Protein AF-0000000070999544 (afdb_homodimer)

Nearest PDB structures (foldseek):
  8jgv-assembly1_B  TM=9.165E-01  e=3.501E-43  Mus musculus
  8jgs-assembly1_B  TM=8.911E-01  e=9.082E-36  Mus musculus
  8ta5-assembly1_B  TM=8.340E-01  e=2.909E-26  Homo sapiens
  8ta5-assembly1_A  TM=7.899E-01  e=1.593E-26  Homo sapiens
  8jpj-assembly1_B  TM=7.361E-01  e=2.291E-25  Homo sapiens

Solvent-accessible surface area (backbone atoms only — not comparable to full-atom values): 76673 Å² total; per-residue (Å²): 134,78,77,86,71,85,84,77,74,82,79,75,73,73,76,74,76,84,67,86,72,77,73,74,68,79,77,73,75,80,77,81,74,78,69,76,73,69,77,66,79,76,74,76,84,75,57,65,64,46,60,40,44,63,48,43,42,53,60,37,48,51,53,51,46,53,51,50,27,63,56,61,38,74,66,82,82,49,65,68,53,52,51,52,41,48,46,64,68,44,45,63,56,52,51,28,46,50,35,7,46,52,38,19,53,51,48,42,56,38,53,46,46,23,52,28,52,38,35,55,39,56,28,44,27,74,89,38,78,82,41,25,66,66,62,41,36,64,74,44,70,92,76,85,64,55,79,50,58,44,59,79,51,87,47,70,68,55,36,49,50,45,30,42,51,44,20,46,51,28,40,52,52,13,30,55,48,24,59,71,40,62,42,68,42,63,46,61,64,73,64,83,64,79,70,83,69,74,79,66,87,74,68,74,66,75,71,38,68,77,40,48,58,27,27,30,24,40,56,42,59,47,29,25,38,45,66,36,36,53,65,87,72,56,50,33,71,65,36,36,53,44,30,49,56,16,26,25,28,33,43,28,34,44,45,52,32,22,63,45,31,34,31,26,38,38,17,26,15,44,18,45,56,57,33,58,72,36,63,77,27,54,76,24,72,52,49,33,42,45,42,30,46,21,20,29,3,22,9,39,1,57,60,43,36,15,30,69,22,7,35,35,35,26,51,74,74,41,38,73,72,75,54,69,70,41,52,55,40,10,49,48,9,2,42,41,6,28,53,48,34,33,73,66,29,66,83,71,74,67,55,50,45,74,43,71,49,80,76,91,68,82,84,58,81,74,51,53,58,53,33,42,49,36,1,41,52,12,0,48,48,16,14,48,42,50,53,48,31,51,49,43,54,66,48,62,47,59,33,66,71,37,59,75,30,60,61,57,49,49,51,52,52,40,50,52,41,42,65,65,28,55,80,40,76,72,58,46,53,42,50,69,58,32,42,49,62,53,43,47,67,60,83,46,47,83,76,41,74,65,26,46,48,68,69,40,88,78,43,63,66,56,50,50,50,33,52,52,48,24,52,51,44,50,53,44,30,36,66,46,58,81,42,60,32,25,30,10,61,63,41,33,29,29,39,31,14,24,33,45,17,32,53,55,19,70,74,44,82,98,50,67,29,22,60,33,6,50,40,14,13,47,1,18,33,10,12,31,57,55,47,52,72,31,48,49,45,31,52,32,39,25,25,42,43,55,87,45,47,64,52,38,49,48,6,19,54,39,0,30,57,42,6,44,73,68,29,78,60,33,51,51,57,44,50,21,55,74,73,64,54,69,75,89,52,67,69,61,48,54,51,49,46,32,48,31,47,59,74,69,44,79,47,28,38,53,71,52,45,59,55,70,69,58,48,58,58,28,50,41,70,29,53,94,78,35,44,40,51,58,66,58,54,51,51,38,50,52,50,36,45,65,68,31,43,65,71,39,45,37,39,31,22,40,87,82,35,25,58,52,29,38,34,44,43,67,56,47,52,52,45,52,53,55,42,59,71,67,71,59,88,57,64,41,47,51,81,45,71,69,45,40,74,60,38,38,63,50,63,59,44,42,37,28,79,18,53,36,64,55,56,54,47,42,41,65,64,52,27,44,40,58,38,38,26,18,36,73,73,71,53,24,63,66,32,67,33,43,55,50,51,56,51,46,61,67,74,105,140,81,72,85,80,83,84,76,74,76,78,72,76,72,74,74,74,86,67,81,78,76,74,74,65,83,76,74,76,81,76,81,73,79,69,76,73,69,77,66,79,75,74,77,82,74,56,64,65,46,60,40,45,62,49,43,42,53,61,34,48,51,54,49,47,53,51,49,27,63,56,63,39,72,66,82,80,48,68,68,52,52,52,51,41,48,47,64,67,43,44,62,56,52,49,28,45,50,35,6,46,52,39,19,52,52,48,42,54,36,53,47,47,22,52,27,51,36,35,55,38,55,28,44,26,74,90,40,77,81,41,26,66,65,61,42,36,65,74,42,72,91,75,86,64,58,78,52,58,43,58,79,51,87,48,70,69,56,35,50,51,46,31,43,51,44,20,47,51,27,40,51,52,13,31,55,50,25,59,71,40,62,41,67,44,62,45,60,63,73,64,82,62,81,72,82,69,74,80,66,87,73,67,76,65,74,69,40,69,77,38,50,57,26,27,30,22,39,56,41,59,48,30,24,37,46,67,37,37,53,65,85,72,55,50,33,70,67,37,36,53,44,29,47,57,17,28,25,27,34,44,30,33,43,43,50,33,22,63,44,31,33,30,25,36,38,17,26,17,45,16,44,56,55,34,58,72,37,62,77,28,54,77,25,73,52,49,33,43,45,41,30,46,21,19,30,2,22,10,39,0,56,60,43,36,15,32,68,22,8,33,36,37,25,51,74,74,41,38,74,71,75,54,70,69,41,51,55,40,10,48,47,8,2,43,40,6,26,54,47,34,34,73,67,29,68,84,70,73,66,56,52,45,73,43,70,49,81,76,90,68,82,84,60,81,74,51,52,58,52,32,42,49,36,1,42,53,12,0,49,48,16,15,47,41,49,53,49,32,50,50,42,54,64,49,63,48,57,33,67,73,38,58,74,29,62,61,56,48,48,50,50,52,42,49,53,41,42,65,64,30,57,80,40,79,74,58,44,52,42,49,69,59,31,42,49,62,54,42,48,67,60,85,46,47,82,76,42,74,64,25,45,48,67,69,42,88,77,44,65,67,57,50,50,51,34,52,50,48,24,52,50,42,50,52,44,30,39,66,45,59,82,42,61,34,28,28,10,62,62,40,33,30,29,40,29,14,22,34,46,16,30,52,54,19,71,75,44,81,98,50,66,28,22,58,33,6,51,39,13,12,49,1,19,34,10,12,31,57,56,47,52,72,33,48,49,45,31,53,31,39,25,25,45,42,56,88,46,47,63,54,38,49,47,7,19,53,39,0,30,56,43,5,44,72,68,28,78,58,33,49,52,57,45,50,20,54,74,72,64,54,70,76,89,52,67,68,61,47,54,50,49,45,32,49,31,48,56,73,69,43,78,47,30,39,51,72,54,44,58,57,69,71,57,49,58,58,30,50,41,70,28,54,95,77,36,45,40,52,57,66,58,55,51,51,39,51,51,48,37,47,65,66,30,44,67,71,39,47,38,39,31,21,39,89,82,35,25,59,52,30,39,33,44,43,67,56,47,52,52,46,52,52,54,43,58,71,66,71,59,88,57,64,42,47,51,81,44,72,67,46,40,72,61,38,39,63,52,64,58,44,41,36,28,77,19,53,35,64,56,58,53,48,42,42,64,65,52,28,42,41,59,38,39,26,19,36,74,74,73,53,24,60,65,30,68,33,43,55,48,51,56,50,44,61,66,74,104

Foldseek 3Di:
DDDDDDDDDDDPPPVPPPDDPPPPPPPDDDPPDPPPPPPPLCPDPDFFPLLKAFDFQQVLVVVLVVVLCVLPVDPPPDPVSVVSNVCVVCVLLVLLLQLLLVLLVLLLVLLLLLQLLLQVLFWAFQVDSSHHQVRQQVPDDDPPDSVRTDTPDDDPVVSLVSNLVSLLVLLLVLLVLLVVQKDWGDDLPLPPPPDPDDPPPPPPRVTHFIDRLLFELCQLVLLLLQQGIDDPPSLPPSSLVSNSSSQSSNLSLLFLFACLSSLLSNLLSSLLVSLCVPCSSVVRSNSSSLSSLLSSLQSNCSRFVFNVLSLVCSVFARHLDQDPVSSVSSNSSSVSNSVSNLVSPSVVPSDSALQADDQVDADDPVCLVVLLVLLLVLLVLQQVLLVLLLVCCVPVCPPPVCVVDLSVLSSVLSSVSSVQQCVQPLSNGRLSVSLNQLLYFLPDCPPDPLSVLLPDPDNVVVLVSLVSQLVSLSVSLSSVRPRGGYGHNLSSQLNNQLSVQLSVLSVDPPGTSSLRSLSRSLSNSLSQAVDAPSSLSSSCSNHVDPSCSVSNNSSNVSSSVSNCVSPVDHNSVSVSVSSSRDDQDLVLLVVLLVVCVVVPHDQFLLVLFDDPVVLVLQEDELEPQNWAFLVSLVVSLVVCSVSSNQLAWHWYAYPLQATQFTAHSVLSVVVSVVVVVVVDRDTDRCCDDSNVVRTGRDFAEDERGHGNSVVSCCCSVSVRQKYFYAYPPSRHTRHIGGPSSSRSSSVD/DDDDDDDPDDPVVPVPPPDDPPPPPPPDDDPPDPPPPPPPPCPDPDFFPLLKAFDFQQVLVVVLVVVLCVLPVDPPPDPVSVVSNVCVVCVLLVLLLQLLLVLLVLLLVLLLLLQLLLQVLFWAFQVDSSHHQVRQQVPDDDDPDSVRTDTPDDDPVVSLVSNLVSLLVLLLVLLVLLVVQKDWGDQLPLPPPPDPDDPPPPPPRVTHFIDRLLFELCQLVLLLLQQGIDDPPSLEPSSLVSNSSSQSSNLSLLFLFACLSSLLSNLLSSLLVSLCVPCSSVVGSNSSSLSSLLSSLQSNCSRFVFNVLSLVCSVFARHLDQDPVSSVSSNSSSVSNSVSNLVSPSVVPSDSALQADDQVDADDPVCLVVLLVLLLVLLVLQQVLLVLLLVCCVPVCPPPVCVVDLSVLSSVLSSLSSVQQCVQPLSNGRLSVSLNQLLYFLPDCPPDPLSVLLPDPDNVVVLVSLVSQLVSLSVSLSSPRPRGGYGHNLSSQLNNQLSVQLSVLSVDPPGTSSLRSLSRSLSNSLSQAVDAPSSLSSSCSNHVDPSCSVSNNSSNVSSSVSNCVSPVDHNSVSVSVSSSRDDQDLVLLVVLLVVCVVVPHDQFLLVLFDDPVVLVLQEDELEPQNWAFLVSLVVSLVVCSVSSNQLAWHWYAYPLQATQFTAHSVLSVVVSVVVVVVVDRDTDRCCDDSNVVRTGRDFAEDERGHGNSVVSCCCSVSVRQKYFYAYPPSRHTRHIGGPSSSRSSSVD

Radius of gyration: 36.95 Å; Cα contacts (8 Å, |Δi|>4): 2667; chains: 2; bounding box: 101×152×93 Å

Secondary structure (DSSP, 8-state):
-------------------------SS----------------TT--TTTT--B--HHHHHHHHHHHHHHHHS--SS-HHHHHHHHHHHHHHHHHHHHHHHHHHHHHHHHHHHHHHHHHTTTEEESS-TTS-HHHHHHHS-SSS--TTEEES-SSHHHHHHHHHHHHHHHHHHHHHHHHTTEEE----------S-S---TT-------EEETTSB-SHHHHHHHHTTB--TTTTSHHHHHHHHHHHHHHHHTT-S-BSHHHHHHHHHHHHHHHHHHSHHHHT-HHHHHHHHHHHHHHHHHHHHT-HHHHHHHIIIII-S---HHHHHHHHHHHHHHHHHHHHH-TTSS--S-TT-----PPPPTTHHHHHHHHHHHHHHHHHHHHHHHHHHHHTGGGSHHHHH-HHHHHHHHHHHHHHHHTT-TTSSS-HHHHHHHHT--TTSTTS-HHHHHHHSS--HHHHHHHHHHHHHHHHHHHHHTTSSSB-BSHHHHHHHHHHHHHHHHTTSTTS-HHHHHHHHHHHHHHHHH---HHHHHHHHHHH--GGGHHHHHHHHHHHHHHHHHH-SS-HHHHHHHHHT-----HHHHHHHHHHHHHTT---BGGGGPPPHHHHHHHEEE-TTTTEE-HHHHHHHHHHHHHTT-TT-EEEEE-TTS-EEEEEEHHHHHHHHHHHHHTT--SPEETTSTHHHHHSBSS--EEETTSBHHHHHHIIIII--SEEEEE-TTT--EEEEEEHHHHHHHHH-/-------------------------SS----------------TT--TTTT--B--HHHHHHHHHHHHHHHHS--TT-HHHHHHHHHHHHHHHHHHHHHHHHHHHHHHHHHHHHHHHHHTTTEEESS-TTS-HHHHHHHS-SSS--TTEEES-SSHHHHHHHHHHHHHHHHHHHHHHHHTTEEE----------S-----TT-------EEETTSB-SHHHHHHHHTTB--TTTTSHHHHHHHHHHHHHHHHTT-S-BSHHHHHHHHHHHHHHHHHHSHHHHT-HHHHHHHHHHHHHHHHHHHHT-HHHHHHHIIIII-S---HHHHHHHHHHHHHHHHHHHHH-TTSS--S-TT-----PPPPTTHHHHHHHHHHHHHHHHHHHHHHHHHHHHTGGGSHHHHH-HHHHHHHHHHHHHHHHTT-TTSSS-HHHHHHHHT--TTSGGG-HHHHHHHSS--HHHHHHHHHHHHHHHHHHHHHTTSSSB-BSHHHHHHHHHHHHHHHHTTSTTS-HHHHHHHHHHHHHHHHH---HHHHHHHHHHH--GGGHHHHHHHHHHHHHHHHHH-SS-HHHHHHHHHT-----HHHHHHHHHHHHHTT---BGGGGPPPHHHHHHHEEE-TTTTEE-HHHHHHHHHHHHHTT-TT-EEEEE-TTS-EEEEEEHHHHHHHHHHHHHTT--SPEETTSTHHHHHSBSS--EEETTSBHHHHHHIIIII--SEEEEE-TTT--EEEEEEHHHHHHHHH-

Sequence (1496 aa):
MAADNPTGGPGIVTESTPLLRDQPTPFSRTPKDGRSVTASTYDGDLLPYNSYSTIDWLQGLIKDSARRSQVESPPRHSIRMRVATWWDLTQGWVAAFAVGILTAGVAFAVDVSVETVADWKEGYCARSIWLNRRACCSVAEFDGSCSQWTPWAEGFSSRYAIYVGFALLFGLISVSLTMTTKASMPAANSNNSIGQGQPQKGDKVATGNILYLASGSGIPEIKTILSGFEIPHLLDLKVLVVKAVGAVFAVGTGMCLGKEGPFVHISTCVGYLVGSLVPKYAANERKMREMLAVACSAGLSVAFGAPIGGVLFSYEEISTYFPRRVLWRSYLCSLVAAAALKELDPAGTGQLVLFETNYGVDYDVTHYVIFIFLGICGGVFGGVFCQANFAWSKSFRQLRLIKRSPVLEVFLVVLLTALLQYPNQMIRDTGDIVMQRLLVDCTVVSEDWICQQEALDEKGGYYAWLISGTFIKLILTTITFGCKVPSGIIIPALDGGALFGRMVGQLIPDISPGIFAMVGSAAFLAGVSRMTVSLAVIMFELTGEVKFIPPFMIAILTAKWVADRICADGVYDLAQHLQGHPFLDSERALAKVRELRTTGETALVEALIPPPETMEAITVFTGPNYRVAPSILRAKLEGLRARGLIDAGLVFVNDQGLYHGYITETELADALDAVARLDDDGDINLLDGIFSGLINRSPVSVSAKAPLEYAVEMFDKLGLRYLIVVEEETARVAGVVVKKRLLKLLDEMAADNPTGGPGIVTESTPLLRDQPTPFSRTPKDGRSVTASTYDGDLLPYNSYSTIDWLQGLIKDSARRSQVESPPRHSIRMRVATWWDLTQGWVAAFAVGILTAGVAFAVDVSVETVADWKEGYCARSIWLNRRACCSVAEFDGSCSQWTPWAEGFSSRYAIYVGFALLFGLISVSLTMTTKASMPAANSNNSIGQGQPQKGDKVATGNILYLASGSGIPEIKTILSGFEIPHLLDLKVLVVKAVGAVFAVGTGMCLGKEGPFVHISTCVGYLVGSLVPKYAANERKMREMLAVACSAGLSVAFGAPIGGVLFSYEEISTYFPRRVLWRSYLCSLVAAAALKELDPAGTGQLVLFETNYGVDYDVTHYVIFIFLGICGGVFGGVFCQANFAWSKSFRQLRLIKRSPVLEVFLVVLLTALLQYPNQMIRDTGDIVMQRLLVDCTVVSEDWICQQEALDEKGGYYAWLISGTFIKLILTTITFGCKVPSGIIIPALDGGALFGRMVGQLIPDISPGIFAMVGSAAFLAGVSRMTVSLAVIMFELTGEVKFIPPFMIAILTAKWVADRICADGVYDLAQHLQGHPFLDSERALAKVRELRTTGETALVEALIPPPETMEAITVFTGPNYRVAPSILRAKLEGLRARGLIDAGLVFVNDQGLYHGYITETELADALDAVARLDDDGDINLLDGIFSGLINRSPVSVSAKAPLEYAVEMFDKLGLRYLIVVEEETARVAGVVVKKRLLKLLDE

InterPro domains:
  IPR000644 CBS domain [PF00571] (694-747)
  IPR000644 CBS domain [PS51371] (695-748)
  IPR000644 CBS domain [SM00116] (698-747)
  IPR001807 Chloride channel [PF00654] (214-564)
  IPR001807 Chloride channel [PR00762] (212-229)
  IPR001807 Chloride channel [PR00762] (243-262)
  IPR001807 Chloride channel [PR00762] (297-316)
  IPR001807 Chloride channel [PR00762] (485-505)
  IPR001807 Chloride channel [PR00762] (514-530)
  IPR001807 Chloride channel [PR00762] (532-551)
  IPR001807 Chloride channel [PR00762] (571-585)
  IPR014743 Chloride channel, core [SSF81340] (76-586)
  IPR046342 CBS domain superfamily [G3DSA:3.10.580.10] (646-748)
  IPR046342 CBS domain superfamily [SSF54631] (649-745)

Organism: Aspergillus flavus (strain ATCC 200026 / FGSC A1120 / IAM 13836 / NRRL 3357 / JCM 12722 / SRRC 167) (NCBI:txid332952)

pLDDT: mean 85.0, std 19.19, range [16.92, 98.75]

Structure (mmCIF, N/CA/C/O backbone):
data_AF-0000000070999544-model_v1
#
loop_
_entity.id
_entity.type
_entity.pdbx_description
1 polymer 'Chloride channel protein'
#
loop_
_atom_site.group_PDB
_atom_site.id
_atom_site.type_symbol
_atom_site.label_atom_id
_atom_site.label_alt_id
_atom_site.label_comp_id
_atom_site.label_asym_id
_atom_site.label_entity_id
_atom_site.label_seq_id
_atom_site.pdbx_PDB_ins_code
_atom_site.Cartn_x
_atom_site.Cartn_y
_atom_site.Cartn_z
_atom_site.occupancy
_atom_site.B_iso_or_equiv
_atom_site.auth_seq_id
_atom_site.auth_comp_id
_atom_site.auth_asym_id
_atom_site.auth_atom_id
_atom_site.pdbx_PDB_model_num
ATOM 1 N N . MET A 1 1 ? -37.938 103.938 38.312 1 20.14 1 MET A N 1
ATOM 2 C CA . MET A 1 1 ? -38.719 103.375 37.219 1 20.14 1 MET A CA 1
ATOM 3 C C . MET A 1 1 ? -37.844 102.562 36.312 1 20.14 1 MET A C 1
ATOM 5 O O . MET A 1 1 ? -37.562 102.938 35.156 1 20.14 1 MET A O 1
ATOM 9 N N . ALA A 1 2 ? -37.094 102 36.812 1 16.92 2 ALA A N 1
ATOM 10 C CA . ALA A 1 2 ? -35.688 101.812 36.469 1 16.92 2 ALA A CA 1
ATOM 11 C C . ALA A 1 2 ? -35.531 100.812 35.312 1 16.92 2 ALA A C 1
ATOM 13 O O . ALA A 1 2 ? -36.375 99.938 35.094 1 16.92 2 ALA A O 1
ATOM 14 N N . ALA A 1 3 ? -34.469 100.938 34.781 1 18.66 3 ALA A N 1
ATOM 15 C CA . ALA A 1 3 ? -33.875 101.062 33.469 1 18.66 3 ALA A CA 1
ATOM 16 C C . ALA A 1 3 ? -33.75 99.688 32.781 1 18.66 3 ALA A C 1
ATOM 18 O O . ALA A 1 3 ? -33.75 98.625 33.438 1 18.66 3 ALA A O 1
ATOM 19 N N . ASP A 1 4 ? -33.656 99.688 31.656 1 19.47 4 ASP A N 1
ATOM 20 C CA . ASP A 1 4 ? -33.969 99.125 30.328 1 19.47 4 ASP A CA 1
ATOM 21 C C . ASP A 1 4 ? -33.031 98 29.953 1 19.47 4 ASP A C 1
ATOM 23 O O . ASP A 1 4 ? -31.906 98.25 29.516 1 19.47 4 ASP A O 1
ATOM 27 N N . ASN A 1 5 ? -32.844 97.25 30.906 1 17.59 5 ASN A N 1
ATOM 28 C CA . ASN A 1 5 ? -31.797 96.25 31.109 1 17.59 5 ASN A CA 1
ATOM 29 C C . ASN A 1 5 ? -31.578 95.438 29.859 1 17.59 5 ASN A C 1
ATOM 31 O O . ASN A 1 5 ? -32.5 95.188 29.094 1 17.59 5 ASN A O 1
ATOM 35 N N . PRO A 1 6 ? -30.547 94.625 29.891 1 19.83 6 PRO A N 1
ATOM 36 C CA . PRO A 1 6 ? -29.344 94.375 29.062 1 19.83 6 PRO A CA 1
ATOM 37 C C . PRO A 1 6 ? -29.609 93.375 27.938 1 19.83 6 PRO A C 1
ATOM 39 O O . PRO A 1 6 ? -30.578 92.625 27.984 1 19.83 6 PRO A O 1
ATOM 42 N N . THR A 1 7 ? -28.703 93.312 27.062 1 19.52 7 THR A N 1
ATOM 43 C CA . THR A 1 7 ? -28.297 93.25 25.672 1 19.52 7 THR A CA 1
ATOM 44 C C . THR A 1 7 ? -28.375 91.75 25.188 1 19.52 7 THR A C 1
ATOM 46 O O . THR A 1 7 ? -28.203 90.812 25.984 1 19.52 7 THR A O 1
ATOM 49 N N . GLY A 1 8 ? -28.891 91.5 24.141 1 18.97 8 GLY A N 1
ATOM 50 C CA . GLY A 1 8 ? -29.547 90.562 23.266 1 18.97 8 GLY A CA 1
ATOM 51 C C . GLY A 1 8 ? -28.625 89.438 22.844 1 18.97 8 GLY A C 1
ATOM 52 O O . GLY A 1 8 ? -29.094 88.375 22.391 1 18.97 8 GLY A O 1
ATOM 53 N N . GLY A 1 9 ? -27.344 89.812 22.812 1 18.17 9 GLY A N 1
ATOM 54 C CA . GLY A 1 9 ? -26.922 89.5 21.453 1 18.17 9 GLY A CA 1
ATOM 55 C C . GLY A 1 9 ? -26.875 88 21.188 1 18.17 9 GLY A C 1
ATOM 56 O O . GLY A 1 9 ? -27.438 87.188 21.938 1 18.17 9 GLY A O 1
ATOM 57 N N . PRO A 1 10 ? -25.562 87.438 20.984 1 22.33 10 PRO A N 1
ATOM 58 C CA . PRO A 1 10 ? -25.109 86.812 19.75 1 22.33 10 PRO A CA 1
ATOM 59 C C . PRO A 1 10 ? -25.312 85.312 19.734 1 22.33 10 PRO A C 1
ATOM 61 O O . PRO A 1 10 ? -25.125 84.625 20.766 1 22.33 10 PRO A O 1
ATOM 64 N N . GLY A 1 11 ? -26.234 84.688 19.094 1 20.3 11 GLY A N 1
ATOM 65 C CA . GLY A 1 11 ? -26.766 83.375 18.938 1 20.3 11 GLY A CA 1
ATOM 66 C C . GLY A 1 11 ? -25.719 82.312 18.594 1 20.3 11 GLY A C 1
ATOM 67 O O . GLY A 1 11 ? -24.984 82.5 17.609 1 20.3 11 GLY A O 1
ATOM 68 N N . ILE A 1 12 ? -24.953 81.938 19.5 1 19.7 12 ILE A N 1
ATOM 69 C CA . ILE A 1 12 ? -23.828 81 19.375 1 19.7 12 ILE A CA 1
ATOM 70 C C . ILE A 1 12 ? -24.234 79.812 18.516 1 19.7 12 ILE A C 1
ATOM 72 O O . ILE A 1 12 ? -25.141 79.062 18.859 1 19.7 12 ILE A O 1
ATOM 76 N N . VAL A 1 13 ? -24.203 80 17.266 1 20.33 13 VAL A N 1
ATOM 77 C CA . VAL A 1 13 ? -24.641 79 16.297 1 20.33 13 VAL A CA 1
ATOM 78 C C . VAL A 1 13 ? -23.859 77.688 16.516 1 20.33 13 VAL A C 1
ATOM 80 O O . VAL A 1 13 ? -22.641 77.688 16.422 1 20.33 13 VAL A O 1
ATOM 83 N N . THR A 1 14 ? -24.125 77 17.5 1 19.19 14 THR A N 1
ATOM 84 C CA . THR A 1 14 ? -23.516 75.75 17.875 1 19.19 14 THR A CA 1
ATOM 85 C C . THR A 1 14 ? -23.5 74.75 16.672 1 19.19 14 THR A C 1
ATOM 87 O O . THR A 1 14 ? -24.547 74.312 16.234 1 19.19 14 THR A O 1
ATOM 90 N N . GLU A 1 15 ? -22.875 75.062 15.617 1 19.27 15 GLU A N 1
ATOM 91 C CA . GLU A 1 15 ? -23 74.25 14.438 1 19.27 15 GLU A CA 1
ATOM 92 C C . GLU A 1 15 ? -22.547 72.812 14.742 1 19.27 15 GLU A C 1
ATOM 94 O O . GLU A 1 15 ? -21.422 72.562 15.188 1 19.27 15 GLU A O 1
ATOM 99 N N . SER A 1 16 ? -23.438 71.938 15.211 1 20.83 16 SER A N 1
ATOM 100 C CA . SER A 1 16 ? -23.406 70.5 15.5 1 20.83 16 SER A CA 1
ATOM 101 C C . SER A 1 16 ? -22.844 69.75 14.32 1 20.83 16 SER A C 1
ATOM 103 O O . SER A 1 16 ? -23.438 69.75 13.242 1 20.83 16 SER A O 1
ATOM 105 N N . THR A 1 17 ? -21.641 69.812 14.023 1 20.39 17 THR A N 1
ATOM 106 C CA . THR A 1 17 ? -21.203 69.188 12.805 1 20.39 17 THR A CA 1
ATOM 107 C C . THR A 1 17 ? -21.562 67.688 12.836 1 20.39 17 THR A C 1
ATOM 109 O O . THR A 1 17 ? -21.266 67 13.812 1 20.39 17 THR A O 1
ATOM 112 N N . PRO A 1 18 ? -22.516 67.125 12.023 1 23.58 18 PRO A N 1
ATOM 113 C CA . PRO A 1 18 ? -23.172 65.812 11.906 1 23.58 18 PRO A CA 1
ATOM 114 C C . PRO A 1 18 ? -22.172 64.688 11.664 1 23.58 18 PRO A C 1
ATOM 116 O O . PRO A 1 18 ? -22.578 63.562 11.281 1 23.58 18 PRO A O 1
ATOM 119 N N . LEU A 1 19 ? -20.922 64.812 11.75 1 20.33 19 LEU A N 1
ATOM 120 C CA . LEU A 1 19 ? -20.078 64 10.867 1 20.33 19 LEU A CA 1
ATOM 121 C C . LEU A 1 19 ? -20.266 62.5 11.148 1 20.33 19 LEU A C 1
ATOM 123 O O . LEU A 1 19 ? -20.406 61.719 10.211 1 20.33 19 LEU A O 1
ATOM 127 N N . LEU A 1 20 ? -19.438 61.969 12.117 1 23.36 20 LEU A N 1
ATOM 128 C CA . LEU A 1 20 ? -18.812 60.656 11.867 1 23.36 20 LEU A CA 1
ATOM 129 C C . LEU A 1 20 ? -19.812 59.531 12.023 1 23.36 20 LEU A C 1
ATOM 131 O O . LEU A 1 20 ? -20.359 59.344 13.109 1 23.36 20 LEU A O 1
ATOM 135 N N . ARG A 1 21 ? -20.625 59.219 11.133 1 24.52 21 ARG A N 1
ATOM 136 C CA . ARG A 1 21 ? -21.641 58.156 11.102 1 24.52 21 ARG A CA 1
ATOM 137 C C . ARG A 1 21 ? -21.109 56.844 11.633 1 24.52 21 ARG A C 1
ATOM 139 O O . ARG A 1 21 ? -20.016 56.406 11.234 1 24.52 21 ARG A O 1
ATOM 146 N N . ASP A 1 22 ? -21.469 56.406 12.82 1 24.92 22 ASP A N 1
ATOM 147 C CA . ASP A 1 22 ? -21.297 55.156 13.562 1 24.92 22 ASP A CA 1
ATOM 148 C C . ASP A 1 22 ? -21.484 53.938 12.656 1 24.92 22 ASP A C 1
ATOM 150 O O . ASP A 1 22 ? -22.547 53.75 12.078 1 24.92 22 ASP A O 1
ATOM 154 N N . GLN A 1 23 ? -20.516 53.562 11.891 1 25.98 23 GLN A N 1
ATOM 155 C CA . GLN A 1 23 ? -20.656 52.375 11.047 1 25.98 23 GLN A CA 1
ATOM 156 C C . GLN A 1 23 ? -21.281 51.219 11.82 1 25.98 23 GLN A C 1
ATOM 158 O O . GLN A 1 23 ? -20.844 50.906 12.93 1 25.98 23 GLN A O 1
ATOM 163 N N . PRO A 1 24 ? -22.578 50.938 11.594 1 27.94 24 PRO A N 1
ATOM 164 C CA . PRO A 1 24 ? -23.344 49.906 12.289 1 27.94 24 PRO A CA 1
ATOM 165 C C . PRO A 1 24 ? -22.562 48.594 12.453 1 27.94 24 PRO A C 1
ATOM 167 O O . PRO A 1 24 ? -21.797 48.219 11.555 1 27.94 24 PRO A O 1
ATOM 170 N N . THR A 1 25 ? -22 48.375 13.562 1 29.2 25 THR A N 1
ATOM 171 C CA . THR A 1 25 ? -21.453 47.062 13.875 1 29.2 25 THR A CA 1
ATOM 172 C C . THR A 1 25 ? -22.359 45.969 13.367 1 29.2 25 THR A C 1
ATOM 174 O O . THR A 1 25 ? -23.578 46 13.586 1 29.2 25 THR A O 1
ATOM 177 N N . PRO A 1 26 ? -22.062 45.281 12.25 1 28.48 26 PRO A N 1
ATOM 178 C CA . PRO A 1 26 ? -22.953 44.406 11.492 1 28.48 26 PRO A CA 1
ATOM 179 C C . PRO A 1 26 ? -23.766 43.469 12.391 1 28.48 26 PRO A C 1
ATOM 181 O O . PRO A 1 26 ? -24.641 42.75 11.906 1 28.48 26 PRO A O 1
ATOM 184 N N . PHE A 1 27 ? -23.172 42.938 13.445 1 30.94 27 PHE A N 1
ATOM 185 C CA . PHE A 1 27 ? -23.969 41.906 14.078 1 30.94 27 PHE A CA 1
ATOM 186 C C . PHE A 1 27 ? -25.062 42.5 14.945 1 30.94 27 PHE A C 1
ATOM 188 O O . PHE A 1 27 ? -24.781 43.312 15.836 1 30.94 27 PHE A O 1
ATOM 195 N N . SER A 1 28 ? -26.203 42.844 14.453 1 27.45 28 SER A N 1
ATOM 196 C CA . SER A 1 28 ? -27.375 43.406 15.07 1 27.45 28 SER A CA 1
ATOM 197 C C . SER A 1 28 ? -27.656 42.781 16.438 1 27.45 28 SER A C 1
ATOM 199 O O . SER A 1 28 ? -27.453 41.562 16.609 1 27.45 28 SER A O 1
ATOM 201 N N . ARG A 1 29 ? -27.781 43.531 17.5 1 31.02 29 ARG A N 1
ATOM 202 C CA . ARG A 1 29 ? -28.25 43.281 18.859 1 31.02 29 ARG A CA 1
ATOM 203 C C . ARG A 1 29 ? -29.547 42.469 18.844 1 31.02 29 ARG A C 1
ATOM 205 O O . ARG A 1 29 ? -30.359 42.594 17.922 1 31.02 29 ARG A O 1
ATOM 212 N N . THR A 1 30 ? -29.672 41.5 19.719 1 29.55 30 THR A N 1
ATOM 213 C CA . THR A 1 30 ? -30.797 40.625 20 1 29.55 30 THR A CA 1
ATOM 214 C C . THR A 1 30 ? -32.094 41.406 20.141 1 29.55 30 THR A C 1
ATOM 216 O O . THR A 1 30 ? -32.156 42.344 20.922 1 29.55 30 THR A O 1
ATOM 219 N N . PRO A 1 31 ? -32.969 41.5 19.141 1 28.45 31 PRO A N 1
ATOM 220 C CA . PRO A 1 31 ? -34.25 42.188 19.391 1 28.45 31 PRO A CA 1
ATOM 221 C C . PRO A 1 31 ? -34.969 41.625 20.625 1 28.45 31 PRO A C 1
ATOM 223 O O . PRO A 1 31 ? -34.906 40.406 20.891 1 28.45 31 PRO A O 1
ATOM 226 N N . LYS A 1 32 ? -35.219 42.344 21.719 1 26.62 32 LYS A N 1
ATOM 227 C CA . LYS A 1 32 ? -35.969 42.031 22.938 1 26.62 32 LYS A CA 1
ATOM 228 C C . LYS A 1 32 ? -37.375 41.594 22.609 1 26.62 32 LYS A C 1
ATOM 230 O O . LYS A 1 32 ? -38.219 41.438 23.516 1 26.62 32 LYS A O 1
ATOM 235 N N . ASP A 1 33 ? -38.031 41.938 21.469 1 27.5 33 ASP A N 1
ATOM 236 C CA . ASP A 1 33 ? -39.469 41.688 21.422 1 27.5 33 ASP A CA 1
ATOM 237 C C . ASP A 1 33 ? -39.781 40.219 21.5 1 27.5 33 ASP A C 1
ATOM 239 O O . ASP A 1 33 ? -39.031 39.375 20.969 1 27.5 33 ASP A O 1
ATOM 243 N N . GLY A 1 34 ? -40.625 39.688 22.469 1 27.83 34 GLY A N 1
ATOM 244 C CA . GLY A 1 34 ? -41.219 38.406 22.859 1 27.83 34 GLY A CA 1
ATOM 245 C C . GLY A 1 34 ? -41.781 37.656 21.688 1 27.83 34 GLY A C 1
ATOM 246 O O . GLY A 1 34 ? -42.656 36.781 21.875 1 27.83 34 GLY A O 1
ATOM 247 N N . ARG A 1 35 ? -41.938 38.281 20.578 1 28.61 35 ARG A N 1
ATOM 248 C CA . ARG A 1 35 ? -42.719 37.5 19.609 1 28.61 35 ARG A CA 1
ATOM 249 C C . ARG A 1 35 ? -42.094 36.125 19.391 1 28.61 35 ARG A C 1
ATOM 251 O O . ARG A 1 35 ? -40.875 36 19.344 1 28.61 35 ARG A O 1
ATOM 258 N N . SER A 1 36 ? -42.938 35.094 19.781 1 27.53 36 SER A N 1
ATOM 259 C CA . SER A 1 36 ? -42.719 33.656 19.562 1 27.53 36 SER A CA 1
ATOM 260 C C . SER A 1 36 ? -42.062 33.406 18.219 1 27.53 36 SER A C 1
ATOM 262 O O . SER A 1 36 ? -42.562 33.844 17.172 1 27.53 36 SER A O 1
ATOM 264 N N . VAL A 1 37 ? -40.812 33.5 18.125 1 28.91 37 VAL A N 1
ATOM 265 C CA . VAL A 1 37 ? -40.094 33 16.969 1 28.91 37 VAL A CA 1
ATOM 266 C C . VAL A 1 37 ? -40.719 31.703 16.469 1 28.91 37 VAL A C 1
ATOM 268 O O . VAL A 1 37 ? -40.719 30.688 17.172 1 28.91 37 VAL A O 1
ATOM 271 N N . THR A 1 38 ? -41.938 31.812 15.867 1 27.75 38 THR A N 1
ATOM 272 C CA . THR A 1 38 ? -42.406 30.656 15.102 1 27.75 38 THR A CA 1
ATOM 273 C C . THR A 1 38 ? -41.219 29.938 14.461 1 27.75 38 THR A C 1
ATOM 275 O O . THR A 1 38 ? -40.375 30.562 13.828 1 27.75 38 THR A O 1
ATOM 278 N N . ALA A 1 39 ? -40.875 28.875 15 1 31.61 39 ALA A N 1
ATOM 279 C CA . ALA A 1 39 ? -39.906 27.922 14.453 1 31.61 39 ALA A CA 1
ATOM 280 C C . ALA A 1 39 ? -40.031 27.828 12.938 1 31.61 39 ALA A C 1
ATOM 282 O O . ALA A 1 39 ? -40.938 27.172 12.422 1 31.61 39 ALA A O 1
ATOM 283 N N . SER A 1 40 ? -39.938 28.891 12.172 1 31.25 40 SER A N 1
ATOM 284 C CA . SER A 1 40 ? -39.812 28.719 10.727 1 31.25 40 SER A CA 1
ATOM 285 C C . SER A 1 40 ? -38.969 27.5 10.383 1 31.25 40 SER A C 1
ATOM 287 O O . SER A 1 40 ? -37.938 27.234 11.023 1 31.25 40 SER A O 1
ATOM 289 N N . THR A 1 41 ? -39.562 26.438 9.914 1 35.94 41 THR A N 1
ATOM 290 C CA . THR A 1 41 ? -38.938 25.297 9.266 1 35.94 41 THR A CA 1
ATOM 291 C C . THR A 1 41 ? -37.719 25.719 8.484 1 35.94 41 THR A C 1
ATOM 293 O O . THR A 1 41 ? -37.812 26.453 7.504 1 35.94 41 THR A O 1
ATOM 296 N N . TYR A 1 42 ? -36.75 26.188 9.031 1 37.56 42 TYR A N 1
ATOM 297 C CA . TYR A 1 42 ? -35.469 26.5 8.359 1 37.56 42 TYR A CA 1
ATOM 298 C C . TYR A 1 42 ? -35.156 25.438 7.312 1 37.56 42 TYR A C 1
ATOM 300 O O . TYR A 1 42 ? -34.719 24.328 7.656 1 37.56 42 TYR A O 1
ATOM 308 N N . ASP A 1 43 ? -35.906 25.188 6.27 1 43.75 43 ASP A N 1
ATOM 309 C CA . ASP A 1 43 ? -35.656 24.375 5.078 1 43.75 43 ASP A CA 1
ATOM 310 C C . ASP A 1 43 ? -34.281 24.641 4.504 1 43.75 43 ASP A C 1
ATOM 312 O O . ASP A 1 43 ? -33.844 23.969 3.568 1 43.75 43 ASP A O 1
ATOM 316 N N . GLY A 1 44 ? -33.531 25.688 4.785 1 46.97 44 GLY A N 1
ATOM 317 C CA . GLY A 1 44 ? -32.531 26.219 3.889 1 46.97 44 GLY A CA 1
ATOM 318 C C . GLY A 1 44 ? -31.234 25.406 3.92 1 46.97 44 GLY A C 1
ATOM 319 O O . GLY A 1 44 ? -30.562 25.281 2.9 1 46.97 44 GLY A O 1
ATOM 320 N N . ASP A 1 45 ? -30.578 25.109 5.09 1 59.78 45 ASP A N 1
ATOM 321 C CA . ASP A 1 45 ? -29.234 24.547 4.98 1 59.78 45 ASP A CA 1
ATOM 322 C C . ASP A 1 45 ? -29.25 23.031 5.102 1 59.78 45 ASP A C 1
ATOM 324 O O . ASP A 1 45 ? -28.516 22.453 5.906 1 59.78 45 ASP A O 1
ATOM 328 N N . LEU A 1 46 ? -30.141 22.391 4.395 1 63.94 46 LEU A N 1
ATOM 329 C CA . LEU A 1 46 ? -30.156 20.938 4.445 1 63.94 46 LEU A CA 1
ATOM 330 C C . LEU A 1 46 ? -28.953 20.359 3.721 1 63.94 46 LEU A C 1
ATOM 332 O O . LEU A 1 46 ? -28.766 20.578 2.52 1 63.94 46 LEU A O 1
ATOM 336 N N . LEU A 1 47 ? -27.953 19.922 4.547 1 75.12 47 LEU A N 1
ATOM 337 C CA . LEU A 1 47 ? -26.781 19.266 3.992 1 75.12 47 LEU A CA 1
ATOM 338 C C . LEU A 1 47 ? -27.109 17.844 3.564 1 75.12 47 LEU A C 1
ATOM 340 O O . LEU A 1 47 ? -27.938 17.172 4.191 1 75.12 47 LEU A O 1
ATOM 344 N N . PRO A 1 48 ? -26.578 17.562 2.432 1 78.62 48 PRO A N 1
ATOM 345 C CA . PRO A 1 48 ? -26.703 16.156 2.059 1 78.62 48 PRO A CA 1
ATOM 346 C C . PRO A 1 48 ? -26.047 15.211 3.07 1 78.62 48 PRO A C 1
ATOM 348 O O . PRO A 1 48 ? -25.109 15.609 3.768 1 78.62 48 PRO A O 1
ATOM 351 N N . TYR A 1 49 ? -26.609 14.133 3.459 1 79.81 49 TYR A N 1
ATOM 352 C CA . TYR A 1 49 ? -26.047 13.078 4.297 1 79.81 49 TYR A CA 1
ATOM 353 C C . TYR A 1 49 ? -26.156 13.43 5.773 1 79.81 49 TYR A C 1
ATOM 355 O O . TYR A 1 49 ? -25.297 13.062 6.578 1 79.81 49 TYR A O 1
ATOM 363 N N . ASN A 1 50 ? -26.984 14.227 6.164 1 78.5 50 ASN A N 1
ATOM 364 C CA . ASN A 1 50 ? -27.172 14.68 7.543 1 78.5 50 ASN A CA 1
ATOM 365 C C . ASN A 1 50 ? -27.453 13.516 8.484 1 78.5 50 ASN A C 1
ATOM 367 O O . ASN A 1 50 ? -27.266 13.625 9.695 1 78.5 50 ASN A O 1
ATOM 371 N N . SER A 1 51 ? -27.812 12.398 7.883 1 77.44 51 SER A N 1
ATOM 372 C CA . SER A 1 51 ? -28.156 11.242 8.703 1 77.44 51 SER A CA 1
ATOM 373 C C . SER A 1 51 ? -26.906 10.461 9.102 1 77.44 51 SER A C 1
ATOM 375 O O . SER A 1 51 ? -26.984 9.562 9.945 1 77.44 51 SER A O 1
ATOM 377 N N . TYR A 1 52 ? -25.781 10.867 8.57 1 86.44 52 TYR A N 1
ATOM 378 C CA . TYR A 1 52 ? -24.547 10.164 8.867 1 86.44 52 TYR A CA 1
ATOM 379 C C . TYR A 1 52 ? -23.719 10.922 9.906 1 86.44 52 TYR A C 1
ATOM 381 O O . TYR A 1 52 ? -23.656 12.156 9.875 1 86.44 52 TYR A O 1
ATOM 389 N N . SER A 1 53 ? -23.188 10.219 10.797 1 87.5 53 SER A N 1
ATOM 390 C CA . SER A 1 53 ? -22.234 10.82 11.719 1 87.5 53 SER A CA 1
ATOM 391 C C . SER A 1 53 ? -20.797 10.625 11.242 1 87.5 53 SER A C 1
ATOM 393 O O . SER A 1 53 ? -20.5 9.648 10.547 1 87.5 53 SER A O 1
ATOM 395 N N . THR A 1 54 ? -19.953 11.594 11.523 1 91.06 54 THR A N 1
ATOM 396 C CA . THR A 1 54 ? -18.562 11.547 11.117 1 91.06 54 THR A CA 1
ATOM 397 C C . THR A 1 54 ? -17.641 11.469 12.336 1 91.06 54 THR A C 1
ATOM 399 O O . THR A 1 54 ? -17.891 12.125 13.352 1 91.06 54 THR A O 1
ATOM 402 N N . ILE A 1 55 ? -16.641 10.711 12.219 1 90.88 55 ILE A N 1
ATOM 403 C CA . ILE A 1 55 ? -15.695 10.602 13.328 1 90.88 55 ILE A CA 1
ATOM 404 C C . ILE A 1 55 ? -14.562 11.609 13.141 1 90.88 55 ILE A C 1
ATOM 406 O O . ILE A 1 55 ? -14.367 12.125 12.039 1 90.88 55 ILE A O 1
ATOM 410 N N . ASP A 1 56 ? -13.906 11.914 14.219 1 91.88 56 ASP A N 1
ATOM 411 C CA . ASP A 1 56 ? -12.734 12.781 14.195 1 91.88 56 ASP A CA 1
ATOM 412 C C . ASP A 1 56 ? -11.453 11.984 14.422 1 91.88 56 ASP A C 1
ATOM 414 O O . ASP A 1 56 ? -11.125 11.633 15.555 1 91.88 56 ASP A O 1
ATOM 418 N N . TRP A 1 57 ? -10.68 11.812 13.414 1 94.06 57 TRP A N 1
ATOM 419 C CA . TRP A 1 57 ? -9.484 10.977 13.461 1 94.06 57 TRP A CA 1
ATOM 420 C C . TRP A 1 57 ? -8.406 11.602 14.328 1 94.06 57 TRP A C 1
ATOM 422 O O . TRP A 1 57 ? -7.68 10.898 15.039 1 94.06 57 TRP A O 1
ATOM 432 N N . LEU A 1 58 ? -8.258 12.898 14.273 1 92.81 58 LEU A N 1
ATOM 433 C CA . LEU A 1 58 ? -7.223 13.586 15.031 1 92.81 58 LEU A CA 1
ATOM 434 C C . LEU A 1 58 ? -7.508 13.508 16.531 1 92.81 58 LEU A C 1
ATOM 436 O O . LEU A 1 58 ? -6.605 13.258 17.328 1 92.81 58 LEU A O 1
ATOM 440 N N . GLN A 1 59 ? -8.758 13.719 16.906 1 91.12 59 GLN A N 1
ATOM 441 C CA . GLN A 1 59 ? -9.125 13.617 18.312 1 91.12 59 GLN A CA 1
ATOM 442 C C . GLN A 1 59 ? -8.984 12.18 18.812 1 91.12 59 GLN A C 1
ATOM 444 O O . GLN A 1 59 ? -8.633 11.953 19.984 1 91.12 59 GLN A O 1
ATOM 449 N N . GLY A 1 60 ? -9.344 11.258 17.922 1 92 60 GLY A N 1
ATOM 450 C CA . GLY A 1 60 ? -9.141 9.867 18.266 1 92 60 GLY A CA 1
ATOM 451 C C . GLY A 1 60 ? -7.688 9.516 18.531 1 92 60 GLY A C 1
ATOM 452 O O . GLY A 1 60 ? -7.383 8.703 19.406 1 92 60 GLY A O 1
ATOM 453 N N . LEU A 1 61 ? -6.797 10.148 17.812 1 93.94 61 LEU A N 1
ATOM 454 C CA . LEU A 1 61 ? -5.367 9.938 17.984 1 93.94 61 LEU A CA 1
ATOM 455 C C . LEU A 1 61 ? -4.906 10.461 19.344 1 93.94 61 LEU A C 1
ATOM 457 O O . LEU A 1 61 ? -4.125 9.805 20.031 1 93.94 61 LEU A O 1
ATOM 461 N N . ILE A 1 62 ? -5.367 11.633 19.734 1 91.94 62 ILE A N 1
ATOM 462 C CA . ILE A 1 62 ? -4.977 12.242 21 1 91.94 62 ILE A CA 1
ATOM 463 C C . ILE A 1 62 ? -5.488 11.398 22.156 1 91.94 62 ILE A C 1
ATOM 465 O O . ILE A 1 62 ? -4.766 11.172 23.141 1 91.94 62 ILE A O 1
ATOM 469 N N . LYS A 1 63 ? -6.723 10.969 22.031 1 91.25 63 LYS A N 1
ATOM 470 C CA . LYS A 1 63 ? -7.305 10.133 23.078 1 91.25 63 LYS A CA 1
ATOM 471 C C . LYS A 1 63 ? -6.527 8.828 23.234 1 91.25 63 LYS A C 1
ATOM 473 O O . LYS A 1 63 ? -6.281 8.375 24.344 1 91.25 63 LYS A O 1
ATOM 478 N N . ASP A 1 64 ? -6.16 8.242 22.141 1 92.62 64 ASP A N 1
ATOM 479 C CA . ASP A 1 64 ? -5.395 6.996 22.188 1 92.62 64 ASP A CA 1
ATOM 480 C C . ASP A 1 64 ? -3.998 7.23 22.75 1 92.62 64 ASP A C 1
ATOM 482 O O . ASP A 1 64 ? -3.475 6.395 23.484 1 92.62 64 ASP A O 1
ATOM 486 N N . SER A 1 65 ? -3.383 8.328 22.359 1 91.69 65 SER A N 1
ATOM 487 C CA . SER A 1 65 ? -2.057 8.648 22.859 1 91.69 65 SER A CA 1
ATOM 488 C C . SER A 1 65 ? -2.084 8.867 24.375 1 91.69 65 SER A C 1
ATOM 490 O O . SER A 1 65 ? -1.178 8.438 25.094 1 91.69 65 SER A O 1
ATOM 492 N N . ALA A 1 66 ? -3.105 9.555 24.844 1 88.88 66 ALA A N 1
ATOM 493 C CA . ALA A 1 66 ? -3.26 9.789 26.281 1 88.88 66 ALA A CA 1
ATOM 494 C C . ALA A 1 66 ? -3.469 8.469 27.016 1 88.88 66 ALA A C 1
ATOM 496 O O . ALA A 1 66 ? -2.895 8.258 28.094 1 88.88 66 ALA A O 1
ATOM 497 N N . ARG A 1 67 ? -4.262 7.621 26.484 1 89.5 67 ARG A N 1
ATOM 498 C CA . ARG A 1 67 ? -4.508 6.316 27.094 1 89.5 67 ARG A CA 1
ATOM 499 C C . ARG A 1 67 ? -3.223 5.496 27.172 1 89.5 67 ARG A C 1
ATOM 501 O O . ARG A 1 67 ? -2.922 4.895 28.203 1 89.5 67 ARG A O 1
ATOM 508 N N . ARG A 1 68 ? -2.467 5.469 26.109 1 89.06 68 ARG A N 1
ATOM 509 C CA . ARG A 1 68 ? -1.235 4.688 26.062 1 89.06 68 ARG A CA 1
ATOM 510 C C . ARG A 1 68 ? -0.195 5.234 27.031 1 89.06 68 ARG A C 1
ATOM 512 O O . ARG A 1 68 ? 0.567 4.473 27.625 1 89.06 68 ARG A O 1
ATOM 519 N N . SER A 1 69 ? -0.176 6.512 27.141 1 87.38 69 SER A N 1
ATOM 520 C CA . SER A 1 69 ? 0.749 7.125 28.078 1 87.38 69 SER A CA 1
ATOM 521 C C . SER A 1 69 ? 0.421 6.727 29.516 1 87.38 69 SER A C 1
ATOM 523 O O . SER A 1 69 ? 1.322 6.547 30.344 1 87.38 69 SER A O 1
ATOM 525 N N . GLN A 1 70 ? -0.83 6.59 29.781 1 84.44 70 GLN A N 1
ATOM 526 C CA . GLN A 1 70 ? -1.255 6.191 31.109 1 84.44 70 GLN A CA 1
ATOM 527 C C . GLN A 1 70 ? -0.892 4.734 31.391 1 84.44 70 GLN A C 1
ATOM 529 O O . GLN A 1 70 ? -0.51 4.387 32.5 1 84.44 70 GLN A O 1
ATOM 534 N N . VAL A 1 71 ? -0.974 3.994 30.391 1 84.5 71 VAL A N 1
ATOM 535 C CA . VAL A 1 71 ? -0.683 2.572 30.547 1 84.5 71 VAL A CA 1
ATOM 536 C C . VAL A 1 71 ? 0.826 2.365 30.656 1 84.5 71 VAL A C 1
ATOM 538 O O . VAL A 1 71 ? 1.284 1.511 31.422 1 84.5 71 VAL A O 1
ATOM 541 N N . GLU A 1 72 ? 1.565 3.193 29.906 1 80.81 72 GLU A N 1
ATOM 542 C CA . GLU A 1 72 ? 3.014 3.021 29.859 1 80.81 72 GLU A CA 1
ATOM 543 C C . GLU A 1 72 ? 3.693 3.76 31 1 80.81 72 GLU A C 1
ATOM 545 O O . GLU A 1 72 ? 4.898 3.613 31.219 1 80.81 72 GLU A O 1
ATOM 550 N N . SER A 1 73 ? 2.902 4.516 31.656 1 76.38 73 SER A N 1
ATOM 551 C CA . SER A 1 73 ? 3.498 5.25 32.75 1 76.38 73 SER A CA 1
ATOM 552 C C . SER A 1 73 ? 4.129 4.305 33.781 1 76.38 73 SER A C 1
ATOM 554 O O . SER A 1 73 ? 3.543 3.277 34.125 1 76.38 73 SER A O 1
ATOM 556 N N . PRO A 1 74 ? 5.457 4.379 33.844 1 58.53 74 PRO A N 1
ATOM 557 C CA . PRO A 1 74 ? 6.254 3.463 34.688 1 58.53 74 PRO A CA 1
ATOM 558 C C . PRO A 1 74 ? 5.672 3.27 36.094 1 58.53 74 PRO A C 1
ATOM 560 O O . PRO A 1 74 ? 5.473 4.246 36.812 1 58.53 74 PRO A O 1
ATOM 563 N N . PRO A 1 75 ? 4.676 2.582 36.375 1 57.84 75 PRO A N 1
ATOM 564 C CA . PRO A 1 75 ? 4.957 2.307 37.781 1 57.84 75 PRO A CA 1
ATOM 565 C C . PRO A 1 75 ? 6.148 1.375 37.969 1 57.84 75 PRO A C 1
ATOM 567 O O . PRO A 1 75 ? 6.238 0.335 37.312 1 57.84 75 PRO A O 1
ATOM 570 N N . ARG A 1 76 ? 7.453 1.801 38.125 1 54 76 ARG A N 1
ATOM 571 C CA . ARG A 1 76 ? 8.727 1.099 38.25 1 54 76 ARG A CA 1
ATOM 572 C C . ARG A 1 76 ? 8.516 -0.331 38.75 1 54 76 ARG A C 1
ATOM 574 O O . ARG A 1 76 ? 9.117 -1.268 38.219 1 54 76 ARG A O 1
ATOM 581 N N . HIS A 1 77 ? 8.078 -0.639 39.719 1 62.16 77 HIS A N 1
ATOM 582 C CA . HIS A 1 77 ? 8.57 -1.83 40.406 1 62.16 77 HIS A CA 1
ATOM 583 C C . HIS A 1 77 ? 7.543 -2.957 40.344 1 62.16 77 HIS A C 1
ATOM 585 O O . HIS A 1 77 ? 7.828 -4.082 40.781 1 62.16 77 HIS A O 1
ATOM 591 N N . SER A 1 78 ? 6.293 -2.764 39.719 1 75.69 78 SER A N 1
ATOM 592 C CA . SER A 1 78 ? 5.375 -3.869 39.969 1 75.69 78 SER A CA 1
ATOM 593 C C . SER A 1 78 ? 5.23 -4.758 38.75 1 75.69 78 SER A C 1
ATOM 595 O O . SER A 1 78 ? 5.141 -4.262 37.625 1 75.69 78 SER A O 1
ATOM 597 N N . ILE A 1 79 ? 5.484 -6.055 38.719 1 82.75 79 ILE A N 1
ATOM 598 C CA . ILE A 1 79 ? 5.359 -7.102 37.719 1 82.75 79 ILE A CA 1
ATOM 599 C C . ILE A 1 79 ? 3.971 -7.047 37.094 1 82.75 79 ILE A C 1
ATOM 601 O O . ILE A 1 79 ? 3.818 -7.262 35.875 1 82.75 79 ILE A O 1
ATOM 605 N N . ARG A 1 80 ? 2.986 -6.766 37.906 1 83.06 80 ARG A N 1
ATOM 606 C CA . ARG A 1 80 ? 1.614 -6.699 37.406 1 83.06 80 ARG A CA 1
ATOM 607 C C . ARG A 1 80 ? 1.467 -5.621 36.344 1 83.06 80 ARG A C 1
ATOM 609 O O . ARG A 1 80 ? 0.779 -5.824 35.344 1 83.06 80 ARG A O 1
ATOM 616 N N . MET A 1 81 ? 2.102 -4.598 36.531 1 81.56 81 MET A N 1
ATOM 617 C CA . MET A 1 81 ? 1.985 -3.492 35.594 1 81.56 81 MET A CA 1
ATOM 618 C C . MET A 1 81 ? 2.738 -3.799 34.281 1 81.56 81 MET A C 1
ATOM 620 O O . MET A 1 81 ? 2.318 -3.387 33.219 1 81.56 81 MET A O 1
ATOM 624 N N . ARG A 1 82 ? 3.744 -4.547 34.438 1 84 82 ARG A N 1
ATOM 625 C CA . ARG A 1 82 ? 4.484 -4.949 33.219 1 84 82 ARG A CA 1
ATOM 626 C C . ARG A 1 82 ? 3.658 -5.898 32.375 1 84 82 ARG A C 1
ATOM 628 O O . ARG A 1 82 ? 3.666 -5.793 31.141 1 84 82 ARG A O 1
ATOM 635 N N . VAL A 1 83 ? 3.021 -6.762 33.062 1 86.94 83 VAL A N 1
ATOM 636 C CA . VAL A 1 83 ? 2.176 -7.715 32.344 1 86.94 83 VAL A CA 1
ATOM 637 C C . VAL A 1 83 ? 0.996 -6.984 31.703 1 86.94 83 VAL A C 1
ATOM 639 O O . VAL A 1 83 ? 0.583 -7.316 30.594 1 86.94 83 VAL A O 1
ATOM 642 N N . ALA A 1 84 ? 0.481 -6.02 32.438 1 84.31 84 ALA A N 1
ATOM 643 C CA . ALA A 1 84 ? -0.639 -5.246 31.891 1 84.31 84 ALA A CA 1
ATOM 644 C C . ALA A 1 84 ? -0.221 -4.445 30.672 1 84.31 84 ALA A C 1
ATOM 646 O O . ALA A 1 84 ? -0.992 -4.312 29.719 1 84.31 84 ALA A O 1
ATOM 647 N N . THR A 1 85 ? 0.96 -3.904 30.719 1 85.69 85 THR A N 1
ATOM 648 C CA . THR A 1 85 ? 1.472 -3.158 29.578 1 85.69 85 THR A CA 1
ATOM 649 C C . THR A 1 85 ? 1.72 -4.09 28.391 1 85.69 85 THR A C 1
ATOM 651 O O . THR A 1 85 ? 1.419 -3.74 27.25 1 85.69 85 THR A O 1
ATOM 654 N N . TRP A 1 86 ? 2.182 -5.215 28.734 1 86.56 86 TRP A N 1
ATOM 655 C CA . TRP A 1 86 ? 2.428 -6.203 27.703 1 86.56 86 TRP A CA 1
ATOM 656 C C . TRP A 1 86 ? 1.119 -6.664 27.062 1 86.56 86 TRP A C 1
ATOM 658 O O . TRP A 1 86 ? 1.035 -6.828 25.844 1 86.56 86 TRP A O 1
ATOM 668 N N . TRP A 1 87 ? 0.166 -6.875 27.812 1 87.94 87 TRP A N 1
ATOM 669 C CA . TRP A 1 87 ? -1.138 -7.312 27.328 1 87.94 87 TRP A CA 1
ATOM 670 C C . TRP A 1 87 ? -1.78 -6.238 26.453 1 87.94 87 TRP A C 1
ATOM 672 O O . TRP A 1 87 ? -2.418 -6.551 25.438 1 87.94 87 TRP A O 1
ATOM 682 N N . ASP A 1 88 ? -1.605 -5.004 26.797 1 88.5 88 ASP A N 1
ATOM 683 C CA . ASP A 1 88 ? -2.164 -3.912 26 1 88.5 88 ASP A CA 1
ATOM 684 C C . ASP A 1 88 ? -1.519 -3.85 24.625 1 88.5 88 ASP A C 1
ATOM 686 O O . ASP A 1 88 ? -2.191 -3.562 23.625 1 88.5 88 ASP A O 1
ATOM 690 N N . LEU A 1 89 ? -0.279 -4.199 24.641 1 85.38 89 LEU A N 1
ATOM 691 C CA . LEU A 1 89 ? 0.45 -4.156 23.375 1 85.38 89 LEU A CA 1
ATOM 692 C C . LEU A 1 89 ? 0.112 -5.367 22.516 1 85.38 89 LEU A C 1
ATOM 694 O O . LEU A 1 89 ? 0.128 -5.281 21.281 1 85.38 89 LEU A O 1
ATOM 698 N N . THR A 1 90 ? -0.275 -6.441 23.156 1 91.31 90 THR A N 1
ATOM 699 C CA . THR A 1 90 ? -0.479 -7.691 22.438 1 91.31 90 THR A CA 1
ATOM 700 C C . THR A 1 90 ? -1.95 -7.871 22.062 1 91.31 90 THR A C 1
ATOM 702 O O . THR A 1 90 ? -2.293 -8.734 21.25 1 91.31 90 THR A O 1
ATOM 705 N N . GLN A 1 91 ? -2.838 -7.074 22.562 1 93.44 91 GLN A N 1
ATOM 706 C CA . GLN A 1 91 ? -4.273 -7.211 22.344 1 93.44 91 GLN A CA 1
ATOM 707 C C . GLN A 1 91 ? -4.605 -7.102 20.859 1 93.44 91 GLN A C 1
ATOM 709 O O . GLN A 1 91 ? -5.488 -7.797 20.359 1 93.44 91 GLN A O 1
ATOM 714 N N . GLY A 1 92 ? -3.908 -6.219 20.172 1 94.62 92 GLY A N 1
ATOM 715 C CA . GLY A 1 92 ? -4.164 -6.074 18.75 1 94.62 92 GLY A CA 1
ATOM 716 C C . GLY A 1 92 ? -3.836 -7.32 17.953 1 94.62 92 GLY A C 1
ATOM 717 O O . GLY A 1 92 ? -4.574 -7.695 17.031 1 94.62 92 GLY A O 1
ATOM 718 N N . TRP A 1 93 ? -2.83 -8.031 18.312 1 95.69 93 TRP A N 1
ATOM 719 C CA . TRP A 1 93 ? -2.416 -9.25 17.625 1 95.69 93 TRP A CA 1
ATOM 720 C C . TRP A 1 93 ? -3.371 -10.398 17.938 1 95.69 93 TRP A C 1
ATOM 722 O O . TRP A 1 93 ? -3.727 -11.172 17.047 1 95.69 93 TRP A O 1
ATOM 732 N N . VAL A 1 94 ? -3.777 -10.469 19.125 1 96.62 94 VAL A N 1
ATOM 733 C CA . VAL A 1 94 ? -4.691 -11.523 19.547 1 96.62 94 VAL A CA 1
ATOM 734 C C . VAL A 1 94 ? -6.047 -11.328 18.875 1 96.62 94 VAL A C 1
ATOM 736 O O . VAL A 1 94 ? -6.672 -12.297 18.422 1 96.62 94 VAL A O 1
ATOM 739 N N . ALA A 1 95 ? -6.457 -10.07 18.812 1 97.69 95 ALA A N 1
ATOM 740 C CA . ALA A 1 95 ? -7.719 -9.781 18.141 1 97.69 95 ALA A CA 1
ATOM 741 C C . ALA A 1 95 ? -7.648 -10.148 16.656 1 97.69 95 ALA A C 1
ATOM 743 O O . ALA A 1 95 ? -8.586 -10.734 16.109 1 97.69 95 ALA A O 1
ATOM 744 N N . ALA A 1 96 ? -6.562 -9.766 16 1 97.94 96 ALA A N 1
ATOM 745 C CA . ALA A 1 96 ? -6.387 -10.109 14.594 1 97.94 96 ALA A CA 1
ATOM 746 C C . ALA A 1 96 ? -6.395 -11.617 14.383 1 97.94 96 ALA A C 1
ATOM 748 O O . ALA A 1 96 ? -6.988 -12.117 13.422 1 97.94 96 ALA A O 1
ATOM 749 N N . PHE A 1 97 ? -5.746 -12.375 15.281 1 97.81 97 PHE A N 1
ATOM 750 C CA . PHE A 1 97 ? -5.699 -13.828 15.227 1 97.81 97 PHE A CA 1
ATOM 751 C C . PHE A 1 97 ? -7.094 -14.422 15.406 1 97.81 97 PHE A C 1
ATOM 753 O O . PHE A 1 97 ? -7.492 -15.312 14.656 1 97.81 97 PHE A O 1
ATOM 760 N N . ALA A 1 98 ? -7.797 -13.898 16.312 1 98.38 98 ALA A N 1
ATOM 761 C CA . ALA A 1 98 ? -9.148 -14.383 16.594 1 98.38 98 ALA A CA 1
ATOM 762 C C . ALA A 1 98 ? -10.086 -14.109 15.422 1 98.38 98 ALA A C 1
ATOM 764 O O . ALA A 1 98 ? -10.898 -14.953 15.062 1 98.38 98 ALA A O 1
ATOM 765 N N . VAL A 1 99 ? -9.977 -12.938 14.836 1 98.62 99 VAL A N 1
ATOM 766 C CA . VAL A 1 99 ? -10.805 -12.586 13.688 1 98.62 99 VAL A CA 1
ATOM 767 C C . VAL A 1 99 ? -10.523 -13.547 12.539 1 98.62 99 VAL A C 1
ATOM 769 O O . VAL A 1 99 ? -11.453 -14 11.859 1 98.62 99 VAL A O 1
ATOM 772 N N . GLY A 1 100 ? -9.242 -13.883 12.312 1 98.38 100 GLY A N 1
ATOM 773 C CA . GLY A 1 100 ? -8.883 -14.82 11.258 1 98.38 100 GLY A CA 1
ATOM 774 C C . GLY A 1 100 ? -9.492 -16.188 11.453 1 98.38 100 GLY A C 1
ATOM 775 O O . GLY A 1 100 ? -10.086 -16.75 10.531 1 98.38 100 GLY A O 1
ATOM 776 N N . ILE A 1 101 ? -9.492 -16.703 12.656 1 98 101 ILE A N 1
ATOM 777 C CA . ILE A 1 101 ? -9.984 -18.047 12.961 1 98 101 ILE A CA 1
ATOM 778 C C . ILE A 1 101 ? -11.508 -18.078 12.836 1 98 101 ILE A C 1
ATOM 780 O O . ILE A 1 101 ? -12.062 -19 12.25 1 98 101 ILE A O 1
ATOM 784 N N . LEU A 1 102 ? -12.125 -17.078 13.352 1 98.5 102 LEU A N 1
ATOM 785 C CA . LEU A 1 102 ? -13.578 -17.031 13.328 1 98.5 102 LEU A CA 1
ATOM 786 C C . LEU A 1 102 ? -14.094 -16.844 11.898 1 98.5 102 LEU A C 1
ATOM 788 O O . LEU A 1 102 ? -15.094 -17.453 11.516 1 98.5 102 LEU A O 1
ATOM 792 N N . THR A 1 103 ? -13.43 -15.984 11.164 1 98.44 103 THR A N 1
ATOM 793 C CA . THR A 1 103 ? -13.82 -15.797 9.773 1 98.44 103 THR A CA 1
ATOM 794 C C . THR A 1 103 ? -13.664 -17.094 8.992 1 98.44 103 THR A C 1
ATOM 796 O O . THR A 1 103 ? -14.523 -17.438 8.18 1 98.44 103 THR A O 1
ATOM 799 N N . ALA A 1 104 ? -12.594 -17.828 9.227 1 97.5 104 ALA A N 1
ATOM 800 C CA . ALA A 1 104 ? -12.383 -19.109 8.57 1 97.5 104 ALA A CA 1
ATOM 801 C C . ALA A 1 104 ? -13.477 -20.109 8.945 1 97.5 104 ALA A C 1
ATOM 803 O O . ALA A 1 104 ? -13.922 -20.891 8.109 1 97.5 104 ALA A O 1
ATOM 804 N N . GLY A 1 105 ? -13.867 -20.078 10.172 1 97.44 105 GLY A N 1
ATOM 805 C CA . GLY A 1 105 ? -14.953 -20.953 10.609 1 97.44 105 GLY A CA 1
ATOM 806 C C . GLY A 1 105 ? -16.266 -20.688 9.906 1 97.44 105 GLY A C 1
ATOM 807 O O . GLY A 1 105 ? -16.938 -21.609 9.453 1 97.44 105 GLY A O 1
ATOM 808 N N . VAL A 1 106 ? -16.609 -19.438 9.766 1 97.88 106 VAL A N 1
ATOM 809 C CA . VAL A 1 106 ? -17.844 -19.062 9.07 1 97.88 106 VAL A CA 1
ATOM 810 C C . VAL A 1 106 ? -17.719 -19.406 7.59 1 97.88 106 VAL A C 1
ATOM 812 O O . VAL A 1 106 ? -18.672 -19.906 6.984 1 97.88 106 VAL A O 1
ATOM 815 N N . ALA A 1 107 ? -16.609 -19.094 7.059 1 97 107 ALA A N 1
ATOM 816 C CA . ALA A 1 107 ? -16.406 -19.375 5.641 1 97 107 ALA A CA 1
ATOM 817 C C . ALA A 1 107 ? -16.516 -20.875 5.367 1 97 107 ALA A C 1
ATOM 819 O O . ALA A 1 107 ? -17.047 -21.281 4.332 1 97 107 ALA A O 1
ATOM 820 N N . PHE A 1 108 ? -15.969 -21.734 6.238 1 95.62 108 PHE A N 1
ATOM 821 C CA . PHE A 1 108 ? -16.078 -23.188 6.105 1 95.62 108 PHE A CA 1
ATOM 822 C C . PHE A 1 108 ? -17.531 -23.625 6.078 1 95.62 108 PHE A C 1
ATOM 824 O O . PHE A 1 108 ? -17.938 -24.406 5.203 1 95.62 108 PHE A O 1
ATOM 831 N N . ALA A 1 109 ? -18.266 -23.094 6.965 1 96.25 109 ALA A N 1
ATOM 832 C CA . ALA A 1 109 ? -19.672 -23.453 7.047 1 96.25 109 ALA A CA 1
ATOM 833 C C . ALA A 1 109 ? -20.422 -23 5.797 1 96.25 109 ALA A C 1
ATOM 835 O O . ALA A 1 109 ? -21.266 -23.734 5.273 1 96.25 109 ALA A O 1
ATOM 836 N N . VAL A 1 110 ? -20.109 -21.844 5.312 1 96.5 110 VAL A N 1
ATOM 837 C CA . VAL A 1 110 ? -20.797 -21.297 4.145 1 96.5 110 VAL A CA 1
ATOM 838 C C . VAL A 1 110 ? -20.391 -22.094 2.898 1 96.5 110 VAL A C 1
ATOM 840 O O . VAL A 1 110 ? -21.25 -22.453 2.092 1 96.5 110 VAL A O 1
ATOM 843 N N . ASP A 1 111 ? -19.156 -22.391 2.729 1 93.88 111 ASP A N 1
ATOM 844 C CA . ASP A 1 111 ? -18.672 -23.094 1.542 1 93.88 111 ASP A CA 1
ATOM 845 C C . ASP A 1 111 ? -19.281 -24.484 1.44 1 93.88 111 ASP A C 1
ATOM 847 O O . ASP A 1 111 ? -19.75 -24.891 0.371 1 93.88 111 ASP A O 1
ATOM 851 N N . VAL A 1 112 ? -19.312 -25.219 2.477 1 93.31 112 VAL A N 1
ATOM 852 C CA . VAL A 1 112 ? -19.875 -26.562 2.49 1 93.31 112 VAL A CA 1
ATOM 853 C C . VAL A 1 112 ? -21.375 -26.5 2.234 1 93.31 112 VAL A C 1
ATOM 855 O O . VAL A 1 112 ? -21.922 -27.312 1.479 1 93.31 112 VAL A O 1
ATOM 858 N N . SER A 1 113 ? -22.016 -25.516 2.838 1 95.88 113 SER A N 1
ATOM 859 C CA . SER A 1 113 ? -23.453 -25.375 2.666 1 95.88 113 SER A CA 1
ATOM 860 C C . SER A 1 113 ? -23.797 -24.969 1.238 1 95.88 113 SER A C 1
ATOM 862 O O . SER A 1 113 ? -24.812 -25.406 0.692 1 95.88 113 SER A O 1
ATOM 864 N N . VAL A 1 114 ? -23.047 -24.078 0.665 1 95.5 114 VAL A N 1
ATOM 865 C CA . VAL A 1 114 ? -23.281 -23.641 -0.704 1 95.5 114 VAL A CA 1
ATOM 866 C C . VAL A 1 114 ? -23.203 -24.828 -1.655 1 95.5 114 VAL A C 1
ATOM 868 O O . VAL A 1 114 ? -24.062 -25 -2.523 1 95.5 114 VAL A O 1
ATOM 871 N N . GLU A 1 115 ? -22.188 -25.656 -1.521 1 92.94 115 GLU A N 1
ATOM 872 C CA . GLU A 1 115 ? -22.031 -26.828 -2.379 1 92.94 115 GLU A CA 1
ATOM 873 C C . GLU A 1 115 ? -23.203 -27.797 -2.205 1 92.94 115 GLU A C 1
ATOM 875 O O . GLU A 1 115 ? -23.688 -28.359 -3.184 1 92.94 115 GLU A O 1
ATOM 880 N N . THR A 1 116 ? -23.641 -27.984 -1.021 1 94.44 116 THR A N 1
ATOM 881 C CA . THR A 1 116 ? -24.75 -28.891 -0.73 1 94.44 116 THR A CA 1
ATOM 882 C C . THR A 1 116 ? -26.062 -28.359 -1.317 1 94.44 116 THR A C 1
ATOM 884 O O . THR A 1 116 ? -26.781 -29.094 -1.994 1 94.44 116 THR A O 1
ATOM 887 N N . VAL A 1 117 ? -26.297 -27.094 -1.045 1 96.31 117 VAL A N 1
ATOM 888 C CA . VAL A 1 117 ? -27.547 -26.5 -1.514 1 96.31 117 VAL A CA 1
ATOM 889 C C . VAL A 1 117 ? -27.547 -26.453 -3.041 1 96.31 117 VAL A C 1
ATOM 891 O O . VAL A 1 117 ? -28.578 -26.672 -3.67 1 96.31 117 VAL A O 1
ATOM 894 N N . ALA A 1 118 ? -26.438 -26.156 -3.627 1 95 118 ALA A N 1
ATOM 895 C CA . ALA A 1 118 ? -26.344 -26.125 -5.082 1 95 118 ALA A CA 1
ATOM 896 C C . ALA A 1 118 ? -26.609 -27.5 -5.676 1 95 118 ALA A C 1
ATOM 898 O O . ALA A 1 118 ? -27.203 -27.625 -6.746 1 95 118 ALA A O 1
ATOM 899 N N . ASP A 1 119 ? -26.188 -28.562 -5.035 1 94 119 ASP A N 1
ATOM 900 C CA . ASP A 1 119 ? -26.344 -29.922 -5.52 1 94 119 ASP A CA 1
ATOM 901 C C . ASP A 1 119 ? -27.797 -30.375 -5.402 1 94 119 ASP A C 1
ATOM 903 O O . ASP A 1 119 ? -28.25 -31.266 -6.133 1 94 119 ASP A O 1
ATOM 907 N N . TRP A 1 120 ? -28.516 -29.797 -4.492 1 95.25 120 TRP A N 1
ATOM 908 C CA . TRP A 1 120 ? -29.922 -30.156 -4.309 1 95.25 120 TRP A CA 1
ATOM 909 C C . TRP A 1 120 ? -30.719 -29.859 -5.566 1 95.25 120 TRP A C 1
ATOM 911 O O . TRP A 1 120 ? -31.797 -30.438 -5.77 1 95.25 120 TRP A O 1
ATOM 921 N N . LYS A 1 121 ? -30.281 -28.969 -6.426 1 95 121 LYS A N 1
ATOM 922 C CA . LYS A 1 121 ? -30.984 -28.656 -7.668 1 95 121 LYS A CA 1
ATOM 923 C C . LYS A 1 121 ? -30.906 -29.828 -8.656 1 95 121 LYS A C 1
ATOM 925 O O . LYS A 1 121 ? -31.766 -29.969 -9.523 1 95 121 LYS A O 1
ATOM 930 N N . GLU A 1 122 ? -29.891 -30.641 -8.461 1 91.94 122 GLU A N 1
ATOM 931 C CA . GLU A 1 122 ? -29.656 -31.719 -9.422 1 91.94 122 GLU A CA 1
ATOM 932 C C . GLU A 1 122 ? -30.047 -33.062 -8.844 1 91.94 122 GLU A C 1
ATOM 934 O O . GLU A 1 122 ? -30.438 -33.969 -9.578 1 91.94 122 GLU A O 1
ATOM 939 N N . GLY A 1 123 ? -29.75 -33.281 -7.613 1 92.31 123 GLY A N 1
ATOM 940 C CA . GLY A 1 123 ? -30.047 -34.562 -6.992 1 92.31 123 GLY A CA 1
ATOM 941 C C . GLY A 1 123 ? -29.734 -34.594 -5.508 1 92.31 123 GLY A C 1
ATOM 942 O O . GLY A 1 123 ? -29.609 -33.531 -4.875 1 92.31 123 GLY A O 1
ATOM 943 N N . TYR A 1 124 ? -29.875 -35.781 -4.973 1 91.19 124 TYR A N 1
ATOM 944 C CA . TYR A 1 124 ? -29.578 -35.969 -3.555 1 91.19 124 TYR A CA 1
ATOM 945 C C . TYR A 1 124 ? -28.797 -37.25 -3.318 1 91.19 124 TYR A C 1
ATOM 947 O O . TYR A 1 124 ? -28.781 -38.156 -4.172 1 91.19 124 TYR A O 1
ATOM 955 N N . CYS A 1 125 ? -28.031 -37.219 -2.277 1 89.31 125 CYS A N 1
ATOM 956 C CA . CYS A 1 125 ? -27.297 -38.406 -1.874 1 89.31 125 CYS A CA 1
ATOM 957 C C . CYS A 1 125 ? -28.188 -39.375 -1.108 1 89.31 125 CYS A C 1
ATOM 959 O O . CYS A 1 125 ? -28.859 -38.969 -0.156 1 89.31 125 CYS A O 1
ATOM 961 N N . ALA A 1 126 ? -28.125 -40.656 -1.423 1 87.25 126 ALA A N 1
ATOM 962 C CA . ALA A 1 126 ? -28.969 -41.688 -0.833 1 87.25 126 ALA A CA 1
ATOM 963 C C . ALA A 1 126 ? -28.641 -41.906 0.641 1 87.25 126 ALA A C 1
ATOM 965 O O . ALA A 1 126 ? -29.516 -42.219 1.441 1 87.25 126 ALA A O 1
ATOM 966 N N . ARG A 1 127 ? -27.438 -41.688 1.063 1 84.94 127 ARG A N 1
ATOM 967 C CA . ARG A 1 127 ? -27.016 -41.906 2.445 1 84.94 127 ARG A CA 1
ATOM 968 C C . ARG A 1 127 ? -27.516 -40.781 3.35 1 84.94 127 ARG A C 1
ATOM 970 O O . ARG A 1 127 ? -28.016 -41.062 4.449 1 84.94 127 ARG A O 1
ATOM 977 N N . SER A 1 128 ? -27.297 -39.656 2.883 1 87.62 128 SER A N 1
ATOM 978 C CA . SER A 1 128 ? -27.719 -38.469 3.648 1 87.62 128 SER A CA 1
ATOM 979 C C . SER A 1 128 ? -27.984 -37.281 2.736 1 87.62 128 SER A C 1
ATOM 981 O O . SER A 1 128 ? -27.156 -36.969 1.886 1 87.62 128 SER A O 1
ATOM 983 N N . ILE A 1 129 ? -29 -36.594 3.033 1 86.75 129 ILE A N 1
ATOM 984 C CA . ILE A 1 129 ? -29.391 -35.469 2.207 1 86.75 129 ILE A CA 1
ATOM 985 C C . ILE A 1 129 ? -28.453 -34.281 2.479 1 86.75 129 ILE A C 1
ATOM 987 O O . ILE A 1 129 ? -28.359 -33.344 1.672 1 86.75 129 ILE A O 1
ATOM 991 N N . TRP A 1 130 ? -27.641 -34.375 3.496 1 88.25 130 TRP A N 1
ATOM 992 C CA . TRP A 1 130 ? -26.781 -33.25 3.896 1 88.25 130 TRP A CA 1
ATOM 993 C C . TRP A 1 130 ? -25.375 -33.406 3.309 1 88.25 130 TRP A C 1
ATOM 995 O O . TRP A 1 130 ? -24.531 -32.531 3.467 1 88.25 130 TRP A O 1
ATOM 1005 N N . LEU A 1 131 ? -25.188 -34.406 2.535 1 87.06 131 LEU A N 1
ATOM 1006 C CA . LEU A 1 131 ? -23.891 -34.625 1.897 1 87.06 131 LEU A CA 1
ATOM 1007 C C . LEU A 1 131 ? -23.906 -34.125 0.457 1 87.06 131 LEU A C 1
ATOM 1009 O O . LEU A 1 131 ? -24.875 -34.344 -0.269 1 87.06 131 LEU A O 1
ATOM 1013 N N . ASN A 1 132 ? -22.953 -33.344 0.108 1 88.75 132 ASN A N 1
ATOM 1014 C CA . ASN A 1 132 ? -22.828 -32.875 -1.274 1 88.75 132 ASN A CA 1
ATOM 1015 C C . ASN A 1 132 ? -22.391 -34.031 -2.197 1 88.75 132 ASN A C 1
ATOM 1017 O O . ASN A 1 132 ? -22.062 -35.125 -1.731 1 88.75 132 ASN A O 1
ATOM 1021 N N . ARG A 1 133 ? -22.453 -33.812 -3.426 1 85.94 133 ARG A N 1
ATOM 1022 C CA . ARG A 1 133 ? -22.172 -34.844 -4.418 1 85.94 133 ARG A CA 1
ATOM 1023 C C . ARG A 1 133 ? -20.766 -35.375 -4.27 1 85.94 133 ARG A C 1
ATOM 1025 O O . ARG A 1 133 ? -20.531 -36.594 -4.344 1 85.94 133 ARG A O 1
ATOM 1032 N N . ARG A 1 134 ? -19.828 -34.531 -4.035 1 83.5 134 ARG A N 1
ATOM 1033 C CA . ARG A 1 134 ? -18.422 -34.938 -3.91 1 83.5 134 ARG A CA 1
ATOM 1034 C C . ARG A 1 134 ? -18.219 -35.812 -2.688 1 83.5 134 ARG A C 1
ATOM 1036 O O . ARG A 1 134 ? -17.562 -36.844 -2.77 1 83.5 134 ARG A O 1
ATOM 1043 N N . ALA A 1 135 ? -18.75 -35.375 -1.59 1 82.75 135 ALA A N 1
ATOM 1044 C CA . ALA A 1 135 ? -18.625 -36.156 -0.359 1 82.75 135 ALA A CA 1
ATOM 1045 C C . ALA A 1 135 ? -19.406 -37.438 -0.466 1 82.75 135 ALA A C 1
ATOM 1047 O O . ALA A 1 135 ? -19 -38.469 0.092 1 82.75 135 ALA A O 1
ATOM 1048 N N . CYS A 1 136 ? -20.453 -37.375 -1.183 1 82.94 136 CYS A N 1
ATOM 1049 C CA . CYS A 1 136 ? -21.266 -38.562 -1.406 1 82.94 136 CYS A CA 1
ATOM 1050 C C . CYS A 1 136 ? -20.5 -39.594 -2.242 1 82.94 136 CYS A C 1
ATOM 1052 O O . CYS A 1 136 ? -20.562 -40.781 -1.961 1 82.94 136 CYS A O 1
ATOM 1054 N N . CYS A 1 137 ? -19.875 -39.125 -3.211 1 80.44 137 CYS A N 1
ATOM 1055 C CA . CYS A 1 137 ? -19.172 -40 -4.129 1 80.44 137 CYS A CA 1
ATOM 1056 C C . CYS A 1 137 ? -17.844 -40.469 -3.541 1 80.44 137 CYS A C 1
ATOM 1058 O O . CYS A 1 137 ? -17.312 -41.5 -3.922 1 80.44 137 CYS A O 1
ATOM 1060 N N . SER A 1 138 ? -17.141 -39.688 -2.748 1 72.75 138 SER A N 1
ATOM 1061 C CA . SER A 1 138 ? -15.867 -40.062 -2.152 1 72.75 138 SER A CA 1
ATOM 1062 C C . SER A 1 138 ? -16.047 -41.219 -1.152 1 72.75 138 SER A C 1
ATOM 1064 O O . SER A 1 138 ? -15.164 -42.062 -1.01 1 72.75 138 SER A O 1
ATOM 1066 N N . VAL A 1 139 ? -17.078 -41.156 -0.309 1 57.88 139 VAL A N 1
ATOM 1067 C CA . VAL A 1 139 ? -17.344 -42.188 0.665 1 57.88 139 VAL A CA 1
ATOM 1068 C C . VAL A 1 139 ? -17.688 -43.5 -0.059 1 57.88 139 VAL A C 1
ATOM 1070 O O . VAL A 1 139 ? -17.5 -44.594 0.483 1 57.88 139 VAL A O 1
ATOM 1073 N N . ALA A 1 140 ? -18.297 -43.375 -1.199 1 52.78 140 ALA A N 1
ATOM 1074 C CA . ALA A 1 140 ? -18.672 -44.594 -1.902 1 52.78 140 ALA A CA 1
ATOM 1075 C C . ALA A 1 140 ? -17.438 -45.281 -2.484 1 52.78 140 ALA A C 1
ATOM 1077 O O . ALA A 1 140 ? -16.406 -44.625 -2.686 1 52.78 140 ALA A O 1
ATOM 1078 N N . GLU A 1 141 ? -17.516 -46.594 -2.846 1 48.66 141 GLU A N 1
ATOM 1079 C CA . GLU A 1 141 ? -16.562 -47.656 -3.199 1 48.66 141 GLU A CA 1
ATOM 1080 C C . GLU A 1 141 ? -15.664 -47.219 -4.355 1 48.66 141 GLU A C 1
ATOM 1082 O O . GLU A 1 141 ? -16 -46.312 -5.105 1 48.66 141 GLU A O 1
ATOM 1087 N N . PHE A 1 142 ? -14.406 -47.969 -4.477 1 42.81 142 PHE A N 1
ATOM 1088 C CA . PHE A 1 142 ? -13.25 -48.125 -5.352 1 42.81 142 PHE A CA 1
ATOM 1089 C C . PHE A 1 142 ? -13.648 -47.938 -6.812 1 42.81 142 PHE A C 1
ATOM 1091 O O . PHE A 1 142 ? -12.797 -47.938 -7.699 1 42.81 142 PHE A O 1
ATOM 1098 N N . ASP A 1 143 ? -14.789 -48.281 -7.285 1 40.56 143 ASP A N 1
ATOM 1099 C CA . ASP A 1 143 ? -14.875 -48.656 -8.695 1 40.56 143 ASP A CA 1
ATOM 1100 C C . ASP A 1 143 ? -15.305 -47.469 -9.555 1 40.56 143 ASP A C 1
ATOM 1102 O O . ASP A 1 143 ? -15.758 -47.625 -10.688 1 40.56 143 ASP A O 1
ATOM 1106 N N . GLY A 1 144 ? -14.922 -46.188 -9.328 1 51.84 144 GLY A N 1
ATOM 1107 C CA . GLY A 1 144 ? -15.086 -45.125 -10.297 1 51.84 144 GLY A CA 1
ATOM 1108 C C . GLY A 1 144 ? -16.516 -44.656 -10.414 1 51.84 144 GLY A C 1
ATOM 1109 O O . GLY A 1 144 ? -16.781 -43.594 -10.992 1 51.84 144 GLY A O 1
ATOM 1110 N N . SER A 1 145 ? -17.688 -45.375 -10.266 1 57.38 145 SER A N 1
ATOM 1111 C CA . SER A 1 145 ? -19.078 -45.031 -10.531 1 57.38 145 SER A CA 1
ATOM 1112 C C . SER A 1 145 ? -19.766 -44.531 -9.273 1 57.38 145 SER A C 1
ATOM 1114 O O . SER A 1 145 ? -19.609 -45.094 -8.188 1 57.38 145 SER A O 1
ATOM 1116 N N . CYS A 1 146 ? -20.125 -43.125 -9.047 1 71.12 146 CYS A N 1
ATOM 1117 C CA . CYS A 1 146 ? -20.844 -42.5 -7.938 1 71.12 146 CYS A CA 1
ATOM 1118 C C . CYS A 1 146 ? -22.25 -43.062 -7.82 1 71.12 146 CYS A C 1
ATOM 1120 O O . CYS A 1 146 ? -23.219 -42.375 -8.078 1 71.12 146 CYS A O 1
ATOM 1122 N N . SER A 1 147 ? -22.469 -44.344 -7.504 1 75.94 147 SER A N 1
ATOM 1123 C CA . SER A 1 147 ? -23.75 -45.031 -7.492 1 75.94 147 SER A CA 1
ATOM 1124 C C . SER A 1 147 ? -24.672 -44.469 -6.402 1 75.94 147 SER A C 1
ATOM 1126 O O . SER A 1 147 ? -25.891 -44.656 -6.465 1 75.94 147 SER A O 1
ATOM 1128 N N . GLN A 1 148 ? -24.203 -43.75 -5.504 1 83.31 148 GLN A N 1
ATOM 1129 C CA . GLN A 1 148 ? -25.031 -43.281 -4.395 1 83.31 148 GLN A CA 1
ATOM 1130 C C . GLN A 1 148 ? -25.719 -41.969 -4.738 1 83.31 148 GLN A C 1
ATOM 1132 O O . GLN A 1 148 ? -26.625 -41.531 -4.023 1 83.31 148 GLN A O 1
ATOM 1137 N N . TRP A 1 149 ? -25.406 -41.375 -5.738 1 88.75 149 TRP A N 1
ATOM 1138 C CA . TRP A 1 149 ? -26.047 -40.125 -6.16 1 88.75 149 TRP A CA 1
ATOM 1139 C C . TRP A 1 149 ? -27.266 -40.406 -7.027 1 88.75 149 TRP A C 1
ATOM 1141 O O . TRP A 1 149 ? -27.172 -41.094 -8.047 1 88.75 149 TRP A O 1
ATOM 1151 N N . THR A 1 150 ? -28.406 -39.969 -6.602 1 89.44 150 THR A N 1
ATOM 1152 C CA . THR A 1 150 ? -29.656 -40.188 -7.328 1 89.44 150 THR A CA 1
ATOM 1153 C C . THR A 1 150 ? -30.203 -38.875 -7.867 1 89.44 150 THR A C 1
ATOM 1155 O O . THR A 1 150 ? -30.578 -38 -7.09 1 89.44 150 THR A O 1
ATOM 1158 N N . PRO A 1 151 ? -30.266 -38.75 -9.164 1 91.44 151 PRO A N 1
ATOM 1159 C CA . PRO A 1 151 ? -30.875 -37.531 -9.727 1 91.44 151 PRO A CA 1
ATOM 1160 C C . PRO A 1 151 ? -32.375 -37.5 -9.5 1 91.44 151 PRO A C 1
ATOM 1162 O O . PRO A 1 151 ? -33.031 -38.531 -9.336 1 91.44 151 PRO A O 1
ATOM 1165 N N . TRP A 1 152 ? -32.938 -36.312 -9.352 1 91.69 152 TRP A N 1
ATOM 1166 C CA . TRP A 1 152 ? -34.344 -36.125 -9.086 1 91.69 152 TRP A CA 1
ATOM 1167 C C . TRP A 1 152 ? -35.188 -36.688 -10.227 1 91.69 152 TRP A C 1
A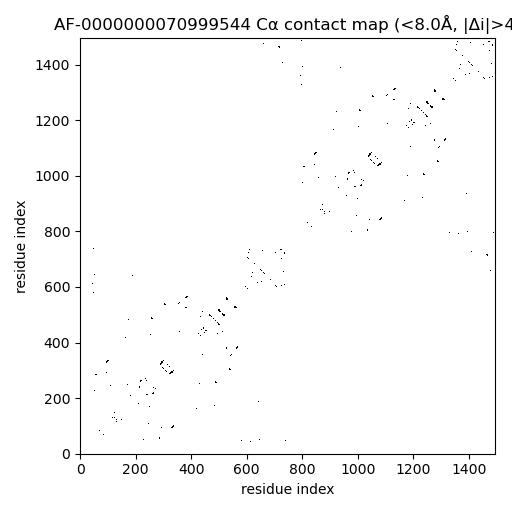TOM 1169 O O . TRP A 1 152 ? -36.312 -37.156 -10.008 1 91.69 152 TRP A O 1
ATOM 1179 N N . ALA A 1 153 ? -34.625 -36.531 -11.477 1 91.38 153 ALA A N 1
ATOM 1180 C CA . ALA A 1 153 ? -35.375 -37 -12.656 1 91.38 153 ALA A CA 1
ATOM 1181 C C . ALA A 1 153 ? -34.406 -37.438 -13.75 1 91.38 153 ALA A C 1
ATOM 1183 O O . ALA A 1 153 ? -33.219 -37.094 -13.711 1 91.38 153 ALA A O 1
ATOM 1184 N N . GLU A 1 154 ? -34.906 -38.188 -14.672 1 88.94 154 GLU A N 1
ATOM 1185 C CA . GLU A 1 154 ? -34.031 -38.688 -15.742 1 88.94 154 GLU A CA 1
ATOM 1186 C C . GLU A 1 154 ? -34.25 -37.906 -17.031 1 88.94 154 GLU A C 1
ATOM 1188 O O . GLU A 1 154 ? -33.312 -37.719 -17.812 1 88.94 154 GLU A O 1
ATOM 1193 N N . GLY A 1 155 ? -35.312 -37.312 -17.281 1 90.25 155 GLY A N 1
ATOM 1194 C CA . GLY A 1 155 ? -35.562 -36.562 -18.516 1 90.25 155 GLY A CA 1
ATOM 1195 C C . GLY A 1 155 ? -35.062 -35.156 -18.469 1 90.25 155 GLY A C 1
ATOM 1196 O O . GLY A 1 155 ? -35 -34.531 -17.391 1 90.25 155 GLY A O 1
ATOM 1197 N N . PHE A 1 156 ? -34.656 -34.656 -19.594 1 92.25 156 PHE A N 1
ATOM 1198 C CA . PHE A 1 156 ? -34.125 -33.281 -19.703 1 92.25 156 PHE A CA 1
ATOM 1199 C C . PHE A 1 156 ? -35.156 -32.25 -19.219 1 92.25 156 PHE A C 1
ATOM 1201 O O . PHE A 1 156 ? -34.812 -31.375 -18.438 1 92.25 156 PHE A O 1
ATOM 1208 N N . SER A 1 157 ? -36.344 -32.406 -19.703 1 94.38 157 SER A N 1
ATOM 1209 C CA . SER A 1 157 ? -37.375 -31.422 -19.375 1 94.38 157 SER A CA 1
ATOM 1210 C C . SER A 1 157 ? -37.75 -31.469 -17.906 1 94.38 157 SER A C 1
ATOM 1212 O O . SER A 1 157 ? -38 -30.438 -17.281 1 94.38 157 SER A O 1
ATOM 1214 N N . SER A 1 158 ? -37.781 -32.656 -17.375 1 94.62 158 SER A N 1
ATOM 1215 C CA . SER A 1 158 ? -38.094 -32.781 -15.961 1 94.62 158 SER A CA 1
ATOM 1216 C C . SER A 1 158 ? -36.969 -32.281 -15.078 1 94.62 158 SER A C 1
ATOM 1218 O O . SER A 1 158 ? -37.219 -31.625 -14.047 1 94.62 158 SER A O 1
ATOM 1220 N N . ARG A 1 159 ? -35.812 -32.562 -15.531 1 94.69 159 ARG A N 1
ATOM 1221 C CA . ARG A 1 159 ? -34.656 -32.031 -14.789 1 94.69 159 ARG A CA 1
ATOM 1222 C C . ARG A 1 159 ? -34.625 -30.516 -14.844 1 94.69 159 ARG A C 1
ATOM 1224 O O . ARG A 1 159 ? -34.25 -29.875 -13.852 1 94.69 159 ARG A O 1
ATOM 1231 N N . TYR A 1 160 ? -34.938 -30.031 -15.977 1 96.19 160 TYR A N 1
ATOM 1232 C CA . TYR A 1 160 ? -34.969 -28.578 -16.172 1 96.19 160 TYR A CA 1
ATOM 1233 C C . TYR A 1 160 ? -36.031 -27.922 -15.281 1 96.19 160 TYR A C 1
ATOM 1235 O O . TYR A 1 160 ? -35.75 -26.906 -14.633 1 96.19 160 TYR A O 1
ATOM 1243 N N . ALA A 1 161 ? -37.125 -28.531 -15.141 1 96.25 161 ALA A N 1
ATOM 1244 C CA . ALA A 1 161 ? -38.188 -27.984 -14.32 1 96.25 161 ALA A CA 1
ATOM 1245 C C . ALA A 1 161 ? -37.844 -28.031 -12.836 1 96.25 161 ALA A C 1
ATOM 1247 O O . ALA A 1 161 ? -38.125 -27.094 -12.086 1 96.25 161 ALA A O 1
ATOM 1248 N N . ILE A 1 162 ? -37.25 -29.078 -12.461 1 96.19 162 ILE A N 1
ATOM 1249 C CA . ILE A 1 162 ? -36.844 -29.219 -11.062 1 96.19 162 ILE A CA 1
ATOM 1250 C C . ILE A 1 162 ? -35.75 -28.219 -10.727 1 96.19 162 ILE A C 1
ATOM 1252 O O . ILE A 1 162 ? -35.75 -27.609 -9.664 1 96.19 162 ILE A O 1
ATOM 1256 N N . TYR A 1 163 ? -34.844 -28.125 -11.648 1 96.44 163 TYR A N 1
ATOM 1257 C CA . TYR A 1 163 ? -33.75 -27.156 -11.484 1 96.44 163 TYR A CA 1
ATOM 1258 C C . TYR A 1 163 ? -34.312 -25.75 -11.289 1 96.44 163 TYR A C 1
ATOM 1260 O O . TYR A 1 163 ? -33.906 -25.031 -10.375 1 96.44 163 TYR A O 1
ATOM 1268 N N . VAL A 1 164 ? -35.281 -25.344 -12.086 1 97.44 164 VAL A N 1
ATOM 1269 C CA . VAL A 1 164 ? -35.875 -24.016 -12.023 1 97.44 164 VAL A CA 1
ATOM 1270 C C . VAL A 1 164 ? -36.656 -23.875 -10.727 1 97.44 164 VAL A C 1
ATOM 1272 O O . VAL A 1 164 ? -36.625 -22.812 -10.086 1 97.44 164 VAL A O 1
ATOM 1275 N N . GLY A 1 165 ? -37.375 -24.922 -10.359 1 97.44 165 GLY A N 1
ATOM 1276 C CA . GLY A 1 165 ? -38.156 -24.875 -9.133 1 97.44 165 GLY A CA 1
ATOM 1277 C C . GLY A 1 165 ? -37.281 -24.672 -7.891 1 97.44 165 GLY A C 1
ATOM 1278 O O . GLY A 1 165 ? -37.625 -23.828 -7.043 1 97.44 165 GLY A O 1
ATOM 1279 N N . PHE A 1 166 ? -36.281 -25.406 -7.809 1 97.5 166 PHE A N 1
ATOM 1280 C CA . PHE A 1 166 ? -35.375 -25.25 -6.668 1 97.5 166 PHE A CA 1
ATOM 1281 C C . PHE A 1 166 ? -34.688 -23.891 -6.68 1 97.5 166 PHE A C 1
ATOM 1283 O O . PHE A 1 166 ? -34.531 -23.266 -5.629 1 97.5 166 PHE A O 1
ATOM 1290 N N . ALA A 1 167 ? -34.281 -23.422 -7.836 1 98.06 167 ALA A N 1
ATOM 1291 C CA . ALA A 1 167 ? -33.656 -22.109 -7.941 1 98.06 167 ALA A CA 1
ATOM 1292 C C . ALA A 1 167 ? -34.594 -21.016 -7.449 1 98.06 167 ALA A C 1
ATOM 1294 O O . ALA A 1 167 ? -34.156 -20.109 -6.727 1 98.06 167 ALA A O 1
ATOM 1295 N N . LEU A 1 168 ? -35.812 -21.078 -7.793 1 98.25 168 LEU A N 1
ATOM 1296 C CA . LEU A 1 168 ? -36.812 -20.094 -7.367 1 98.25 168 LEU A CA 1
ATOM 1297 C C . LEU A 1 168 ? -37.031 -20.156 -5.859 1 98.25 168 LEU A C 1
ATOM 1299 O O . LEU A 1 168 ? -37.125 -19.125 -5.195 1 98.25 168 LEU A O 1
ATOM 1303 N N . LEU A 1 169 ? -37.062 -21.359 -5.352 1 98.19 169 LEU A N 1
ATOM 1304 C CA . LEU A 1 169 ? -37.219 -21.531 -3.912 1 98.19 169 LEU A CA 1
ATOM 1305 C C . LEU A 1 169 ? -36.031 -20.922 -3.154 1 98.19 169 LEU A C 1
ATOM 1307 O O . LEU A 1 169 ? -36.25 -20.203 -2.162 1 98.19 169 LEU A O 1
ATOM 1311 N N . PHE A 1 170 ? -34.906 -21.234 -3.59 1 98.44 170 PHE A N 1
ATOM 1312 C CA . PHE A 1 170 ? -33.688 -20.703 -2.945 1 98.44 170 PHE A CA 1
ATOM 1313 C C . PHE A 1 170 ? -33.656 -19.188 -3.02 1 98.44 170 PHE A C 1
ATOM 1315 O O . PHE A 1 170 ? -33.281 -18.516 -2.053 1 98.44 170 PHE A O 1
ATOM 1322 N N . GLY A 1 171 ? -34.031 -18.609 -4.168 1 98.12 171 GLY A N 1
ATOM 1323 C CA . GLY A 1 171 ? -34.094 -17.156 -4.312 1 98.12 171 GLY A CA 1
ATOM 1324 C C . GLY A 1 171 ? -35.094 -16.5 -3.359 1 98.12 171 GLY A C 1
ATOM 1325 O O . GLY A 1 171 ? -34.781 -15.461 -2.768 1 98.12 171 GLY A O 1
ATOM 1326 N N . LEU A 1 172 ? -36.188 -17.156 -3.18 1 97.81 172 LEU A N 1
ATOM 1327 C CA . LEU A 1 172 ? -37.219 -16.641 -2.281 1 97.81 172 LEU A CA 1
ATOM 1328 C C . LEU A 1 172 ? -36.75 -16.703 -0.832 1 97.81 172 LEU A C 1
ATOM 1330 O O . LEU A 1 172 ? -37.031 -15.789 -0.046 1 97.81 172 LEU A O 1
ATOM 1334 N N . ILE A 1 173 ? -36.062 -17.703 -0.493 1 98.06 173 ILE A N 1
ATOM 1335 C CA . ILE A 1 173 ? -35.531 -17.828 0.864 1 98.06 173 ILE A CA 1
ATOM 1336 C C . ILE A 1 173 ? -34.5 -16.734 1.123 1 98.06 173 ILE A C 1
ATOM 1338 O O . ILE A 1 173 ? -34.562 -16.062 2.15 1 98.06 173 ILE A O 1
ATOM 1342 N N . SER A 1 174 ? -33.594 -16.547 0.2 1 98.12 174 SER A N 1
ATOM 1343 C CA . SER A 1 174 ? -32.531 -15.57 0.366 1 98.12 174 SER A CA 1
ATOM 1344 C C . SER A 1 174 ? -33.094 -14.156 0.49 1 98.12 174 SER A C 1
ATOM 1346 O O . SER A 1 174 ? -32.656 -13.398 1.374 1 98.12 174 SER A O 1
ATOM 1348 N N . VAL A 1 175 ? -34.031 -13.805 -0.347 1 97.62 175 VAL A N 1
ATOM 1349 C CA . VAL A 1 175 ? -34.562 -12.445 -0.336 1 97.62 175 VAL A CA 1
ATOM 1350 C C . VAL A 1 175 ? -35.406 -12.234 0.918 1 97.62 175 VAL A C 1
ATOM 1352 O O . VAL A 1 175 ? -35.406 -11.156 1.508 1 97.62 175 VAL A O 1
ATOM 1355 N N . SER A 1 176 ? -36.125 -13.227 1.328 1 97.19 176 SER A N 1
ATOM 1356 C CA . SER A 1 176 ? -36.938 -13.109 2.537 1 97.19 176 SER A CA 1
ATOM 1357 C C . SER A 1 176 ? -36.062 -12.891 3.768 1 97.19 176 SER A C 1
ATOM 1359 O O . SER A 1 176 ? -36.438 -12.133 4.668 1 97.19 176 SER A O 1
ATOM 1361 N N . LEU A 1 177 ? -34.969 -13.531 3.803 1 97.38 177 LEU A N 1
ATOM 1362 C CA . LEU A 1 177 ? -34.031 -13.328 4.898 1 97.38 177 LEU A CA 1
ATOM 1363 C C . LEU A 1 177 ? -33.469 -11.914 4.871 1 97.38 177 LEU A C 1
ATOM 1365 O O . LEU A 1 177 ? -33.344 -11.273 5.914 1 97.38 177 LEU A O 1
ATOM 1369 N N . THR A 1 178 ? -33.125 -11.438 3.707 1 96.56 178 THR A N 1
ATOM 1370 C CA . THR A 1 178 ? -32.562 -10.117 3.562 1 96.56 178 THR A CA 1
ATOM 1371 C C . THR A 1 178 ? -33.562 -9.031 3.969 1 96.56 178 THR A C 1
ATOM 1373 O O . THR A 1 178 ? -33.156 -7.996 4.508 1 96.56 178 THR A O 1
ATOM 1376 N N . MET A 1 179 ? -34.812 -9.305 3.781 1 94.56 179 MET A N 1
ATOM 1377 C CA . MET A 1 179 ? -35.844 -8.336 4.121 1 94.56 179 MET A CA 1
ATOM 1378 C C . MET A 1 179 ? -35.969 -8.18 5.633 1 94.56 179 MET A C 1
ATOM 1380 O O . MET A 1 179 ? -36.438 -7.148 6.117 1 94.56 179 MET A O 1
ATOM 1384 N N . THR A 1 180 ? -35.469 -9.062 6.367 1 94.56 180 THR A N 1
ATOM 1385 C CA . THR A 1 180 ? -35.531 -8.992 7.82 1 94.56 180 THR A CA 1
ATOM 1386 C C . THR A 1 180 ? -34.531 -7.98 8.367 1 94.56 180 THR A C 1
ATOM 1388 O O . THR A 1 180 ? -34.625 -7.559 9.523 1 94.56 180 THR A O 1
ATOM 1391 N N . THR A 1 181 ? -33.625 -7.539 7.621 1 94.31 181 THR A N 1
ATOM 1392 C CA . THR A 1 181 ? -32.594 -6.598 8.078 1 94.31 181 THR A CA 1
ATOM 1393 C C . THR A 1 181 ? -32.938 -5.184 7.59 1 94.31 181 THR A C 1
ATOM 1395 O O . THR A 1 181 ? -32.031 -4.371 7.402 1 94.31 181 THR A O 1
ATOM 1398 N N . LYS A 1 182 ? -34.125 -4.887 7.379 1 90.75 182 LYS A N 1
ATOM 1399 C CA . LYS A 1 182 ? -34.562 -3.543 6.984 1 90.75 182 LYS A CA 1
ATOM 1400 C C . LYS A 1 182 ? -34.312 -2.541 8.109 1 90.75 182 LYS A C 1
ATOM 1402 O O . LYS A 1 182 ? -34.625 -2.811 9.273 1 90.75 182 LYS A O 1
ATOM 1407 N N . ALA A 1 183 ? -33.5 -1.473 7.77 1 88.56 183 ALA A N 1
ATOM 1408 C CA . ALA A 1 183 ? -33.219 -0.435 8.758 1 88.56 183 ALA A CA 1
ATOM 1409 C C . ALA A 1 183 ? -33.375 0.957 8.156 1 88.56 183 ALA A C 1
ATOM 1411 O O . ALA A 1 183 ? -33.125 1.161 6.965 1 88.56 183 ALA A O 1
ATOM 1412 N N . SER A 1 184 ? -33.875 1.861 9.016 1 83.12 184 SER A N 1
ATOM 1413 C CA . SER A 1 184 ? -34 3.254 8.602 1 83.12 184 SER A CA 1
ATOM 1414 C C . SER A 1 184 ? -32.906 4.125 9.227 1 83.12 184 SER A C 1
ATOM 1416 O O . SER A 1 184 ? -32.531 3.928 10.383 1 83.12 184 SER A O 1
ATOM 1418 N N . MET A 1 185 ? -32.406 4.973 8.5 1 79.12 185 MET A N 1
ATOM 1419 C CA . MET A 1 185 ? -31.406 5.91 9.008 1 79.12 185 MET A CA 1
ATOM 1420 C C . MET A 1 185 ? -32.062 6.977 9.883 1 79.12 185 MET A C 1
ATOM 1422 O O . MET A 1 185 ? -33.219 7.309 9.695 1 79.12 185 MET A O 1
ATOM 1426 N N . PRO A 1 186 ? -31.359 7.414 10.992 1 68.69 186 PRO A N 1
ATOM 1427 C CA . PRO A 1 186 ? -31.922 8.406 11.906 1 68.69 186 PRO A CA 1
ATOM 1428 C C . PRO A 1 186 ? -32.281 9.711 11.211 1 68.69 186 PRO A C 1
ATOM 1430 O O . PRO A 1 186 ? -31.578 10.164 10.312 1 68.69 186 PRO A O 1
ATOM 1433 N N . ALA A 1 187 ? -33.656 9.898 11.156 1 58.44 187 ALA A N 1
ATOM 1434 C CA . ALA A 1 187 ? -34.094 11.188 10.641 1 58.44 187 ALA A CA 1
ATOM 1435 C C . ALA A 1 187 ? -34.094 12.25 11.742 1 58.44 187 ALA A C 1
ATOM 1437 O O . ALA A 1 187 ? -34.188 11.922 12.922 1 58.44 187 ALA A O 1
ATOM 1438 N N . ALA A 1 188 ? -33.719 13.516 11.516 1 49.19 188 ALA A N 1
ATOM 1439 C CA . ALA A 1 188 ? -33.875 14.609 12.469 1 49.19 188 ALA A CA 1
ATOM 1440 C C . ALA A 1 188 ? -35.281 14.609 13.07 1 49.19 188 ALA A C 1
ATOM 1442 O O . ALA A 1 188 ? -36.281 14.492 12.344 1 49.19 188 ALA A O 1
ATOM 1443 N N . ASN A 1 189 ? -35.562 14.109 14.297 1 41.44 189 ASN A N 1
ATOM 1444 C CA . ASN A 1 189 ? -36.812 14.102 15.023 1 41.44 189 ASN A CA 1
ATOM 1445 C C . ASN A 1 189 ? -37.5 15.453 14.945 1 41.44 189 ASN A C 1
ATOM 1447 O O . ASN A 1 189 ? -36.969 16.469 15.406 1 41.44 189 ASN A O 1
ATOM 1451 N N . SER A 1 190 ? -38.281 15.773 14.023 1 36.44 190 SER A N 1
ATOM 1452 C CA . SER A 1 190 ? -39.125 16.953 14.18 1 36.44 190 SER A CA 1
ATOM 1453 C C . SER A 1 190 ? -40.094 16.797 15.344 1 36.44 190 SER A C 1
ATOM 1455 O O . SER A 1 190 ? -40.906 17.688 15.617 1 36.44 190 SER A O 1
ATOM 1457 N N . ASN A 1 191 ? -40.25 15.633 15.977 1 34.88 191 ASN A N 1
ATOM 1458 C CA . ASN A 1 191 ? -41.5 15.5 16.734 1 34.88 191 ASN A CA 1
ATOM 1459 C C . ASN A 1 191 ? -41.438 16.25 18.062 1 34.88 191 ASN A C 1
ATOM 1461 O O . ASN A 1 191 ? -42.219 16.016 18.953 1 34.88 191 ASN A O 1
ATOM 1465 N N . ASN A 1 192 ? -40.438 16.781 18.609 1 32.16 192 ASN A N 1
ATOM 1466 C CA . ASN A 1 192 ? -40.812 17.172 19.953 1 32.16 192 ASN A CA 1
ATOM 1467 C C . ASN A 1 192 ? -41.844 18.281 19.953 1 32.16 192 ASN A C 1
ATOM 1469 O O . ASN A 1 192 ? -41.594 19.391 20.406 1 32.16 192 ASN A O 1
ATOM 1473 N N . SER A 1 193 ? -42.75 18.484 19 1 29.06 193 SER A N 1
ATOM 1474 C CA . SER A 1 193 ? -43.812 19.406 19.391 1 29.06 193 SER A CA 1
ATOM 1475 C C . SER A 1 193 ? -44.562 18.891 20.625 1 29.06 193 SER A C 1
ATOM 1477 O O . SER A 1 193 ? -45 17.75 20.641 1 29.06 193 SER A O 1
ATOM 1479 N N . ILE A 1 194 ? -44.438 19.453 21.812 1 30.38 194 ILE A N 1
ATOM 1480 C CA . ILE A 1 194 ? -45.188 19.359 23.047 1 30.38 194 ILE A CA 1
ATOM 1481 C C . ILE A 1 194 ? -46.688 19.266 22.719 1 30.38 194 ILE A C 1
ATOM 1483 O O . ILE A 1 194 ? -47.5 18.922 23.578 1 30.38 194 ILE A O 1
ATOM 1487 N N . GLY A 1 195 ? -47.312 20.25 21.922 1 29.28 195 GLY A N 1
ATOM 1488 C CA . GLY A 1 195 ? -48.75 20.281 22 1 29.28 195 GLY A CA 1
ATOM 1489 C C . GLY A 1 195 ? -49.406 19.016 21.531 1 29.28 195 GLY A C 1
ATOM 1490 O O . GLY A 1 195 ? -48.812 18.234 20.766 1 29.28 195 GLY A O 1
ATOM 1491 N N . GLN A 1 196 ? -50.438 18.406 22.297 1 31.09 196 GLN A N 1
ATOM 1492 C CA . GLN A 1 196 ? -51.438 17.359 22.203 1 31.09 196 GLN A CA 1
ATOM 1493 C C . GLN A 1 196 ? -51.969 17.234 20.766 1 31.09 196 GLN A C 1
ATOM 1495 O O . GLN A 1 196 ? -52.875 16.453 20.516 1 31.09 196 GLN A O 1
ATOM 1500 N N . GLY A 1 197 ? -51.906 18.328 19.922 1 30.44 197 GLY A N 1
ATOM 1501 C CA . GLY A 1 197 ? -52.781 18.125 18.781 1 30.44 197 GLY A CA 1
ATOM 1502 C C . GLY A 1 197 ? -52.344 16.984 17.875 1 30.44 197 GLY A C 1
ATOM 1503 O O . GLY A 1 197 ? -51.188 16.562 17.922 1 30.44 197 GLY A O 1
ATOM 1504 N N . GLN A 1 198 ? -53.344 16.172 17.312 1 31.3 198 GLN A N 1
ATOM 1505 C CA . GLN A 1 198 ? -53.375 15.023 16.406 1 31.3 198 GLN A CA 1
ATOM 1506 C C . GLN A 1 198 ? -52.344 15.188 15.297 1 31.3 198 GLN A C 1
ATOM 1508 O O . GLN A 1 198 ? -52.312 16.219 14.609 1 31.3 198 GLN A O 1
ATOM 1513 N N . PRO A 1 199 ? -51.188 14.555 15.383 1 34.31 199 PRO A N 1
ATOM 1514 C CA . PRO A 1 199 ? -50.25 14.594 14.25 1 34.31 199 PRO A CA 1
ATOM 1515 C C . PRO A 1 199 ? -50.969 14.484 12.898 1 34.31 199 PRO A C 1
ATOM 1517 O O . PRO A 1 199 ? -51.781 13.594 12.703 1 34.31 199 PRO A O 1
ATOM 1520 N N . GLN A 1 200 ? -51.438 15.664 12.367 1 31.77 200 GLN A N 1
ATOM 1521 C CA . GLN A 1 200 ? -52.094 15.539 11.078 1 31.77 200 GLN A CA 1
ATOM 1522 C C . GLN A 1 200 ? -51.312 14.617 10.141 1 31.77 200 GLN A C 1
ATOM 1524 O O . GLN A 1 200 ? -50.062 14.609 10.164 1 31.77 200 GLN A O 1
ATOM 1529 N N . LYS A 1 201 ? -52 13.609 9.484 1 35.38 201 LYS A N 1
ATOM 1530 C CA . LYS A 1 201 ? -51.656 12.484 8.609 1 35.38 201 LYS A CA 1
ATOM 1531 C C . LYS A 1 201 ? -50.562 12.867 7.605 1 35.38 201 LYS A C 1
ATOM 1533 O O . LYS A 1 201 ? -49.875 12.008 7.09 1 35.38 201 LYS A O 1
ATOM 1538 N N . GLY A 1 202 ? -50.656 13.984 6.98 1 33.44 202 GLY A N 1
ATOM 1539 C CA . GLY A 1 202 ? -49.844 14.273 5.809 1 33.44 202 GLY A CA 1
ATOM 1540 C C . GLY A 1 202 ? -48.406 14.656 6.152 1 33.44 202 GLY A C 1
ATOM 1541 O O . GLY A 1 202 ? -47.656 15.172 5.305 1 33.44 202 GLY A O 1
ATOM 1542 N N . ASP A 1 203 ? -48.125 15.047 7.266 1 35.47 203 ASP A N 1
ATOM 1543 C CA . ASP A 1 203 ? -46.781 15.617 7.418 1 35.47 203 ASP A CA 1
ATOM 1544 C C . ASP A 1 203 ? -45.719 14.594 7.066 1 35.47 203 ASP A C 1
ATOM 1546 O O . ASP A 1 203 ? -45.656 13.516 7.66 1 35.47 203 ASP A O 1
ATOM 1550 N N . LYS A 1 204 ? -45.344 14.586 5.777 1 36.84 204 LYS A N 1
ATOM 1551 C CA . LYS A 1 204 ? -44.219 13.82 5.211 1 36.84 204 LYS A CA 1
ATOM 1552 C C . LYS A 1 204 ? -43.031 13.805 6.152 1 36.84 204 LYS A C 1
ATOM 1554 O O . LYS A 1 204 ? -42.312 14.805 6.281 1 36.84 204 LYS A O 1
ATOM 1559 N N . VAL A 1 205 ? -43.062 13.289 7.25 1 40.59 205 VAL A N 1
ATOM 1560 C CA . VAL A 1 205 ? -41.844 12.992 8.016 1 40.59 205 VAL A CA 1
ATOM 1561 C C . VAL A 1 205 ? -40.719 12.57 7.062 1 40.59 205 VAL A C 1
ATOM 1563 O O . VAL A 1 205 ? -40.906 11.711 6.203 1 40.59 205 VAL A O 1
ATOM 1566 N N . ALA A 1 206 ? -39.906 13.43 6.598 1 43.19 206 ALA A N 1
ATOM 1567 C CA . ALA A 1 206 ? -38.688 13.086 5.848 1 43.19 206 ALA A CA 1
ATOM 1568 C C . ALA A 1 206 ? -38.156 11.742 6.301 1 43.19 206 ALA A C 1
ATOM 1570 O O . ALA A 1 206 ? -37.625 11.609 7.414 1 43.19 206 ALA A O 1
ATOM 1571 N N . THR A 1 207 ? -38.75 10.578 6.059 1 49.94 207 THR A N 1
ATOM 1572 C CA . THR A 1 207 ? -38.25 9.234 6.34 1 49.94 207 THR A CA 1
ATOM 1573 C C . THR A 1 207 ? -36.875 9.039 5.738 1 49.94 207 THR A C 1
ATOM 1575 O O . THR A 1 207 ? -36.656 9.359 4.57 1 49.94 207 THR A O 1
ATOM 1578 N N . GLY A 1 208 ? -35.875 8.961 6.57 1 59.69 208 GLY A N 1
ATOM 1579 C CA . GLY A 1 208 ? -34.5 8.656 6.168 1 59.69 208 GLY A CA 1
ATOM 1580 C C . GLY A 1 208 ? -34.406 7.516 5.168 1 59.69 208 GLY A C 1
ATOM 1581 O O . GLY A 1 208 ? -35.406 6.785 4.973 1 59.69 208 GLY A O 1
ATOM 1582 N N . ASN A 1 209 ? -33.469 7.363 4.309 1 73.44 209 ASN A N 1
ATOM 1583 C CA . ASN A 1 209 ? -33.188 6.332 3.307 1 73.44 209 ASN A CA 1
ATOM 1584 C C . ASN A 1 209 ? -33.25 4.934 3.918 1 73.44 209 ASN A C 1
ATOM 1586 O O . ASN A 1 209 ? -32.688 4.703 4.996 1 73.44 209 ASN A O 1
ATOM 1590 N N . ILE A 1 210 ? -34.219 4.039 3.434 1 81.38 210 ILE A N 1
ATOM 1591 C CA . ILE A 1 210 ? -34.344 2.65 3.873 1 81.38 210 ILE A CA 1
ATOM 1592 C C . ILE A 1 210 ? -33.156 1.838 3.312 1 81.38 210 ILE A C 1
ATOM 1594 O O . ILE A 1 210 ? -32.875 1.915 2.119 1 81.38 210 ILE A O 1
ATOM 1598 N N . LEU A 1 211 ? -32.562 1.167 4.25 1 87.81 211 LEU A N 1
ATOM 1599 C CA . LEU A 1 211 ? -31.422 0.339 3.85 1 87.81 211 LEU A CA 1
ATOM 1600 C C . LEU A 1 211 ? -31.656 -1.119 4.23 1 87.81 211 LEU A C 1
ATOM 1602 O O . LEU A 1 211 ? -32.219 -1.407 5.285 1 87.81 211 LEU A O 1
ATOM 1606 N N . TYR A 1 212 ? -31.422 -1.992 3.359 1 92.56 212 TYR A N 1
ATOM 1607 C CA . TYR A 1 212 ? -31.328 -3.416 3.666 1 92.56 212 TYR A CA 1
ATOM 1608 C C . TYR A 1 212 ? -29.891 -3.832 3.953 1 92.56 212 TYR A C 1
ATOM 1610 O O . TYR A 1 212 ? -29.109 -4.023 3.027 1 92.56 212 TYR A O 1
ATOM 1618 N N . LEU A 1 213 ? -29.578 -4.105 5.109 1 94.69 213 LEU A N 1
ATOM 1619 C CA . LEU A 1 213 ? -28.219 -4.156 5.602 1 94.69 213 LEU A CA 1
ATOM 1620 C C . LEU A 1 213 ? -27.484 -5.395 5.074 1 94.69 213 LEU A C 1
ATOM 1622 O O . LEU A 1 213 ? -26.266 -5.387 4.926 1 94.69 213 LEU A O 1
ATOM 1626 N N . ALA A 1 214 ? -28.203 -6.461 4.789 1 96.19 214 ALA A N 1
ATOM 1627 C CA . ALA A 1 214 ? -27.562 -7.691 4.355 1 96.19 214 ALA A CA 1
ATOM 1628 C C . ALA A 1 214 ? -27.562 -7.809 2.832 1 96.19 214 ALA A C 1
ATOM 1630 O O . ALA A 1 214 ? -27.109 -8.812 2.279 1 96.19 214 ALA A O 1
ATOM 1631 N N . SER A 1 215 ? -28.031 -6.789 2.143 1 95 215 SER A N 1
ATOM 1632 C CA . SER A 1 215 ? -28.109 -6.828 0.685 1 95 215 SER A CA 1
ATOM 1633 C C . SER A 1 215 ? -26.766 -6.445 0.052 1 95 215 SER A C 1
ATOM 1635 O O . SER A 1 215 ? -25.984 -5.723 0.656 1 95 215 SER A O 1
ATOM 1637 N N . GLY A 1 216 ? -26.5 -6.953 -1.112 1 94.44 216 GLY A N 1
ATOM 1638 C CA . GLY A 1 216 ? -25.312 -6.582 -1.869 1 94.44 216 GLY A CA 1
ATOM 1639 C C . GLY A 1 216 ? -24.031 -7.152 -1.29 1 94.44 216 GLY A C 1
ATOM 1640 O O . GLY A 1 216 ? -24.078 -8.102 -0.505 1 94.44 216 GLY A O 1
ATOM 1641 N N . SER A 1 217 ? -22.969 -6.66 -1.698 1 94.81 217 SER A N 1
ATOM 1642 C CA . SER A 1 217 ? -21.672 -7.152 -1.261 1 94.81 217 SER A CA 1
ATOM 1643 C C . SER A 1 217 ? -21.312 -6.613 0.12 1 94.81 217 SER A C 1
ATOM 1645 O O . SER A 1 217 ? -20.625 -7.285 0.897 1 94.81 217 SER A O 1
ATOM 1647 N N . GLY A 1 218 ? -21.75 -5.41 0.469 1 95.81 218 GLY A N 1
ATOM 1648 C CA . GLY A 1 218 ? -21.375 -4.754 1.713 1 95.81 218 GLY A CA 1
ATOM 1649 C C . GLY A 1 218 ? -20.125 -3.914 1.598 1 95.81 218 GLY A C 1
ATOM 1650 O O . GLY A 1 218 ? -19.797 -3.137 2.5 1 95.81 218 GLY A O 1
ATOM 1651 N N . ILE A 1 219 ? -19.422 -3.984 0.43 1 95.88 219 ILE A N 1
ATOM 1652 C CA . ILE A 1 219 ? -18.125 -3.326 0.248 1 95.88 219 ILE A CA 1
ATOM 1653 C C . ILE A 1 219 ? -18.328 -1.814 0.181 1 95.88 219 ILE A C 1
ATOM 1655 O O . ILE A 1 219 ? -17.625 -1.06 0.858 1 95.88 219 ILE A O 1
ATOM 1659 N N . PRO A 1 220 ? -19.359 -1.315 -0.585 1 95.19 220 PRO A N 1
ATOM 1660 C CA . PRO A 1 220 ? -19.562 0.135 -0.618 1 95.19 220 PRO A CA 1
ATOM 1661 C C . PRO A 1 220 ? -19.859 0.722 0.76 1 95.19 220 PRO A C 1
ATOM 1663 O O . PRO A 1 220 ? -19.375 1.81 1.089 1 95.19 220 PRO A O 1
ATOM 1666 N N . GLU A 1 221 ? -20.594 0.002 1.562 1 96.12 221 GLU A N 1
ATOM 1667 C CA . GLU A 1 221 ? -20.922 0.455 2.91 1 96.12 221 GLU A CA 1
ATOM 1668 C C . GLU A 1 221 ? -19.688 0.439 3.812 1 96.12 221 GLU A C 1
ATOM 1670 O O . GLU A 1 221 ? -19.484 1.356 4.609 1 96.12 221 GLU A O 1
ATOM 1675 N N . ILE A 1 222 ? -18.922 -0.594 3.674 1 97 222 ILE A N 1
ATOM 1676 C CA . ILE A 1 222 ? -17.719 -0.699 4.488 1 97 222 ILE A CA 1
ATOM 1677 C C . ILE A 1 222 ? -16.734 0.409 4.105 1 97 222 ILE A C 1
ATOM 1679 O O . ILE A 1 222 ? -16.062 0.979 4.969 1 97 222 ILE A O 1
ATOM 1683 N N . LYS A 1 223 ? -16.641 0.661 2.836 1 95.62 223 LYS A N 1
ATOM 1684 C CA . LYS A 1 223 ? -15.805 1.765 2.369 1 95.62 223 LYS A CA 1
ATOM 1685 C C . LYS A 1 223 ? -16.234 3.084 3.002 1 95.62 223 LYS A C 1
ATOM 1687 O O . LYS A 1 223 ? -15.391 3.902 3.379 1 95.62 223 LYS A O 1
ATOM 1692 N N . THR A 1 224 ? -17.5 3.281 3.141 1 95.75 224 THR A N 1
ATOM 1693 C CA . THR A 1 224 ? -18.062 4.484 3.756 1 95.75 224 THR A CA 1
ATOM 1694 C C . THR A 1 224 ? -17.688 4.551 5.234 1 95.75 224 THR A C 1
ATOM 1696 O O . THR A 1 224 ? -17.297 5.609 5.734 1 95.75 224 THR A O 1
ATOM 1699 N N . ILE A 1 225 ? -17.734 3.41 5.863 1 96.62 225 ILE A N 1
ATOM 1700 C CA . ILE A 1 225 ? -17.438 3.354 7.289 1 96.62 225 ILE A CA 1
ATOM 1701 C C . ILE A 1 225 ? -15.945 3.629 7.512 1 96.62 225 ILE A C 1
ATOM 1703 O O . ILE A 1 225 ? -15.57 4.375 8.422 1 96.62 225 ILE A O 1
ATOM 1707 N N . LEU A 1 226 ? -15.109 3.076 6.676 1 96.56 226 LEU A N 1
ATOM 1708 C CA . LEU A 1 226 ? -13.664 3.213 6.848 1 96.56 226 LEU A CA 1
ATOM 1709 C C . LEU A 1 226 ? -13.203 4.613 6.453 1 96.56 226 LEU A C 1
ATOM 1711 O O . LEU A 1 226 ? -12.109 5.039 6.836 1 96.56 226 LEU A O 1
ATOM 1715 N N . SER A 1 227 ? -14.055 5.328 5.723 1 94.25 227 SER A N 1
ATOM 1716 C CA . SER A 1 227 ? -13.727 6.703 5.367 1 94.25 227 SER A CA 1
ATOM 1717 C C . SER A 1 227 ? -14.055 7.664 6.504 1 94.25 227 SER A C 1
ATOM 1719 O O . SER A 1 227 ? -13.68 8.836 6.457 1 94.25 227 SER A O 1
ATOM 1721 N N . GLY A 1 228 ? -14.789 7.188 7.547 1 93.62 228 GLY A N 1
ATOM 1722 C CA . GLY A 1 228 ? -15.016 8 8.727 1 93.62 228 GLY A CA 1
ATOM 1723 C C . GLY A 1 228 ? -16.484 8.219 9.023 1 93.62 228 GLY A C 1
ATOM 1724 O O . GLY A 1 228 ? -16.828 8.883 10 1 93.62 228 GLY A O 1
ATOM 1725 N N . PHE A 1 229 ? -17.359 7.656 8.227 1 93.31 229 PHE A N 1
ATOM 1726 C CA . PHE A 1 229 ? -18.797 7.797 8.461 1 93.31 229 PHE A CA 1
ATOM 1727 C C . PHE A 1 229 ? -19.344 6.578 9.195 1 93.31 229 PHE A C 1
ATOM 1729 O O . PHE A 1 229 ? -18.688 5.547 9.281 1 93.31 229 PHE A O 1
ATOM 1736 N N . GLU A 1 230 ? -20.516 6.773 9.734 1 91.88 230 GLU A N 1
ATOM 1737 C CA . GLU A 1 230 ? -21.109 5.684 10.508 1 91.88 230 GLU A CA 1
ATOM 1738 C C . GLU A 1 230 ? -22.438 5.242 9.906 1 91.88 230 GLU A C 1
ATOM 1740 O O . GLU A 1 230 ? -23.234 6.078 9.469 1 91.88 230 GLU A O 1
ATOM 1745 N N . ILE A 1 231 ? -22.578 4.008 9.781 1 92.69 231 ILE A N 1
ATOM 1746 C CA . ILE A 1 231 ? -23.844 3.365 9.438 1 92.69 231 ILE A CA 1
ATOM 1747 C C . ILE A 1 231 ? -24.281 2.441 10.578 1 92.69 231 ILE A C 1
ATOM 1749 O O . ILE A 1 231 ? -23.734 1.353 10.742 1 92.69 231 ILE A O 1
ATOM 1753 N N . PRO A 1 232 ? -25.25 2.838 11.242 1 90.5 232 PRO A N 1
ATOM 1754 C CA . PRO A 1 232 ? -25.625 2.076 12.438 1 90.5 232 PRO A CA 1
ATOM 1755 C C . PRO A 1 232 ? -26.094 0.665 12.109 1 90.5 232 PRO A C 1
ATOM 1757 O O . PRO A 1 232 ? -26.766 0.457 11.086 1 90.5 232 PRO A O 1
ATOM 1760 N N . HIS A 1 233 ? -25.703 -0.336 12.844 1 92.44 233 HIS A N 1
ATOM 1761 C CA . HIS A 1 233 ? -26.219 -1.704 12.883 1 92.44 233 HIS A CA 1
ATOM 1762 C C . HIS A 1 233 ? -25.734 -2.506 11.68 1 92.44 233 HIS A C 1
ATOM 1764 O O . HIS A 1 233 ? -26.109 -3.668 11.508 1 92.44 233 HIS A O 1
ATOM 1770 N N . LEU A 1 234 ? -24.938 -1.951 10.828 1 95.69 234 LEU A N 1
ATOM 1771 C CA . LEU A 1 234 ? -24.469 -2.652 9.641 1 95.69 234 LEU A CA 1
ATOM 1772 C C . LEU A 1 234 ? -23.594 -3.84 10.023 1 95.69 234 LEU A C 1
ATOM 1774 O O . LEU A 1 234 ? -23.547 -4.84 9.305 1 95.69 234 LEU A O 1
ATOM 1778 N N . LEU A 1 235 ? -22.938 -3.74 11.211 1 97.38 235 LEU A N 1
ATOM 1779 C CA . LEU A 1 235 ? -21.938 -4.738 11.562 1 97.38 235 LEU A CA 1
ATOM 1780 C C . LEU A 1 235 ? -22.391 -5.578 12.75 1 97.38 235 LEU A C 1
ATOM 1782 O O . LEU A 1 235 ? -21.578 -6.23 13.406 1 97.38 235 LEU A O 1
ATOM 1786 N N . ASP A 1 236 ? -23.703 -5.691 12.938 1 96.62 236 ASP A N 1
ATOM 1787 C CA . ASP A 1 236 ? -24.281 -6.449 14.055 1 96.62 236 ASP A CA 1
ATOM 1788 C C . ASP A 1 236 ? -24.266 -7.949 13.758 1 96.62 236 ASP A C 1
ATOM 1790 O O . ASP A 1 236 ? -24.078 -8.359 12.609 1 96.62 236 ASP A O 1
ATOM 1794 N N . LEU A 1 237 ? -24.391 -8.727 14.789 1 97.56 237 LEU A N 1
ATOM 1795 C CA . LEU A 1 237 ? -24.391 -10.18 14.695 1 97.56 237 LEU A CA 1
ATOM 1796 C C . LEU A 1 237 ? -25.562 -10.672 13.828 1 97.56 237 LEU A C 1
ATOM 1798 O O . LEU A 1 237 ? -25.422 -11.641 13.086 1 97.56 237 LEU A O 1
ATOM 1802 N N . LYS A 1 238 ? -26.656 -10 13.898 1 97.25 238 LYS A N 1
ATOM 1803 C CA . LYS A 1 238 ? -27.812 -10.375 13.094 1 97.25 238 LYS A CA 1
ATOM 1804 C C . LYS A 1 238 ? -27.5 -10.273 11.602 1 97.25 238 LYS A C 1
ATOM 1806 O O . LYS A 1 238 ? -27.875 -11.156 10.828 1 97.25 238 LYS A O 1
ATOM 1811 N N . VAL A 1 239 ? -26.875 -9.203 11.273 1 97.75 239 VAL A N 1
ATOM 1812 C CA . VAL A 1 239 ? -26.531 -9 9.875 1 97.75 239 VAL A CA 1
ATOM 1813 C C . VAL A 1 239 ? -25.531 -10.062 9.422 1 97.75 239 VAL A C 1
ATOM 1815 O O . VAL A 1 239 ? -25.625 -10.562 8.297 1 97.75 239 VAL A O 1
ATOM 1818 N N . LEU A 1 240 ? -24.578 -10.445 10.258 1 98.31 240 LEU A N 1
ATOM 1819 C CA . LEU A 1 240 ? -23.594 -11.484 9.961 1 98.31 240 LEU A CA 1
ATOM 1820 C C . LEU A 1 240 ? -24.281 -12.812 9.648 1 98.31 240 LEU A C 1
ATOM 1822 O O . LEU A 1 240 ? -23.984 -13.445 8.625 1 98.31 240 LEU A O 1
ATOM 1826 N N . VAL A 1 241 ? -25.203 -13.219 10.422 1 98.12 241 VAL A N 1
ATOM 1827 C CA . VAL A 1 241 ? -25.875 -14.508 10.289 1 98.12 241 VAL A CA 1
ATOM 1828 C C . VAL A 1 241 ? -26.75 -14.5 9.047 1 98.12 241 VAL A C 1
ATOM 1830 O O . VAL A 1 241 ? -26.75 -15.453 8.258 1 98.12 241 VAL A O 1
ATOM 1833 N N . VAL A 1 242 ? -27.5 -13.414 8.852 1 98.06 242 VAL A N 1
ATOM 1834 C CA . VAL A 1 242 ? -28.406 -13.312 7.711 1 98.06 242 VAL A CA 1
ATOM 1835 C C . VAL A 1 242 ? -27.594 -13.281 6.418 1 98.06 242 VAL A C 1
ATOM 1837 O O . VAL A 1 242 ? -27.984 -13.883 5.414 1 98.06 242 VAL A O 1
ATOM 1840 N N . LYS A 1 243 ? -26.516 -12.562 6.434 1 97.94 243 LYS A N 1
ATOM 1841 C CA . LYS A 1 243 ? -25.672 -12.5 5.25 1 97.94 243 LYS A CA 1
ATOM 1842 C C . LYS A 1 243 ? -25.062 -13.867 4.938 1 97.94 243 LYS A C 1
ATOM 1844 O O . LYS A 1 243 ? -24.969 -14.258 3.773 1 97.94 243 LYS A O 1
ATOM 1849 N N . ALA A 1 244 ? -24.609 -14.609 5.938 1 98.25 244 ALA A N 1
ATOM 1850 C CA . ALA A 1 244 ? -24.016 -15.93 5.754 1 98.25 244 ALA A CA 1
ATOM 1851 C C . ALA A 1 244 ? -25.031 -16.922 5.188 1 98.25 244 ALA A C 1
ATOM 1853 O O . ALA A 1 244 ? -24.766 -17.578 4.176 1 98.25 244 ALA A O 1
ATOM 1854 N N . VAL A 1 245 ? -26.172 -17 5.75 1 98.25 245 VAL A N 1
ATOM 1855 C CA . VAL A 1 245 ? -27.203 -17.953 5.316 1 98.25 245 VAL A CA 1
ATOM 1856 C C . VAL A 1 245 ? -27.797 -17.484 3.992 1 98.25 245 VAL A C 1
ATOM 1858 O O . VAL A 1 245 ? -28.062 -18.297 3.104 1 98.25 245 VAL A O 1
ATOM 1861 N N . GLY A 1 246 ? -28 -16.141 3.916 1 98.06 246 GLY A N 1
ATOM 1862 C CA . GLY A 1 246 ? -28.516 -15.602 2.672 1 98.06 246 GLY A CA 1
ATOM 1863 C C . GLY A 1 246 ? -27.609 -15.852 1.486 1 98.06 246 GLY A C 1
ATOM 1864 O O . GLY A 1 246 ? -28.078 -16.125 0.381 1 98.06 246 GLY A O 1
ATOM 1865 N N . ALA A 1 247 ? -26.344 -15.719 1.71 1 97.94 247 ALA A N 1
ATOM 1866 C CA . ALA A 1 247 ? -25.375 -15.938 0.637 1 97.94 247 ALA A CA 1
ATOM 1867 C C . ALA A 1 247 ? -25.391 -17.391 0.166 1 97.94 247 ALA A C 1
ATOM 1869 O O . ALA A 1 247 ? -25.203 -17.672 -1.02 1 97.94 247 ALA A O 1
ATOM 1870 N N . VAL A 1 248 ? -25.594 -18.359 1.076 1 97.81 248 VAL A N 1
ATOM 1871 C CA . VAL A 1 248 ? -25.656 -19.781 0.742 1 97.81 248 VAL A CA 1
ATOM 1872 C C . VAL A 1 248 ? -26.766 -20.031 -0.276 1 97.81 248 VAL A C 1
ATOM 1874 O O . VAL A 1 248 ? -26.531 -20.656 -1.317 1 97.81 248 VAL A O 1
ATOM 1877 N N . PHE A 1 249 ? -27.891 -19.484 -0.009 1 98.12 249 PHE A N 1
ATOM 1878 C CA . PHE A 1 249 ? -29.031 -19.734 -0.879 1 98.12 249 PHE A CA 1
ATOM 1879 C C . PHE A 1 249 ? -28.953 -18.875 -2.141 1 98.12 249 PHE A C 1
ATOM 1881 O O . PHE A 1 249 ? -29.375 -19.297 -3.213 1 98.12 249 PHE A O 1
ATOM 1888 N N . ALA A 1 250 ? -28.391 -17.688 -1.998 1 98.19 250 ALA A N 1
ATOM 1889 C CA . ALA A 1 250 ? -28.234 -16.844 -3.178 1 98.19 250 ALA A CA 1
ATOM 1890 C C . ALA A 1 250 ? -27.312 -17.5 -4.203 1 98.19 250 ALA A C 1
ATOM 1892 O O . ALA A 1 250 ? -27.641 -17.562 -5.387 1 98.19 250 ALA A O 1
ATOM 1893 N N . VAL A 1 251 ? -26.203 -17.984 -3.773 1 97.12 251 VAL A N 1
ATOM 1894 C CA . VAL A 1 251 ? -25.25 -18.625 -4.672 1 97.12 251 VAL A CA 1
ATOM 1895 C C . VAL A 1 251 ? -25.828 -19.953 -5.168 1 97.12 251 VAL A C 1
ATOM 1897 O O . VAL A 1 251 ? -25.594 -20.344 -6.312 1 97.12 251 VAL A O 1
ATOM 1900 N N . GLY A 1 252 ? -26.609 -20.625 -4.352 1 96.5 252 GLY A N 1
ATOM 1901 C CA . GLY A 1 252 ? -27.234 -21.891 -4.707 1 96.5 252 GLY A CA 1
ATOM 1902 C C . GLY A 1 252 ? -28.234 -21.766 -5.828 1 96.5 252 GLY A C 1
ATOM 1903 O O . GLY A 1 252 ? -28.531 -22.75 -6.516 1 96.5 252 GLY A O 1
ATOM 1904 N N . THR A 1 253 ? -28.797 -20.609 -6.043 1 96.56 253 THR A N 1
ATOM 1905 C CA . THR A 1 253 ? -29.75 -20.391 -7.121 1 96.56 253 THR A CA 1
ATOM 1906 C C . THR A 1 253 ? -29.078 -20.547 -8.484 1 96.56 253 THR A C 1
ATOM 1908 O O . THR A 1 253 ? -29.75 -20.844 -9.484 1 96.56 253 THR A O 1
ATOM 1911 N N . GLY A 1 254 ? -27.781 -20.234 -8.516 1 94.94 254 GLY A N 1
ATOM 1912 C CA . GLY A 1 254 ? -27.078 -20.219 -9.789 1 94.94 254 GLY A CA 1
ATOM 1913 C C . GLY A 1 254 ? -27.062 -18.859 -10.453 1 94.94 254 GLY A C 1
ATOM 1914 O O . GLY A 1 254 ? -26.578 -18.703 -11.578 1 94.94 254 GLY A O 1
ATOM 1915 N N . MET A 1 255 ? -27.609 -17.828 -9.773 1 96.12 255 MET A N 1
ATOM 1916 C CA . MET A 1 255 ? -27.547 -16.469 -10.305 1 96.12 255 MET A CA 1
ATOM 1917 C C . MET A 1 255 ? -26.109 -16.047 -10.539 1 96.12 255 MET A C 1
ATOM 1919 O O . MET A 1 255 ? -25.188 -16.641 -9.984 1 96.12 255 MET A O 1
ATOM 1923 N N . CYS A 1 256 ? -25.922 -15.023 -11.383 1 96.88 256 CYS A N 1
ATOM 1924 C CA . CYS A 1 256 ? -24.578 -14.523 -11.68 1 96.88 256 CYS A CA 1
ATOM 1925 C C . CYS A 1 256 ? -24.078 -13.625 -10.555 1 96.88 256 CYS A C 1
ATOM 1927 O O . CYS A 1 256 ? -23.953 -12.406 -10.734 1 96.88 256 CYS A O 1
ATOM 1929 N N . LEU A 1 257 ? -23.828 -14.281 -9.484 1 96.81 257 LEU A N 1
ATOM 1930 C CA . LEU A 1 257 ? -23.297 -13.602 -8.312 1 96.81 257 LEU A CA 1
ATOM 1931 C C . LEU A 1 257 ? -22.297 -14.484 -7.578 1 96.81 257 LEU A C 1
ATOM 1933 O O . LEU A 1 257 ? -22.188 -15.68 -7.852 1 96.81 257 LEU A O 1
ATOM 1937 N N . GLY A 1 258 ? -21.484 -13.859 -6.699 1 94.75 258 GLY A N 1
ATOM 1938 C CA . GLY A 1 258 ? -20.484 -14.586 -5.934 1 94.75 258 GLY A CA 1
ATOM 1939 C C . GLY A 1 258 ? -20.562 -14.32 -4.441 1 94.75 258 GLY A C 1
ATOM 1940 O O . GLY A 1 258 ? -21.281 -13.422 -4.004 1 94.75 258 GLY A O 1
ATOM 1941 N N . LYS A 1 259 ? -19.891 -15.141 -3.727 1 95.12 259 LYS A N 1
ATOM 1942 C CA . LYS A 1 259 ? -19.906 -15.039 -2.271 1 95.12 259 LYS A CA 1
ATOM 1943 C C . LYS A 1 259 ? -18.719 -14.242 -1.758 1 95.12 259 LYS A C 1
ATOM 1945 O O . LYS A 1 259 ? -18.578 -14.039 -0.551 1 95.12 259 LYS A O 1
ATOM 1950 N N . GLU A 1 260 ? -17.828 -13.703 -2.561 1 93.94 260 GLU A N 1
ATOM 1951 C CA . GLU A 1 260 ? -16.609 -13 -2.158 1 93.94 260 GLU A CA 1
ATOM 1952 C C . GLU A 1 260 ? -16.938 -11.664 -1.486 1 93.94 260 GLU A C 1
ATOM 1954 O O . GLU A 1 260 ? -16.344 -11.312 -0.466 1 93.94 260 GLU A O 1
ATOM 1959 N N . GLY A 1 261 ? -17.844 -10.906 -2.117 1 95.38 261 GLY A N 1
ATOM 1960 C CA . GLY A 1 261 ? -18.281 -9.664 -1.501 1 95.38 261 GLY A CA 1
ATOM 1961 C C . GLY A 1 261 ? -18.875 -9.867 -0.121 1 95.38 261 GLY A C 1
ATOM 1962 O O . GLY A 1 261 ? -18.406 -9.281 0.856 1 95.38 261 GLY A O 1
ATOM 1963 N N . PRO A 1 262 ? -19.828 -10.719 -0.067 1 97.56 262 PRO A N 1
ATOM 1964 C CA . PRO A 1 262 ? -20.438 -11.031 1.229 1 97.56 262 PRO A CA 1
ATOM 1965 C C . PRO A 1 262 ? -19.422 -11.508 2.258 1 97.56 262 PRO A C 1
ATOM 1967 O O . PRO A 1 262 ? -19.547 -11.211 3.449 1 97.56 262 PRO A O 1
ATOM 1970 N N . PHE A 1 263 ? -18.391 -12.234 1.843 1 97.94 263 PHE A N 1
ATOM 1971 C CA . PHE A 1 263 ? -17.359 -12.695 2.771 1 97.94 263 PHE A CA 1
ATOM 1972 C C . PHE A 1 263 ? -16.609 -11.508 3.367 1 97.94 263 PHE A C 1
ATOM 1974 O O . PHE A 1 263 ? -16.203 -11.547 4.535 1 97.94 263 PHE A O 1
ATOM 1981 N N . VAL A 1 264 ? -16.359 -10.492 2.592 1 97.69 264 VAL A N 1
ATOM 1982 C CA . VAL A 1 264 ? -15.703 -9.297 3.102 1 97.69 264 VAL A CA 1
ATOM 1983 C C . VAL A 1 264 ? -16.578 -8.633 4.168 1 97.69 264 VAL A C 1
ATOM 1985 O O . VAL A 1 264 ? -16.078 -8.195 5.203 1 97.69 264 VAL A O 1
ATOM 1988 N N . HIS A 1 265 ? -17.875 -8.594 3.881 1 98.31 265 HIS A N 1
ATOM 1989 C CA . HIS A 1 265 ? -18.812 -8.039 4.855 1 98.31 265 HIS A CA 1
ATOM 1990 C C . HIS A 1 265 ? -18.859 -8.898 6.113 1 98.31 265 HIS A C 1
ATOM 1992 O O . HIS A 1 265 ? -18.844 -8.375 7.23 1 98.31 265 HIS A O 1
ATOM 1998 N N . ILE A 1 266 ? -18.938 -10.164 5.941 1 98.5 266 ILE A N 1
ATOM 1999 C CA . ILE A 1 266 ? -19 -11.102 7.051 1 98.5 266 ILE A CA 1
ATOM 2000 C C . ILE A 1 266 ? -17.75 -10.969 7.918 1 98.5 266 ILE A C 1
ATOM 2002 O O . ILE A 1 266 ? -17.828 -10.883 9.141 1 98.5 266 ILE A O 1
ATOM 2006 N N . SER A 1 267 ? -16.578 -10.984 7.297 1 98.62 267 SER A N 1
ATOM 2007 C CA . SER A 1 267 ? -15.328 -10.859 8.047 1 98.62 267 SER A CA 1
ATOM 2008 C C . SER A 1 267 ? -15.266 -9.531 8.797 1 98.62 267 SER A C 1
ATOM 2010 O O . SER A 1 267 ? -14.727 -9.461 9.898 1 98.62 267 SER A O 1
ATOM 2012 N N . THR A 1 268 ? -15.797 -8.453 8.203 1 98.56 268 THR A N 1
ATOM 2013 C CA . THR A 1 268 ? -15.812 -7.152 8.867 1 98.56 268 THR A CA 1
ATOM 2014 C C . THR A 1 268 ? -16.734 -7.176 10.078 1 98.56 268 THR A C 1
ATOM 2016 O O . THR A 1 268 ? -16.453 -6.547 11.094 1 98.56 268 THR A O 1
ATOM 2019 N N . CYS A 1 269 ? -17.859 -7.891 9.922 1 98.69 269 CYS A N 1
ATOM 2020 C CA . CYS A 1 269 ? -18.75 -8.062 11.062 1 98.69 269 CYS A CA 1
ATOM 2021 C C . CYS A 1 269 ? -18.047 -8.781 12.203 1 98.69 269 CYS A C 1
ATOM 2023 O O . CYS A 1 269 ? -18.172 -8.383 13.359 1 98.69 269 CYS A O 1
ATOM 2025 N N . VAL A 1 270 ? -17.312 -9.797 11.852 1 98.75 270 VAL A N 1
ATOM 2026 C CA . VAL A 1 270 ? -16.562 -10.531 12.867 1 98.75 270 VAL A CA 1
ATOM 2027 C C . VAL A 1 270 ? -15.547 -9.609 13.531 1 98.75 270 VAL A C 1
ATOM 2029 O O . VAL A 1 270 ? -15.359 -9.648 14.75 1 98.75 270 VAL A O 1
ATOM 2032 N N . GLY A 1 271 ? -14.859 -8.82 12.719 1 98.56 271 GLY A N 1
ATOM 2033 C CA . GLY A 1 271 ? -13.914 -7.859 13.25 1 98.56 271 GLY A CA 1
ATOM 2034 C C . GLY A 1 271 ? -14.539 -6.879 14.227 1 98.56 271 GLY A C 1
ATOM 2035 O O . GLY A 1 271 ? -13.938 -6.551 15.25 1 98.56 271 GLY A O 1
ATOM 2036 N N . TYR A 1 272 ? -15.742 -6.398 13.898 1 98.44 272 TYR A N 1
ATOM 2037 C CA . TYR A 1 272 ? -16.438 -5.473 14.781 1 98.44 272 TYR A CA 1
ATOM 2038 C C . TYR A 1 272 ? -16.828 -6.148 16.094 1 98.44 272 TYR A C 1
ATOM 2040 O O . TYR A 1 272 ? -16.672 -5.559 17.172 1 98.44 272 TYR A O 1
ATOM 2048 N N . LEU A 1 273 ? -17.312 -7.395 16.031 1 98.25 273 LEU A N 1
ATOM 2049 C CA . LEU A 1 273 ? -17.734 -8.125 17.219 1 98.25 273 LEU A CA 1
ATOM 2050 C C . LEU A 1 273 ? -16.547 -8.422 18.125 1 98.25 273 LEU A C 1
ATOM 2052 O O . LEU A 1 273 ? -16.641 -8.242 19.344 1 98.25 273 LEU A O 1
ATOM 2056 N N . VAL A 1 274 ? -15.453 -8.812 17.547 1 98.12 274 VAL A N 1
ATOM 2057 C CA . VAL A 1 274 ? -14.25 -9.078 18.328 1 98.12 274 VAL A CA 1
ATOM 2058 C C . VAL A 1 274 ? -13.688 -7.77 18.859 1 98.12 274 VAL A C 1
ATOM 2060 O O . VAL A 1 274 ? -13.266 -7.699 20.031 1 98.12 274 VAL A O 1
ATOM 2063 N N . GLY A 1 275 ? -13.648 -6.734 18.016 1 97.25 275 GLY A N 1
ATOM 2064 C CA . GLY A 1 275 ? -13.148 -5.434 18.438 1 97.25 275 GLY A CA 1
ATOM 2065 C C . GLY A 1 275 ? -13.961 -4.824 19.578 1 97.25 275 GLY A C 1
ATOM 2066 O O . GLY A 1 275 ? -13.406 -4.129 20.438 1 97.25 275 GLY A O 1
ATOM 2067 N N . SER A 1 276 ? -15.266 -5.152 19.609 1 96.75 276 SER A N 1
ATOM 2068 C CA . SER A 1 276 ? -16.141 -4.609 20.641 1 96.75 276 SER A CA 1
ATOM 2069 C C . SER A 1 276 ? -15.875 -5.27 21.984 1 96.75 276 SER A C 1
ATOM 2071 O O . SER A 1 276 ? -16.219 -4.719 23.031 1 96.75 276 SER A O 1
ATOM 2073 N N . LEU A 1 277 ? -15.219 -6.395 21.984 1 96.38 277 LEU A N 1
ATOM 2074 C CA . LEU A 1 277 ? -14.898 -7.102 23.219 1 96.38 277 LEU A CA 1
ATOM 2075 C C . LEU A 1 277 ? -13.586 -6.602 23.812 1 96.38 277 LEU A C 1
ATOM 2077 O O . LEU A 1 277 ? -13.297 -6.84 24.984 1 96.38 277 LEU A O 1
ATOM 2081 N N . VAL A 1 278 ? -12.805 -5.918 23.031 1 94.88 278 VAL A N 1
ATOM 2082 C CA . VAL A 1 278 ? -11.531 -5.359 23.484 1 94.88 278 VAL A CA 1
ATOM 2083 C C . VAL A 1 278 ? -11.695 -3.867 23.75 1 94.88 278 VAL A C 1
ATOM 2085 O O . VAL A 1 278 ? -11.93 -3.08 22.844 1 94.88 278 VAL A O 1
ATOM 2088 N N . PRO A 1 279 ? -11.484 -3.422 24.922 1 90.94 279 PRO A N 1
ATOM 2089 C CA . PRO A 1 279 ? -11.781 -2.043 25.328 1 90.94 279 PRO A CA 1
ATOM 2090 C C . PRO A 1 279 ? -10.984 -1.015 24.516 1 90.94 279 PRO A C 1
ATOM 2092 O O . PRO A 1 279 ? -11.5 0.063 24.219 1 90.94 279 PRO A O 1
ATOM 2095 N N . LYS A 1 280 ? -9.805 -1.334 24.172 1 91.56 280 LYS A N 1
ATOM 2096 C CA . LYS A 1 280 ? -8.984 -0.38 23.438 1 91.56 280 LYS A CA 1
ATOM 2097 C C . LYS A 1 280 ? -9.633 -0.027 22.094 1 91.56 280 LYS A C 1
ATOM 2099 O O . LYS A 1 280 ? -9.547 1.117 21.641 1 91.56 280 LYS A O 1
ATOM 2104 N N . TYR A 1 281 ? -10.25 -0.966 21.469 1 94.62 281 TYR A N 1
ATOM 2105 C CA . TYR A 1 281 ? -10.914 -0.752 20.188 1 94.62 281 TYR A CA 1
ATOM 2106 C C . TYR A 1 281 ? -12.344 -0.276 20.391 1 94.62 281 TYR A C 1
ATOM 2108 O O . TYR A 1 281 ? -12.852 0.538 19.609 1 94.62 281 TYR A O 1
ATOM 2116 N N . ALA A 1 282 ? -13.008 -0.664 21.438 1 94.44 282 ALA A N 1
ATOM 2117 C CA . ALA A 1 282 ? -14.398 -0.314 21.703 1 94.44 282 ALA A CA 1
ATOM 2118 C C . ALA A 1 282 ? -14.531 1.153 22.094 1 94.44 282 ALA A C 1
ATOM 2120 O O . ALA A 1 282 ? -15.523 1.803 21.781 1 94.44 282 ALA A O 1
ATOM 2121 N N . ALA A 1 283 ? -13.523 1.689 22.734 1 92.19 283 ALA A N 1
ATOM 2122 C CA . ALA A 1 283 ? -13.617 3.035 23.297 1 92.19 283 ALA A CA 1
ATOM 2123 C C . ALA A 1 283 ? -13.078 4.074 22.312 1 92.19 283 ALA A C 1
ATOM 2125 O O . ALA A 1 283 ? -13.156 5.277 22.578 1 92.19 283 ALA A O 1
ATOM 2126 N N . ASN A 1 284 ? -12.555 3.652 21.25 1 94.94 284 ASN A N 1
ATOM 2127 C CA . ASN A 1 284 ? -11.969 4.566 20.266 1 94.94 284 ASN A CA 1
ATOM 2128 C C . ASN A 1 284 ? -12.414 4.227 18.859 1 94.94 284 ASN A C 1
ATOM 2130 O O . ASN A 1 284 ? -12.047 3.174 18.312 1 94.94 284 ASN A O 1
ATOM 2134 N N . GLU A 1 285 ? -13.086 5.148 18.234 1 94.38 285 GLU A N 1
ATOM 2135 C CA . GLU A 1 285 ? -13.656 4.91 16.922 1 94.38 285 GLU A CA 1
ATOM 2136 C C . GLU A 1 285 ? -12.57 4.797 15.859 1 94.38 285 GLU A C 1
ATOM 2138 O O . GLU A 1 285 ? -12.719 4.059 14.883 1 94.38 285 GLU A O 1
ATOM 2143 N N . ARG A 1 286 ? -11.477 5.566 16.031 1 94.75 286 ARG A N 1
ATOM 2144 C CA . ARG A 1 286 ? -10.359 5.473 15.102 1 94.75 286 ARG A CA 1
ATOM 2145 C C . ARG A 1 286 ? -9.727 4.086 15.141 1 94.75 286 ARG A C 1
ATOM 2147 O O . ARG A 1 286 ? -9.492 3.475 14.094 1 94.75 286 ARG A O 1
ATOM 2154 N N . LYS A 1 287 ? -9.492 3.549 16.297 1 96 287 LYS A N 1
ATOM 2155 C CA . LYS A 1 287 ? -8.883 2.234 16.469 1 96 287 LYS A CA 1
ATOM 2156 C C . LYS A 1 287 ? -9.812 1.128 15.984 1 96 287 LYS A C 1
ATOM 2158 O O . LYS A 1 287 ? -9.359 0.113 15.453 1 96 287 LYS A O 1
ATOM 2163 N N . MET A 1 288 ? -11.07 1.325 16.188 1 97 288 MET A N 1
ATOM 2164 C CA . MET A 1 288 ? -12.031 0.344 15.695 1 97 288 MET A CA 1
ATOM 2165 C C . MET A 1 288 ? -11.977 0.245 14.172 1 97 288 MET A C 1
ATOM 2167 O O . MET A 1 288 ? -12.047 -0.852 13.617 1 97 288 MET A O 1
ATOM 2171 N N . ARG A 1 289 ? -11.844 1.353 13.508 1 97.06 289 ARG A N 1
ATOM 2172 C CA . ARG A 1 289 ? -11.766 1.343 12.047 1 97.06 289 ARG A CA 1
ATOM 2173 C C . ARG A 1 289 ? -10.484 0.661 11.578 1 97.06 289 ARG A C 1
ATOM 2175 O O . ARG A 1 289 ? -10.469 0.035 10.516 1 97.06 289 ARG A O 1
ATOM 2182 N N . GLU A 1 290 ? -9.422 0.75 12.344 1 96.62 290 GLU A N 1
ATOM 2183 C CA . GLU A 1 290 ? -8.219 -0.01 12.031 1 96.62 290 GLU A CA 1
ATOM 2184 C C . GLU A 1 290 ? -8.484 -1.512 12.094 1 96.62 290 GLU A C 1
ATOM 2186 O O . GLU A 1 290 ? -8.039 -2.264 11.219 1 96.62 290 GLU A O 1
ATOM 2191 N N . MET A 1 291 ? -9.227 -1.891 13.125 1 97.62 291 MET A N 1
ATOM 2192 C CA . MET A 1 291 ? -9.555 -3.305 13.281 1 97.62 291 MET A CA 1
ATOM 2193 C C . MET A 1 291 ? -10.461 -3.777 12.148 1 97.62 291 MET A C 1
ATOM 2195 O O . MET A 1 291 ? -10.32 -4.902 11.664 1 97.62 291 MET A O 1
ATOM 2199 N N . LEU A 1 292 ? -11.367 -2.932 11.742 1 98.25 292 LEU A N 1
ATOM 2200 C CA . LEU A 1 292 ? -12.25 -3.287 10.633 1 98.25 292 LEU A CA 1
ATOM 2201 C C . LEU A 1 292 ? -11.461 -3.461 9.344 1 98.25 292 LEU A C 1
ATOM 2203 O O . LEU A 1 292 ? -11.742 -4.363 8.555 1 98.25 292 LEU A O 1
ATOM 2207 N N . ALA A 1 293 ? -10.492 -2.588 9.148 1 98.12 293 ALA A N 1
ATOM 2208 C CA . ALA A 1 293 ? -9.633 -2.721 7.973 1 98.12 293 ALA A CA 1
ATOM 2209 C C . ALA A 1 293 ? -8.859 -4.039 8.008 1 98.12 293 ALA A C 1
ATOM 2211 O O . ALA A 1 293 ? -8.695 -4.691 6.973 1 98.12 293 ALA A O 1
ATOM 2212 N N . VAL A 1 294 ? -8.391 -4.449 9.18 1 98.31 294 VAL A N 1
ATOM 2213 C CA . VAL A 1 294 ? -7.691 -5.715 9.367 1 98.31 294 VAL A CA 1
ATOM 2214 C C . VAL A 1 294 ? -8.633 -6.879 9.055 1 98.31 294 VAL A C 1
ATOM 2216 O O . VAL A 1 294 ? -8.258 -7.809 8.336 1 98.31 294 VAL A O 1
ATOM 2219 N N . ALA A 1 295 ? -9.797 -6.785 9.508 1 98.56 295 ALA A N 1
ATOM 2220 C CA . ALA A 1 295 ? -10.781 -7.859 9.336 1 98.56 295 ALA A CA 1
ATOM 2221 C C . ALA A 1 295 ? -11.164 -8.016 7.863 1 98.56 295 ALA A C 1
ATOM 2223 O O . ALA A 1 295 ? -11.422 -9.133 7.402 1 98.56 295 ALA A O 1
ATOM 2224 N N . CYS A 1 296 ? -11.227 -6.945 7.145 1 97.69 296 CYS A N 1
ATOM 2225 C CA . CYS A 1 296 ? -11.562 -6.984 5.73 1 97.69 296 CYS A CA 1
ATOM 2226 C C . CYS A 1 296 ? -10.586 -7.855 4.953 1 97.69 296 CYS A C 1
ATOM 2228 O O . CYS A 1 296 ? -10.961 -8.516 3.984 1 97.69 296 CYS A O 1
ATOM 2230 N N . SER A 1 297 ? -9.359 -7.879 5.328 1 97.75 297 SER A N 1
ATOM 2231 C CA . SER A 1 297 ? -8.344 -8.648 4.629 1 97.75 297 SER A CA 1
ATOM 2232 C C . SER A 1 297 ? -8.625 -10.148 4.711 1 97.75 297 SER A C 1
ATOM 2234 O O . SER A 1 297 ? -8.328 -10.891 3.775 1 97.75 297 SER A O 1
ATOM 2236 N N . ALA A 1 298 ? -9.234 -10.602 5.758 1 98 298 ALA A N 1
ATOM 2237 C CA . ALA A 1 298 ? -9.539 -12.016 5.945 1 98 298 ALA A CA 1
ATOM 2238 C C . ALA A 1 298 ? -10.672 -12.461 5.02 1 98 298 ALA A C 1
ATOM 2240 O O . ALA A 1 298 ? -10.734 -13.625 4.629 1 98 298 ALA A O 1
ATOM 2241 N N . GLY A 1 299 ? -11.539 -11.547 4.676 1 96.69 299 GLY A N 1
ATOM 2242 C CA . GLY A 1 299 ? -12.672 -11.898 3.822 1 96.69 299 GLY A CA 1
ATOM 2243 C C . GLY A 1 299 ? -12.25 -12.438 2.467 1 96.69 299 GLY A C 1
ATOM 2244 O O . GLY A 1 299 ? -12.656 -13.531 2.078 1 96.69 299 GLY A O 1
ATOM 2245 N N . LEU A 1 300 ? -11.445 -11.695 1.814 1 94 300 LEU A N 1
ATOM 2246 C CA . LEU A 1 300 ? -11.008 -12.141 0.496 1 94 300 LEU A CA 1
ATOM 2247 C C . LEU A 1 300 ? -10.031 -13.305 0.613 1 94 300 LEU A C 1
ATOM 2249 O O . LEU A 1 300 ? -9.945 -14.148 -0.288 1 94 300 LEU A O 1
ATOM 2253 N N . SER A 1 301 ? -9.305 -13.344 1.709 1 95.44 301 SER A N 1
ATOM 2254 C CA . SER A 1 301 ? -8.375 -14.438 1.951 1 95.44 301 SER A CA 1
ATOM 2255 C C . SER A 1 301 ? -9.102 -15.781 1.985 1 95.44 301 SER A C 1
ATOM 2257 O O . SER A 1 301 ? -8.641 -16.766 1.396 1 95.44 301 SER A O 1
ATOM 2259 N N . VAL A 1 302 ? -10.227 -15.805 2.629 1 94.88 302 VAL A N 1
ATOM 2260 C CA . VAL A 1 302 ? -10.953 -17.062 2.756 1 94.88 302 VAL A CA 1
ATOM 2261 C C . VAL A 1 302 ? -11.766 -17.328 1.488 1 94.88 302 VAL A C 1
ATOM 2263 O O . VAL A 1 302 ? -12.062 -18.469 1.163 1 94.88 302 VAL A O 1
ATOM 2266 N N . ALA A 1 303 ? -12.086 -16.266 0.765 1 92.5 303 ALA A N 1
ATOM 2267 C CA . ALA A 1 303 ? -12.875 -16.438 -0.451 1 92.5 303 ALA A CA 1
ATOM 2268 C C . ALA A 1 303 ? -12.055 -17.094 -1.558 1 92.5 303 ALA A C 1
ATOM 2270 O O . ALA A 1 303 ? -12.555 -17.938 -2.303 1 92.5 303 ALA A O 1
ATOM 2271 N N . PHE A 1 304 ? -10.805 -16.734 -1.688 1 88.5 304 PHE A N 1
ATOM 2272 C CA . PHE A 1 304 ? -10 -17.188 -2.816 1 88.5 304 PHE A CA 1
ATOM 2273 C C . PHE A 1 304 ? -8.781 -17.969 -2.338 1 88.5 304 PHE A C 1
ATOM 2275 O O . PHE A 1 304 ? -7.992 -18.453 -3.148 1 88.5 304 PHE A O 1
ATOM 2282 N N . GLY A 1 305 ? -8.68 -18.094 -1.058 1 88.81 305 GLY A N 1
ATOM 2283 C CA . GLY A 1 305 ? -7.43 -18.672 -0.581 1 88.81 305 GLY A CA 1
ATOM 2284 C C . GLY A 1 305 ? -6.215 -17.828 -0.917 1 88.81 305 GLY A C 1
ATOM 2285 O O . GLY A 1 305 ? -5.16 -18.359 -1.268 1 88.81 305 GLY A O 1
ATOM 2286 N N . ALA A 1 306 ? -6.406 -16.609 -0.925 1 92.75 306 ALA A N 1
ATOM 2287 C CA . ALA A 1 306 ? -5.359 -15.664 -1.299 1 92.75 306 ALA A CA 1
ATOM 2288 C C . ALA A 1 306 ? -5.031 -14.719 -0.143 1 92.75 306 ALA A C 1
ATOM 2290 O O . ALA A 1 306 ? -5.512 -13.586 -0.105 1 92.75 306 ALA A O 1
ATOM 2291 N N . PRO A 1 307 ? -4.133 -15.109 0.73 1 95.06 307 PRO A N 1
ATOM 2292 C CA 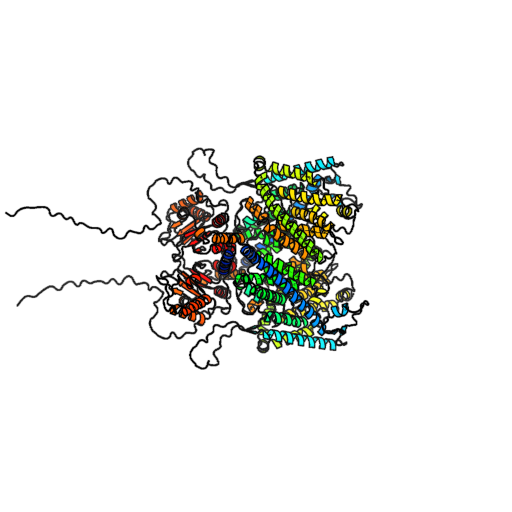. PRO A 1 307 ? -3.857 -14.289 1.912 1 95.06 307 PRO A CA 1
ATOM 2293 C C . PRO A 1 307 ? -3.213 -12.953 1.564 1 95.06 307 PRO A C 1
ATOM 2295 O O . PRO A 1 307 ? -3.586 -11.914 2.127 1 95.06 307 PRO A O 1
ATOM 2298 N N . ILE A 1 308 ? -2.246 -12.898 0.693 1 96.12 308 ILE A N 1
ATOM 2299 C CA . ILE A 1 308 ? -1.593 -11.648 0.336 1 96.12 308 ILE A CA 1
ATOM 2300 C C . ILE A 1 308 ? -2.562 -10.766 -0.45 1 96.12 308 ILE A C 1
ATOM 2302 O O . ILE A 1 308 ? -2.623 -9.555 -0.235 1 96.12 308 ILE A O 1
ATOM 2306 N N . GLY A 1 309 ? -3.314 -11.461 -1.35 1 95.5 309 GLY A N 1
ATOM 2307 C CA . GLY A 1 309 ? -4.332 -10.734 -2.092 1 95.5 309 GLY A CA 1
ATOM 2308 C C . GLY A 1 309 ? -5.359 -10.07 -1.199 1 95.5 309 GLY A C 1
ATOM 2309 O O . GLY A 1 309 ? -5.816 -8.961 -1.491 1 95.5 309 GLY A O 1
ATOM 2310 N N . GLY A 1 310 ? -5.695 -10.719 -0.114 1 96.62 310 GLY A N 1
ATOM 2311 C CA . GLY A 1 310 ? -6.633 -10.133 0.833 1 96.62 310 GLY A CA 1
ATOM 2312 C C . GLY A 1 310 ? -6.105 -8.883 1.503 1 96.62 310 GLY A C 1
ATOM 2313 O O . GLY A 1 310 ? -6.844 -7.906 1.673 1 96.62 310 GLY A O 1
ATOM 2314 N N . VAL A 1 311 ? -4.852 -8.859 1.862 1 97.25 311 VAL A N 1
ATOM 2315 C CA . VAL A 1 311 ? -4.23 -7.703 2.496 1 97.25 311 VAL A CA 1
ATOM 2316 C C . VAL A 1 311 ? -4.219 -6.527 1.521 1 97.25 311 VAL A C 1
ATOM 2318 O O . VAL A 1 311 ? -4.586 -5.406 1.886 1 97.25 311 VAL A O 1
ATOM 2321 N N . LEU A 1 312 ? -3.854 -6.816 0.307 1 96.62 312 LEU A N 1
ATOM 2322 C CA . LEU A 1 312 ? -3.736 -5.762 -0.692 1 96.62 312 LEU A CA 1
ATOM 2323 C C . LEU A 1 312 ? -5.113 -5.254 -1.112 1 96.62 312 LEU A C 1
ATOM 2325 O O . LEU A 1 312 ? -5.273 -4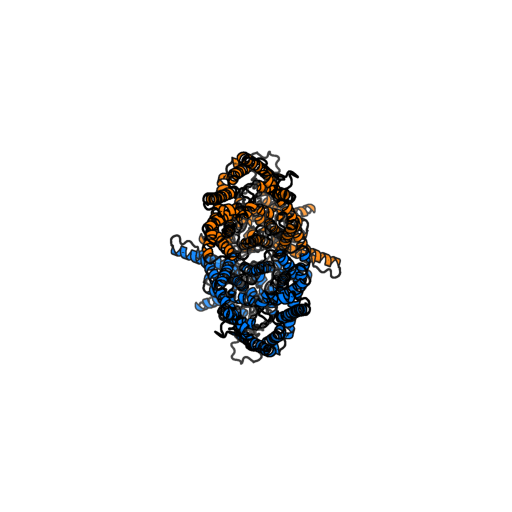.074 -1.435 1 96.62 312 LEU A O 1
ATOM 2329 N N . PHE A 1 313 ? -6.051 -6.125 -1.068 1 95.94 313 PHE A N 1
ATOM 2330 C CA . PHE A 1 313 ? -7.414 -5.703 -1.357 1 95.94 313 PHE A CA 1
ATOM 2331 C C . PHE A 1 313 ? -7.902 -4.699 -0.317 1 95.94 313 PHE A C 1
ATOM 2333 O O . PHE A 1 313 ? -8.523 -3.693 -0.661 1 95.94 313 PHE A O 1
ATOM 2340 N N . SER A 1 314 ? -7.715 -5.027 0.899 1 97.31 314 SER A N 1
ATOM 2341 C CA . SER A 1 314 ? -8.086 -4.105 1.966 1 97.31 314 SER A CA 1
ATOM 2342 C C . SER A 1 314 ? -7.367 -2.766 1.811 1 97.31 314 SER A C 1
ATOM 2344 O O . SER A 1 314 ? -7.957 -1.71 2.051 1 97.31 314 SER A O 1
ATOM 2346 N N . TYR A 1 315 ? -6.168 -2.742 1.336 1 94.69 315 TYR A N 1
ATOM 2347 C CA . TYR A 1 315 ? -5.371 -1.537 1.158 1 94.69 315 TYR A CA 1
ATOM 2348 C C . TYR A 1 315 ? -5.844 -0.739 -0.05 1 94.69 315 TYR A C 1
ATOM 2350 O O . TYR A 1 315 ? -6.105 0.461 0.055 1 94.69 315 TYR A O 1
ATOM 2358 N N . GLU A 1 316 ? -6 -1.383 -1.21 1 92.88 316 GLU A N 1
ATOM 2359 C CA . GLU A 1 316 ? -6.211 -0.681 -2.473 1 92.88 316 GLU A CA 1
ATOM 2360 C C . GLU A 1 316 ? -7.68 -0.311 -2.662 1 92.88 316 GLU A C 1
ATOM 2362 O O . GLU A 1 316 ? -7.992 0.774 -3.156 1 92.88 316 GLU A O 1
ATOM 2367 N N . GLU A 1 317 ? -8.547 -1.188 -2.225 1 91.44 317 GLU A N 1
ATOM 2368 C CA . GLU A 1 317 ? -9.945 -1.006 -2.611 1 91.44 317 GLU A CA 1
ATOM 2369 C C . GLU A 1 317 ? -10.773 -0.478 -1.444 1 91.44 317 GLU A C 1
ATOM 2371 O O . GLU A 1 317 ? -11.719 0.293 -1.645 1 91.44 317 GLU A O 1
ATOM 2376 N N . ILE A 1 318 ? -10.461 -0.854 -0.237 1 94.06 318 ILE A N 1
ATOM 2377 C CA . ILE A 1 318 ? -11.445 -0.653 0.821 1 94.06 318 ILE A CA 1
ATOM 2378 C C . ILE A 1 318 ? -11 0.487 1.733 1 94.06 318 ILE A C 1
ATOM 2380 O O . ILE A 1 318 ? -11.781 1.386 2.045 1 94.06 318 ILE A O 1
ATOM 2384 N N . SER A 1 319 ? -9.75 0.509 2.074 1 93.62 319 SER A N 1
ATOM 2385 C CA . SER A 1 319 ? -9.305 1.39 3.15 1 93.62 319 SER A CA 1
ATOM 2386 C C . SER A 1 319 ? -8.906 2.76 2.613 1 93.62 319 SER A C 1
ATOM 2388 O O . SER A 1 319 ? -8.32 2.863 1.534 1 93.62 319 SER A O 1
ATOM 2390 N N . THR A 1 320 ? -9.297 3.764 3.426 1 89.38 320 THR A N 1
ATOM 2391 C CA . THR A 1 320 ? -8.82 5.121 3.174 1 89.38 320 THR A CA 1
ATOM 2392 C C . THR A 1 320 ? -7.477 5.355 3.859 1 89.38 320 THR A C 1
ATOM 2394 O O . THR A 1 320 ? -6.562 5.934 3.268 1 89.38 320 THR A O 1
ATOM 2397 N N . TYR A 1 321 ? -7.457 4.914 5.145 1 91.31 321 TYR A N 1
ATOM 2398 C CA . TYR A 1 321 ? -6.227 4.977 5.926 1 91.31 321 TYR A CA 1
ATOM 2399 C C . TYR A 1 321 ? -5.684 3.578 6.199 1 91.31 321 TYR A C 1
ATOM 2401 O O . TYR A 1 321 ? -6.43 2.684 6.602 1 91.31 321 TYR A O 1
ATOM 2409 N N . PHE A 1 322 ? -4.43 3.381 5.875 1 93.12 322 PHE A N 1
ATOM 2410 C CA . PHE A 1 322 ? -3.822 2.068 6.051 1 93.12 322 PHE A CA 1
ATOM 2411 C C . PHE A 1 322 ? -2.398 2.197 6.578 1 93.12 322 PHE A C 1
ATOM 2413 O O . PHE A 1 322 ? -1.435 1.955 5.848 1 93.12 322 PHE A O 1
ATOM 2420 N N . PRO A 1 323 ? -2.311 2.543 7.852 1 92.56 323 PRO A N 1
ATOM 2421 C CA . PRO A 1 323 ? -0.973 2.682 8.43 1 92.56 323 PRO A CA 1
ATOM 2422 C C . PRO A 1 323 ? -0.229 1.35 8.523 1 92.56 323 PRO A C 1
ATOM 2424 O O . PRO A 1 323 ? -0.822 0.291 8.305 1 92.56 323 PRO A O 1
ATOM 2427 N N . ARG A 1 324 ? 1.013 1.363 8.805 1 90.62 324 ARG A N 1
ATOM 2428 C CA . ARG A 1 324 ? 1.891 0.197 8.812 1 90.62 324 ARG A CA 1
ATOM 2429 C C . ARG A 1 324 ? 1.424 -0.833 9.836 1 90.62 324 ARG A C 1
ATOM 2431 O O . ARG A 1 324 ? 1.516 -2.039 9.594 1 90.62 324 ARG A O 1
ATOM 2438 N N . ARG A 1 325 ? 0.976 -0.389 10.961 1 91.94 325 ARG A N 1
ATOM 2439 C CA . ARG A 1 325 ? 0.518 -1.317 11.992 1 91.94 325 ARG A CA 1
ATOM 2440 C C . ARG A 1 325 ? -0.677 -2.131 11.5 1 91.94 325 ARG A C 1
ATOM 2442 O O . ARG A 1 325 ? -0.81 -3.311 11.836 1 91.94 325 ARG A O 1
ATOM 2449 N N . VAL A 1 326 ? -1.527 -1.446 10.758 1 95.81 326 VAL A N 1
ATOM 2450 C CA . VAL A 1 326 ? -2.678 -2.141 10.188 1 95.81 326 VAL A CA 1
ATOM 2451 C C . VAL A 1 326 ? -2.211 -3.139 9.133 1 95.81 326 VAL A C 1
ATOM 2453 O O . VAL A 1 326 ? -2.762 -4.238 9.023 1 95.81 326 VAL A O 1
ATOM 2456 N N . LEU A 1 327 ? -1.179 -2.768 8.398 1 95.62 327 LEU A N 1
ATOM 2457 C CA . LEU A 1 327 ? -0.613 -3.666 7.402 1 95.62 327 LEU A CA 1
ATOM 2458 C C . LEU A 1 327 ? -0.12 -4.957 8.047 1 95.62 327 LEU A C 1
ATOM 2460 O O . LEU A 1 327 ? -0.423 -6.051 7.562 1 95.62 327 LEU A O 1
ATOM 2464 N N . TRP A 1 328 ? 0.521 -4.906 9.141 1 94.88 328 TRP A N 1
ATOM 2465 C CA . TRP A 1 328 ? 1.094 -6.074 9.805 1 94.88 328 TRP A CA 1
ATOM 2466 C C . TRP A 1 328 ? 0.001 -6.941 10.422 1 94.88 328 TRP A C 1
ATOM 2468 O O . TRP A 1 328 ? 0.073 -8.172 10.359 1 94.88 328 TRP A O 1
ATOM 2478 N N . ARG A 1 329 ? -0.911 -6.297 10.969 1 96.94 329 ARG A N 1
ATOM 2479 C CA . ARG A 1 329 ? -1.993 -7.059 11.586 1 96.94 329 ARG A CA 1
ATOM 2480 C C . ARG A 1 329 ? -2.875 -7.711 10.523 1 96.94 329 ARG A C 1
ATOM 2482 O O . ARG A 1 329 ? -3.391 -8.812 10.727 1 96.94 329 ARG A O 1
ATOM 2489 N N . SER A 1 330 ? -3.115 -6.945 9.414 1 97.94 330 SER A N 1
ATOM 2490 C CA . SER A 1 330 ? -3.854 -7.543 8.312 1 97.94 330 SER A CA 1
ATOM 2491 C C . SER A 1 330 ? -3.111 -8.75 7.738 1 97.94 330 SER A C 1
ATOM 2493 O O . SER A 1 330 ? -3.732 -9.734 7.344 1 97.94 330 SER A O 1
ATOM 2495 N N . TYR A 1 331 ? -1.811 -8.602 7.766 1 97.44 331 TYR A N 1
ATOM 2496 C CA . TYR A 1 331 ? -0.943 -9.68 7.316 1 97.44 331 TYR A CA 1
ATOM 2497 C C . TYR A 1 331 ? -1.17 -10.938 8.148 1 97.44 331 TYR A C 1
ATOM 2499 O O . TYR A 1 331 ? -1.356 -12.031 7.598 1 97.44 331 TYR A O 1
ATOM 2507 N N . LEU A 1 332 ? -1.189 -10.859 9.344 1 97.31 332 LEU A N 1
ATOM 2508 C CA . LEU A 1 332 ? -1.414 -11.984 10.25 1 97.31 332 LEU A CA 1
ATOM 2509 C C . LEU A 1 332 ? -2.84 -12.508 10.117 1 97.31 332 LEU A C 1
ATOM 2511 O O . LEU A 1 332 ? -3.055 -13.719 10.039 1 97.31 332 LEU A O 1
ATOM 2515 N N . CYS A 1 333 ? -3.791 -11.562 10.156 1 98.31 333 CYS A N 1
ATOM 2516 C CA . CYS A 1 333 ? -5.199 -11.938 10.102 1 98.31 333 CYS A CA 1
ATOM 2517 C C . CYS A 1 333 ? -5.496 -12.75 8.844 1 98.31 333 CYS A C 1
ATOM 2519 O O . CYS A 1 333 ? -6.145 -13.797 8.914 1 98.31 333 CYS A O 1
ATOM 2521 N N . SER A 1 334 ? -5.055 -12.281 7.734 1 97.75 334 SER A N 1
ATOM 2522 C CA . SER A 1 334 ? -5.281 -12.969 6.465 1 97.75 334 SER A CA 1
ATOM 2523 C C . SER A 1 334 ? -4.566 -14.312 6.43 1 97.75 334 SER A C 1
ATOM 2525 O O . SER A 1 334 ? -5.094 -15.289 5.887 1 97.75 334 SER A O 1
ATOM 2527 N N . LEU A 1 335 ? -3.395 -14.406 6.969 1 96.25 335 LEU A N 1
ATOM 2528 C CA . LEU A 1 335 ? -2.629 -15.648 7.027 1 96.25 335 LEU A CA 1
ATOM 2529 C C . LEU A 1 335 ? -3.35 -16.688 7.867 1 96.25 335 LEU A C 1
ATOM 2531 O O . LEU A 1 335 ? -3.5 -17.844 7.445 1 96.25 335 LEU A O 1
ATOM 2535 N N . VAL A 1 336 ? -3.781 -16.281 8.977 1 96.5 336 VAL A N 1
ATOM 2536 C CA . VAL A 1 336 ? -4.461 -17.188 9.883 1 96.5 336 VAL A CA 1
ATOM 2537 C C . VAL A 1 336 ? -5.762 -17.672 9.242 1 96.5 336 VAL A C 1
ATOM 2539 O O . VAL A 1 336 ? -6.102 -18.859 9.344 1 96.5 336 VAL A O 1
ATOM 2542 N N . ALA A 1 337 ? -6.434 -16.75 8.656 1 97.44 337 ALA A N 1
ATOM 2543 C CA . ALA A 1 337 ? -7.68 -17.125 7.996 1 97.44 337 ALA A CA 1
ATOM 2544 C C . ALA A 1 337 ? -7.43 -18.156 6.898 1 97.44 337 ALA A C 1
ATOM 2546 O O . ALA A 1 337 ? -8.141 -19.156 6.809 1 97.44 337 ALA A O 1
ATOM 2547 N N . ALA A 1 338 ? -6.48 -17.922 6.105 1 93.44 338 ALA A N 1
ATOM 2548 C CA . ALA A 1 338 ? -6.164 -18.828 5.008 1 93.44 338 ALA A CA 1
ATOM 2549 C C . ALA A 1 338 ? -5.676 -20.172 5.531 1 93.44 338 ALA A C 1
ATOM 2551 O O . ALA A 1 338 ? -6.078 -21.234 5.027 1 93.44 338 ALA A O 1
ATOM 2552 N N . ALA A 1 339 ? -4.789 -20.188 6.484 1 89.69 339 ALA A N 1
ATOM 2553 C CA . ALA A 1 339 ? -4.242 -21.422 7.047 1 89.69 339 ALA A CA 1
ATOM 2554 C C . ALA A 1 339 ? -5.332 -22.234 7.738 1 89.69 339 ALA A C 1
ATOM 2556 O O . ALA A 1 339 ? -5.371 -23.453 7.613 1 89.69 339 ALA A O 1
ATOM 2557 N N . ALA A 1 340 ? -6.148 -21.531 8.469 1 92.25 340 ALA A N 1
ATOM 2558 C CA . ALA A 1 340 ? -7.242 -22.234 9.148 1 92.25 340 ALA A CA 1
ATOM 2559 C C . ALA A 1 340 ? -8.211 -22.844 8.148 1 92.25 340 ALA A C 1
ATOM 2561 O O . ALA A 1 340 ? -8.664 -23.984 8.336 1 92.25 340 ALA A O 1
ATOM 2562 N N . LEU A 1 341 ? -8.508 -22.109 7.148 1 92.12 341 LEU A N 1
ATOM 2563 C CA . LEU A 1 341 ? -9.43 -22.641 6.145 1 92.12 341 LEU A CA 1
ATOM 2564 C C . LEU A 1 341 ? -8.797 -23.812 5.398 1 92.12 341 LEU A C 1
ATOM 2566 O O . LEU A 1 341 ? -9.492 -24.766 5.035 1 92.12 341 LEU A O 1
ATOM 2570 N N . LYS A 1 342 ? -7.562 -23.719 5.082 1 87.12 342 LYS A N 1
ATOM 2571 C CA . LYS A 1 342 ? -6.863 -24.828 4.43 1 87.12 342 LYS A CA 1
ATOM 2572 C C . LYS A 1 342 ? -6.949 -26.109 5.266 1 87.12 342 LYS A C 1
ATOM 2574 O O . LYS A 1 342 ? -7.141 -27.188 4.723 1 87.12 342 LYS A O 1
ATOM 2579 N N . GLU A 1 343 ? -6.828 -26 6.555 1 86.5 343 GLU A N 1
ATOM 2580 C CA . GLU A 1 343 ? -6.883 -27.156 7.441 1 86.5 343 GLU A CA 1
ATOM 2581 C C . GLU A 1 343 ? -8.297 -27.719 7.539 1 86.5 343 GLU A C 1
ATOM 2583 O O . GLU A 1 343 ? -8.484 -28.922 7.695 1 86.5 343 GLU A O 1
ATOM 2588 N N . LEU A 1 344 ? -9.242 -26.828 7.477 1 88.19 344 LEU A N 1
ATOM 2589 C CA . LEU A 1 344 ? -10.625 -27.281 7.5 1 88.19 344 LEU A CA 1
ATOM 2590 C C . LEU A 1 344 ? -11.008 -27.922 6.172 1 88.19 344 LEU A C 1
ATOM 2592 O O . LEU A 1 344 ? -11.914 -28.766 6.117 1 88.19 344 LEU A O 1
ATOM 2596 N N . ASP A 1 345 ? -10.398 -27.578 5.086 1 84.88 345 ASP A N 1
ATOM 2597 C CA . ASP A 1 345 ? -10.445 -28.156 3.748 1 84.88 345 ASP A CA 1
ATOM 2598 C C . ASP A 1 345 ? -11.891 -28.344 3.283 1 84.88 345 ASP A C 1
ATOM 2600 O O . ASP A 1 345 ? -12.336 -29.469 3.053 1 84.88 345 ASP A O 1
ATOM 2604 N N . PRO A 1 346 ? -12.547 -27.281 3.096 1 78.81 346 PRO A N 1
ATOM 2605 C CA . PRO A 1 346 ? -13.938 -27.406 2.637 1 78.81 346 PRO A CA 1
ATOM 2606 C C . PRO A 1 346 ? -14.047 -28.094 1.276 1 78.81 346 PRO A C 1
ATOM 2608 O O . PRO A 1 346 ? -15.047 -28.75 0.996 1 78.81 346 PRO A O 1
ATOM 2611 N N . ALA A 1 347 ? -13.062 -27.922 0.363 1 71.88 347 ALA A N 1
ATOM 2612 C CA . ALA A 1 347 ? -13.117 -28.484 -0.98 1 71.88 347 ALA A CA 1
ATOM 2613 C C . ALA A 1 347 ? -12.586 -29.922 -0.991 1 71.88 347 ALA A C 1
ATOM 2615 O O . ALA A 1 347 ? -12.758 -30.641 -1.971 1 71.88 347 ALA A O 1
ATOM 2616 N N . GLY A 1 348 ? -12.016 -30.406 0.062 1 69.38 348 GLY A N 1
ATOM 2617 C CA . GLY A 1 348 ? -11.508 -31.766 0.162 1 69.38 348 GLY A CA 1
ATOM 2618 C C . GLY A 1 348 ? -10.227 -31.984 -0.618 1 69.38 348 GLY A C 1
ATOM 2619 O O . GLY A 1 348 ? -9.797 -33.125 -0.809 1 69.38 348 GLY A O 1
ATOM 2620 N N . THR A 1 349 ? -9.719 -30.922 -1.276 1 67.12 349 THR A N 1
ATOM 2621 C CA . THR A 1 349 ? -8.516 -31.062 -2.09 1 67.12 349 THR A CA 1
ATOM 2622 C C . THR A 1 349 ? -7.266 -30.906 -1.232 1 67.12 349 THR A C 1
ATOM 2624 O O . THR A 1 349 ? -6.172 -31.312 -1.638 1 67.12 349 THR A O 1
ATOM 2627 N N . GLY A 1 350 ? -7.434 -30.344 -0.128 1 64.5 350 GLY A N 1
ATOM 2628 C CA . GLY A 1 350 ? -6.305 -30.125 0.76 1 64.5 350 GLY A CA 1
ATOM 2629 C C . GLY A 1 350 ? -5.434 -28.953 0.332 1 64.5 350 GLY A C 1
ATOM 2630 O O . GLY A 1 350 ? -4.398 -28.688 0.944 1 64.5 350 GLY A O 1
ATOM 2631 N N . GLN A 1 351 ? -5.844 -28.312 -0.786 1 67.06 351 GLN A N 1
ATOM 2632 C CA . GLN A 1 351 ? -5.012 -27.234 -1.294 1 67.06 351 GLN A CA 1
ATOM 2633 C C . GLN A 1 351 ? -5.688 -25.875 -1.081 1 67.06 351 GLN A C 1
ATOM 2635 O O . GLN A 1 351 ? -6.91 -25.797 -0.961 1 67.06 351 GLN A O 1
ATOM 2640 N N . LEU A 1 352 ? -4.816 -24.891 -0.988 1 61.41 352 LEU A N 1
ATOM 2641 C CA . LEU A 1 352 ? -5.301 -23.531 -0.82 1 61.41 352 LEU A CA 1
ATOM 2642 C C . LEU A 1 352 ? -5.727 -22.938 -2.158 1 61.41 352 LEU A C 1
ATOM 2644 O O . LEU A 1 352 ? -6.688 -22.172 -2.223 1 61.41 352 LEU A O 1
ATOM 2648 N N . VAL A 1 353 ? -4.984 -23.359 -3.129 1 59.88 353 VAL A N 1
ATOM 2649 C CA . VAL A 1 353 ? -5.23 -22.797 -4.453 1 59.88 353 VAL A CA 1
ATOM 2650 C C . VAL A 1 353 ? -6.523 -23.375 -5.027 1 59.88 353 VAL A C 1
ATOM 2652 O O . VAL A 1 353 ? -6.652 -24.594 -5.172 1 59.88 353 VAL A O 1
ATOM 2655 N N . LEU A 1 354 ? -7.328 -22.484 -5.328 1 65.25 354 LEU A N 1
ATOM 2656 C CA . LEU A 1 354 ? -8.656 -22.922 -5.742 1 65.25 354 LEU A CA 1
ATOM 2657 C C . LEU A 1 354 ? -8.648 -23.406 -7.188 1 65.25 354 LEU A C 1
ATOM 2659 O O . LEU A 1 354 ? -9.289 -24.406 -7.512 1 65.25 354 LEU A O 1
ATOM 2663 N N . PHE A 1 355 ? -7.816 -22.609 -8.039 1 67.62 355 PHE A N 1
ATOM 2664 C CA . PHE A 1 355 ? -7.812 -22.938 -9.461 1 67.62 355 PHE A CA 1
ATOM 2665 C C . PHE A 1 355 ? -6.402 -23.281 -9.938 1 67.62 355 PHE A C 1
ATOM 2667 O O . PHE A 1 355 ? -5.844 -22.578 -10.781 1 67.62 355 PHE A O 1
ATOM 2674 N N . GLU A 1 356 ? -5.797 -24.328 -9.367 1 70.25 356 GLU A N 1
ATOM 2675 C CA . GLU A 1 356 ? -4.418 -24.672 -9.703 1 70.25 356 GLU A CA 1
ATOM 2676 C C . GLU A 1 356 ? -4.305 -25.172 -11.141 1 70.25 356 GLU A C 1
ATOM 2678 O O . GLU A 1 356 ? -5.031 -26.078 -11.555 1 70.25 356 GLU A O 1
ATOM 2683 N N . THR A 1 357 ? -3.57 -24.375 -11.969 1 69.94 357 THR A N 1
ATOM 2684 C CA . THR A 1 357 ? -3.346 -24.766 -13.359 1 69.94 357 THR A CA 1
ATOM 2685 C C . THR A 1 357 ? -1.854 -24.844 -13.664 1 69.94 357 THR A C 1
ATOM 2687 O O . THR A 1 357 ? -1.037 -24.25 -12.961 1 69.94 357 THR A O 1
ATOM 2690 N N . ASN A 1 358 ? -1.426 -25.781 -14.43 1 69.5 358 ASN A N 1
ATOM 2691 C CA . ASN A 1 358 ? -0.067 -25.875 -14.953 1 69.5 358 ASN A CA 1
ATOM 2692 C C . ASN A 1 358 ? -0.06 -26.078 -16.469 1 69.5 358 ASN A C 1
ATOM 2694 O O . ASN A 1 358 ? -0.257 -27.188 -16.953 1 69.5 358 ASN A O 1
ATOM 2698 N N . TYR A 1 359 ? 0.033 -25.016 -17.188 1 70 359 TYR A N 1
ATOM 2699 C CA . TYR A 1 359 ? -0.044 -25.094 -18.641 1 70 359 TYR A CA 1
ATOM 2700 C C . TYR A 1 359 ? 1.298 -25.5 -19.234 1 70 359 TYR A C 1
ATOM 2702 O O . TYR A 1 359 ? 1.355 -26.016 -20.359 1 70 359 TYR A O 1
ATOM 2710 N N . GLY A 1 360 ? 2.398 -25.453 -18.438 1 65.06 360 GLY A N 1
ATOM 2711 C CA . GLY A 1 360 ? 3.713 -25.922 -18.859 1 65.06 360 GLY A CA 1
ATOM 2712 C C . GLY A 1 360 ? 4.246 -25.172 -20.062 1 65.06 360 GLY A C 1
ATOM 2713 O O . GLY A 1 360 ? 5.363 -25.438 -20.516 1 65.06 360 GLY A O 1
ATOM 2714 N N . VAL A 1 361 ? 3.426 -24.453 -20.844 1 64.94 361 VAL A N 1
ATOM 2715 C CA . VAL A 1 361 ? 3.857 -23.781 -22.062 1 64.94 361 VAL A CA 1
ATOM 2716 C C . VAL A 1 361 ? 4.098 -22.297 -21.781 1 64.94 361 VAL A C 1
ATOM 2718 O O . VAL A 1 361 ? 3.441 -21.703 -20.922 1 64.94 361 VAL A O 1
ATOM 2721 N N . ASP A 1 362 ? 5.188 -21.875 -22.531 1 74.19 362 ASP A N 1
ATOM 2722 C CA . ASP A 1 362 ? 5.535 -20.469 -22.422 1 74.19 362 ASP A CA 1
ATOM 2723 C C . ASP A 1 362 ? 4.887 -19.641 -23.531 1 74.19 362 ASP A C 1
ATOM 2725 O O . ASP A 1 362 ? 4.391 -20.203 -24.516 1 74.19 362 ASP A O 1
ATOM 2729 N N . TYR A 1 363 ? 4.605 -18.422 -23.25 1 77.69 363 TYR A N 1
ATOM 2730 C CA . TYR A 1 363 ? 4.055 -17.516 -24.25 1 77.69 363 TYR A CA 1
ATOM 2731 C C . TYR A 1 363 ? 5.168 -16.812 -25.016 1 77.69 363 TYR A C 1
ATOM 2733 O O . TYR A 1 363 ? 6.305 -16.734 -24.547 1 77.69 363 TYR A O 1
ATOM 2741 N N . ASP A 1 364 ? 4.832 -16.547 -26.281 1 80.38 364 ASP A N 1
ATOM 2742 C CA . ASP A 1 364 ? 5.777 -15.844 -27.156 1 80.38 364 ASP A CA 1
ATOM 2743 C C . ASP A 1 364 ? 5.438 -14.352 -27.25 1 80.38 364 ASP A C 1
ATOM 2745 O O . ASP A 1 364 ? 4.426 -13.906 -26.703 1 80.38 364 ASP A O 1
ATOM 2749 N N . VAL A 1 365 ? 6.285 -13.586 -27.859 1 80.38 365 VAL A N 1
ATOM 2750 C CA . VAL A 1 365 ? 6.184 -12.133 -27.969 1 80.38 365 VAL A CA 1
ATOM 2751 C C . VAL A 1 365 ? 4.918 -11.766 -28.75 1 80.38 365 VAL A C 1
ATOM 2753 O O . VAL A 1 365 ? 4.301 -10.734 -28.484 1 80.38 365 VAL A O 1
ATOM 2756 N N . THR A 1 366 ? 4.438 -12.625 -29.578 1 84.44 366 THR A N 1
ATOM 2757 C CA . THR A 1 366 ? 3.268 -12.312 -30.391 1 84.44 366 THR A CA 1
ATOM 2758 C C . THR A 1 366 ? 1.991 -12.383 -29.562 1 84.44 366 THR A C 1
ATOM 2760 O O . THR A 1 366 ? 0.983 -11.766 -29.906 1 84.44 366 THR A O 1
ATOM 2763 N N . HIS A 1 367 ? 2.104 -13.062 -28.453 1 90.44 367 HIS A N 1
ATOM 2764 C CA . HIS A 1 367 ? 0.923 -13.242 -27.609 1 90.44 367 HIS A CA 1
ATOM 2765 C C . HIS A 1 367 ? 0.613 -11.969 -26.828 1 90.44 367 HIS A C 1
ATOM 2767 O O . HIS A 1 367 ? -0.497 -11.812 -26.312 1 90.44 367 HIS A O 1
ATOM 2773 N N . TYR A 1 368 ? 1.578 -10.984 -26.812 1 89.94 368 TYR A N 1
ATOM 2774 C CA . TYR A 1 368 ? 1.352 -9.734 -26.094 1 89.94 368 TYR A CA 1
ATOM 2775 C C . TYR A 1 368 ? 0.232 -8.93 -26.734 1 89.94 368 TYR A C 1
ATOM 2777 O O . TYR A 1 368 ? -0.54 -8.258 -26.047 1 89.94 368 TYR A O 1
ATOM 2785 N N . VAL A 1 369 ? 0.127 -9.062 -27.984 1 93.44 369 VAL A N 1
ATOM 2786 C CA . VAL A 1 369 ? -0.901 -8.312 -28.703 1 93.44 369 VAL A CA 1
ATOM 2787 C C . VAL A 1 369 ? -2.281 -8.859 -28.328 1 93.44 369 VAL A C 1
ATOM 2789 O O . VAL A 1 369 ? -3.238 -8.094 -28.188 1 93.44 369 VAL A O 1
ATOM 2792 N N . ILE A 1 370 ? -2.33 -10.148 -28.156 1 95 370 ILE A N 1
ATOM 2793 C CA . ILE A 1 370 ? -3.604 -10.766 -27.812 1 95 370 ILE A CA 1
ATOM 2794 C C . ILE A 1 370 ? -3.984 -10.398 -26.375 1 95 370 ILE A C 1
ATOM 2796 O O . ILE A 1 370 ? -5.164 -10.195 -26.078 1 95 370 ILE A O 1
ATOM 2800 N N . PHE A 1 371 ? -2.947 -10.359 -25.516 1 96.12 371 PHE A N 1
ATOM 2801 C CA . PHE A 1 371 ? -3.227 -9.969 -24.141 1 96.12 371 PHE A CA 1
ATOM 2802 C C . PHE A 1 371 ? -3.727 -8.539 -24.062 1 96.12 371 PHE A C 1
ATOM 2804 O O . PHE A 1 371 ? -4.613 -8.219 -23.266 1 96.12 371 PHE A O 1
ATOM 2811 N N . ILE A 1 372 ? -3.182 -7.645 -24.891 1 96.88 372 ILE A N 1
ATOM 2812 C CA . ILE A 1 372 ? -3.646 -6.262 -24.969 1 96.88 372 ILE A CA 1
ATOM 2813 C C . ILE A 1 372 ? -5.078 -6.23 -25.484 1 96.88 372 ILE A C 1
ATOM 2815 O O . ILE A 1 372 ? -5.918 -5.484 -24.984 1 96.88 372 ILE A O 1
ATOM 2819 N N . PHE A 1 373 ? -5.344 -7.055 -26.453 1 97.56 373 PHE A N 1
ATOM 2820 C CA . PHE A 1 373 ? -6.68 -7.129 -27.031 1 97.56 373 PHE A CA 1
ATOM 2821 C C . PHE A 1 373 ? -7.695 -7.586 -26 1 97.56 373 PHE A C 1
ATOM 2823 O O . PHE A 1 373 ? -8.781 -7.012 -25.875 1 97.56 373 PHE A O 1
ATOM 2830 N N . LEU A 1 374 ? -7.297 -8.609 -25.25 1 97.81 374 LEU A N 1
ATOM 2831 C CA . LEU A 1 374 ? -8.172 -9.078 -24.188 1 97.81 374 LEU A CA 1
ATOM 2832 C C . LEU A 1 374 ? -8.398 -7.977 -23.141 1 97.81 374 LEU A C 1
ATOM 2834 O O . LEU A 1 374 ? -9.5 -7.844 -22.609 1 97.81 374 LEU A O 1
ATOM 2838 N N . GLY A 1 375 ? -7.336 -7.219 -22.859 1 98.25 375 GLY A N 1
ATOM 2839 C CA . GLY A 1 375 ? -7.473 -6.094 -21.953 1 98.25 375 GLY A CA 1
ATOM 2840 C C . GLY A 1 375 ? -8.43 -5.031 -22.453 1 98.25 375 GLY A C 1
ATOM 2841 O O . GLY A 1 375 ? -9.25 -4.508 -21.703 1 98.25 375 GLY A O 1
ATOM 2842 N N . ILE A 1 376 ? -8.344 -4.727 -23.703 1 98.19 376 ILE A N 1
ATOM 2843 C CA . ILE A 1 376 ? -9.234 -3.736 -24.297 1 98.19 376 ILE A CA 1
ATOM 2844 C C . ILE A 1 376 ? -10.68 -4.219 -24.219 1 98.19 376 ILE A C 1
ATOM 2846 O O . ILE A 1 376 ? -11.562 -3.465 -23.797 1 98.19 376 ILE A O 1
ATOM 2850 N N . CYS A 1 377 ? -10.883 -5.441 -24.516 1 97.5 377 CYS A N 1
ATOM 2851 C CA . CYS A 1 377 ? -12.234 -5.996 -24.484 1 97.5 377 CYS A CA 1
ATOM 2852 C C . CYS A 1 377 ? -12.75 -6.062 -23.047 1 97.5 377 CYS A C 1
ATOM 2854 O O . CYS A 1 377 ? -13.93 -5.797 -22.797 1 97.5 377 CYS A O 1
ATOM 2856 N N . GLY A 1 378 ? -11.875 -6.457 -22.188 1 97.44 378 GLY A N 1
ATOM 2857 C CA . GLY A 1 378 ? -12.273 -6.461 -20.797 1 97.44 378 GLY A CA 1
ATOM 2858 C C . GLY A 1 378 ? -12.633 -5.082 -20.281 1 97.44 378 GLY A C 1
ATOM 2859 O O . GLY A 1 378 ? -13.57 -4.934 -19.484 1 97.44 378 GLY A O 1
ATOM 2860 N N . GLY A 1 379 ? -11.883 -4.086 -20.672 1 97.38 379 GLY A N 1
ATOM 2861 C CA . GLY A 1 379 ? -12.195 -2.717 -20.297 1 97.38 379 GLY A CA 1
ATOM 2862 C C . GLY A 1 379 ? -13.508 -2.219 -20.875 1 97.38 379 GLY A C 1
ATOM 2863 O O . GLY A 1 379 ? -14.258 -1.522 -20.188 1 97.38 379 GLY A O 1
ATOM 2864 N N . VAL A 1 380 ? -13.758 -2.578 -22.062 1 96.81 380 VAL A N 1
ATOM 2865 C CA . VAL A 1 380 ? -15.016 -2.191 -22.703 1 96.81 380 VAL A CA 1
ATOM 2866 C C . VAL A 1 380 ? -16.188 -2.844 -21.969 1 96.81 380 VAL A C 1
ATOM 2868 O O . VAL A 1 380 ? -17.172 -2.184 -21.656 1 96.81 380 VAL A O 1
ATOM 2871 N N . PHE A 1 381 ? -15.977 -4.031 -21.672 1 94.5 381 PHE A N 1
ATOM 2872 C CA . PHE A 1 381 ? -17.031 -4.723 -20.922 1 94.5 381 PHE A CA 1
ATOM 2873 C C . PHE A 1 381 ? -17.25 -4.07 -19.562 1 94.5 381 PHE A C 1
ATOM 2875 O O . PHE A 1 381 ? -18.391 -3.826 -19.172 1 94.5 381 PHE A O 1
ATOM 2882 N N . GLY A 1 382 ? -16.219 -3.887 -18.859 1 94.5 382 GLY A N 1
ATOM 2883 C CA . GLY A 1 382 ? -16.359 -3.256 -17.562 1 94.5 382 GLY A CA 1
ATOM 2884 C C . GLY A 1 382 ? -17.016 -1.889 -17.625 1 94.5 382 GLY A C 1
ATOM 2885 O O . GLY A 1 382 ? -17.875 -1.568 -16.797 1 94.5 382 GLY A O 1
ATOM 2886 N N . GLY A 1 383 ? -16.578 -1.082 -18.594 1 94.69 383 GLY A N 1
ATOM 2887 C CA . GLY A 1 383 ? -17.172 0.233 -18.766 1 94.69 383 GLY A CA 1
ATOM 2888 C C . GLY A 1 383 ? -18.641 0.179 -19.156 1 94.69 383 GLY A C 1
ATOM 2889 O O . GLY A 1 383 ? -19.469 0.915 -18.594 1 94.69 383 GLY A O 1
ATOM 2890 N N . VAL A 1 384 ? -19 -0.701 -20.016 1 94.75 384 VAL A N 1
ATOM 2891 C CA . VAL A 1 384 ? -20.375 -0.841 -20.469 1 94.75 384 VAL A CA 1
ATOM 2892 C C . VAL A 1 384 ? -21.234 -1.419 -19.328 1 94.75 384 VAL A C 1
ATOM 2894 O O . VAL A 1 384 ? -22.391 -1.021 -19.156 1 94.75 384 VAL A O 1
ATOM 2897 N N . PHE A 1 385 ? -20.688 -2.342 -18.656 1 94.5 385 PHE A N 1
ATOM 2898 C CA . PHE A 1 385 ? -21.375 -2.906 -17.5 1 94.5 385 PHE A CA 1
ATOM 2899 C C . PHE A 1 385 ? -21.766 -1.812 -16.516 1 94.5 385 PHE A C 1
ATOM 2901 O O . PHE A 1 385 ? -22.891 -1.791 -16.016 1 94.5 385 PHE A O 1
ATOM 2908 N N . CYS A 1 386 ? -20.859 -0.962 -16.219 1 93 386 CYS A N 1
ATOM 2909 C CA . CYS A 1 386 ? -21.109 0.109 -15.258 1 93 386 CYS A CA 1
ATOM 2910 C C . CYS A 1 386 ? -22.219 1.023 -15.75 1 93 386 CYS A C 1
ATOM 2912 O O . CYS A 1 386 ? -23.125 1.372 -14.984 1 93 386 CYS A O 1
ATOM 2914 N N . GLN A 1 387 ? -22.234 1.355 -17 1 93.75 387 GLN A N 1
ATOM 2915 C CA . GLN A 1 387 ? -23.266 2.223 -17.578 1 93.75 387 GLN A CA 1
ATOM 2916 C C . GLN A 1 387 ? -24.609 1.506 -17.641 1 93.75 387 GLN A C 1
ATOM 2918 O O . GLN A 1 387 ? -25.656 2.1 -17.375 1 93.75 387 GLN A O 1
ATOM 2923 N N . ALA A 1 388 ? -24.5 0.315 -18.031 1 94.31 388 ALA A N 1
ATOM 2924 C CA . ALA A 1 388 ? -25.719 -0.467 -18.172 1 94.31 388 ALA A CA 1
ATOM 2925 C C . ALA A 1 388 ? -26.359 -0.735 -16.812 1 94.31 388 ALA A C 1
ATOM 2927 O O . ALA A 1 388 ? -27.594 -0.699 -16.672 1 94.31 388 ALA A O 1
ATOM 2928 N N . ASN A 1 389 ? -25.578 -1.094 -15.867 1 93.31 389 ASN A N 1
ATOM 2929 C CA . ASN A 1 389 ? -26.094 -1.314 -14.523 1 93.31 389 ASN A CA 1
ATOM 2930 C C . ASN A 1 389 ? -26.719 -0.042 -13.945 1 93.31 389 ASN A C 1
ATOM 2932 O O . ASN A 1 389 ? -27.719 -0.099 -13.234 1 93.31 389 ASN A O 1
ATOM 2936 N N . PHE A 1 390 ? -26.078 1.069 -14.219 1 90.06 390 PHE A N 1
ATOM 2937 C CA . PHE A 1 390 ? -26.609 2.354 -13.773 1 90.06 390 PHE A CA 1
ATOM 2938 C C . PHE A 1 390 ? -27.953 2.645 -14.438 1 90.06 390 PHE A C 1
ATOM 2940 O O . PHE A 1 390 ? -28.891 3.072 -13.773 1 90.06 390 PHE A O 1
ATOM 2947 N N . ALA A 1 391 ? -28 2.373 -15.703 1 92.75 391 ALA A N 1
ATOM 2948 C CA . ALA A 1 391 ? -29.234 2.604 -16.453 1 92.75 391 ALA A CA 1
ATOM 2949 C C . ALA A 1 391 ? -30.344 1.666 -15.977 1 92.75 391 ALA A C 1
ATOM 2951 O O . ALA A 1 391 ? -31.516 2.062 -15.883 1 92.75 391 ALA A O 1
ATOM 2952 N N . TRP A 1 392 ? -29.922 0.444 -15.703 1 92.88 392 TRP A N 1
ATOM 2953 C CA . TRP A 1 392 ? -30.875 -0.546 -15.203 1 92.88 392 TRP A CA 1
ATOM 2954 C C . TRP A 1 392 ? -31.422 -0.131 -13.852 1 92.88 392 TRP A C 1
ATOM 2956 O O . TRP A 1 392 ? -32.625 -0.291 -13.594 1 92.88 392 TRP A O 1
ATOM 2966 N N . SER A 1 393 ? -30.625 0.408 -13.016 1 90.38 393 SER A N 1
ATOM 2967 C CA . SER A 1 393 ? -31.031 0.84 -11.68 1 90.38 393 SER A CA 1
ATOM 2968 C C . SER A 1 393 ? -31.969 2.045 -11.75 1 90.38 393 SER A C 1
ATOM 2970 O O . SER A 1 393 ? -32.875 2.182 -10.93 1 90.38 393 SER A O 1
ATOM 2972 N N . LYS A 1 394 ? -31.812 2.863 -12.734 1 88.81 394 LYS A N 1
ATOM 2973 C CA . LYS A 1 394 ? -32.594 4.082 -12.844 1 88.81 394 LYS A CA 1
ATOM 2974 C C . LYS A 1 394 ? -33.875 3.836 -13.633 1 88.81 394 LYS A C 1
ATOM 2976 O O . LYS A 1 394 ? -34.844 4.602 -13.516 1 88.81 394 LYS A O 1
ATOM 2981 N N . SER A 1 395 ? -33.969 2.797 -14.406 1 91.5 395 SER A N 1
ATOM 2982 C CA . SER A 1 395 ? -35.125 2.566 -15.258 1 91.5 395 SER A CA 1
ATOM 2983 C C . SER A 1 395 ? -36 1.438 -14.711 1 91.5 395 SER A C 1
ATOM 2985 O O . SER A 1 395 ? -37 1.689 -14.055 1 91.5 395 SER A O 1
ATOM 2987 N N . PHE A 1 396 ? -35.406 0.227 -14.789 1 89.62 396 PHE A N 1
ATOM 2988 C CA . PHE A 1 396 ? -36.219 -0.945 -14.438 1 89.62 396 PHE A CA 1
ATOM 2989 C C . PHE A 1 396 ? -36.5 -0.976 -12.938 1 89.62 396 PHE A C 1
ATOM 2991 O O . PHE A 1 396 ? -37.625 -1.245 -12.516 1 89.62 396 PHE A O 1
ATOM 2998 N N . ARG A 1 397 ? -35.594 -0.679 -12.141 1 89.31 397 ARG A N 1
ATOM 2999 C CA . ARG A 1 397 ? -35.719 -0.805 -10.695 1 89.31 397 ARG A CA 1
ATOM 3000 C C . ARG A 1 397 ? -36.562 0.338 -10.125 1 89.31 397 ARG A C 1
ATOM 3002 O O . ARG A 1 397 ? -37.031 0.262 -8.992 1 89.31 397 ARG A O 1
ATOM 3009 N N . GLN A 1 398 ? -36.75 1.356 -10.977 1 88.5 398 GLN A N 1
ATOM 3010 C CA . GLN A 1 398 ? -37.531 2.49 -10.516 1 88.5 398 GLN A CA 1
ATOM 3011 C C . GLN A 1 398 ? -39 2.32 -10.883 1 88.5 398 GLN A C 1
ATOM 3013 O O . GLN A 1 398 ? -39.844 3.113 -10.469 1 88.5 398 GLN A O 1
ATOM 3018 N N . LEU A 1 399 ? -39.281 1.249 -11.547 1 90.56 399 LEU A N 1
ATOM 3019 C CA . LEU A 1 399 ? -40.688 0.958 -11.805 1 90.56 399 LEU A CA 1
ATOM 3020 C C . LEU A 1 399 ? -41.438 0.719 -10.5 1 90.56 399 LEU A C 1
ATOM 3022 O O . LEU A 1 399 ? -40.938 0.056 -9.594 1 90.56 399 LEU A O 1
ATOM 3026 N N . ARG A 1 400 ? -42.562 1.187 -10.391 1 89.81 400 ARG A N 1
ATOM 3027 C CA . ARG A 1 400 ? -43.312 1.2 -9.148 1 89.81 400 ARG A CA 1
ATOM 3028 C C . ARG A 1 400 ? -43.531 -0.214 -8.617 1 89.81 400 ARG A C 1
ATOM 3030 O O . ARG A 1 400 ? -43.406 -0.452 -7.414 1 89.81 400 ARG A O 1
ATOM 3037 N N . LEU A 1 401 ? -43.812 -1.148 -9.5 1 90 401 LEU A N 1
ATOM 3038 C CA . LEU A 1 401 ? -44.062 -2.525 -9.102 1 90 401 LEU A CA 1
ATOM 3039 C C . LEU A 1 401 ? -42.812 -3.176 -8.523 1 90 401 LEU A C 1
ATOM 3041 O O . LEU A 1 401 ? -42.875 -3.936 -7.559 1 90 401 LEU A O 1
ATOM 3045 N N . ILE A 1 402 ? -41.75 -2.875 -9.086 1 89.5 402 ILE A N 1
ATOM 3046 C CA . ILE A 1 402 ? -40.5 -3.49 -8.68 1 89.5 402 ILE A CA 1
ATOM 3047 C C . ILE A 1 402 ? -39.938 -2.775 -7.449 1 89.5 402 ILE A C 1
ATOM 3049 O O . ILE A 1 402 ? -39.406 -3.414 -6.547 1 89.5 402 ILE A O 1
ATOM 3053 N N . LYS A 1 403 ? -40.062 -1.451 -7.41 1 86.06 403 LYS A N 1
ATOM 3054 C CA . LYS A 1 403 ? -39.562 -0.657 -6.293 1 86.06 403 LYS A CA 1
ATOM 3055 C C . LYS A 1 403 ? -40.281 -1.015 -4.992 1 86.06 403 LYS A C 1
ATOM 3057 O O . LYS A 1 403 ? -39.656 -1.033 -3.926 1 86.06 403 LYS A O 1
ATOM 3062 N N . ARG A 1 404 ? -41.5 -1.44 -5.133 1 86.62 404 ARG A N 1
ATOM 3063 C CA . ARG A 1 404 ? -42.312 -1.729 -3.947 1 86.62 404 ARG A CA 1
ATOM 3064 C C . ARG A 1 404 ? -42.094 -3.166 -3.48 1 86.62 404 ARG A C 1
ATOM 3066 O O . ARG A 1 404 ? -42.281 -3.477 -2.305 1 86.62 404 ARG A O 1
ATOM 3073 N N . SER A 1 405 ? -41.719 -3.975 -4.449 1 91.31 405 SER A N 1
ATOM 3074 C CA . SER A 1 405 ? -41.531 -5.375 -4.082 1 91.31 405 SER A CA 1
ATOM 3075 C C . SER A 1 405 ? -40.188 -5.902 -4.523 1 91.31 405 SER A C 1
ATOM 3077 O O . SER A 1 405 ? -40.062 -6.551 -5.566 1 91.31 405 SER A O 1
ATOM 3079 N N . PRO A 1 406 ? -39.219 -5.809 -3.67 1 91.75 406 PRO A N 1
ATOM 3080 C CA . PRO A 1 406 ? -37.906 -6.348 -4.012 1 91.75 406 PRO A CA 1
ATOM 3081 C C . PRO A 1 406 ? -37.938 -7.863 -4.191 1 91.75 406 PRO A C 1
ATOM 3083 O O . PRO A 1 406 ? -37.094 -8.414 -4.906 1 91.75 406 PRO A O 1
ATOM 3086 N N . VAL A 1 407 ? -38.875 -8.594 -3.652 1 95.06 407 VAL A N 1
ATOM 3087 C CA . VAL A 1 407 ? -39 -10.047 -3.773 1 95.06 407 VAL A CA 1
ATOM 3088 C C . VAL A 1 407 ? -39.344 -10.422 -5.211 1 95.06 407 VAL A C 1
ATOM 3090 O O . VAL A 1 407 ? -38.844 -11.414 -5.742 1 95.06 407 VAL A O 1
ATOM 3093 N N . LEU A 1 408 ? -40.125 -9.594 -5.836 1 95.5 408 LEU A N 1
ATOM 3094 C CA . LEU A 1 408 ? -40.531 -9.852 -7.219 1 95.5 408 LEU A CA 1
ATOM 3095 C C . LEU A 1 408 ? -39.312 -9.688 -8.156 1 95.5 408 LEU A C 1
ATOM 3097 O O . LEU A 1 408 ? -39.188 -10.438 -9.125 1 95.5 408 LEU A O 1
ATOM 3101 N N . GLU A 1 409 ? -38.562 -8.672 -7.875 1 95.56 409 GLU A N 1
ATOM 3102 C CA . GLU A 1 409 ? -37.375 -8.484 -8.711 1 95.56 409 GLU A CA 1
ATOM 3103 C C . GLU A 1 409 ? -36.469 -9.711 -8.664 1 95.56 409 GLU A C 1
ATOM 3105 O O . GLU A 1 409 ? -36.031 -10.195 -9.703 1 95.56 409 GLU A O 1
ATOM 3110 N N . VAL A 1 410 ? -36.219 -10.219 -7.449 1 97.06 410 VAL A N 1
ATOM 3111 C CA . VAL A 1 410 ? -35.344 -11.375 -7.289 1 97.06 410 VAL A CA 1
ATOM 3112 C C . VAL A 1 410 ? -36 -12.602 -7.945 1 97.06 410 VAL A C 1
ATOM 3114 O O . VAL A 1 410 ? -35.312 -13.391 -8.594 1 97.06 410 VAL A O 1
ATOM 3117 N N . PHE A 1 411 ? -37.281 -12.703 -7.824 1 97.06 411 PHE A N 1
ATOM 3118 C CA . PHE A 1 411 ? -38 -13.82 -8.43 1 97.06 411 PHE A CA 1
ATOM 3119 C C . PHE A 1 411 ? -37.844 -13.812 -9.945 1 97.06 411 PHE A C 1
ATOM 3121 O O . PHE A 1 411 ? -37.531 -14.844 -10.547 1 97.06 411 PHE A O 1
ATOM 3128 N N . LEU A 1 412 ? -37.938 -12.688 -10.531 1 96.81 412 LEU A N 1
ATOM 3129 C CA . LEU A 1 412 ? -37.844 -12.562 -11.984 1 96.81 412 LEU A CA 1
ATOM 3130 C C . LEU A 1 412 ? -36.406 -12.797 -12.461 1 96.81 412 LEU A C 1
ATOM 3132 O O . LEU A 1 412 ? -36.219 -13.445 -13.484 1 96.81 412 LEU A O 1
ATOM 3136 N N . VAL A 1 413 ? -35.5 -12.234 -11.719 1 97.19 413 VAL A N 1
ATOM 3137 C CA . VAL A 1 413 ? -34.094 -12.375 -12.109 1 97.19 413 VAL A CA 1
ATOM 3138 C C . VAL A 1 413 ? -33.656 -13.836 -11.984 1 97.19 413 VAL A C 1
ATOM 3140 O O . VAL A 1 413 ? -32.938 -14.359 -12.844 1 97.19 413 VAL A O 1
ATOM 3143 N N . VAL A 1 414 ? -34.094 -14.57 -10.953 1 98.12 414 VAL A N 1
ATOM 3144 C CA . VAL A 1 414 ? -33.781 -15.984 -10.766 1 98.12 414 VAL A CA 1
ATOM 3145 C C . VAL A 1 414 ? -34.406 -16.812 -11.875 1 98.12 414 VAL A C 1
ATOM 3147 O O . VAL A 1 414 ? -33.781 -17.719 -12.414 1 98.12 414 VAL A O 1
ATOM 3150 N N . LEU A 1 415 ? -35.625 -16.469 -12.172 1 97.94 415 LEU A N 1
ATOM 3151 C CA . LEU A 1 415 ? -36.312 -17.188 -13.227 1 97.94 415 LEU A CA 1
ATOM 3152 C C . LEU A 1 415 ? -35.594 -17.031 -14.57 1 97.94 415 LEU A C 1
ATOM 3154 O O . LEU A 1 415 ? -35.344 -18.016 -15.258 1 97.94 415 LEU A O 1
ATOM 3158 N N . LEU A 1 416 ? -35.281 -15.836 -14.828 1 97.44 416 LEU A N 1
ATOM 3159 C CA . LEU A 1 416 ? -34.594 -15.57 -16.094 1 97.44 416 LEU A CA 1
ATOM 3160 C C . LEU A 1 416 ? -33.25 -16.25 -16.141 1 97.44 416 LEU A C 1
ATOM 3162 O O . LEU A 1 416 ? -32.844 -16.797 -17.172 1 97.44 416 LEU A O 1
ATOM 3166 N N . THR A 1 417 ? -32.531 -16.219 -15.062 1 97.5 417 THR A N 1
ATOM 3167 C CA . THR A 1 417 ? -31.219 -16.828 -14.992 1 97.5 417 THR A CA 1
ATOM 3168 C C . THR A 1 417 ? -31.297 -18.344 -15.164 1 97.5 417 THR A C 1
ATOM 3170 O O . THR A 1 417 ? -30.531 -18.922 -15.93 1 97.5 417 THR A O 1
ATOM 3173 N N . ALA A 1 418 ? -32.219 -18.984 -14.461 1 96.88 418 ALA A N 1
ATOM 3174 C CA . ALA A 1 418 ? -32.344 -20.438 -14.547 1 96.88 418 ALA A CA 1
ATOM 3175 C C . ALA A 1 418 ? -32.781 -20.875 -15.945 1 96.88 418 ALA A C 1
ATOM 3177 O O . ALA A 1 418 ? -32.312 -21.891 -16.453 1 96.88 418 ALA A O 1
ATOM 3178 N N . LEU A 1 419 ? -33.531 -20.062 -16.625 1 96.69 419 LEU A N 1
ATOM 3179 C CA . LEU A 1 419 ? -34.031 -20.406 -17.953 1 96.69 419 LEU A CA 1
ATOM 3180 C C . LEU A 1 419 ? -32.906 -20.266 -19 1 96.69 419 LEU A C 1
ATOM 3182 O O . LEU A 1 419 ? -32.844 -21.078 -19.938 1 96.69 419 LEU A O 1
ATOM 3186 N N . LEU A 1 420 ? -32.125 -19.328 -18.797 1 96.25 420 LEU A N 1
ATOM 3187 C CA . LEU A 1 420 ? -31.125 -19.047 -19.828 1 96.25 420 LEU A CA 1
ATOM 3188 C C . LEU A 1 420 ? -29.859 -19.844 -19.578 1 96.25 420 LEU A C 1
ATOM 3190 O O . LEU A 1 420 ? -29.141 -20.188 -20.531 1 96.25 420 LEU A O 1
ATOM 3194 N N . GLN A 1 421 ? -29.531 -20.172 -18.391 1 95.5 421 GLN A N 1
ATOM 3195 C CA . GLN A 1 421 ? -28.234 -20.781 -18.094 1 95.5 421 GLN A CA 1
ATOM 3196 C C . GLN A 1 421 ? -28.312 -22.297 -18.172 1 95.5 421 GLN A C 1
ATOM 3198 O O . GLN A 1 421 ? -27.344 -22.969 -18.531 1 95.5 421 GLN A O 1
ATOM 3203 N N . TYR A 1 422 ? -29.453 -22.953 -17.906 1 94.88 422 TYR A N 1
ATOM 3204 C CA . TYR A 1 422 ? -29.547 -24.406 -17.781 1 94.88 422 TYR A CA 1
ATOM 3205 C C . TYR A 1 422 ? -29.281 -25.094 -19.109 1 94.88 422 TYR A C 1
ATOM 3207 O O . TYR A 1 422 ? -28.594 -26.125 -19.156 1 94.88 422 TYR A O 1
ATOM 3215 N N . PRO A 1 423 ? -29.719 -24.547 -20.203 1 93.62 423 PRO A N 1
ATOM 3216 C CA . PRO A 1 423 ? -29.484 -25.25 -21.453 1 93.62 423 PRO A CA 1
ATOM 3217 C C . PRO A 1 423 ? -28 -25.312 -21.828 1 93.62 423 PRO A C 1
ATOM 3219 O O . PRO A 1 423 ? -27.578 -26.203 -22.578 1 93.62 423 PRO A O 1
ATOM 3222 N N . ASN A 1 424 ? -27.234 -24.359 -21.438 1 93.62 424 ASN A N 1
ATOM 3223 C CA . ASN A 1 424 ? -25.797 -24.344 -21.703 1 93.62 424 ASN A CA 1
ATOM 3224 C C . ASN A 1 424 ? -25.031 -25.078 -20.625 1 93.62 424 ASN A C 1
ATOM 3226 O O . ASN A 1 424 ? -24.859 -24.578 -19.5 1 93.62 424 ASN A O 1
ATOM 3230 N N . GLN A 1 425 ? -24.484 -26.141 -20.969 1 88.69 425 GLN A N 1
ATOM 3231 C CA . GLN A 1 425 ? -23.812 -27.031 -20.031 1 88.69 425 GLN A CA 1
ATOM 3232 C C . GLN A 1 425 ? -22.578 -26.375 -19.422 1 88.69 425 GLN A C 1
ATOM 3234 O O . GLN A 1 425 ? -22.156 -26.719 -18.328 1 88.69 425 GLN A O 1
ATOM 3239 N N . MET A 1 426 ? -22.047 -25.359 -20.047 1 91.12 426 MET A N 1
ATOM 3240 C CA . MET A 1 426 ? -20.797 -24.75 -19.609 1 91.12 426 MET A CA 1
ATOM 3241 C C . MET A 1 426 ? -21.062 -23.75 -18.484 1 91.12 426 MET A C 1
ATOM 3243 O O . MET A 1 426 ? -20.172 -23.438 -17.703 1 91.12 426 MET A O 1
ATOM 3247 N N . ILE A 1 427 ? -22.266 -23.234 -18.359 1 94.38 427 ILE A N 1
ATOM 3248 C CA . ILE A 1 427 ? -22.516 -22.172 -17.406 1 94.38 427 ILE A CA 1
ATOM 3249 C C . ILE A 1 427 ? -23.656 -22.578 -16.453 1 94.38 427 ILE A C 1
ATOM 3251 O O . ILE A 1 427 ? -24.25 -21.734 -15.781 1 94.38 427 ILE A O 1
ATOM 3255 N N . ARG A 1 428 ? -23.953 -23.875 -16.375 1 91.25 428 ARG A N 1
ATOM 3256 C CA . ARG A 1 428 ? -25.062 -24.391 -15.586 1 91.25 428 ARG A CA 1
ATOM 3257 C C . ARG A 1 428 ? -24.703 -24.438 -14.109 1 91.25 428 ARG A C 1
ATOM 3259 O O . ARG A 1 428 ? -25.562 -24.203 -13.242 1 91.25 428 ARG A O 1
ATOM 3266 N N . ASP A 1 429 ? -23.5 -24.656 -13.773 1 90.81 429 ASP A N 1
ATOM 3267 C CA . ASP A 1 429 ? -23.062 -24.844 -12.398 1 90.81 429 ASP A CA 1
ATOM 3268 C C . ASP A 1 429 ? -22.766 -23.5 -11.727 1 90.81 429 ASP A C 1
ATOM 3270 O O . ASP A 1 429 ? -22.969 -22.438 -12.336 1 90.81 429 ASP A O 1
ATOM 3274 N N . THR A 1 430 ? -22.453 -23.578 -10.477 1 91.81 430 THR A N 1
ATOM 3275 C CA . THR A 1 430 ? -22.109 -22.375 -9.742 1 91.81 430 THR A CA 1
ATOM 3276 C C . THR A 1 430 ? -20.859 -21.719 -10.336 1 91.81 430 THR A C 1
ATOM 3278 O O . THR A 1 430 ? -20.047 -22.375 -10.984 1 91.81 430 THR A O 1
ATOM 3281 N N . GLY A 1 431 ? -20.734 -20.438 -10.18 1 92 431 GLY A N 1
ATOM 3282 C CA . GLY A 1 431 ? -19.688 -19.656 -10.812 1 92 431 GLY A CA 1
ATOM 3283 C C . GLY A 1 431 ? -18.297 -20.188 -10.547 1 92 431 GLY A C 1
ATOM 3284 O O . GLY A 1 431 ? -17.422 -20.141 -11.422 1 92 431 GLY A O 1
ATOM 3285 N N . ASP A 1 432 ? -18.031 -20.703 -9.391 1 89.12 432 ASP A N 1
ATOM 3286 C CA . ASP A 1 432 ? -16.703 -21.219 -9.047 1 89.12 432 ASP A CA 1
ATOM 3287 C C . ASP A 1 432 ? -16.391 -22.484 -9.844 1 89.12 432 ASP A C 1
ATOM 3289 O O . ASP A 1 432 ? -15.25 -22.672 -10.297 1 89.12 432 ASP A O 1
ATOM 3293 N N . ILE A 1 433 ? -17.344 -23.344 -10.023 1 89.69 433 ILE A N 1
ATOM 3294 C CA . ILE A 1 433 ? -17.156 -24.578 -10.781 1 89.69 433 ILE A CA 1
ATOM 3295 C C . ILE A 1 433 ? -16.984 -24.25 -12.266 1 89.69 433 ILE A C 1
ATOM 3297 O O . ILE A 1 433 ? -16.188 -24.875 -12.961 1 89.69 433 ILE A O 1
ATOM 3301 N N . VAL A 1 434 ? -17.75 -23.266 -12.68 1 92.25 434 VAL A N 1
ATOM 3302 C CA . VAL A 1 434 ? -17.641 -22.828 -14.062 1 92.25 434 VAL A CA 1
ATOM 3303 C C . VAL A 1 434 ? -16.219 -22.344 -14.336 1 92.25 434 VAL A C 1
ATOM 3305 O O . VAL A 1 434 ? -15.625 -22.672 -15.367 1 92.25 434 VAL A O 1
ATOM 3308 N N . MET A 1 435 ? -15.727 -21.625 -13.43 1 91.5 435 MET A N 1
ATOM 3309 C CA . MET A 1 435 ? -14.375 -21.094 -13.57 1 91.5 435 MET A CA 1
ATOM 3310 C C . MET A 1 435 ? -13.352 -22.219 -13.609 1 91.5 435 MET A C 1
ATOM 3312 O O . MET A 1 435 ? -12.43 -22.188 -14.422 1 91.5 435 MET A O 1
ATOM 3316 N N . GLN A 1 436 ? -13.469 -23.156 -12.812 1 87.75 436 GLN A N 1
ATOM 3317 C CA . GLN A 1 436 ? -12.547 -24.297 -12.766 1 87.75 436 GLN A CA 1
ATOM 3318 C C . GLN A 1 436 ? -12.57 -25.062 -14.078 1 87.75 436 GLN A C 1
ATOM 3320 O O . GLN A 1 436 ? -11.523 -25.516 -14.555 1 87.75 436 GLN A O 1
ATOM 3325 N N . ARG A 1 437 ? -13.703 -25.156 -14.609 1 88.38 437 ARG A N 1
ATOM 3326 C CA . ARG A 1 437 ? -13.867 -25.906 -15.852 1 88.38 437 ARG A CA 1
ATOM 3327 C C . ARG A 1 437 ? -13.266 -25.156 -17.031 1 88.38 437 ARG A C 1
ATOM 3329 O O . ARG A 1 437 ? -12.672 -25.766 -17.922 1 88.38 437 ARG A O 1
ATOM 3336 N N . LEU A 1 438 ? -13.406 -23.922 -16.969 1 92.12 438 LEU A N 1
ATOM 3337 C CA . LEU A 1 438 ? -12.969 -23.109 -18.109 1 92.12 438 LEU A CA 1
ATOM 3338 C C . LEU A 1 438 ? -11.453 -22.938 -18.109 1 92.12 438 LEU A C 1
ATOM 3340 O O . LEU A 1 438 ? -10.859 -22.641 -19.141 1 92.12 438 LEU A O 1
ATOM 3344 N N . LEU A 1 439 ? -10.828 -23.156 -16.969 1 90.19 439 LEU A N 1
ATOM 3345 C CA . LEU A 1 439 ? -9.391 -22.922 -16.859 1 90.19 439 LEU A CA 1
ATOM 3346 C C . LEU A 1 439 ? -8.609 -24.219 -17.062 1 90.19 439 LEU A C 1
ATOM 3348 O O . LEU A 1 439 ? -7.375 -24.203 -17.047 1 90.19 439 LEU A O 1
ATOM 3352 N N . VAL A 1 440 ? -9.242 -25.281 -17.406 1 86.19 440 VAL A N 1
ATOM 3353 C CA . VAL A 1 440 ? -8.602 -26.578 -17.547 1 86.19 440 VAL A CA 1
ATOM 3354 C C . VAL A 1 440 ? -7.684 -26.578 -18.766 1 86.19 440 VAL A C 1
ATOM 3356 O O . VAL A 1 440 ? -7.992 -25.953 -19.781 1 86.19 440 VAL A O 1
ATOM 3359 N N . ASP A 1 441 ? -6.523 -27.219 -18.531 1 85.31 441 ASP A N 1
ATOM 3360 C CA . ASP A 1 441 ? -5.617 -27.438 -19.656 1 85.31 441 ASP A CA 1
ATOM 3361 C C . ASP A 1 441 ? -5.996 -28.703 -20.422 1 85.31 441 ASP A C 1
ATOM 3363 O O . ASP A 1 441 ? -6.117 -29.781 -19.844 1 85.31 441 ASP A O 1
ATOM 3367 N N . CYS A 1 442 ? -6.305 -28.688 -21.656 1 81.5 442 CYS A N 1
ATOM 3368 C CA . CYS A 1 442 ? -6.809 -29.812 -22.453 1 81.5 442 CYS A CA 1
ATOM 3369 C C . CYS A 1 442 ? -5.664 -30.594 -23.078 1 81.5 442 CYS A C 1
ATOM 3371 O O . CYS A 1 442 ? -5.691 -30.906 -24.266 1 81.5 442 CYS A O 1
ATOM 3373 N N . THR A 1 443 ? -4.676 -30.859 -22.266 1 79.19 443 THR A N 1
ATOM 3374 C CA . THR A 1 443 ? -3.631 -31.766 -22.766 1 79.19 443 THR A CA 1
ATOM 3375 C C . THR A 1 443 ? -4.145 -33.188 -22.844 1 79.19 443 THR A C 1
ATOM 3377 O O . THR A 1 443 ? -3.775 -33.938 -23.75 1 79.19 443 THR A O 1
ATOM 3380 N N . VAL A 1 444 ? -5.016 -33.438 -21.891 1 80.06 444 VAL A N 1
ATOM 3381 C CA . VAL A 1 444 ? -5.691 -34.719 -21.891 1 80.06 444 VAL A CA 1
ATOM 3382 C C . VAL A 1 444 ? -7.145 -34.562 -22.328 1 80.06 444 VAL A C 1
ATOM 3384 O O . VAL A 1 444 ? -7.918 -33.875 -21.656 1 80.06 444 VAL A O 1
ATOM 3387 N N . VAL A 1 445 ? -7.496 -35.188 -23.312 1 80.94 445 VAL A N 1
ATOM 3388 C CA . VAL A 1 445 ? -8.797 -35 -23.953 1 80.94 445 VAL A CA 1
ATOM 3389 C C . VAL A 1 445 ? -9.906 -35.469 -23.016 1 80.94 445 VAL A C 1
ATOM 3391 O O . VAL A 1 445 ? -10.992 -34.906 -22.984 1 80.94 445 VAL A O 1
ATOM 3394 N N . SER A 1 446 ? -9.656 -36.438 -22.156 1 77.62 446 SER A N 1
ATOM 3395 C CA . SER A 1 446 ? -10.695 -37.031 -21.344 1 77.62 446 SER A CA 1
ATOM 3396 C C . SER A 1 446 ? -10.844 -36.312 -20.016 1 77.62 446 SER A C 1
ATOM 3398 O O . SER A 1 446 ? -11.695 -36.656 -19.188 1 77.62 446 SER A O 1
ATOM 3400 N N . GLU A 1 447 ? -10.188 -35.281 -19.812 1 75.25 447 GLU A N 1
ATOM 3401 C CA . GLU A 1 447 ? -10.172 -34.625 -18.516 1 75.25 447 GLU A CA 1
ATOM 3402 C C . GLU A 1 447 ? -11.5 -33.938 -18.219 1 75.25 447 GLU A C 1
ATOM 3404 O O . GLU A 1 447 ? -12.023 -34.031 -17.109 1 75.25 447 GLU A O 1
ATOM 3409 N N . ASP A 1 448 ? -12.07 -33.281 -19.234 1 82.75 448 ASP A N 1
ATOM 3410 C CA . ASP A 1 448 ? -13.32 -32.562 -19.047 1 82.75 448 ASP A CA 1
ATOM 3411 C C . ASP A 1 448 ? -14.133 -32.5 -20.344 1 82.75 448 ASP A C 1
ATOM 3413 O O . ASP A 1 448 ? -13.617 -32.844 -21.406 1 82.75 448 ASP A O 1
ATOM 3417 N N . TRP A 1 449 ? -15.352 -32.188 -20.109 1 85.19 449 TRP A N 1
ATOM 3418 C CA . TRP A 1 449 ? -16.25 -32.062 -21.25 1 85.19 449 TRP A CA 1
ATOM 3419 C C . TRP A 1 449 ? -15.75 -31.031 -22.25 1 85.19 449 TRP A C 1
ATOM 3421 O O . TRP A 1 449 ? -15.859 -31.234 -23.453 1 85.19 449 TRP A O 1
ATOM 3431 N N . ILE A 1 450 ? -15.156 -29.984 -21.828 1 89.44 450 ILE A N 1
ATOM 3432 C CA . ILE A 1 450 ? -14.656 -28.922 -22.672 1 89.44 450 ILE A CA 1
ATOM 3433 C C . ILE A 1 450 ? -13.5 -29.422 -23.531 1 89.44 450 ILE A C 1
ATOM 3435 O O . ILE A 1 450 ? -13.398 -29.094 -24.719 1 89.44 450 ILE A O 1
ATOM 3439 N N . CYS A 1 451 ? -12.695 -30.219 -22.953 1 89 451 CYS A N 1
ATOM 3440 C CA . CYS A 1 451 ? -11.555 -30.766 -23.672 1 89 451 CYS A CA 1
ATOM 3441 C C . CYS A 1 451 ? -12.016 -31.734 -24.766 1 89 451 CYS A C 1
ATOM 3443 O O . CYS A 1 451 ? -11.406 -31.812 -25.828 1 89 451 CYS A O 1
ATOM 3445 N N . GLN A 1 452 ? -13.086 -32.438 -24.531 1 90.19 452 GLN A N 1
ATOM 3446 C CA . GLN A 1 452 ? -13.672 -33.344 -25.516 1 90.19 452 GLN A CA 1
ATOM 3447 C C . GLN A 1 452 ? -14.242 -32.562 -26.703 1 90.19 452 GLN A C 1
ATOM 3449 O O . GLN A 1 452 ? -14.109 -32.969 -27.859 1 90.19 452 GLN A O 1
ATOM 3454 N N . GLN A 1 453 ? -14.852 -31.453 -26.344 1 89.94 453 GLN A N 1
ATOM 3455 C CA . GLN A 1 453 ? -15.414 -30.625 -27.406 1 89.94 453 GLN A CA 1
ATOM 3456 C C . GLN A 1 453 ? -14.312 -29.969 -28.234 1 89.94 453 GLN A C 1
ATOM 3458 O O . GLN A 1 453 ? -14.453 -29.797 -29.438 1 89.94 453 GLN A O 1
ATOM 3463 N N . GLU A 1 454 ? -13.219 -29.625 -27.672 1 89.62 454 GLU A N 1
ATOM 3464 C CA . GLU A 1 454 ? -12.125 -28.953 -28.359 1 89.62 454 GLU A CA 1
ATOM 3465 C C . GLU A 1 454 ? -11.375 -29.922 -29.281 1 89.62 454 GLU A C 1
ATOM 3467 O O . GLU A 1 454 ? -10.734 -29.5 -30.25 1 89.62 454 GLU A O 1
ATOM 3472 N N . ALA A 1 455 ? -11.508 -31.203 -28.953 1 88.06 455 ALA A N 1
ATOM 3473 C CA . ALA A 1 455 ? -10.82 -32.219 -29.75 1 88.06 455 ALA A CA 1
ATOM 3474 C C . ALA A 1 455 ? -11.641 -32.625 -30.969 1 88.06 455 ALA A C 1
ATOM 3476 O O . ALA A 1 455 ? -11.117 -33.219 -31.922 1 88.06 455 ALA A O 1
ATOM 3477 N N . LEU A 1 456 ? -12.844 -32.156 -30.938 1 87.44 456 LEU A N 1
ATOM 3478 C CA . LEU A 1 456 ? -13.711 -32.531 -32.062 1 87.44 456 LEU A CA 1
ATOM 3479 C C . LEU A 1 456 ? -13.305 -31.781 -33.312 1 87.44 456 LEU A C 1
ATOM 3481 O O . LEU A 1 456 ? -12.727 -30.688 -33.25 1 87.44 456 LEU A O 1
ATOM 3485 N N . ASP A 1 457 ? -13.625 -32.375 -34.469 1 85.56 457 ASP A N 1
ATOM 3486 C CA . ASP A 1 457 ? -13.305 -31.766 -35.75 1 85.56 457 ASP A CA 1
ATOM 3487 C C . ASP A 1 457 ? -14.242 -30.609 -36.062 1 85.56 457 ASP A C 1
ATOM 3489 O O . ASP A 1 457 ? -13.797 -29.547 -36.531 1 85.56 457 ASP A O 1
ATOM 3493 N N . GLU A 1 458 ? -15.562 -30.891 -35.844 1 86.69 458 GLU A N 1
ATOM 3494 C CA . GLU A 1 458 ? -16.547 -29.828 -36.062 1 86.69 458 GLU A CA 1
ATOM 3495 C C . GLU A 1 458 ? -16.812 -29.062 -34.75 1 86.69 458 GLU A C 1
ATOM 3497 O O . GLU A 1 458 ? -17.562 -29.531 -33.906 1 86.69 458 GLU A O 1
ATOM 3502 N N . LYS A 1 459 ? -16.328 -27.891 -34.656 1 89.44 459 LYS A N 1
ATOM 3503 C CA . LYS A 1 459 ? -16.359 -27.156 -33.406 1 89.44 459 LYS A CA 1
ATOM 3504 C C . LYS A 1 459 ? -17.438 -26.078 -33.438 1 89.44 459 LYS A C 1
ATOM 3506 O O . LYS A 1 459 ? -17.438 -25.172 -32.594 1 89.44 459 LYS A O 1
ATOM 3511 N N . GLY A 1 460 ? -18.359 -26.109 -34.406 1 88.44 460 GLY A N 1
ATOM 3512 C CA . GLY A 1 460 ? -19.375 -25.078 -34.531 1 88.44 460 GLY A CA 1
ATOM 3513 C C . GLY A 1 460 ? -20.281 -24.984 -33.312 1 88.44 460 GLY A C 1
ATOM 3514 O O . GLY A 1 460 ? -20.547 -23.891 -32.812 1 88.44 460 GLY A O 1
ATOM 3515 N N . GLY A 1 461 ? -20.719 -26.125 -32.812 1 89.12 461 GLY A N 1
ATOM 3516 C CA . GLY A 1 461 ? -21.547 -26.141 -31.625 1 89.12 461 GLY A CA 1
ATOM 3517 C C . GLY A 1 461 ? -20.844 -25.641 -30.375 1 89.12 461 GLY A C 1
ATOM 3518 O O . GLY A 1 461 ? -21.422 -24.906 -29.578 1 89.12 461 GLY A O 1
ATOM 3519 N N . TYR A 1 462 ? -19.625 -26 -30.297 1 92.75 462 TYR A N 1
ATOM 3520 C CA . TYR A 1 462 ? -18.812 -25.562 -29.172 1 92.75 462 TYR A CA 1
ATOM 3521 C C . TYR A 1 462 ? -18.609 -24.062 -29.172 1 92.75 462 TYR A C 1
ATOM 3523 O O . TYR A 1 462 ? -18.75 -23.391 -28.141 1 92.75 462 TYR A O 1
ATOM 3531 N N . TYR A 1 463 ? -18.391 -23.469 -30.359 1 93.75 463 TYR A N 1
ATOM 3532 C CA . TYR A 1 463 ? -18.219 -22.031 -30.484 1 93.75 463 TYR A CA 1
ATOM 3533 C C . TYR A 1 463 ? -19.5 -21.297 -30.156 1 93.75 463 TYR A C 1
ATOM 3535 O O . TYR A 1 463 ? -19.469 -20.234 -29.531 1 93.75 463 TYR A O 1
ATOM 3543 N N . ALA A 1 464 ? -20.562 -21.859 -30.516 1 93.56 464 ALA A N 1
ATOM 3544 C CA . ALA A 1 464 ? -21.844 -21.25 -30.219 1 93.56 464 ALA A CA 1
ATOM 3545 C C . ALA A 1 464 ? -22.109 -21.219 -28.719 1 93.56 464 ALA A C 1
ATOM 3547 O O . ALA A 1 464 ? -22.688 -20.266 -28.188 1 93.56 464 ALA A O 1
ATOM 3548 N N . TRP A 1 465 ? -21.703 -22.25 -28.062 1 93.19 465 TRP A N 1
ATOM 3549 C CA . TRP A 1 465 ? -21.875 -22.312 -26.609 1 93.19 465 TRP A CA 1
ATOM 3550 C C . TRP A 1 465 ? -21 -21.281 -25.922 1 93.19 465 TRP A C 1
ATOM 3552 O O . TRP A 1 465 ? -21.406 -20.656 -24.938 1 93.19 465 TRP A O 1
ATOM 3562 N N . LEU A 1 466 ? -19.797 -21.078 -26.438 1 95.06 466 LEU A N 1
ATOM 3563 C CA . LEU A 1 466 ? -18.891 -20.094 -25.844 1 95.06 466 LEU A CA 1
ATOM 3564 C C . LEU A 1 466 ? -19.391 -18.688 -26.062 1 95.06 466 LEU A C 1
ATOM 3566 O O . LEU A 1 466 ? -19.391 -17.859 -25.141 1 95.06 466 LEU A O 1
ATOM 3570 N N . ILE A 1 467 ? -19.922 -18.391 -27.172 1 95.31 467 ILE A N 1
ATOM 3571 C CA . ILE A 1 467 ? -20.406 -17.047 -27.516 1 95.31 467 ILE A CA 1
ATOM 3572 C C . ILE A 1 467 ? -21.688 -16.75 -26.75 1 95.31 467 ILE A C 1
ATOM 3574 O O . ILE A 1 467 ? -21.828 -15.688 -26.141 1 95.31 467 ILE A O 1
ATOM 3578 N N . SER A 1 468 ? -22.578 -17.688 -26.812 1 95.44 468 SER A N 1
ATOM 3579 C CA . SER A 1 468 ? -23.844 -17.5 -26.094 1 95.44 468 SER A CA 1
ATOM 3580 C C . SER A 1 468 ? -23.609 -17.406 -24.578 1 95.44 468 SER A C 1
ATOM 3582 O O . SER A 1 468 ? -24.25 -16.609 -23.891 1 95.44 468 SER A O 1
ATOM 3584 N N . GLY A 1 469 ? -22.703 -18.25 -24.125 1 95.5 469 GLY A N 1
ATOM 3585 C CA . GLY A 1 469 ? -22.375 -18.188 -22.719 1 95.5 469 GLY A CA 1
ATOM 3586 C C . GLY A 1 469 ? -21.828 -16.844 -22.281 1 95.5 469 GLY A C 1
ATOM 3587 O O . GLY A 1 469 ? -22.188 -16.328 -21.219 1 95.5 469 GLY A O 1
ATOM 3588 N N . THR A 1 470 ? -20.984 -16.25 -23.094 1 95.62 470 THR A N 1
ATOM 3589 C CA . THR A 1 470 ? -20.406 -14.945 -22.797 1 95.62 470 THR A CA 1
ATOM 3590 C C . THR A 1 470 ? -21.5 -13.875 -22.734 1 95.62 470 THR A C 1
ATOM 3592 O O . THR A 1 470 ? -21.562 -13.109 -21.766 1 95.62 470 THR A O 1
ATOM 3595 N N . PHE A 1 471 ? -22.391 -13.859 -23.625 1 95.25 471 PHE A N 1
ATOM 3596 C CA . PHE A 1 471 ? -23.422 -12.836 -23.688 1 95.25 471 PHE A CA 1
ATOM 3597 C C . PHE A 1 471 ? -24.438 -13.016 -22.562 1 95.25 471 PHE A C 1
ATOM 3599 O O . PHE A 1 471 ? -24.875 -12.047 -21.953 1 95.25 471 PHE A O 1
ATOM 3606 N N . ILE A 1 472 ? -24.781 -14.227 -22.328 1 95.81 472 ILE A N 1
ATOM 3607 C CA . ILE A 1 472 ? -25.75 -14.508 -21.281 1 95.81 472 ILE A CA 1
ATOM 3608 C C . ILE A 1 472 ? -25.172 -14.094 -19.922 1 95.81 472 ILE A C 1
ATOM 3610 O O . ILE A 1 472 ? -25.859 -13.453 -19.125 1 95.81 472 ILE A O 1
ATOM 3614 N N . LYS A 1 473 ? -23.906 -14.453 -19.703 1 94.88 473 LYS A N 1
ATOM 3615 C CA . LYS A 1 473 ? -23.281 -14.102 -18.453 1 94.88 473 LYS A CA 1
ATOM 3616 C C . LYS A 1 473 ? -23.172 -12.586 -18.281 1 94.88 473 LYS A C 1
ATOM 3618 O O . LYS A 1 473 ? -23.359 -12.055 -17.188 1 94.88 473 LYS A O 1
ATOM 3623 N N . LEU A 1 474 ? -22.891 -11.906 -19.328 1 93.19 474 LEU A N 1
ATOM 3624 C CA . LEU A 1 474 ? -22.719 -10.461 -19.281 1 93.19 474 LEU A CA 1
ATOM 3625 C C . LEU A 1 474 ? -24.047 -9.773 -18.984 1 93.19 474 LEU A C 1
ATOM 3627 O O . LEU A 1 474 ? -24.125 -8.883 -18.141 1 93.19 474 LEU A O 1
ATOM 3631 N N . ILE A 1 475 ? -25.078 -10.195 -19.578 1 95.25 475 ILE A N 1
ATOM 3632 C CA . ILE A 1 475 ? -26.391 -9.594 -19.406 1 95.25 475 ILE A CA 1
ATOM 3633 C C . ILE A 1 475 ? -26.953 -9.922 -18.031 1 95.25 475 ILE A C 1
ATOM 3635 O O . ILE A 1 475 ? -27.453 -9.039 -17.328 1 95.25 475 ILE A O 1
ATOM 3639 N N . LEU A 1 476 ? -26.812 -11.148 -17.688 1 96.62 476 LEU A N 1
ATOM 3640 C CA . LEU A 1 476 ? -27.359 -11.57 -16.391 1 96.62 476 LEU A CA 1
ATOM 3641 C C . LEU A 1 476 ? -26.594 -10.945 -15.242 1 96.62 476 LEU A C 1
ATOM 3643 O O . LEU A 1 476 ? -27.156 -10.641 -14.195 1 96.62 476 LEU A O 1
ATOM 3647 N N . THR A 1 477 ? -25.266 -10.789 -15.398 1 95.81 477 THR A N 1
ATOM 3648 C CA . THR A 1 477 ? -24.469 -10.125 -14.359 1 95.81 477 THR A CA 1
ATOM 3649 C C . THR A 1 477 ? -24.938 -8.68 -14.18 1 95.81 477 THR A C 1
ATOM 3651 O O . THR A 1 477 ? -25.031 -8.195 -13.047 1 95.81 477 THR A O 1
ATOM 3654 N N . THR A 1 478 ? -25.266 -8 -15.234 1 94.69 478 THR A N 1
ATOM 3655 C CA . THR A 1 478 ? -25.688 -6.609 -15.211 1 94.69 478 THR A CA 1
ATOM 3656 C C . THR A 1 478 ? -27.031 -6.469 -14.477 1 94.69 478 THR A C 1
ATOM 3658 O O . THR A 1 478 ? -27.219 -5.535 -13.695 1 94.69 478 THR A O 1
ATOM 3661 N N . ILE A 1 479 ? -27.891 -7.426 -14.648 1 94.62 479 ILE A N 1
ATOM 3662 C CA . ILE A 1 479 ? -29.219 -7.324 -14.07 1 94.62 479 ILE A CA 1
ATOM 3663 C C . ILE A 1 479 ? -29.203 -7.828 -12.633 1 94.62 479 ILE A C 1
ATOM 3665 O O . ILE A 1 479 ? -29.969 -7.348 -11.789 1 94.62 479 ILE A O 1
ATOM 3669 N N . THR A 1 480 ? -28.344 -8.75 -12.328 1 96.06 480 THR A N 1
ATOM 3670 C CA . THR A 1 480 ? -28.297 -9.375 -11.008 1 96.06 480 THR A CA 1
ATOM 3671 C C . THR A 1 480 ? -27.672 -8.43 -9.984 1 96.06 480 THR A C 1
ATOM 3673 O O . THR A 1 480 ? -28.109 -8.375 -8.836 1 96.06 480 THR A O 1
ATOM 3676 N N . PHE A 1 481 ? -26.719 -7.703 -10.43 1 93.81 481 PHE A N 1
ATOM 3677 C CA . PHE A 1 481 ? -26.016 -6.824 -9.492 1 93.81 481 PHE A CA 1
ATOM 3678 C C . PHE A 1 481 ? -26.938 -5.684 -9.055 1 93.81 481 PHE A C 1
ATOM 3680 O O . PHE A 1 481 ? -27.484 -4.957 -9.891 1 93.81 481 PHE A O 1
ATOM 3687 N N . GLY A 1 482 ? -27.188 -5.559 -7.836 1 91.56 482 GLY A N 1
ATOM 3688 C CA . GLY A 1 482 ? -28.078 -4.535 -7.285 1 91.56 482 GLY A CA 1
ATOM 3689 C C . GLY A 1 482 ? -29.312 -5.109 -6.641 1 91.56 482 GLY A C 1
ATOM 3690 O O . GLY A 1 482 ? -30.031 -4.406 -5.918 1 91.56 482 GLY A O 1
ATOM 3691 N N . CYS A 1 483 ? -29.547 -6.387 -6.879 1 93.81 483 CYS A N 1
ATOM 3692 C CA . CYS A 1 483 ? -30.688 -7.035 -6.254 1 93.81 483 CYS A CA 1
ATOM 3693 C C . CYS A 1 483 ? -30.516 -7.109 -4.742 1 93.81 483 CYS A C 1
ATOM 3695 O O . CYS A 1 483 ? -29.406 -7.023 -4.234 1 93.81 483 CYS A O 1
ATOM 3697 N N . LYS A 1 484 ? -31.609 -7.25 -4.066 1 94.81 484 LYS A N 1
ATOM 3698 C CA . LYS A 1 484 ? -31.594 -7.219 -2.605 1 94.81 484 LYS A CA 1
ATOM 3699 C C . LYS A 1 484 ? -31.312 -8.602 -2.029 1 94.81 484 LYS A C 1
ATOM 3701 O O . LYS A 1 484 ? -32.094 -9.109 -1.206 1 94.81 484 LYS A O 1
ATOM 3706 N N . VAL A 1 485 ? -30.266 -9.227 -2.43 1 97.12 485 VAL A N 1
ATOM 3707 C CA . VAL A 1 485 ? -29.703 -10.469 -1.922 1 97.12 485 VAL A CA 1
ATOM 3708 C C . VAL A 1 485 ? -28.188 -10.305 -1.728 1 97.12 485 VAL A C 1
ATOM 3710 O O . VAL A 1 485 ? -27.578 -9.414 -2.326 1 97.12 485 VAL A O 1
ATOM 3713 N N . PRO A 1 486 ? -27.641 -11.031 -0.785 1 97.62 486 PRO A N 1
ATOM 3714 C CA . PRO A 1 486 ? -26.172 -10.992 -0.708 1 97.62 486 PRO A CA 1
ATOM 3715 C C . PRO A 1 486 ? -25.5 -11.43 -2.01 1 97.62 486 PRO A C 1
ATOM 3717 O O . PRO A 1 486 ? -25.719 -12.547 -2.479 1 97.62 486 PRO A O 1
ATOM 3720 N N . SER A 1 487 ? -24.797 -10.5 -2.594 1 95.25 487 SER A N 1
ATOM 3721 C CA . SER A 1 487 ? -24.25 -10.781 -3.92 1 95.25 487 SER A CA 1
ATOM 3722 C C . SER A 1 487 ? -22.891 -10.109 -4.113 1 95.25 487 SER A C 1
ATOM 3724 O O . SER A 1 487 ? -22.672 -9.008 -3.617 1 95.25 487 SER A O 1
ATOM 3726 N N . GLY A 1 488 ? -21.969 -10.805 -4.723 1 94.69 488 GLY A N 1
ATOM 3727 C CA . GLY A 1 488 ? -20.688 -10.273 -5.16 1 94.69 488 GLY A CA 1
ATOM 3728 C C . GLY A 1 488 ? -20.516 -10.305 -6.668 1 94.69 488 GLY A C 1
ATOM 3729 O O . GLY A 1 488 ? -21.125 -11.133 -7.352 1 94.69 488 GLY A O 1
ATOM 3730 N N . ILE A 1 489 ? -19.672 -9.5 -7.172 1 95.06 489 ILE A N 1
ATOM 3731 C CA . ILE A 1 489 ? -19.547 -9.344 -8.617 1 95.06 489 ILE A CA 1
ATOM 3732 C C . ILE A 1 489 ? -18.281 -10.031 -9.109 1 95.06 489 ILE A C 1
ATOM 3734 O O . ILE A 1 489 ? -18.109 -10.25 -10.312 1 95.06 489 ILE A O 1
ATOM 3738 N N . ILE A 1 490 ? -17.406 -10.484 -8.281 1 94.12 490 ILE A N 1
ATOM 3739 C CA . ILE A 1 490 ? -16.062 -10.922 -8.648 1 94.12 490 ILE A CA 1
ATOM 3740 C C . ILE A 1 490 ? -16.141 -12.188 -9.5 1 94.12 490 ILE A C 1
ATOM 3742 O O . ILE A 1 490 ? -15.625 -12.234 -10.617 1 94.12 490 ILE A O 1
ATOM 3746 N N . ILE A 1 491 ? -16.891 -13.188 -9.086 1 94.56 491 ILE A N 1
ATOM 3747 C CA . ILE A 1 491 ? -16.922 -14.477 -9.766 1 94.56 491 ILE A CA 1
ATOM 3748 C C . ILE A 1 491 ? -17.625 -14.328 -11.109 1 94.56 491 ILE A C 1
ATOM 3750 O O . ILE A 1 491 ? -17.141 -14.805 -12.133 1 94.56 491 ILE A O 1
ATOM 3754 N N . PRO A 1 492 ? -18.734 -13.664 -11.141 1 95.62 492 PRO A N 1
ATOM 3755 C CA . PRO A 1 492 ? -19.375 -13.508 -12.445 1 95.62 492 PRO A CA 1
ATOM 3756 C C . PRO A 1 492 ? -18.516 -12.75 -13.445 1 95.62 492 PRO A C 1
ATOM 3758 O O . PRO A 1 492 ? -18.531 -13.055 -14.641 1 95.62 492 PRO A O 1
ATOM 3761 N N . ALA A 1 493 ? -17.797 -11.766 -12.977 1 96.12 493 ALA A N 1
ATOM 3762 C CA . ALA A 1 493 ? -16.891 -11.055 -13.867 1 96.12 493 ALA A CA 1
ATOM 3763 C C . ALA A 1 493 ? -15.781 -11.977 -14.367 1 96.12 493 ALA A C 1
ATOM 3765 O O . ALA A 1 493 ? -15.43 -11.945 -15.547 1 96.12 493 ALA A O 1
ATOM 3766 N N . LEU A 1 494 ? -15.297 -12.789 -13.484 1 95.69 494 LEU A N 1
ATOM 3767 C CA . LEU A 1 494 ? -14.273 -13.758 -13.867 1 95.69 494 LEU A CA 1
ATOM 3768 C C . LEU A 1 494 ? -14.82 -14.75 -14.891 1 95.69 494 LEU A C 1
ATOM 3770 O O . LEU A 1 494 ? -14.148 -15.078 -15.867 1 95.69 494 LEU A O 1
ATOM 3774 N N . ASP A 1 495 ? -16.062 -15.18 -14.703 1 96.12 495 ASP A N 1
ATOM 3775 C CA . ASP A 1 495 ? -16.703 -16.141 -15.594 1 96.12 495 ASP A CA 1
ATOM 3776 C C . ASP A 1 495 ? -16.875 -15.578 -17 1 96.12 495 ASP A C 1
ATOM 3778 O O . ASP A 1 495 ? -16.562 -16.234 -17.984 1 96.12 495 ASP A O 1
ATOM 3782 N N . GLY A 1 496 ? -17.391 -14.367 -17 1 96.19 496 GLY A N 1
ATOM 3783 C CA . GLY A 1 496 ? -17.562 -13.734 -18.297 1 96.19 496 GLY A CA 1
ATOM 3784 C C . GLY A 1 496 ? -16.25 -13.562 -19.047 1 96.19 496 GLY A C 1
ATOM 3785 O O . GLY A 1 496 ? -16.188 -13.82 -20.25 1 96.19 496 GLY A O 1
ATOM 3786 N N . GLY A 1 497 ? -15.25 -13.188 -18.359 1 97.19 497 GLY A N 1
ATOM 3787 C CA . GLY A 1 497 ? -13.945 -13.023 -18.969 1 97.19 497 GLY A CA 1
ATOM 3788 C C . GLY A 1 497 ? -13.32 -14.336 -19.391 1 97.19 497 GLY A C 1
ATOM 3789 O O . GLY A 1 497 ? -12.641 -14.406 -20.422 1 97.19 497 GLY A O 1
ATOM 3790 N N . ALA A 1 498 ? -13.539 -15.344 -18.609 1 96.62 498 ALA A N 1
ATOM 3791 C CA . ALA A 1 498 ? -12.992 -16.656 -18.938 1 96.62 498 ALA A CA 1
ATOM 3792 C C . ALA A 1 498 ? -13.633 -17.219 -20.203 1 96.62 498 ALA A C 1
ATOM 3794 O O . ALA A 1 498 ? -12.945 -17.797 -21.062 1 96.62 498 ALA A O 1
ATOM 3795 N N . LEU A 1 499 ? -14.945 -17.078 -20.328 1 97.06 499 LEU A N 1
ATOM 3796 C CA . LEU A 1 499 ? -15.656 -17.531 -21.516 1 97.06 499 LEU A CA 1
ATOM 3797 C C . LEU A 1 499 ? -15.172 -16.797 -22.75 1 97.06 499 LEU A C 1
ATOM 3799 O O . LEU A 1 499 ? -14.852 -17.422 -23.766 1 97.06 499 LEU A O 1
ATOM 3803 N N . PHE A 1 500 ? -15.055 -15.555 -22.641 1 97.25 500 PHE A N 1
ATOM 3804 C CA . PHE A 1 500 ? -14.602 -14.75 -23.766 1 97.25 500 PHE A CA 1
ATOM 3805 C C . PHE A 1 500 ? -13.148 -15.055 -24.109 1 97.25 500 PHE A C 1
ATOM 3807 O O . PHE A 1 500 ? -12.789 -15.18 -25.281 1 97.25 500 PHE A O 1
ATOM 3814 N N . GLY A 1 501 ? -12.344 -15.094 -23.094 1 96.81 501 GLY A N 1
ATOM 3815 C CA . GLY A 1 501 ? -10.938 -15.391 -23.297 1 96.81 501 GLY A CA 1
ATOM 3816 C C . GLY A 1 501 ? -10.711 -16.734 -23.969 1 96.81 501 GLY A C 1
ATOM 3817 O O . GLY A 1 501 ? -9.852 -16.859 -24.844 1 96.81 501 GLY A O 1
ATOM 3818 N N . ARG A 1 502 ? -11.438 -17.75 -23.531 1 95.81 502 ARG A N 1
ATOM 3819 C CA . ARG A 1 502 ? -11.281 -19.078 -24.125 1 95.81 502 ARG A CA 1
ATOM 3820 C C . ARG A 1 502 ? -11.766 -19.078 -25.578 1 95.81 502 ARG A C 1
ATOM 3822 O O . ARG A 1 502 ? -11.219 -19.797 -26.422 1 95.81 502 ARG A O 1
ATOM 3829 N N . MET A 1 503 ? -12.797 -18.297 -25.844 1 95.12 503 MET A N 1
ATOM 3830 C CA . MET A 1 503 ? -13.273 -18.156 -27.219 1 95.12 503 MET A CA 1
ATOM 3831 C C . MET A 1 503 ? -12.18 -17.578 -28.109 1 95.12 503 MET A C 1
ATOM 3833 O O . MET A 1 503 ? -11.914 -18.109 -29.188 1 95.12 503 MET A O 1
ATOM 3837 N N . VAL A 1 504 ? -11.516 -16.547 -27.609 1 95.19 504 VAL A N 1
ATOM 3838 C CA . VAL A 1 504 ? -10.438 -15.914 -28.359 1 95.19 504 VAL A CA 1
ATOM 3839 C C . VAL A 1 504 ? -9.266 -16.891 -28.484 1 95.19 504 VAL A C 1
ATOM 3841 O O . VAL A 1 504 ? -8.586 -16.938 -29.516 1 95.19 504 VAL A O 1
ATOM 3844 N N . GLY A 1 505 ? -9.07 -17.672 -27.438 1 92.94 505 GLY A N 1
ATOM 3845 C CA . GLY A 1 505 ? -7.98 -18.641 -27.422 1 92.94 505 GLY A CA 1
ATOM 3846 C C . GLY A 1 505 ? -8.133 -19.703 -28.484 1 92.94 505 GLY A C 1
ATOM 3847 O O . GLY A 1 505 ? -7.137 -20.281 -28.938 1 92.94 505 GLY A O 1
ATOM 3848 N N . GLN A 1 506 ? -9.391 -19.922 -28.969 1 91.94 506 GLN A N 1
ATOM 3849 C CA . GLN A 1 506 ? -9.633 -20.938 -30 1 91.94 506 GLN A CA 1
ATOM 3850 C C . GLN A 1 506 ? -9.094 -20.469 -31.344 1 91.94 506 GLN A C 1
ATOM 3852 O O . GLN A 1 506 ? -8.789 -21.297 -32.219 1 91.94 506 GLN A O 1
ATOM 3857 N N . LEU A 1 507 ? -8.883 -19.188 -31.422 1 90.44 507 LEU A N 1
ATOM 3858 C CA . LEU A 1 507 ? -8.43 -18.641 -32.688 1 90.44 507 LEU A CA 1
ATOM 3859 C C . LEU A 1 507 ? -6.91 -18.625 -32.781 1 90.44 507 LEU A C 1
ATOM 3861 O O . LEU A 1 507 ? -6.344 -18.406 -33.844 1 90.44 507 LEU A O 1
ATOM 3865 N N . ILE A 1 508 ? -6.262 -18.859 -31.656 1 89.75 508 ILE A N 1
ATOM 3866 C CA . ILE A 1 508 ? -4.805 -18.828 -31.625 1 89.75 508 ILE A CA 1
ATOM 3867 C C . ILE A 1 508 ? -4.254 -20.25 -31.594 1 89.75 508 ILE A C 1
ATOM 3869 O O . ILE A 1 508 ? -4.555 -21.016 -30.688 1 89.75 508 ILE A O 1
ATOM 3873 N N . PRO A 1 509 ? -3.408 -20.562 -32.5 1 84.62 509 PRO A N 1
ATOM 3874 C CA . PRO A 1 509 ? -2.898 -21.938 -32.594 1 84.62 509 PRO A CA 1
ATOM 3875 C C . PRO A 1 509 ? -1.716 -22.188 -31.656 1 84.62 509 PRO A C 1
ATOM 3877 O O . PRO A 1 509 ? -1.067 -21.234 -31.219 1 84.62 509 PRO A O 1
ATOM 3880 N N . ASP A 1 510 ? -1.413 -23.359 -31.219 1 80.19 510 ASP A N 1
ATOM 3881 C CA . ASP A 1 510 ? -0.21 -23.891 -30.578 1 80.19 510 ASP A CA 1
ATOM 3882 C C . ASP A 1 510 ? -0.108 -23.422 -29.125 1 80.19 510 ASP A C 1
ATOM 3884 O O . ASP A 1 510 ? 0.989 -23.344 -28.578 1 80.19 510 ASP A O 1
ATOM 3888 N N . ILE A 1 511 ? -1.185 -22.953 -28.625 1 85.56 511 ILE A N 1
ATOM 3889 C CA . ILE A 1 511 ? -1.177 -22.547 -27.219 1 85.56 511 ILE A CA 1
ATOM 3890 C C . ILE A 1 511 ? -2.51 -22.922 -26.578 1 85.56 511 ILE A C 1
ATOM 3892 O O . ILE A 1 511 ? -3.555 -22.891 -27.234 1 85.56 511 ILE A O 1
ATOM 3896 N N . SER A 1 512 ? -2.451 -23.297 -25.391 1 88.88 512 SER A N 1
ATOM 3897 C CA . SER A 1 512 ? -3.652 -23.703 -24.672 1 88.88 512 SER A CA 1
ATOM 3898 C C . SER A 1 512 ? -4.641 -22.547 -24.531 1 88.88 512 SER A C 1
ATOM 3900 O O . SER A 1 512 ? -4.277 -21.469 -24.062 1 88.88 512 SER A O 1
ATOM 3902 N N . PRO A 1 513 ? -5.832 -22.797 -24.953 1 92 513 PRO A N 1
ATOM 3903 C CA . PRO A 1 513 ? -6.848 -21.75 -24.797 1 92 513 PRO A CA 1
ATOM 3904 C C . PRO A 1 513 ? -7.109 -21.391 -23.344 1 92 513 PRO A C 1
ATOM 3906 O O . PRO A 1 513 ? -7.68 -20.328 -23.062 1 92 513 PRO A O 1
ATOM 3909 N N . GLY A 1 514 ? -6.707 -22.297 -22.438 1 91.5 514 GLY A N 1
ATOM 3910 C CA . GLY A 1 514 ? -6.875 -22.031 -21.016 1 91.5 514 GLY A CA 1
ATOM 3911 C C . GLY A 1 514 ? -6.121 -20.797 -20.547 1 91.5 514 GLY A C 1
ATOM 3912 O O . GLY A 1 514 ? -6.555 -20.125 -19.625 1 91.5 514 GLY A O 1
ATOM 3913 N N . ILE A 1 515 ? -5.039 -20.5 -21.25 1 92.44 515 ILE A N 1
ATOM 3914 C CA . ILE A 1 515 ? -4.223 -19.344 -20.891 1 92.44 515 ILE A CA 1
ATOM 3915 C C . ILE A 1 515 ? -4.996 -18.062 -21.188 1 92.44 515 ILE A C 1
ATOM 3917 O O . ILE A 1 515 ? -5.004 -17.125 -20.375 1 92.44 515 ILE A O 1
ATOM 3921 N N . PHE A 1 516 ? -5.684 -18.031 -22.234 1 94.75 516 PHE A N 1
ATOM 3922 C CA . PHE A 1 516 ? -6.434 -16.844 -22.641 1 94.75 516 PHE A CA 1
ATOM 3923 C C . PHE A 1 516 ? -7.703 -16.703 -21.797 1 94.75 516 PHE A C 1
ATOM 3925 O O . PHE A 1 516 ? -8.172 -15.594 -21.562 1 94.75 516 PHE A O 1
ATOM 3932 N N . ALA A 1 517 ? -8.227 -17.844 -21.328 1 95.44 517 ALA A N 1
ATOM 3933 C CA . ALA A 1 517 ? -9.344 -17.781 -20.391 1 95.44 517 ALA A CA 1
ATOM 3934 C C . ALA A 1 517 ? -8.93 -17.141 -19.078 1 95.44 517 ALA A C 1
ATOM 3936 O O . ALA A 1 517 ? -9.664 -16.312 -18.531 1 95.44 517 ALA A O 1
ATOM 3937 N N . MET A 1 518 ? -7.785 -17.516 -18.672 1 94.56 518 MET A N 1
ATOM 3938 C CA . MET A 1 518 ? -7.277 -16.984 -17.406 1 94.56 518 MET A CA 1
ATOM 3939 C C . MET A 1 518 ? -7 -15.484 -17.516 1 94.56 518 MET A C 1
ATOM 3941 O O . MET A 1 518 ? -7.406 -14.703 -16.656 1 94.56 518 MET A O 1
ATOM 3945 N N . VAL A 1 519 ? -6.348 -15.047 -18.547 1 96.19 519 VAL A N 1
ATOM 3946 C CA . VAL A 1 519 ? -6.012 -13.641 -18.75 1 96.19 519 VAL A CA 1
ATOM 3947 C C . VAL A 1 519 ? -7.281 -12.836 -19.031 1 96.19 519 VAL A C 1
ATOM 3949 O O . VAL A 1 519 ? -7.418 -11.703 -18.562 1 96.19 519 VAL A O 1
ATOM 3952 N N . GLY A 1 520 ? -8.156 -13.461 -19.766 1 97.31 520 GLY A N 1
ATOM 3953 C CA . GLY A 1 520 ? -9.438 -12.82 -20.016 1 97.31 520 GLY A CA 1
ATOM 3954 C C . GLY A 1 520 ? -10.234 -12.578 -18.734 1 97.31 520 GLY A C 1
ATOM 3955 O O . GLY A 1 520 ? -10.867 -11.531 -18.594 1 97.31 520 GLY A O 1
ATOM 3956 N N . SER A 1 521 ? -10.227 -13.523 -17.875 1 96.5 521 SER A N 1
ATOM 3957 C CA . SER A 1 521 ? -10.898 -13.367 -16.578 1 96.5 521 SER A CA 1
ATOM 3958 C C . SER A 1 521 ? -10.352 -12.164 -15.812 1 96.5 521 SER A C 1
ATOM 3960 O O . SER A 1 521 ? -11.117 -11.359 -15.289 1 96.5 521 SER A O 1
ATOM 3962 N N . ALA A 1 522 ? -9.047 -12.07 -15.773 1 97.31 522 ALA A N 1
ATOM 3963 C CA . ALA A 1 522 ? -8.406 -10.961 -15.086 1 97.31 522 ALA A CA 1
ATOM 3964 C C . ALA A 1 522 ? -8.766 -9.625 -15.734 1 97.31 522 ALA A C 1
ATOM 3966 O O . ALA A 1 522 ? -9.016 -8.641 -15.047 1 97.31 522 ALA A O 1
ATOM 3967 N N . ALA A 1 523 ? -8.836 -9.609 -17 1 98.06 523 ALA A N 1
ATOM 3968 C CA . ALA A 1 523 ? -9.141 -8.391 -17.734 1 98.06 523 ALA A CA 1
ATOM 3969 C C . ALA A 1 523 ? -10.562 -7.914 -17.453 1 98.06 523 ALA A C 1
ATOM 3971 O O . ALA A 1 523 ? -10.781 -6.727 -17.219 1 98.06 523 ALA A O 1
ATOM 3972 N N . PHE A 1 524 ? -11.477 -8.781 -17.484 1 97.75 524 PHE A N 1
ATOM 3973 C CA . PHE A 1 524 ? -12.875 -8.414 -17.266 1 97.75 524 PHE A CA 1
ATOM 3974 C C . PHE A 1 524 ? -13.094 -7.945 -15.836 1 97.75 524 PHE A C 1
ATOM 3976 O O . PHE A 1 524 ? -13.805 -6.965 -15.594 1 97.75 524 PHE A O 1
ATOM 3983 N N . LEU A 1 525 ? -12.508 -8.648 -14.906 1 96.75 525 LEU A N 1
ATOM 3984 C CA . LEU A 1 525 ? -12.648 -8.219 -13.523 1 96.75 525 LEU A CA 1
ATOM 3985 C C . LEU A 1 525 ? -12 -6.859 -13.305 1 96.75 525 LEU A C 1
ATOM 3987 O O . LEU A 1 525 ? -12.531 -6.027 -12.562 1 96.75 525 LEU A O 1
ATOM 3991 N N . ALA A 1 526 ? -10.875 -6.668 -13.953 1 97.44 526 ALA A N 1
ATOM 3992 C CA . ALA A 1 526 ? -10.211 -5.367 -13.867 1 97.44 526 ALA A CA 1
ATOM 3993 C C . ALA A 1 526 ? -11.086 -4.262 -14.445 1 97.44 526 ALA A C 1
ATOM 3995 O O . ALA A 1 526 ? -11.117 -3.148 -13.922 1 97.44 526 ALA A O 1
ATOM 3996 N N . GLY A 1 527 ? -11.734 -4.551 -15.5 1 96.75 527 GLY A N 1
ATOM 3997 C CA . GLY A 1 527 ? -12.633 -3.578 -16.094 1 96.75 527 GLY A CA 1
ATOM 3998 C C . GLY A 1 527 ? -13.781 -3.186 -15.18 1 96.75 527 GLY A C 1
ATOM 3999 O O . GLY A 1 527 ? -14.133 -2.008 -15.102 1 96.75 527 GLY A O 1
ATOM 4000 N N . VAL A 1 528 ? -14.203 -4.098 -14.453 1 95.38 528 VAL A N 1
ATOM 4001 C CA . VAL A 1 528 ? -15.375 -3.869 -13.609 1 95.38 528 VAL A CA 1
ATOM 4002 C C . VAL A 1 528 ? -14.945 -3.227 -12.289 1 95.38 528 VAL A C 1
ATOM 4004 O O . VAL A 1 528 ? -15.57 -2.27 -11.828 1 95.38 528 VAL A O 1
ATOM 4007 N N . SER A 1 529 ? -13.93 -3.709 -11.672 1 93.75 529 SER A N 1
ATOM 4008 C CA . SER A 1 529 ? -13.539 -3.277 -10.328 1 93.75 529 SER A CA 1
ATOM 4009 C C . SER A 1 529 ? -12.492 -2.176 -10.391 1 93.75 529 SER A C 1
ATOM 4011 O O . SER A 1 529 ? -12.273 -1.464 -9.406 1 93.75 529 SER A O 1
ATOM 4013 N N . ARG A 1 530 ? -11.688 -2.025 -11.414 1 94 530 ARG A N 1
ATOM 4014 C CA . ARG A 1 530 ? -10.609 -1.058 -11.617 1 94 530 ARG A CA 1
ATOM 4015 C C . ARG A 1 530 ? -9.438 -1.335 -10.68 1 94 530 ARG A C 1
ATOM 4017 O O . ARG A 1 530 ? -8.609 -0.455 -10.438 1 94 530 ARG A O 1
ATOM 4024 N N . MET A 1 531 ? -9.383 -2.525 -10.094 1 92.56 531 MET A N 1
ATOM 4025 C CA . MET A 1 531 ? -8.25 -2.924 -9.266 1 92.56 531 MET A CA 1
ATOM 4026 C C . MET A 1 531 ? -7.043 -3.275 -10.125 1 92.56 531 MET A C 1
ATOM 4028 O O . MET A 1 531 ? -7.195 -3.775 -11.242 1 92.56 531 MET A O 1
ATOM 4032 N N . THR A 1 532 ? -5.832 -3.098 -9.586 1 94.12 532 THR A N 1
ATOM 4033 C CA . THR A 1 532 ? -4.641 -3.359 -10.383 1 94.12 532 THR A CA 1
ATOM 4034 C C . THR A 1 532 ? -3.707 -4.332 -9.664 1 94.12 532 THR A C 1
ATOM 4036 O O . THR A 1 532 ? -3.84 -5.547 -9.812 1 94.12 532 THR A O 1
ATOM 4039 N N . VAL A 1 533 ? -2.951 -3.787 -8.609 1 94.88 533 VAL A N 1
ATOM 4040 C CA . VAL A 1 533 ? -1.923 -4.582 -7.945 1 94.88 533 VAL A CA 1
ATOM 4041 C C . VAL A 1 533 ? -2.574 -5.727 -7.172 1 94.88 533 VAL A C 1
ATOM 4043 O O . VAL A 1 533 ? -2.117 -6.867 -7.238 1 94.88 533 VAL A O 1
ATOM 4046 N N . SER A 1 534 ? -3.611 -5.43 -6.461 1 95.19 534 SER A N 1
ATOM 4047 C CA . SER A 1 534 ? -4.293 -6.457 -5.684 1 95.19 534 SER A CA 1
ATOM 4048 C C . SER A 1 534 ? -4.848 -7.555 -6.586 1 95.19 534 SER A C 1
ATOM 4050 O O . SER A 1 534 ? -4.754 -8.742 -6.262 1 95.19 534 SER A O 1
ATOM 4052 N N . LEU A 1 535 ? -5.371 -7.168 -7.719 1 96.31 535 LEU A N 1
ATOM 4053 C CA . LEU A 1 535 ? -5.953 -8.148 -8.625 1 96.31 535 LEU A CA 1
ATOM 4054 C C . LEU A 1 535 ? -4.875 -9.039 -9.234 1 96.31 535 LEU A C 1
ATOM 4056 O O . LEU A 1 535 ? -5.066 -10.25 -9.375 1 96.31 535 LEU A O 1
ATOM 4060 N N . ALA A 1 536 ? -3.783 -8.469 -9.594 1 95.62 536 ALA A N 1
ATOM 4061 C CA . ALA A 1 536 ? -2.682 -9.258 -10.141 1 95.62 536 ALA A CA 1
ATOM 4062 C C . ALA A 1 536 ? -2.225 -10.328 -9.148 1 95.62 536 ALA A C 1
ATOM 4064 O O . ALA A 1 536 ? -2.01 -11.484 -9.523 1 95.62 536 ALA A O 1
ATOM 4065 N N . VAL A 1 537 ? -2.133 -9.938 -7.898 1 94.75 537 VAL A N 1
ATOM 4066 C CA . VAL A 1 537 ? -1.669 -10.859 -6.871 1 94.75 537 VAL A CA 1
ATOM 4067 C C . VAL A 1 537 ? -2.734 -11.922 -6.609 1 94.75 537 VAL A C 1
ATOM 4069 O O . VAL A 1 537 ? -2.414 -13.102 -6.449 1 94.75 537 VAL A O 1
ATOM 4072 N N . ILE A 1 538 ? -3.943 -11.508 -6.621 1 93.19 538 ILE A N 1
ATOM 4073 C CA . ILE A 1 538 ? -5.035 -12.461 -6.414 1 93.19 538 ILE A CA 1
ATOM 4074 C C . ILE A 1 538 ? -5.039 -13.492 -7.539 1 93.19 538 ILE A C 1
ATOM 4076 O O . ILE A 1 538 ? -5.18 -14.695 -7.285 1 93.19 538 ILE A O 1
ATOM 4080 N N . MET A 1 539 ? -4.867 -13.078 -8.766 1 92.75 539 MET A N 1
ATOM 4081 C CA . MET A 1 539 ? -4.918 -13.977 -9.914 1 92.75 539 MET A CA 1
ATOM 4082 C C . MET A 1 539 ? -3.797 -15.008 -9.852 1 92.75 539 MET A C 1
ATOM 4084 O O . MET A 1 539 ? -4.004 -16.188 -10.172 1 92.75 539 MET A O 1
ATOM 4088 N N . PHE A 1 540 ? -2.713 -14.547 -9.461 1 87.81 540 PHE A N 1
ATOM 4089 C CA . PHE A 1 540 ? -1.633 -15.531 -9.43 1 87.81 540 PHE A CA 1
ATOM 4090 C C . PHE A 1 540 ? -1.776 -16.453 -8.227 1 87.81 540 PHE A C 1
ATOM 4092 O O . PHE A 1 540 ? -1.411 -17.625 -8.289 1 87.81 540 PHE A O 1
ATOM 4099 N N . GLU A 1 541 ? -2.279 -15.961 -7.078 1 89.56 541 GLU A N 1
ATOM 4100 C CA . GLU A 1 541 ? -2.527 -16.828 -5.934 1 89.56 541 GLU A CA 1
ATOM 4101 C C . GLU A 1 541 ? -3.627 -17.844 -6.238 1 89.56 541 GLU A C 1
ATOM 4103 O O . GLU A 1 541 ? -3.605 -18.969 -5.723 1 89.56 541 GLU A O 1
ATOM 4108 N N . LEU A 1 542 ? -4.5 -17.422 -7.113 1 86.88 542 LEU A N 1
ATOM 4109 C CA . LEU A 1 542 ? -5.625 -18.281 -7.473 1 86.88 542 LEU A CA 1
ATOM 4110 C C . LEU A 1 542 ? -5.199 -19.359 -8.461 1 86.88 542 LEU A C 1
ATOM 4112 O O . LEU A 1 542 ? -5.688 -20.484 -8.414 1 86.88 542 LEU A O 1
ATOM 4116 N N . THR A 1 543 ? -4.328 -19.047 -9.328 1 85.62 543 THR A N 1
ATOM 4117 C CA . THR A 1 543 ? -4.016 -19.938 -10.438 1 85.62 543 THR A CA 1
ATOM 4118 C C . THR A 1 543 ? -2.688 -20.656 -10.195 1 85.62 543 THR A C 1
ATOM 4120 O O . THR A 1 543 ? -2.43 -21.703 -10.773 1 85.62 543 THR A O 1
ATOM 4123 N N . GLY A 1 544 ? -1.8 -20.078 -9.453 1 80.44 544 GLY A N 1
ATOM 4124 C CA . GLY A 1 544 ? -0.491 -20.641 -9.18 1 80.44 544 GLY A CA 1
ATOM 4125 C C . GLY A 1 544 ? 0.498 -20.438 -10.312 1 80.44 544 GLY A C 1
ATOM 4126 O O . GLY A 1 544 ? 1.62 -20.938 -10.266 1 80.44 544 GLY A O 1
ATOM 4127 N N . GLU A 1 545 ? 0.105 -19.656 -11.336 1 82.06 545 GLU A N 1
ATOM 4128 C CA . GLU A 1 545 ? 0.965 -19.453 -12.5 1 82.06 545 GLU A CA 1
ATOM 4129 C C . GLU A 1 545 ? 1.708 -18.125 -12.43 1 82.06 545 GLU A C 1
ATOM 4131 O O . GLU A 1 545 ? 1.211 -17.109 -12.906 1 82.06 545 GLU A O 1
ATOM 4136 N N . VAL A 1 546 ? 2.951 -18.25 -12.047 1 80.56 546 VAL A N 1
ATOM 4137 C CA . VAL A 1 546 ? 3.744 -17.047 -11.852 1 80.56 546 VAL A CA 1
ATOM 4138 C C . VAL A 1 546 ? 4.293 -16.562 -13.188 1 80.56 546 VAL A C 1
ATOM 4140 O O . VAL A 1 546 ? 4.555 -15.375 -13.367 1 80.56 546 VAL A O 1
ATOM 4143 N N . LYS A 1 547 ? 4.391 -17.438 -14.172 1 81.88 547 LYS A N 1
ATOM 4144 C CA . LYS A 1 547 ? 4.949 -17.094 -15.477 1 81.88 547 LYS A CA 1
ATOM 4145 C C . LYS A 1 547 ? 4.051 -16.109 -16.219 1 81.88 547 LYS A C 1
ATOM 4147 O O . LYS A 1 547 ? 4.5 -15.406 -17.125 1 81.88 547 LYS A O 1
ATOM 4152 N N . PHE A 1 548 ? 2.84 -16.047 -15.758 1 87.75 548 PHE A N 1
ATOM 4153 C CA . PHE A 1 548 ? 1.9 -15.234 -16.516 1 87.75 548 PHE A CA 1
ATOM 4154 C C . PHE A 1 548 ? 1.626 -13.922 -15.789 1 87.75 548 PHE A C 1
ATOM 4156 O O . PHE A 1 548 ? 0.617 -13.258 -16.047 1 87.75 548 PHE A O 1
ATOM 4163 N N . ILE A 1 549 ? 2.514 -13.508 -14.969 1 90 549 ILE A N 1
ATOM 4164 C CA . ILE A 1 549 ? 2.371 -12.25 -14.242 1 90 549 ILE A CA 1
ATOM 4165 C C . ILE A 1 549 ? 2.396 -11.078 -15.227 1 90 549 ILE A C 1
ATOM 4167 O O . ILE A 1 549 ? 1.517 -10.219 -15.203 1 90 549 ILE A O 1
ATOM 4171 N N . PRO A 1 550 ? 3.318 -11.062 -16.203 1 90.19 550 PRO A N 1
ATOM 4172 C CA . PRO A 1 550 ? 3.322 -9.93 -17.141 1 90.19 550 PRO A CA 1
ATOM 4173 C C . PRO A 1 550 ? 2.062 -9.875 -18 1 90.19 550 PRO A C 1
ATOM 4175 O O . PRO A 1 550 ? 1.464 -8.812 -18.156 1 90.19 550 PRO A O 1
ATOM 4178 N N . PRO A 1 551 ? 1.597 -11.039 -18.516 1 93 551 PRO A N 1
ATOM 4179 C CA . PRO A 1 551 ? 0.336 -11.008 -19.25 1 93 551 PRO A CA 1
ATOM 4180 C C . PRO A 1 551 ? -0.834 -10.5 -18.422 1 93 551 PRO A C 1
ATOM 4182 O O . PRO A 1 551 ? -1.656 -9.727 -18.906 1 93 551 PRO A O 1
ATOM 4185 N N . PHE A 1 552 ? -0.873 -10.938 -17.172 1 95.19 552 PHE A N 1
ATOM 4186 C CA . PHE A 1 552 ? -1.909 -10.438 -16.266 1 95.19 552 PHE A CA 1
ATOM 4187 C C . PHE A 1 552 ? -1.814 -8.922 -16.125 1 95.19 552 PHE A C 1
ATOM 4189 O O . PHE A 1 552 ? -2.82 -8.219 -16.234 1 95.19 552 PHE A O 1
ATOM 4196 N N . MET A 1 553 ? -0.641 -8.445 -15.891 1 96.38 553 MET A N 1
ATOM 4197 C CA . MET A 1 553 ? -0.434 -7.023 -15.641 1 96.38 553 MET A CA 1
ATOM 4198 C C . MET A 1 553 ? -0.798 -6.191 -16.859 1 96.38 553 MET A C 1
ATOM 4200 O O . MET A 1 553 ? -1.412 -5.129 -16.734 1 96.38 553 MET A O 1
ATOM 4204 N N . ILE A 1 554 ? -0.479 -6.711 -18.062 1 95.94 554 ILE A N 1
ATOM 4205 C CA . ILE A 1 554 ? -0.771 -6 -19.297 1 95.94 554 ILE A CA 1
ATOM 4206 C C . ILE A 1 554 ? -2.281 -5.934 -19.5 1 95.94 554 ILE A C 1
ATOM 4208 O O . ILE A 1 554 ? -2.826 -4.863 -19.797 1 95.94 554 ILE A O 1
ATOM 4212 N N . ALA A 1 555 ? -2.889 -7.062 -19.328 1 97.56 555 ALA A N 1
ATOM 4213 C CA . ALA A 1 555 ? -4.332 -7.125 -19.547 1 97.56 555 ALA A CA 1
ATOM 4214 C C . ALA A 1 555 ? -5.074 -6.262 -18.531 1 97.56 555 ALA A C 1
ATOM 4216 O O . ALA A 1 555 ? -6.023 -5.555 -18.875 1 97.56 555 ALA A O 1
ATOM 4217 N N . ILE A 1 556 ? -4.656 -6.258 -17.312 1 97.81 556 ILE A N 1
ATOM 4218 C CA . ILE A 1 556 ? -5.309 -5.527 -16.219 1 97.81 556 ILE A CA 1
ATOM 4219 C C . ILE A 1 556 ? -5.16 -4.023 -16.453 1 97.81 556 ILE A C 1
ATOM 4221 O O . ILE A 1 556 ? -6.137 -3.277 -16.359 1 97.81 556 ILE A O 1
ATOM 4225 N N . LEU A 1 557 ? -3.982 -3.588 -16.75 1 96.56 557 LEU A N 1
ATOM 4226 C CA . LEU A 1 557 ? -3.729 -2.162 -16.938 1 96.56 557 LEU A CA 1
ATOM 4227 C C . LEU A 1 557 ? -4.492 -1.625 -18.141 1 96.56 557 LEU A C 1
ATOM 4229 O O . LEU A 1 557 ? -5.078 -0.542 -18.078 1 96.56 557 LEU A O 1
ATOM 4233 N N . THR A 1 558 ? -4.457 -2.371 -19.219 1 97.06 558 THR A N 1
ATOM 4234 C CA . THR A 1 558 ? -5.168 -1.951 -20.422 1 97.06 558 THR A CA 1
ATOM 4235 C C . THR A 1 558 ? -6.672 -1.907 -20.172 1 97.06 558 THR A C 1
ATOM 4237 O O . THR A 1 558 ? -7.359 -0.987 -20.625 1 97.06 558 THR A O 1
ATOM 4240 N N . ALA A 1 559 ? -7.129 -2.902 -19.469 1 98.06 559 ALA A N 1
ATOM 4241 C CA . ALA A 1 559 ? -8.555 -2.936 -19.156 1 98.06 559 ALA A CA 1
ATOM 4242 C C . ALA A 1 559 ? -8.953 -1.734 -18.297 1 98.06 559 ALA A C 1
ATOM 4244 O O . ALA A 1 559 ? -10 -1.126 -18.531 1 98.06 559 ALA A O 1
ATOM 4245 N N . LYS A 1 560 ? -8.18 -1.418 -17.328 1 95.62 560 LYS A N 1
ATOM 4246 C CA . LYS A 1 560 ? -8.469 -0.28 -16.469 1 95.62 560 LYS A CA 1
ATOM 4247 C C . LYS A 1 560 ? -8.5 1.021 -17.266 1 95.62 560 LYS A C 1
ATOM 4249 O O . LYS A 1 560 ? -9.406 1.839 -17.078 1 95.62 560 LYS A O 1
ATOM 4254 N N . TRP A 1 561 ? -7.562 1.213 -18.234 1 94.5 561 TRP A N 1
ATOM 4255 C CA . TRP A 1 561 ? -7.484 2.424 -19.047 1 94.5 561 TRP A CA 1
ATOM 4256 C C . TRP A 1 561 ? -8.742 2.586 -19.906 1 94.5 561 TRP A C 1
ATOM 4258 O O . TRP A 1 561 ? -9.312 3.676 -19.969 1 94.5 561 TRP A O 1
ATOM 4268 N N . VAL A 1 562 ? -9.102 1.538 -20.438 1 96.69 562 VAL A N 1
ATOM 4269 C CA . VAL A 1 562 ? -10.242 1.585 -21.344 1 96.69 562 VAL A CA 1
ATOM 4270 C C . VAL A 1 562 ? -11.531 1.772 -20.547 1 96.69 562 VAL A C 1
ATOM 4272 O O . VAL A 1 562 ? -12.391 2.578 -20.906 1 96.69 562 VAL A O 1
ATOM 4275 N N . ALA A 1 563 ? -11.625 1.083 -19.484 1 96.88 563 ALA A N 1
ATOM 4276 C CA . ALA A 1 563 ? -12.82 1.172 -18.656 1 96.88 563 ALA A CA 1
ATOM 4277 C C . ALA A 1 563 ? -12.984 2.57 -18.062 1 96.88 563 ALA A C 1
ATOM 4279 O O . ALA A 1 563 ? -14.094 3.105 -18 1 96.88 563 ALA A O 1
ATOM 4280 N N . ASP A 1 564 ? -11.906 3.166 -17.625 1 92.44 564 ASP A N 1
ATOM 4281 C CA . ASP A 1 564 ? -11.93 4.496 -17.016 1 92.44 564 ASP A CA 1
ATOM 4282 C C . ASP A 1 564 ? -12.422 5.539 -18.031 1 92.44 564 ASP A C 1
ATOM 4284 O O . ASP A 1 564 ? -13.031 6.539 -17.641 1 92.44 564 ASP A O 1
ATOM 4288 N N . ARG A 1 565 ? -12.172 5.344 -19.281 1 91.75 565 ARG A N 1
ATOM 4289 C CA . ARG A 1 565 ? -12.57 6.285 -20.312 1 91.75 565 ARG A CA 1
ATOM 4290 C C . ARG A 1 565 ? -14.07 6.18 -20.594 1 91.75 565 ARG A C 1
ATOM 4292 O O . ARG A 1 565 ? -14.711 7.172 -20.953 1 91.75 565 ARG A O 1
ATOM 4299 N N . ILE A 1 566 ? -14.547 5.023 -20.359 1 93.75 566 ILE A N 1
ATOM 4300 C CA . ILE A 1 566 ? -15.961 4.801 -20.672 1 93.75 566 ILE A CA 1
ATOM 4301 C C . ILE A 1 566 ? -16.812 5.219 -19.469 1 93.75 566 ILE A C 1
ATOM 4303 O O . ILE A 1 566 ? -17.828 5.895 -19.641 1 93.75 566 ILE A O 1
ATOM 4307 N N . CYS A 1 567 ? -16.328 4.73 -18.359 1 89.06 567 CYS A N 1
ATOM 4308 C CA . CYS A 1 567 ? -17 5.066 -17.109 1 89.06 567 CYS A CA 1
ATOM 4309 C C . CYS A 1 567 ? -15.992 5.43 -16.016 1 89.06 567 CYS A C 1
ATOM 4311 O O . CYS A 1 567 ? -15.102 4.633 -15.703 1 89.06 567 CYS A O 1
ATOM 4313 N N . ALA A 1 568 ? -16.125 6.547 -15.461 1 80.06 568 ALA A N 1
ATOM 4314 C CA . ALA A 1 568 ? -15.133 7.078 -14.539 1 80.06 568 ALA A CA 1
ATOM 4315 C C . ALA A 1 568 ? -15.117 6.297 -13.234 1 80.06 568 ALA A C 1
ATOM 4317 O O . ALA A 1 568 ? -14.07 6.156 -12.594 1 80.06 568 ALA A O 1
ATOM 4318 N N . ASP A 1 569 ? -16.266 5.777 -12.836 1 82.81 569 ASP A N 1
ATOM 4319 C CA . ASP A 1 569 ? -16.328 5.137 -11.523 1 82.81 569 ASP A CA 1
ATOM 4320 C C . ASP A 1 569 ? -16.25 3.615 -11.656 1 82.81 569 ASP A C 1
ATOM 4322 O O . ASP A 1 569 ? -16.75 3.045 -12.633 1 82.81 569 ASP A O 1
ATOM 4326 N N . GLY A 1 570 ? -15.578 2.986 -10.727 1 86.5 570 GLY A N 1
ATOM 4327 C CA . GLY A 1 570 ? -15.664 1.542 -10.594 1 86.5 570 GLY A CA 1
ATOM 4328 C C . GLY A 1 570 ? -17 1.076 -10.039 1 86.5 570 GLY A C 1
ATOM 4329 O O . GLY A 1 570 ? -17.844 1.894 -9.648 1 86.5 570 GLY A O 1
ATOM 4330 N N . VAL A 1 571 ? -17.156 -0.153 -9.977 1 88.81 571 VAL A N 1
ATOM 4331 C CA . VAL A 1 571 ? -18.438 -0.744 -9.609 1 88.81 571 VAL A CA 1
ATOM 4332 C C . VAL A 1 571 ? -18.766 -0.382 -8.164 1 88.81 571 VAL A C 1
ATOM 4334 O O . VAL A 1 571 ? -19.922 -0.054 -7.852 1 88.81 571 VAL A O 1
ATOM 4337 N N . TYR A 1 572 ? -17.859 -0.378 -7.316 1 89.06 572 TYR A N 1
ATOM 4338 C CA . TYR A 1 572 ? -18.141 -0.136 -5.906 1 89.06 572 TYR A CA 1
ATOM 4339 C C . TYR A 1 572 ? -18.391 1.347 -5.645 1 89.06 572 TYR A C 1
ATOM 4341 O O . TYR A 1 572 ? -19.219 1.709 -4.812 1 89.06 572 TYR A O 1
ATOM 4349 N N . ASP A 1 573 ? -17.734 2.174 -6.367 1 88.06 573 ASP A N 1
ATOM 4350 C CA . ASP A 1 573 ? -17.969 3.609 -6.258 1 88.06 573 ASP A CA 1
ATOM 4351 C C . ASP A 1 573 ? -19.344 3.979 -6.828 1 88.06 573 ASP A C 1
ATOM 4353 O O . ASP A 1 573 ? -20.031 4.848 -6.293 1 88.06 573 ASP A O 1
ATOM 4357 N N . LEU A 1 574 ? -19.641 3.291 -7.852 1 87.12 574 LEU A N 1
ATOM 4358 C CA . LEU A 1 574 ? -20.953 3.512 -8.453 1 87.12 574 LEU A CA 1
ATOM 4359 C C . LEU A 1 574 ? -22.062 3.066 -7.504 1 87.12 574 LEU A C 1
ATOM 4361 O O . LEU A 1 574 ? -23.062 3.764 -7.352 1 87.12 574 LEU A O 1
ATOM 4365 N N . ALA A 1 575 ? -21.828 1.952 -6.938 1 89.62 575 ALA A N 1
ATOM 4366 C CA . ALA A 1 575 ? -22.812 1.452 -5.98 1 89.62 575 ALA A CA 1
ATOM 4367 C C . ALA A 1 575 ? -22.922 2.385 -4.777 1 89.62 575 ALA A C 1
ATOM 4369 O O . ALA A 1 575 ? -24.031 2.594 -4.254 1 89.62 575 ALA A O 1
ATOM 4370 N N . GLN A 1 576 ? -21.859 2.932 -4.336 1 88.94 576 GLN A N 1
ATOM 4371 C CA . GLN A 1 576 ? -21.844 3.875 -3.223 1 88.94 576 GLN A CA 1
ATOM 4372 C C . GLN A 1 576 ? -22.625 5.137 -3.561 1 88.94 576 GLN A C 1
ATOM 4374 O O . GLN A 1 576 ? -23.359 5.66 -2.723 1 88.94 576 GLN A O 1
ATOM 4379 N N . HIS A 1 577 ? -22.531 5.531 -4.754 1 85.81 577 HIS A N 1
ATOM 4380 C CA . HIS A 1 577 ? -23.25 6.715 -5.219 1 85.81 577 HIS A CA 1
ATOM 4381 C C . HIS A 1 577 ? -24.734 6.438 -5.383 1 85.81 577 HIS A C 1
ATOM 4383 O O . HIS A 1 577 ? -25.578 7.266 -5.012 1 85.81 577 HIS A O 1
ATOM 4389 N N . LEU A 1 578 ? -25.016 5.32 -5.902 1 84.75 578 LEU A N 1
ATOM 4390 C CA . LEU A 1 578 ? -26.406 4.957 -6.148 1 84.75 578 LEU A CA 1
ATOM 4391 C C . LEU A 1 578 ? -27.172 4.762 -4.836 1 84.75 578 LEU A C 1
ATOM 4393 O O . LEU A 1 578 ? -28.359 5.062 -4.75 1 84.75 578 LEU A O 1
ATOM 4397 N N . GLN A 1 579 ? -26.422 4.277 -3.859 1 87.06 579 GLN A N 1
ATOM 4398 C CA . GLN A 1 579 ? -27.062 4.047 -2.566 1 87.06 579 GLN A CA 1
ATOM 4399 C C . GLN A 1 579 ? -27.047 5.316 -1.72 1 87.06 579 GLN A C 1
ATOM 4401 O O . GLN A 1 579 ? -27.672 5.359 -0.653 1 87.06 579 GLN A O 1
ATOM 4406 N N . GLY A 1 580 ? -26.312 6.316 -2.156 1 86.56 580 GLY A N 1
ATOM 4407 C CA . GLY A 1 580 ? -26.297 7.605 -1.48 1 86.56 580 GLY A CA 1
ATOM 4408 C C . GLY A 1 580 ? -25.375 7.648 -0.282 1 86.56 580 GLY A C 1
ATOM 4409 O O . GLY A 1 580 ? -25.641 8.359 0.689 1 86.56 580 GLY A O 1
ATOM 4410 N N . HIS A 1 581 ? -24.359 6.844 -0.249 1 91.06 581 HIS A N 1
ATOM 4411 C CA . HIS A 1 581 ? -23.391 6.852 0.84 1 91.06 581 HIS A CA 1
ATOM 4412 C C . HIS A 1 581 ? -22.328 7.918 0.618 1 91.06 581 HIS A C 1
ATOM 4414 O O . HIS A 1 581 ? -21.844 8.102 -0.505 1 91.06 581 HIS A O 1
ATOM 4420 N N . PRO A 1 582 ? -22.031 8.656 1.635 1 91.56 582 PRO A N 1
ATOM 4421 C CA . PRO A 1 582 ? -21 9.688 1.493 1 91.56 582 PRO A CA 1
ATOM 4422 C C . PRO A 1 582 ? -19.594 9.109 1.395 1 91.56 582 PRO A C 1
ATOM 4424 O O . PRO A 1 582 ? -19.297 8.078 2.008 1 91.56 582 PRO A O 1
ATOM 4427 N N . PHE A 1 583 ? -18.812 9.75 0.599 1 91.5 583 PHE A N 1
ATOM 4428 C CA . PHE A 1 583 ? -17.406 9.359 0.447 1 91.5 583 PHE A CA 1
ATOM 4429 C C . PHE A 1 583 ? -16.594 10.492 -0.151 1 91.5 583 PHE A C 1
ATOM 4431 O O . PHE A 1 583 ? -17 11.102 -1.146 1 91.5 583 PHE A O 1
ATOM 4438 N N . LEU A 1 584 ? -15.5 10.781 0.51 1 91.81 584 LEU A N 1
ATOM 4439 C CA . LEU A 1 584 ? -14.609 11.812 -0.005 1 91.81 584 LEU A CA 1
ATOM 4440 C C . LEU A 1 584 ? -13.477 11.203 -0.82 1 91.81 584 LEU A C 1
ATOM 4442 O O . LEU A 1 584 ? -12.555 10.602 -0.259 1 91.81 584 LEU A O 1
ATOM 4446 N N . ASP A 1 585 ? -13.586 11.32 -2.064 1 89.25 585 ASP A N 1
ATOM 4447 C CA . ASP A 1 585 ? -12.492 10.93 -2.951 1 89.25 585 ASP A CA 1
ATOM 4448 C C . ASP A 1 585 ? -11.562 12.109 -3.232 1 89.25 585 ASP A C 1
ATOM 4450 O O . ASP A 1 585 ? -11.961 13.078 -3.891 1 89.25 585 ASP A O 1
ATOM 4454 N N . SER A 1 586 ? -10.367 12.016 -2.814 1 90 586 SER A N 1
ATOM 4455 C CA . SER A 1 586 ? -9.422 13.133 -2.879 1 90 586 SER A CA 1
ATOM 4456 C C . SER A 1 586 ? -9.156 13.547 -4.32 1 90 586 SER A C 1
ATOM 4458 O O . SER A 1 586 ? -9.102 14.734 -4.629 1 90 586 SER A O 1
ATOM 4460 N N . GLU A 1 587 ? -9.016 12.656 -5.25 1 88.25 587 GLU A N 1
ATOM 4461 C CA . GLU A 1 587 ? -8.703 12.984 -6.637 1 88.25 587 GLU A CA 1
ATOM 4462 C C . GLU A 1 587 ? -9.883 13.664 -7.324 1 88.25 587 GLU A C 1
ATOM 4464 O O . GLU A 1 587 ? -9.695 14.617 -8.078 1 88.25 587 GLU A O 1
ATOM 4469 N N . ARG A 1 588 ? -11 13.172 -7.055 1 88.19 588 ARG A N 1
ATOM 4470 C CA . ARG A 1 588 ? -12.195 13.781 -7.629 1 88.19 588 ARG A CA 1
ATOM 4471 C C . ARG A 1 588 ? -12.445 15.164 -7.031 1 88.19 588 ARG A C 1
ATOM 4473 O O . ARG A 1 588 ? -12.906 16.078 -7.727 1 88.19 588 ARG A O 1
ATOM 4480 N N . ALA A 1 589 ? -12.211 15.234 -5.77 1 93.25 589 ALA A N 1
ATOM 4481 C CA . ALA A 1 589 ? -12.391 16.516 -5.098 1 93.25 589 ALA A CA 1
ATOM 4482 C C . ALA A 1 589 ? -11.453 17.578 -5.68 1 93.25 589 ALA A C 1
ATOM 4484 O O . ALA A 1 589 ? -11.875 18.703 -5.969 1 93.25 589 ALA A O 1
ATOM 4485 N N . LEU A 1 590 ? -10.227 17.219 -5.91 1 93.38 590 LEU A N 1
ATOM 4486 C CA . LEU A 1 590 ? -9.258 18.172 -6.457 1 93.38 590 LEU A CA 1
ATOM 4487 C C . LEU A 1 590 ? -9.586 18.516 -7.906 1 93.38 590 LEU A C 1
ATOM 4489 O O . LEU A 1 590 ? -9.352 19.641 -8.344 1 93.38 590 LEU A O 1
ATOM 4493 N N . ALA A 1 591 ? -10.141 17.594 -8.625 1 89.94 591 ALA A N 1
ATOM 4494 C CA . ALA A 1 591 ? -10.57 17.859 -10 1 89.94 591 ALA A CA 1
ATOM 4495 C C . ALA A 1 591 ? -11.719 18.859 -10.031 1 89.94 591 ALA A C 1
ATOM 4497 O O . ALA A 1 591 ? -11.773 19.734 -10.906 1 89.94 591 ALA A O 1
ATOM 4498 N N . LYS A 1 592 ? -12.594 18.672 -9.109 1 92 592 LYS A N 1
ATOM 4499 C CA . LYS A 1 592 ? -13.719 19.609 -9.031 1 92 592 LYS A CA 1
ATOM 4500 C C . LYS A 1 592 ? -13.242 21 -8.656 1 92 592 LYS A C 1
ATOM 4502 O O . LYS A 1 592 ? -13.789 22 -9.141 1 92 592 LYS A O 1
ATOM 4507 N N . VAL A 1 593 ? -12.281 21.078 -7.781 1 93.31 593 VAL A N 1
ATOM 4508 C CA . VAL A 1 593 ? -11.727 22.375 -7.395 1 93.31 593 VAL A CA 1
ATOM 4509 C C . VAL A 1 593 ? -11.109 23.047 -8.609 1 93.31 593 VAL A C 1
ATOM 4511 O O . VAL A 1 593 ? -11.25 24.266 -8.797 1 93.31 593 VAL A O 1
ATOM 4514 N N . ARG A 1 594 ? -10.484 22.297 -9.453 1 90.69 594 ARG A N 1
ATOM 4515 C CA . ARG A 1 594 ? -9.898 22.844 -10.672 1 90.69 594 ARG A CA 1
ATOM 4516 C C . ARG A 1 594 ? -10.984 23.328 -11.625 1 90.69 594 ARG A C 1
ATOM 4518 O O . ARG A 1 594 ? -10.828 24.359 -12.289 1 90.69 594 ARG A O 1
ATOM 4525 N N . GLU A 1 595 ? -12.031 22.609 -11.688 1 89.75 595 GLU A N 1
ATOM 4526 C CA . GLU A 1 595 ? -13.148 23 -12.531 1 89.75 595 GLU A CA 1
ATOM 4527 C C . GLU A 1 595 ? -13.773 24.312 -12.055 1 89.75 595 GLU A C 1
ATOM 4529 O O . GLU A 1 595 ? -14.156 25.156 -12.867 1 89.75 595 GLU A O 1
ATOM 4534 N N . LEU A 1 596 ? -13.859 24.406 -10.758 1 90.81 596 LEU A N 1
ATOM 4535 C CA . LEU A 1 596 ? -14.391 25.641 -10.195 1 90.81 596 LEU A CA 1
ATOM 4536 C C . LEU A 1 596 ? -13.508 26.844 -10.562 1 90.81 596 LEU A C 1
ATOM 4538 O O . LEU A 1 596 ? -14.016 27.922 -10.875 1 90.81 596 LEU A O 1
ATOM 4542 N N . ARG A 1 597 ? -12.273 26.625 -10.555 1 87.88 597 ARG A N 1
ATOM 4543 C CA . ARG A 1 597 ? -11.328 27.688 -10.906 1 87.88 597 ARG A CA 1
ATOM 4544 C C . ARG A 1 597 ? -11.453 28.062 -12.375 1 87.88 597 ARG A C 1
ATOM 4546 O O . ARG A 1 597 ? -11.391 29.25 -12.727 1 87.88 597 ARG A O 1
ATOM 4553 N N . THR A 1 598 ? -11.688 27.125 -13.234 1 85.88 598 THR A N 1
ATOM 4554 C CA . THR A 1 598 ? -11.773 27.344 -14.68 1 85.88 598 THR A CA 1
ATOM 4555 C C . THR A 1 598 ? -13.086 28.047 -15.031 1 85.88 598 THR A C 1
ATOM 4557 O O . THR A 1 598 ? -13.141 28.812 -15.992 1 85.88 598 THR A O 1
ATOM 4560 N N . THR A 1 599 ? -14.125 27.734 -14.312 1 85.88 599 THR A N 1
ATOM 4561 C CA . THR A 1 599 ? -15.422 28.328 -14.609 1 85.88 599 THR A CA 1
ATOM 4562 C C . THR A 1 599 ? -15.562 29.703 -13.961 1 85.88 599 THR A C 1
ATOM 4564 O O . THR A 1 599 ? -16.578 30.375 -14.117 1 85.88 599 THR A O 1
ATOM 4567 N N . GLY A 1 600 ? -14.602 30.141 -13.219 1 83.38 600 GLY A N 1
ATOM 4568 C CA . GLY A 1 600 ? -14.602 31.469 -12.648 1 83.38 600 GLY A CA 1
ATOM 4569 C C . GLY A 1 600 ? -15.227 31.531 -11.266 1 83.38 600 GLY A C 1
ATOM 4570 O O . GLY A 1 600 ? -15.383 32.625 -10.695 1 83.38 600 GLY A O 1
ATOM 4571 N N . GLU A 1 601 ? -15.523 30.406 -10.766 1 87.06 601 GLU A N 1
ATOM 4572 C CA . GLU A 1 601 ? -16.078 30.375 -9.414 1 87.06 601 GLU A CA 1
ATOM 4573 C C . GLU A 1 601 ? -14.961 30.438 -8.367 1 87.06 601 GLU A C 1
ATOM 4575 O O . GLU A 1 601 ? -13.789 30.281 -8.688 1 87.06 601 GLU A O 1
ATOM 4580 N N . THR A 1 602 ? -15.375 30.75 -7.168 1 88.31 602 THR A N 1
ATOM 4581 C CA . THR A 1 602 ? -14.398 30.922 -6.098 1 88.31 602 THR A CA 1
ATOM 4582 C C . THR A 1 602 ? -13.836 29.562 -5.676 1 88.31 602 THR A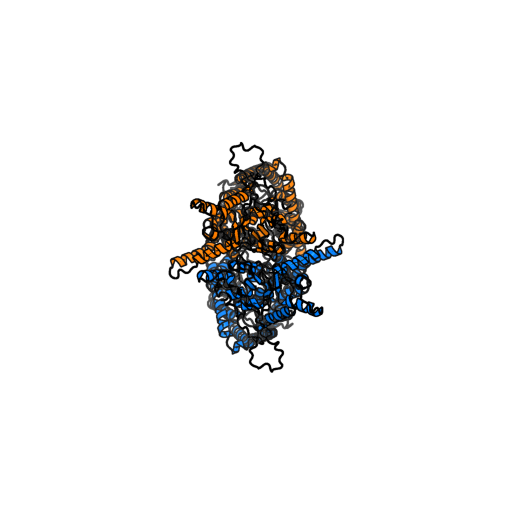 C 1
ATOM 4584 O O . THR A 1 602 ? -14.586 28.656 -5.312 1 88.31 602 THR A O 1
ATOM 4587 N N . ALA A 1 603 ? -12.578 29.422 -5.867 1 92.38 603 ALA A N 1
ATOM 4588 C CA . ALA A 1 603 ? -11.898 28.203 -5.449 1 92.38 603 ALA A CA 1
ATOM 4589 C C . ALA A 1 603 ? -11.117 28.422 -4.152 1 92.38 603 ALA A C 1
ATOM 4591 O O . ALA A 1 603 ? -9.961 28.031 -4.043 1 92.38 603 ALA A O 1
ATOM 4592 N N . LEU A 1 604 ? -11.766 29.172 -3.209 1 95.19 604 LEU A N 1
ATOM 4593 C CA . LEU A 1 604 ? -11.203 29.438 -1.893 1 95.19 604 LEU A CA 1
ATOM 4594 C C . LEU A 1 604 ? -12.031 28.781 -0.797 1 95.19 604 LEU A C 1
ATOM 4596 O O . LEU A 1 604 ? -13.164 28.359 -1.04 1 95.19 604 LEU A O 1
ATOM 4600 N N . VAL A 1 605 ? -11.492 28.656 0.347 1 96.31 605 VAL A N 1
ATOM 4601 C CA . VAL A 1 605 ? -12.148 28 1.468 1 96.31 605 VAL A CA 1
ATOM 4602 C C . VAL A 1 605 ? -13.398 28.781 1.871 1 96.31 605 VAL A C 1
ATOM 4604 O O . VAL A 1 605 ? -14.328 28.203 2.463 1 96.31 605 VAL A O 1
ATOM 4607 N N . GLU A 1 606 ? -13.492 30.047 1.492 1 95 606 GLU A N 1
ATOM 4608 C CA . GLU A 1 606 ? -14.641 30.891 1.819 1 95 606 GLU A CA 1
ATOM 4609 C C . GLU A 1 606 ? -15.922 30.328 1.21 1 95 606 GLU A C 1
ATOM 4611 O O . GLU A 1 606 ? -17.016 30.578 1.729 1 95 606 GLU A O 1
ATOM 4616 N N . ALA A 1 607 ? -15.766 29.562 0.153 1 94.31 607 ALA A N 1
ATOM 4617 C CA . ALA A 1 607 ? -16.922 28.969 -0.523 1 94.31 607 ALA A CA 1
ATOM 4618 C C . ALA A 1 607 ? -17.609 27.953 0.365 1 94.31 607 ALA A C 1
ATOM 4620 O O . ALA A 1 607 ? -18.781 27.609 0.144 1 94.31 607 ALA A O 1
ATOM 4621 N N . LEU A 1 608 ? -16.969 27.5 1.4 1 95 608 LEU A N 1
ATOM 4622 C CA . LEU A 1 608 ? -17.5 26.453 2.248 1 95 608 LEU A CA 1
ATOM 4623 C C . LEU A 1 608 ? -18.188 27.031 3.473 1 95 608 LEU A C 1
ATOM 4625 O O . LEU A 1 608 ? -18.828 26.297 4.238 1 95 608 LEU A O 1
ATOM 4629 N N . ILE A 1 609 ? -18.109 28.344 3.707 1 94.5 609 ILE A N 1
ATOM 4630 C CA . ILE A 1 609 ? -18.672 28.969 4.902 1 94.5 609 ILE A CA 1
ATOM 4631 C C . ILE A 1 609 ? -20.188 28.859 4.887 1 94.5 609 ILE A C 1
ATOM 4633 O O . ILE A 1 609 ? -20.828 29.203 3.887 1 94.5 609 ILE A O 1
ATOM 4637 N N . PRO A 1 610 ? -20.734 28.391 5.938 1 92.25 610 PRO A N 1
ATOM 4638 C CA . PRO A 1 610 ? -22.188 28.297 6.016 1 92.25 610 PRO A CA 1
ATOM 4639 C C . PRO A 1 610 ? -22.875 29.656 5.977 1 92.25 610 PRO A C 1
ATOM 4641 O O . PRO A 1 610 ? -22.219 30.688 6.207 1 92.25 610 PRO A O 1
ATOM 4644 N N . PRO A 1 611 ? -24.125 29.672 5.703 1 90.5 611 PRO A N 1
ATOM 4645 C CA . PRO A 1 611 ? -24.875 30.938 5.707 1 90.5 611 PRO A CA 1
ATOM 4646 C C . PRO A 1 611 ? -24.875 31.609 7.078 1 90.5 611 PRO A C 1
ATOM 4648 O O . PRO A 1 611 ? -24.734 30.938 8.102 1 90.5 611 PRO A O 1
ATOM 4651 N N . PRO A 1 612 ? -25.031 32.906 7.066 1 90.31 612 PRO A N 1
ATOM 4652 C CA . PRO A 1 612 ? -24.953 33.656 8.312 1 90.31 612 PRO A CA 1
ATOM 4653 C C . PRO A 1 612 ? -25.984 33.188 9.352 1 90.31 612 PRO A C 1
ATOM 4655 O O . PRO A 1 612 ? -25.703 33.219 10.547 1 90.31 612 PRO A O 1
ATOM 4658 N N . GLU A 1 613 ? -27.094 32.688 8.891 1 86.44 613 GLU A N 1
ATOM 4659 C CA . GLU A 1 613 ? -28.125 32.219 9.82 1 86.44 613 GLU A CA 1
ATOM 4660 C C . GLU A 1 613 ? -27.656 31 10.586 1 86.44 613 GLU A C 1
ATOM 4662 O O . GLU A 1 613 ? -27.906 30.875 11.789 1 86.44 613 GLU A O 1
ATOM 4667 N N . THR A 1 614 ? -26.984 30.172 9.883 1 87.88 614 THR A N 1
ATOM 4668 C CA . THR A 1 614 ? -26.453 28.969 10.516 1 87.88 614 THR A CA 1
ATOM 4669 C C . THR A 1 614 ? -25.312 29.328 11.469 1 87.88 614 THR A C 1
ATOM 4671 O O . THR A 1 614 ? -25.203 28.766 12.555 1 87.88 614 THR A O 1
ATOM 4674 N N . MET A 1 615 ? -24.5 30.281 11.086 1 89.94 615 MET A N 1
ATOM 4675 C CA . MET A 1 615 ? -23.391 30.688 11.938 1 89.94 615 MET A CA 1
ATOM 4676 C C . MET A 1 615 ? -23.875 31.328 13.219 1 89.94 615 MET A C 1
ATOM 4678 O O . MET A 1 615 ? -23.281 31.156 14.281 1 89.94 615 MET A O 1
ATOM 4682 N N . GLU A 1 616 ? -24.938 32.031 13.109 1 87.69 616 GLU A N 1
ATOM 4683 C CA . GLU A 1 616 ? -25.5 32.656 14.305 1 87.69 616 GLU A CA 1
ATOM 4684 C C . GLU A 1 616 ? -26.047 31.609 15.266 1 87.69 616 GLU A C 1
ATOM 4686 O O . GLU A 1 616 ? -25.938 31.75 16.484 1 87.69 616 GLU A O 1
ATOM 4691 N N . ALA A 1 617 ? -26.531 30.641 14.656 1 86.81 617 ALA A N 1
ATOM 4692 C CA . ALA A 1 617 ? -27.125 29.578 15.461 1 86.81 617 ALA A CA 1
ATOM 4693 C C . ALA A 1 617 ? -26.062 28.766 16.188 1 86.81 617 ALA A C 1
ATOM 4695 O O . ALA A 1 617 ? -26.297 28.234 17.266 1 86.81 617 ALA A O 1
ATOM 4696 N N . ILE A 1 618 ? -24.906 28.719 15.703 1 91.44 618 ILE A N 1
ATOM 4697 C CA . ILE A 1 618 ? -23.922 27.797 16.266 1 91.44 618 ILE A CA 1
ATOM 4698 C C . ILE A 1 618 ? -22.859 28.578 17.031 1 91.44 618 ILE A C 1
ATOM 4700 O O . ILE A 1 618 ? -22.016 28 17.719 1 91.44 618 ILE A O 1
ATOM 4704 N N . THR A 1 619 ? -22.844 29.859 17 1 93 619 THR A N 1
ATOM 4705 C CA . THR A 1 619 ? -21.828 30.672 17.656 1 93 619 THR A CA 1
ATOM 4706 C C . THR A 1 619 ? -22.312 31.109 19.047 1 93 619 THR A C 1
ATOM 4708 O O . THR A 1 619 ? -23.453 31.547 19.203 1 93 619 THR A O 1
ATOM 4711 N N . VAL A 1 620 ? -21.484 30.859 20.016 1 93.5 620 VAL A N 1
ATOM 4712 C CA . VAL A 1 620 ? -21.75 31.297 21.375 1 93.5 620 VAL A CA 1
ATOM 4713 C C . VAL A 1 620 ? -20.672 32.312 21.812 1 93.5 620 VAL A C 1
ATOM 4715 O O . VAL A 1 620 ? -19.484 32.031 21.719 1 93.5 620 VAL A O 1
ATOM 4718 N N . PHE A 1 621 ? -21.094 33.375 22.297 1 91.12 621 PHE A N 1
ATOM 4719 C CA . PHE A 1 621 ? -20.156 34.375 22.812 1 91.12 621 PHE A CA 1
ATOM 4720 C C . PHE A 1 621 ? -19.875 34.125 24.297 1 91.12 621 PHE A C 1
ATOM 4722 O O . PHE A 1 621 ? -20.797 34.031 25.094 1 91.12 621 PHE A O 1
ATOM 4729 N N . THR A 1 622 ? -18.688 33.875 24.703 1 86.88 622 THR A N 1
ATOM 4730 C CA . THR A 1 622 ? -18.281 33.5 26.062 1 86.88 622 THR A CA 1
ATOM 4731 C C . THR A 1 622 ? -18.297 34.688 26.984 1 86.88 622 THR A C 1
ATOM 4733 O O . THR A 1 622 ? -18.406 34.531 28.203 1 86.88 622 THR A O 1
ATOM 4736 N N . GLY A 1 623 ? -18.266 35.875 26.609 1 79 623 GLY A N 1
ATOM 4737 C CA . GLY A 1 623 ? -18.156 37.062 27.469 1 79 623 GLY A CA 1
ATOM 4738 C C . GLY A 1 623 ? -16.797 37.188 28.125 1 79 623 GLY A C 1
ATOM 4739 O O . GLY A 1 623 ? -15.914 36.344 27.906 1 79 623 GLY A O 1
ATOM 4740 N N . PRO A 1 624 ? -16.562 38.156 28.922 1 78.19 624 PRO A N 1
ATOM 4741 C CA . PRO A 1 624 ? -15.258 38.438 29.547 1 78.19 624 PRO A CA 1
ATOM 4742 C C . PRO A 1 624 ? -14.891 37.406 30.609 1 78.19 624 PRO A C 1
ATOM 4744 O O . PRO A 1 624 ? -13.711 37.125 30.844 1 78.19 624 PRO A O 1
ATOM 4747 N N . ASN A 1 625 ? -15.883 36.812 31.234 1 81.75 625 ASN A N 1
ATOM 4748 C CA . ASN A 1 625 ? -15.586 35.875 32.312 1 81.75 625 ASN A CA 1
ATOM 4749 C C . ASN A 1 625 ? -15.82 34.438 31.891 1 81.75 625 ASN A C 1
ATOM 4751 O O . ASN A 1 625 ? -15.797 33.531 32.719 1 81.75 625 ASN A O 1
ATOM 4755 N N . TYR A 1 626 ? -16.016 34.125 30.641 1 88.25 626 TYR A N 1
ATOM 4756 C CA . TYR A 1 626 ? -16.188 32.812 30.078 1 88.25 626 TYR A CA 1
ATOM 4757 C C . TYR A 1 626 ? -17.328 32.062 30.766 1 88.25 626 TYR A C 1
ATOM 4759 O O . TYR A 1 626 ? -17.219 30.859 31.047 1 88.25 626 TYR A O 1
ATOM 4767 N N . ARG A 1 627 ? -18.312 32.781 31.172 1 88.25 627 ARG A N 1
ATOM 4768 C CA . ARG A 1 627 ? -19.484 32.188 31.797 1 88.25 627 ARG A CA 1
ATOM 4769 C C . ARG A 1 627 ? -20.703 32.312 30.891 1 88.25 627 ARG A C 1
ATOM 4771 O O . ARG A 1 627 ? -20.922 33.344 30.266 1 88.25 627 ARG A O 1
ATOM 4778 N N . VAL A 1 628 ? -21.359 31.219 30.719 1 90.38 628 VAL A N 1
ATOM 4779 C CA . VAL A 1 628 ? -22.531 31.172 29.844 1 90.38 628 VAL A CA 1
ATOM 4780 C C . VAL A 1 628 ? -23.703 30.547 30.594 1 90.38 628 VAL A C 1
ATOM 4782 O O . VAL A 1 628 ? -23.531 29.578 31.344 1 90.38 628 VAL A O 1
ATOM 4785 N N . ALA A 1 629 ? -24.859 31.109 30.422 1 88.69 629 ALA A N 1
ATOM 4786 C CA . ALA A 1 629 ? -26.062 30.562 31.047 1 88.69 629 ALA A CA 1
ATOM 4787 C C . ALA A 1 629 ? -26.438 29.219 30.453 1 88.69 629 ALA A C 1
ATOM 4789 O O . ALA A 1 629 ? -26.406 29.031 29.234 1 88.69 629 ALA A O 1
ATOM 4790 N N . PRO A 1 630 ? -26.75 28.312 31.312 1 89.94 630 PRO A N 1
ATOM 4791 C CA . PRO A 1 630 ? -27.141 26.984 30.812 1 89.94 630 PRO A CA 1
ATOM 4792 C C . PRO A 1 630 ? -28.344 27.047 29.891 1 89.94 630 PRO A C 1
ATOM 4794 O O . PRO A 1 630 ? -28.469 26.219 28.969 1 89.94 630 PRO A O 1
ATOM 4797 N N . SER A 1 631 ? -29.188 28 30.078 1 89.06 631 SER A N 1
ATOM 4798 C CA . SER A 1 631 ? -30.391 28.125 29.25 1 89.06 631 SER A CA 1
ATOM 4799 C C . SER A 1 631 ? -30.031 28.438 27.797 1 89.06 631 SER A C 1
ATOM 4801 O O . SER A 1 631 ? -30.688 27.938 26.875 1 89.06 631 SER A O 1
ATOM 4803 N N . ILE A 1 632 ? -29 29.203 27.641 1 90.56 632 ILE A N 1
ATOM 4804 C CA . ILE A 1 632 ? -28.562 29.547 26.297 1 90.56 632 ILE A CA 1
ATOM 4805 C C . ILE A 1 632 ? -28.016 28.297 25.594 1 90.56 632 ILE A C 1
ATOM 4807 O O . ILE A 1 632 ? -28.328 28.062 24.422 1 90.56 632 ILE A O 1
ATOM 4811 N N . LEU A 1 633 ? -27.25 27.562 26.281 1 92.44 633 LEU A N 1
ATOM 4812 C CA . LEU A 1 633 ? -26.656 26.344 25.719 1 92.44 633 LEU A CA 1
ATOM 4813 C C . LEU A 1 633 ? -27.734 25.312 25.391 1 92.44 633 LEU A C 1
ATOM 4815 O O . LEU A 1 633 ? -27.656 24.625 24.375 1 92.44 633 LEU A O 1
ATOM 4819 N N . ARG A 1 634 ? -28.719 25.219 26.25 1 91.5 634 ARG A N 1
ATOM 4820 C CA . ARG A 1 634 ? -29.828 24.297 26 1 91.5 634 ARG A CA 1
ATOM 4821 C C . ARG A 1 634 ? -30.625 24.734 24.781 1 91.5 634 ARG A C 1
ATOM 4823 O O . ARG A 1 634 ? -31.062 23.891 24 1 91.5 634 ARG A O 1
ATOM 4830 N N . ALA A 1 635 ? -30.828 25.969 24.719 1 91.25 635 ALA A N 1
ATOM 4831 C CA . ALA A 1 635 ? -31.562 26.484 23.562 1 91.25 635 ALA A CA 1
ATOM 4832 C C . ALA A 1 635 ? -30.812 26.219 22.266 1 91.25 635 ALA A C 1
ATOM 4834 O O . ALA A 1 635 ? -31.422 25.875 21.25 1 91.25 635 ALA A O 1
ATOM 4835 N N . LYS A 1 636 ? -29.547 26.422 22.328 1 91.5 636 LYS A N 1
ATOM 4836 C CA . LYS A 1 636 ? -28.734 26.188 21.141 1 91.5 636 LYS A CA 1
ATOM 4837 C C . LYS A 1 636 ? -28.703 24.703 20.797 1 91.5 636 LYS A C 1
ATOM 4839 O O . LYS A 1 636 ? -28.703 24.328 19.609 1 91.5 636 LYS A O 1
ATOM 4844 N N . LEU A 1 637 ? -28.609 23.875 21.766 1 90.81 637 LEU A N 1
ATOM 4845 C CA . LEU A 1 637 ? -28.641 22.438 21.547 1 90.81 637 LEU A CA 1
ATOM 4846 C C . LEU A 1 637 ? -29.953 22.016 20.891 1 90.81 637 LEU A C 1
ATOM 4848 O O . LEU A 1 637 ? -29.953 21.234 19.938 1 90.81 637 LEU A O 1
ATOM 4852 N N . GLU A 1 638 ? -31.016 22.531 21.359 1 87.81 638 GLU A N 1
ATOM 4853 C CA . GLU A 1 638 ? -32.312 22.234 20.781 1 87.81 638 GLU A CA 1
ATOM 4854 C C . GLU A 1 638 ? -32.438 22.75 19.359 1 87.81 638 GLU A C 1
ATOM 4856 O O . GLU A 1 638 ? -33.062 22.125 18.5 1 87.81 638 GLU A O 1
ATOM 4861 N N . GLY A 1 639 ? -31.812 23.875 19.172 1 84.69 639 GLY A N 1
ATOM 4862 C CA . GLY A 1 639 ? -31.797 24.422 17.828 1 84.69 639 GLY A CA 1
ATOM 4863 C C . GLY A 1 639 ? -31.031 23.562 16.844 1 84.69 639 GLY A C 1
ATOM 4864 O O . GLY A 1 639 ? -31.438 23.391 15.695 1 84.69 639 GLY A O 1
ATOM 4865 N N . LEU A 1 640 ? -29.891 23.031 17.297 1 85.12 640 LEU A N 1
ATOM 4866 C CA . LEU A 1 640 ? -29.094 22.156 16.453 1 85.12 640 LEU A CA 1
ATOM 4867 C C . LEU A 1 640 ? -29.859 20.875 16.125 1 85.12 640 LEU A C 1
ATOM 4869 O O . LEU A 1 640 ? -29.844 20.422 14.977 1 85.12 640 LEU A O 1
ATOM 4873 N N . ARG A 1 641 ? -30.516 20.375 17.109 1 80.69 641 ARG A N 1
ATOM 4874 C CA . ARG A 1 641 ? -31.281 19.156 16.922 1 80.69 641 ARG A CA 1
ATOM 4875 C C . ARG A 1 641 ? -32.469 19.391 15.984 1 80.69 641 ARG A C 1
ATOM 4877 O O . ARG A 1 641 ? -32.781 18.531 15.156 1 80.69 641 ARG A O 1
ATOM 4884 N N . ALA A 1 642 ? -33.062 20.516 16.141 1 76.81 642 ALA A N 1
ATOM 4885 C CA . ALA A 1 642 ? -34.219 20.844 15.312 1 76.81 642 ALA A CA 1
ATOM 4886 C C . ALA A 1 642 ? -33.812 21 13.844 1 76.81 642 ALA A C 1
ATOM 4888 O O . ALA A 1 642 ? -34.594 20.688 12.953 1 76.81 642 ALA A O 1
ATOM 4889 N N . ARG A 1 643 ? -32.594 21.406 13.664 1 74.06 643 ARG A N 1
ATOM 4890 C CA . ARG A 1 643 ? -32.125 21.594 12.305 1 74.06 643 ARG A CA 1
ATOM 4891 C C . ARG A 1 643 ? -31.531 20.312 11.742 1 74.06 643 ARG A C 1
ATOM 4893 O O . ARG A 1 643 ? -31.188 20.25 10.562 1 74.06 643 ARG A O 1
ATOM 4900 N N . GLY A 1 644 ? -31.516 19.25 12.539 1 71.5 644 GLY A N 1
ATOM 4901 C CA . GLY A 1 644 ? -31 17.969 12.094 1 71.5 644 GLY A CA 1
ATOM 4902 C C . GLY A 1 644 ? -29.5 17.953 11.906 1 71.5 644 GLY A C 1
ATOM 4903 O O . GLY A 1 644 ? -28.969 17.172 11.109 1 71.5 644 GLY A O 1
ATOM 4904 N N . LEU A 1 645 ? -28.828 18.859 12.477 1 74.06 645 LEU A N 1
ATOM 4905 C CA . LEU A 1 645 ? -27.375 18.953 12.336 1 74.06 645 LEU A CA 1
ATOM 4906 C C . LEU A 1 645 ? -26.672 18.094 13.375 1 74.06 645 LEU A C 1
ATOM 4908 O O . LEU A 1 645 ? -26.062 18.609 14.312 1 74.06 645 LEU A O 1
ATOM 4912 N N . ILE A 1 646 ? -26.672 16.781 13.125 1 71.25 646 ILE A N 1
ATOM 4913 C CA . ILE A 1 646 ? -26.172 15.836 14.109 1 71.25 646 ILE A CA 1
ATOM 4914 C C . ILE A 1 646 ? -24.656 15.969 14.234 1 71.25 646 ILE A C 1
ATOM 4916 O O . ILE A 1 646 ? -24.094 15.727 15.305 1 71.25 646 ILE A O 1
ATOM 4920 N N . ASP A 1 647 ? -23.953 16.328 13.211 1 78.75 647 ASP A N 1
ATOM 4921 C CA . ASP A 1 647 ? -22.484 16.391 13.234 1 78.75 647 ASP A CA 1
ATOM 4922 C C . ASP A 1 647 ? -22 17.797 13.578 1 78.75 647 ASP A C 1
ATOM 4924 O O . ASP A 1 647 ? -20.797 18.016 13.734 1 78.75 647 ASP A O 1
ATOM 4928 N N . ALA A 1 648 ? -22.922 18.656 13.805 1 83.19 648 ALA A N 1
ATOM 4929 C CA . ALA A 1 648 ? -22.516 20.031 14.094 1 83.19 648 ALA A CA 1
ATOM 4930 C C . ALA A 1 648 ? -22.312 20.234 15.594 1 83.19 648 ALA A C 1
ATOM 4932 O O . ALA A 1 648 ? -22.484 19.312 16.391 1 83.19 648 ALA A O 1
ATOM 4933 N N . GLY A 1 649 ? -21.75 21.328 15.953 1 91.62 649 GLY A N 1
ATOM 4934 C CA . GLY A 1 649 ? -21.5 21.734 17.328 1 91.62 649 GLY A CA 1
ATOM 4935 C C . GLY A 1 649 ? -21.562 23.234 17.516 1 91.62 649 GLY A C 1
ATOM 4936 O O . GLY A 1 649 ? -22.25 23.938 16.766 1 91.62 649 GLY A O 1
ATOM 4937 N N . LEU A 1 650 ? -21.047 23.609 18.641 1 93.94 650 LEU A N 1
ATOM 4938 C CA . LEU A 1 650 ? -21.016 25.031 18.953 1 93.94 650 LEU A CA 1
ATOM 4939 C C . LEU A 1 650 ? -19.578 25.547 19 1 93.94 650 LEU A C 1
ATOM 4941 O O . LEU A 1 650 ? -18.688 24.859 19.484 1 93.94 650 LEU A O 1
ATOM 4945 N N . VAL A 1 651 ? -19.438 26.703 18.359 1 94.69 651 VAL A N 1
ATOM 4946 C CA . VAL A 1 651 ? -18.156 27.375 18.422 1 94.69 651 VAL A CA 1
ATOM 4947 C C . VAL A 1 651 ? -18.219 28.516 19.438 1 94.69 651 VAL A C 1
ATOM 4949 O O . VAL A 1 651 ? -19.172 29.297 19.438 1 94.69 651 VAL A O 1
ATOM 4952 N N . PHE A 1 652 ? -17.297 28.516 20.359 1 93.94 652 PHE A N 1
ATOM 4953 C CA . PHE A 1 652 ? -17.203 29.578 21.359 1 93.94 652 PHE A CA 1
ATOM 4954 C C . PHE A 1 652 ? -16.25 30.672 20.891 1 93.94 652 PHE A C 1
ATOM 4956 O O . PHE A 1 652 ? -15.117 30.406 20.516 1 93.94 652 PHE A O 1
ATOM 4963 N N . VAL A 1 653 ? -16.766 31.875 20.891 1 93.06 653 VAL A N 1
ATOM 4964 C CA . VAL A 1 653 ? -15.977 33.031 20.438 1 93.06 653 VAL A CA 1
ATOM 4965 C C . VAL A 1 653 ? -15.922 34.062 21.531 1 93.06 653 VAL A C 1
ATOM 4967 O O . VAL A 1 653 ? -16.875 34.25 22.297 1 93.06 653 VAL A O 1
ATOM 4970 N N . ASN A 1 654 ? -14.805 34.719 21.641 1 88.06 654 ASN A N 1
ATOM 4971 C CA . ASN A 1 654 ? -14.695 35.781 22.625 1 88.06 654 ASN A CA 1
ATOM 4972 C C . ASN A 1 654 ? -15.242 37.094 22.078 1 88.06 654 ASN A C 1
ATOM 4974 O O . ASN A 1 654 ? -15.836 37.125 21 1 88.06 654 ASN A O 1
ATOM 4978 N N . ASP A 1 655 ? -15.07 38.188 22.828 1 84.88 655 ASP A N 1
ATOM 4979 C CA . ASP A 1 655 ? -15.648 39.469 22.484 1 84.88 655 ASP A CA 1
ATOM 4980 C C . ASP A 1 655 ? -15.008 40.062 21.234 1 84.88 655 ASP A C 1
ATOM 4982 O O . ASP A 1 655 ? -15.625 40.844 20.516 1 84.88 655 ASP A O 1
ATOM 4986 N N . GLN A 1 656 ? -13.812 39.594 20.938 1 85.38 656 GLN A N 1
ATOM 4987 C CA . GLN A 1 656 ? -13.109 40.094 19.766 1 85.38 656 GLN A CA 1
ATOM 4988 C C . GLN A 1 656 ? -13.414 39.25 18.531 1 85.38 656 GLN A C 1
ATOM 4990 O O . GLN A 1 656 ? -12.945 39.562 17.438 1 85.38 656 GLN A O 1
ATOM 4995 N N . GLY A 1 657 ? -14.133 38.25 18.703 1 88.88 657 GLY A N 1
ATOM 4996 C CA . GLY A 1 657 ? -14.5 37.406 17.594 1 88.88 657 GLY A CA 1
ATOM 4997 C C . GLY A 1 657 ? -13.531 36.25 17.375 1 88.88 657 GLY A C 1
ATOM 4998 O O . GLY A 1 657 ? -13.625 35.531 16.375 1 88.88 657 GLY A O 1
ATOM 4999 N N . LEU A 1 658 ? -12.617 36.062 18.281 1 90.06 658 LEU A N 1
ATOM 5000 C CA . LEU A 1 658 ? -11.633 35 18.172 1 90.06 658 LEU A CA 1
ATOM 5001 C C . LEU A 1 658 ? -12.156 33.719 18.797 1 90.06 658 LEU A C 1
ATOM 5003 O O . LEU A 1 658 ? -12.914 33.75 19.766 1 90.06 658 LEU A O 1
ATOM 5007 N N . TYR A 1 659 ? -11.781 32.625 18.188 1 87.75 659 TYR A N 1
ATOM 5008 C CA . TYR A 1 659 ? -12.336 31.359 18.672 1 87.75 659 TYR A CA 1
ATOM 5009 C C . TYR A 1 659 ? -11.734 30.984 20.031 1 87.75 659 TYR A C 1
ATOM 5011 O O . TYR A 1 659 ? -10.555 31.234 20.281 1 87.75 659 TYR A O 1
ATOM 5019 N N . HIS A 1 660 ? -12.5 30.406 20.906 1 85.25 660 HIS A N 1
ATOM 5020 C CA . HIS A 1 660 ? -12.094 29.875 22.203 1 85.25 660 HIS A CA 1
ATOM 5021 C C . HIS A 1 660 ? -12.086 28.344 22.203 1 85.25 660 HIS A C 1
ATOM 5023 O O . HIS A 1 660 ? -11.219 27.734 22.828 1 85.25 660 HIS A O 1
ATOM 5029 N N . GLY A 1 661 ? -13.055 27.844 21.547 1 90.75 661 GLY A N 1
ATOM 5030 C CA . GLY A 1 661 ? -13.156 26.391 21.516 1 90.75 661 GLY A CA 1
ATOM 5031 C C . GLY A 1 661 ? -14.352 25.891 20.734 1 90.75 661 GLY A C 1
ATOM 5032 O O . GLY A 1 661 ? -15.109 26.688 20.188 1 90.75 661 GLY A O 1
ATOM 5033 N N . TYR A 1 662 ? -14.375 24.594 20.594 1 93.62 662 TYR A N 1
ATOM 5034 C CA . TYR A 1 662 ? -15.461 23.938 19.875 1 93.62 662 TYR A CA 1
ATOM 5035 C C . TYR A 1 662 ? -15.953 22.703 20.625 1 93.62 662 TYR A C 1
ATOM 5037 O O . TYR A 1 662 ? -15.156 21.984 21.234 1 93.62 662 TYR A O 1
ATOM 5045 N N . ILE A 1 663 ? -17.266 22.578 20.719 1 93.12 663 ILE A N 1
ATOM 5046 C CA . ILE A 1 663 ? -17.859 21.406 21.359 1 93.12 663 ILE A CA 1
ATOM 5047 C C . ILE A 1 663 ? -18.891 20.766 20.422 1 93.12 663 ILE A C 1
ATOM 5049 O O . ILE A 1 663 ? -19.641 21.469 19.75 1 93.12 663 ILE A O 1
ATOM 5053 N N . THR A 1 664 ? -18.844 19.5 20.312 1 90.38 664 THR A N 1
ATOM 5054 C CA . THR A 1 664 ? -19.781 18.781 19.438 1 90.38 664 THR A CA 1
ATOM 5055 C C . THR A 1 664 ? -21.156 18.672 20.078 1 90.38 664 THR A C 1
ATOM 5057 O O . THR A 1 664 ? -21.281 18.828 21.297 1 90.38 664 THR A O 1
ATOM 5060 N N . GLU A 1 665 ? -22.125 18.406 19.266 1 89.44 665 GLU A N 1
ATOM 5061 C CA . GLU A 1 665 ? -23.484 18.281 19.75 1 89.44 665 GLU A CA 1
ATOM 5062 C C . GLU A 1 665 ? -23.594 17.188 20.797 1 89.44 665 GLU A C 1
ATOM 5064 O O . GLU A 1 665 ? -24.25 17.359 21.828 1 89.44 665 GLU A O 1
ATOM 5069 N N . THR A 1 666 ? -22.984 16.062 20.547 1 85.38 666 THR A N 1
ATOM 5070 C CA . THR A 1 666 ? -23.062 14.93 21.453 1 85.38 666 THR A CA 1
ATOM 5071 C C . THR A 1 666 ? -22.391 15.25 22.781 1 85.38 666 THR A C 1
ATOM 5073 O O . THR A 1 666 ? -22.906 14.914 23.859 1 85.38 666 THR A O 1
ATOM 5076 N N . GLU A 1 667 ? -21.297 15.867 22.719 1 88.94 667 GLU A N 1
ATOM 5077 C CA . GLU A 1 667 ? -20.578 16.234 23.938 1 88.94 667 GLU A CA 1
ATOM 5078 C C . GLU A 1 667 ? -21.328 17.312 24.719 1 88.94 667 GLU A C 1
ATOM 5080 O O . GLU A 1 667 ? -21.328 17.312 25.953 1 88.94 667 GLU A O 1
ATOM 5085 N N . LEU A 1 668 ? -21.922 18.219 23.969 1 91.19 668 LEU A N 1
ATOM 5086 C CA . LEU A 1 668 ? -22.703 19.266 24.594 1 91.19 668 LEU A CA 1
ATOM 5087 C C . LEU A 1 668 ? -23.875 18.672 25.359 1 91.19 668 LEU A C 1
ATOM 5089 O O . LEU A 1 668 ? -24.156 19.078 26.5 1 91.19 668 LEU A O 1
ATOM 5093 N N . ALA A 1 669 ? -24.516 17.719 24.75 1 90.06 669 ALA A N 1
ATOM 5094 C CA . ALA A 1 669 ? -25.641 17.047 25.406 1 90.06 669 ALA A CA 1
ATOM 5095 C C . ALA A 1 669 ? -25.203 16.344 26.672 1 90.06 669 ALA A C 1
ATOM 5097 O O . ALA A 1 669 ? -25.875 16.422 27.703 1 90.06 669 ALA A O 1
ATOM 5098 N N . ASP A 1 670 ? -24.125 15.719 26.594 1 89.56 670 ASP A N 1
ATOM 5099 C CA . ASP A 1 670 ? -23.594 15 27.75 1 89.56 670 ASP A CA 1
ATOM 5100 C C . ASP A 1 670 ? -23.219 15.969 28.859 1 89.56 670 ASP A C 1
ATOM 5102 O O . ASP A 1 670 ? -23.453 15.688 30.047 1 89.56 670 ASP A O 1
ATOM 5106 N N . ALA A 1 671 ? -22.609 17.047 28.469 1 90.62 671 ALA A N 1
ATOM 5107 C CA . ALA A 1 671 ? -22.172 18.031 29.453 1 90.62 671 ALA A CA 1
ATOM 5108 C C . ALA A 1 671 ? -23.375 18.672 30.141 1 90.62 671 ALA A C 1
ATOM 5110 O O . ALA A 1 671 ? -23.359 18.891 31.359 1 90.62 671 ALA A O 1
ATOM 5111 N N . LEU A 1 672 ? -24.391 19 29.422 1 90.56 672 LEU A N 1
ATOM 5112 C CA . LEU A 1 672 ? -25.578 19.641 29.969 1 90.56 672 LEU A CA 1
ATOM 5113 C C . LEU A 1 672 ? -26.344 18.688 30.875 1 90.56 672 LEU A C 1
ATOM 5115 O O . LEU A 1 672 ? -26.906 19.109 31.891 1 90.56 672 LEU A O 1
ATOM 5119 N N . ASP A 1 673 ? -26.328 17.453 30.5 1 89.88 673 ASP A N 1
ATOM 5120 C CA . ASP A 1 673 ? -26.953 16.438 31.359 1 89.88 673 ASP A CA 1
ATOM 5121 C C . ASP A 1 673 ? -26.203 16.297 32.688 1 89.88 673 ASP A C 1
ATOM 5123 O O . ASP A 1 673 ? -26.828 16.125 33.719 1 89.88 673 ASP A O 1
ATOM 5127 N N . ALA A 1 674 ? -24.953 16.344 32.594 1 88.12 674 ALA A N 1
ATOM 5128 C CA . ALA A 1 674 ? -24.125 16.25 33.812 1 88.12 674 ALA A CA 1
ATOM 5129 C C . ALA A 1 674 ? -24.344 17.453 34.719 1 88.12 674 ALA A C 1
ATOM 5131 O O . ALA A 1 674 ? -24.375 17.312 35.938 1 88.12 674 ALA A O 1
ATOM 5132 N N . VAL A 1 675 ? -24.422 18.609 34.156 1 86.69 675 VAL A N 1
ATOM 5133 C CA . VAL A 1 675 ? -24.625 19.828 34.938 1 86.69 675 VAL A CA 1
ATOM 5134 C C . VAL A 1 675 ? -26.016 19.828 35.562 1 86.69 675 VAL A C 1
ATOM 5136 O O . VAL A 1 675 ? -26.188 20.281 36.688 1 86.69 675 VAL A O 1
ATOM 5139 N N . ALA A 1 676 ? -27 19.375 34.844 1 84.88 676 ALA A N 1
ATOM 5140 C CA . ALA A 1 676 ? -28.359 19.312 35.344 1 84.88 676 ALA A CA 1
ATOM 5141 C C . ALA A 1 676 ? -28.469 18.391 36.562 1 84.88 676 ALA A C 1
ATOM 5143 O O . ALA A 1 676 ? -29.25 18.641 37.469 1 84.88 676 ALA A O 1
ATOM 5144 N N . ARG A 1 677 ? -27.719 17.422 36.562 1 83.81 677 ARG A N 1
ATOM 5145 C CA . ARG A 1 677 ? -27.719 16.469 37.656 1 83.81 677 ARG A CA 1
ATOM 5146 C C . ARG A 1 677 ? -27.141 17.094 38.938 1 83.81 677 ARG A C 1
ATOM 5148 O O . ARG A 1 677 ? -27.484 16.672 40.031 1 83.81 677 ARG A O 1
ATOM 5155 N N . LEU A 1 678 ? -26.219 17.984 38.781 1 77.5 678 LEU A N 1
ATOM 5156 C CA . LEU A 1 678 ? -25.578 18.625 39.938 1 77.5 678 LEU A CA 1
ATOM 5157 C C . LEU A 1 678 ? -26.438 19.781 40.438 1 77.5 678 LEU A C 1
ATOM 5159 O O . LEU A 1 678 ? -26.094 20.406 41.469 1 77.5 678 LEU A O 1
ATOM 5163 N N . ASP A 1 679 ? -27.672 20.016 40.094 1 65.81 679 ASP A N 1
ATOM 5164 C CA . ASP A 1 679 ? -28.641 21.016 40.5 1 65.81 679 ASP A CA 1
ATOM 5165 C C . ASP A 1 679 ? -28.016 22.406 40.531 1 65.81 679 ASP A C 1
ATOM 5167 O O . ASP A 1 679 ? -28.266 23.172 41.469 1 65.81 679 ASP A O 1
ATOM 5171 N N . ASP A 1 680 ? -27.016 22.594 39.781 1 64.06 680 ASP A N 1
ATOM 5172 C CA . ASP A 1 680 ? -26.344 23.891 39.75 1 64.06 680 ASP A CA 1
ATOM 5173 C C . ASP A 1 680 ? -26.953 24.812 38.719 1 64.06 680 ASP A C 1
ATOM 5175 O O . ASP A 1 680 ? -26.844 24.547 37.5 1 64.06 680 ASP A O 1
ATOM 5179 N N . ASP A 1 681 ? -27.859 25.781 39.125 1 64.56 681 ASP A N 1
ATOM 5180 C CA . ASP A 1 681 ? -28.562 26.672 38.219 1 64.56 681 ASP A CA 1
ATOM 5181 C C . ASP A 1 681 ? -27.719 27.906 37.875 1 64.56 681 ASP A C 1
ATOM 5183 O O . ASP A 1 681 ? -28.188 28.844 37.25 1 64.56 681 ASP A O 1
ATOM 5187 N N . GLY A 1 682 ? -26.453 27.891 38.281 1 78.75 682 GLY A N 1
ATOM 5188 C CA . GLY A 1 682 ? -25.625 29.062 38.031 1 78.75 682 GLY A CA 1
ATOM 5189 C C . GLY A 1 682 ? -24.984 29.047 36.656 1 78.75 682 GLY A C 1
ATOM 5190 O O . GLY A 1 682 ? -25.156 28.094 35.875 1 78.75 682 GLY A O 1
ATOM 5191 N N . ASP A 1 683 ? -24.438 30.188 36.25 1 85.38 683 ASP A N 1
ATOM 5192 C CA . ASP A 1 683 ? -23.719 30.297 35 1 85.38 683 ASP A CA 1
ATOM 5193 C C . ASP A 1 683 ? -22.594 29.266 34.906 1 85.38 683 ASP A C 1
ATOM 5195 O O . ASP A 1 683 ? -21.922 28.984 35.906 1 85.38 683 ASP A O 1
ATOM 5199 N N . ILE A 1 684 ? -22.484 28.609 33.812 1 86.25 684 ILE A N 1
ATOM 5200 C CA . ILE A 1 684 ? -21.484 27.562 33.562 1 86.25 684 ILE A CA 1
ATOM 5201 C C . ILE A 1 684 ? -20.156 28.219 33.219 1 86.25 684 ILE A C 1
ATOM 5203 O O . ILE A 1 684 ? -20.078 29.062 32.344 1 86.25 684 ILE A O 1
ATOM 5207 N N . ASN A 1 685 ? -19.172 27.891 34 1 85.81 685 ASN A N 1
ATOM 5208 C CA . ASN A 1 685 ? -17.812 28.297 33.688 1 85.81 685 ASN A CA 1
ATOM 5209 C C . ASN A 1 685 ? -17.172 27.375 32.656 1 85.81 685 ASN A C 1
ATOM 5211 O O . ASN A 1 685 ? -16.953 26.188 32.906 1 85.81 685 ASN A O 1
ATOM 5215 N N . LEU A 1 686 ? -16.797 27.891 31.516 1 87.88 686 LEU A N 1
ATOM 5216 C CA . LEU A 1 686 ? -16.281 27.094 30.391 1 87.88 686 LEU A CA 1
ATOM 5217 C C . LEU A 1 686 ? -14.844 26.656 30.672 1 87.88 686 LEU A C 1
ATOM 5219 O O . LEU A 1 686 ? -14.328 25.75 30 1 87.88 686 LEU A O 1
ATOM 5223 N N . LEU A 1 687 ? -14.172 27.234 31.625 1 85.56 687 LEU A N 1
ATOM 5224 C CA . LEU A 1 687 ? -12.766 26.953 31.891 1 85.56 687 LEU A CA 1
ATOM 5225 C C . LEU A 1 687 ? -12.625 25.906 33 1 85.56 687 LEU A C 1
ATOM 5227 O O . LEU A 1 687 ? -11.531 25.391 33.219 1 85.56 687 LEU A O 1
ATOM 5231 N N . ASP A 1 688 ? -13.742 25.562 33.656 1 82.31 688 ASP A N 1
ATOM 5232 C CA . ASP A 1 688 ? -13.68 24.609 34.75 1 82.31 688 ASP A CA 1
ATOM 5233 C C . ASP A 1 688 ? -14.75 23.531 34.594 1 82.31 688 ASP A C 1
ATOM 5235 O O . ASP A 1 688 ? -15.703 23.703 33.812 1 82.31 688 ASP A O 1
ATOM 5239 N N . GLY A 1 689 ? -14.453 22.469 35.188 1 82.31 689 GLY A N 1
ATOM 5240 C CA . GLY A 1 689 ? -15.453 21.406 35.219 1 82.31 689 GLY A CA 1
ATOM 5241 C C . GLY A 1 689 ? -15.453 20.531 34 1 82.31 689 GLY A C 1
ATOM 5242 O O . GLY A 1 689 ? -14.406 20.281 33.406 1 82.31 689 GLY A O 1
ATOM 5243 N N . ILE A 1 690 ? -16.656 20.047 33.625 1 85.44 690 ILE A N 1
ATOM 5244 C CA . ILE A 1 690 ? -16.828 19.062 32.562 1 85.44 690 ILE A CA 1
ATOM 5245 C C . ILE A 1 690 ? -16.609 19.734 31.203 1 85.44 690 ILE A C 1
ATOM 5247 O O . ILE A 1 690 ? -16.094 19.109 30.281 1 85.44 690 ILE A O 1
ATOM 5251 N N . PHE A 1 691 ? -16.922 21 31.125 1 88.31 691 PHE A N 1
ATOM 5252 C CA . PHE A 1 691 ? -16.797 21.703 29.844 1 88.31 691 PHE A CA 1
ATOM 5253 C C . PHE A 1 691 ? -15.344 21.922 29.484 1 88.31 691 PHE A C 1
ATOM 5255 O O . PHE A 1 691 ? -14.977 21.891 28.297 1 88.31 691 PHE A O 1
ATOM 5262 N N . SER A 1 692 ? -14.523 22.109 30.516 1 86.12 692 SER A N 1
ATOM 5263 C CA . SER A 1 692 ? -13.102 22.312 30.266 1 86.12 692 SER A CA 1
ATOM 5264 C C . SER A 1 692 ? -12.461 21.094 29.625 1 86.12 692 SER A C 1
ATOM 5266 O O . SER A 1 692 ? -11.539 21.219 28.812 1 86.12 692 SER A O 1
ATOM 5268 N N . GLY A 1 693 ? -13.016 19.984 29.938 1 84.81 693 GLY A N 1
ATOM 5269 C CA . GLY A 1 693 ? -12.469 18.75 29.406 1 84.81 693 GLY A CA 1
ATOM 5270 C C . GLY A 1 693 ? -13.047 18.375 28.062 1 84.81 693 GLY A C 1
ATOM 5271 O O . GLY A 1 693 ? -12.422 17.641 27.281 1 84.81 693 GLY A O 1
ATOM 5272 N N . LEU A 1 694 ? -14.188 18.875 27.766 1 89.12 694 LEU A N 1
ATOM 5273 C CA . LEU A 1 694 ? -14.891 18.438 26.562 1 89.12 694 LEU A CA 1
ATOM 5274 C C . LEU A 1 694 ? -14.695 19.438 25.422 1 89.12 694 LEU A C 1
ATOM 5276 O O . LEU A 1 694 ? -14.742 19.062 24.25 1 89.12 694 LEU A O 1
ATOM 5280 N N . ILE A 1 695 ? -14.453 20.688 25.812 1 91.06 695 ILE A N 1
ATOM 5281 C CA . ILE A 1 695 ? -14.266 21.719 24.781 1 91.06 695 ILE A CA 1
ATOM 5282 C C . ILE A 1 695 ? -12.875 21.578 24.172 1 91.06 695 ILE A C 1
ATOM 5284 O O . ILE A 1 695 ? -11.867 21.547 24.875 1 91.06 695 ILE A O 1
ATOM 5288 N N . ASN A 1 696 ? -12.859 21.438 22.859 1 91.44 696 ASN A N 1
ATOM 5289 C CA . ASN A 1 696 ? -11.594 21.484 22.141 1 91.44 696 ASN A CA 1
ATOM 5290 C C . ASN A 1 696 ? -11.078 22.906 21.984 1 91.44 696 ASN A C 1
ATOM 5292 O O . ASN A 1 696 ? -11.57 23.656 21.156 1 91.44 696 ASN A O 1
ATOM 5296 N N . ARG A 1 697 ? -10.07 23.203 22.672 1 89.5 697 ARG A N 1
ATOM 5297 C CA . ARG A 1 697 ? -9.578 24.578 22.719 1 89.5 697 ARG A CA 1
ATOM 5298 C C . ARG A 1 697 ? -8.562 24.828 21.609 1 89.5 697 ARG A C 1
ATOM 5300 O O . ARG A 1 697 ? -8.141 25.969 21.391 1 89.5 697 ARG A O 1
ATOM 5307 N N . SER A 1 698 ? -8.203 23.812 20.953 1 90.31 698 SER A N 1
ATOM 5308 C CA . SER A 1 698 ? -7.219 23.984 19.891 1 90.31 698 SER A CA 1
ATOM 5309 C C . SER A 1 698 ? -7.68 23.312 18.594 1 90.31 698 SER A C 1
ATOM 5311 O O . SER A 1 698 ? -6.961 22.5 18.016 1 90.31 698 SER A O 1
ATOM 5313 N N . PRO A 1 699 ? -8.758 23.781 18.094 1 90.88 699 PRO A N 1
ATOM 5314 C CA . PRO A 1 699 ? -9.195 23.203 16.828 1 90.88 699 PRO A CA 1
ATOM 5315 C C . PRO A 1 699 ? -8.305 23.609 15.648 1 90.88 699 PRO A C 1
ATOM 5317 O O . PRO A 1 699 ? -7.613 24.625 15.719 1 90.88 699 PRO A O 1
ATOM 5320 N N . VAL A 1 700 ? -8.281 22.812 14.633 1 93.62 700 VAL A N 1
ATOM 5321 C CA . VAL A 1 700 ? -7.531 23.141 13.43 1 93.62 700 VAL A CA 1
ATOM 5322 C C . VAL A 1 700 ? -8.258 24.25 12.656 1 93.62 700 VAL A C 1
ATOM 5324 O O . VAL A 1 700 ? -9.477 24.203 12.492 1 93.62 700 VAL A O 1
ATOM 5327 N N . SER A 1 701 ? -7.57 25.266 12.297 1 93.44 701 SER A N 1
ATOM 5328 C CA . SER A 1 701 ? -8.18 26.391 11.602 1 93.44 701 SER A CA 1
ATOM 5329 C C . SER A 1 701 ? -7.418 26.734 10.32 1 93.44 701 SER A C 1
ATOM 5331 O O . SER A 1 701 ? -6.254 26.359 10.172 1 93.44 701 SER A O 1
ATOM 5333 N N . VAL A 1 702 ? -8.109 27.312 9.414 1 94.12 702 VAL A N 1
ATOM 5334 C CA . VAL A 1 702 ? -7.547 27.734 8.141 1 94.12 702 VAL A CA 1
ATOM 5335 C C . VAL A 1 702 ? -8.133 29.094 7.738 1 94.12 702 VAL A C 1
ATOM 5337 O O . VAL A 1 702 ? -9.227 29.453 8.172 1 94.12 702 VAL A O 1
ATOM 5340 N N . SER A 1 703 ? -7.375 29.812 6.969 1 94.5 703 SER A N 1
ATOM 5341 C CA . SER A 1 703 ? -7.832 31.125 6.508 1 94.5 703 SER A CA 1
ATOM 5342 C C . SER A 1 703 ? -8.938 30.984 5.465 1 94.5 703 SER A C 1
ATOM 5344 O O . SER A 1 703 ? -8.922 30.047 4.664 1 94.5 703 SER A O 1
ATOM 5346 N N . ALA A 1 704 ? -9.859 31.953 5.477 1 95.44 704 ALA A N 1
ATOM 5347 C CA . ALA A 1 704 ? -10.961 31.953 4.516 1 95.44 704 ALA A CA 1
ATOM 5348 C C . ALA A 1 704 ? -10.453 32.125 3.092 1 95.44 704 ALA A C 1
ATOM 5350 O O . ALA A 1 704 ? -11.062 31.641 2.139 1 95.44 704 ALA A O 1
ATOM 5351 N N . LYS A 1 705 ? -9.32 32.75 2.98 1 94.31 705 LYS A N 1
ATOM 5352 C CA . LYS A 1 705 ? -8.789 33.062 1.655 1 94.31 705 LYS A CA 1
ATOM 5353 C C . LYS A 1 705 ? -7.785 32 1.212 1 94.31 705 LYS A C 1
ATOM 5355 O O . LYS A 1 705 ? -7.156 32.125 0.16 1 94.31 705 LYS A O 1
ATOM 5360 N N . ALA A 1 706 ? -7.719 30.938 1.997 1 94.75 706 ALA A N 1
ATOM 5361 C CA . ALA A 1 706 ? -6.855 29.828 1.608 1 94.75 706 ALA A CA 1
ATOM 5362 C C . ALA A 1 706 ? -7.441 29.078 0.422 1 94.75 706 ALA A C 1
ATOM 5364 O O . ALA A 1 706 ? -8.656 29.078 0.215 1 94.75 706 ALA A O 1
ATOM 5365 N N . PRO A 1 707 ? -6.535 28.5 -0.391 1 94.62 707 PRO A N 1
ATOM 5366 C CA . PRO A 1 707 ? -7.039 27.656 -1.485 1 94.62 707 PRO A CA 1
ATOM 5367 C C . PRO A 1 707 ? -7.902 26.5 -0.995 1 94.62 707 PRO A C 1
ATOM 5369 O O . PRO A 1 707 ? -7.617 25.906 0.051 1 94.62 707 PRO A O 1
ATOM 5372 N N . LEU A 1 708 ? -8.906 26.172 -1.749 1 96.12 708 LEU A N 1
ATOM 5373 C CA . LEU A 1 708 ? -9.836 25.109 -1.383 1 96.12 708 LEU A CA 1
ATOM 5374 C C . LEU A 1 708 ? -9.117 23.766 -1.271 1 96.12 708 LEU A C 1
ATOM 5376 O O . LEU A 1 708 ? -9.586 22.875 -0.572 1 96.12 708 LEU A O 1
ATOM 5380 N N . GLU A 1 709 ? -7.973 23.594 -1.927 1 96 709 GLU A N 1
ATOM 5381 C CA . GLU A 1 709 ? -7.152 22.391 -1.853 1 96 709 GLU A CA 1
ATOM 5382 C C . GLU A 1 709 ? -6.711 22.109 -0.419 1 96 709 GLU A C 1
ATOM 5384 O O . GLU A 1 709 ? -6.566 20.953 -0.024 1 96 709 GLU A O 1
ATOM 5389 N N . TYR A 1 710 ? -6.555 23.188 0.376 1 96.12 710 TYR A N 1
ATOM 5390 C CA . TYR A 1 710 ? -6.176 23.031 1.774 1 96.12 710 TYR A CA 1
ATOM 5391 C C . TYR A 1 710 ? -7.246 22.25 2.539 1 96.12 710 TYR A C 1
ATOM 5393 O O . TYR A 1 710 ? -6.938 21.297 3.252 1 96.12 710 TYR A O 1
ATOM 5401 N N . ALA A 1 711 ? -8.469 22.672 2.299 1 96.38 711 ALA A N 1
ATOM 5402 C CA . ALA A 1 711 ? -9.578 22.016 2.994 1 96.38 711 ALA A CA 1
ATOM 5403 C C . ALA A 1 711 ? -9.688 20.547 2.578 1 96.38 711 ALA A C 1
ATOM 5405 O O . ALA A 1 711 ? -9.891 19.672 3.422 1 96.38 711 ALA A O 1
ATOM 5406 N N . VAL A 1 712 ? -9.57 20.266 1.3 1 96.62 712 VAL A N 1
ATOM 5407 C CA . VAL A 1 712 ? -9.664 18.906 0.792 1 96.62 712 VAL A CA 1
ATOM 5408 C C . VAL A 1 712 ? -8.578 18.047 1.436 1 96.62 712 VAL A C 1
ATOM 5410 O O . VAL A 1 712 ? -8.859 16.953 1.928 1 96.62 712 VAL A O 1
ATOM 5413 N N . GLU A 1 713 ? -7.336 18.531 1.475 1 96.19 713 GLU A N 1
ATOM 5414 C CA . GLU A 1 713 ? -6.215 17.781 2.025 1 96.19 713 GLU A CA 1
ATOM 5415 C C . GLU A 1 713 ? -6.379 17.562 3.527 1 96.19 713 GLU A C 1
ATOM 5417 O O . GLU A 1 713 ? -6.059 16.5 4.047 1 96.19 713 GLU A O 1
ATOM 5422 N N . MET A 1 714 ? -6.887 18.578 4.207 1 96.56 714 MET A N 1
ATOM 5423 C CA . MET A 1 714 ? -7.027 18.484 5.656 1 96.56 714 MET A CA 1
ATOM 5424 C C . MET A 1 714 ? -8.109 17.469 6.035 1 96.56 714 MET A C 1
ATOM 5426 O O . MET A 1 714 ? -7.922 16.672 6.949 1 96.56 714 MET A O 1
ATOM 5430 N N . PHE A 1 715 ? -9.227 17.5 5.297 1 96.38 715 PHE A N 1
ATOM 5431 C CA . PHE A 1 715 ? -10.289 16.547 5.578 1 96.38 715 PHE A CA 1
ATOM 5432 C C . PHE A 1 715 ? -9.875 15.133 5.176 1 96.38 715 PHE A C 1
ATOM 5434 O O . PHE A 1 715 ? -10.234 14.156 5.844 1 96.38 715 PHE A O 1
ATOM 5441 N N . ASP A 1 716 ? -9.148 15.023 4.145 1 95.56 716 ASP A N 1
ATOM 5442 C CA . ASP A 1 716 ? -8.789 13.727 3.596 1 95.56 716 ASP A CA 1
ATOM 5443 C C . ASP A 1 716 ? -7.633 13.102 4.375 1 95.56 716 ASP A C 1
ATOM 5445 O O . ASP A 1 716 ? -7.715 11.945 4.797 1 95.56 716 ASP A O 1
ATOM 5449 N N . LYS A 1 717 ? -6.562 13.844 4.621 1 95.06 717 LYS A N 1
ATOM 5450 C CA . LYS A 1 717 ? -5.34 13.273 5.18 1 95.06 717 LYS A CA 1
ATOM 5451 C C . LYS A 1 717 ? -5.363 13.312 6.707 1 95.06 717 LYS A C 1
ATOM 5453 O O . LYS A 1 717 ? -4.898 12.375 7.363 1 95.06 717 LYS A O 1
ATOM 5458 N N . LEU A 1 718 ? -5.898 14.414 7.289 1 95.62 718 LEU A N 1
ATOM 5459 C CA . LEU A 1 718 ? -5.938 14.508 8.75 1 95.62 718 LEU A CA 1
ATOM 5460 C C . LEU A 1 718 ? -7.195 13.852 9.305 1 95.62 718 LEU A C 1
ATOM 5462 O O . LEU A 1 718 ? -7.273 13.555 10.492 1 95.62 718 LEU A O 1
ATOM 5466 N N . GLY A 1 719 ? -8.211 13.656 8.453 1 95 719 GLY A N 1
ATOM 5467 C CA . GLY A 1 719 ? -9.445 13.031 8.891 1 95 719 GLY A CA 1
ATOM 5468 C C . GLY A 1 719 ? -10.242 13.898 9.844 1 95 719 GLY A C 1
ATOM 5469 O O . GLY A 1 719 ? -10.773 13.398 10.844 1 95 719 GLY A O 1
ATOM 5470 N N . LEU A 1 720 ? -10.422 15.164 9.539 1 95 720 LEU A N 1
ATOM 5471 C CA . LEU A 1 720 ? -11.102 16.109 10.422 1 95 720 LEU A CA 1
ATOM 5472 C C . LEU A 1 720 ? -12.617 15.938 10.328 1 95 720 LEU A C 1
ATOM 5474 O O . LEU A 1 720 ? -13.141 15.586 9.266 1 95 720 LEU A O 1
ATOM 5478 N N . ARG A 1 721 ? -13.234 16.172 11.438 1 93.5 721 ARG A N 1
ATOM 5479 C CA . ARG A 1 721 ? -14.688 16.234 11.477 1 93.5 721 ARG A CA 1
ATOM 5480 C C . ARG A 1 721 ? -15.188 17.625 11.109 1 93.5 721 ARG A C 1
ATOM 5482 O O . ARG A 1 721 ? -16.25 17.766 10.492 1 93.5 721 ARG A O 1
ATOM 5489 N N . TYR A 1 722 ? -14.477 18.594 11.531 1 93.88 722 TYR A N 1
ATOM 5490 C CA . TYR A 1 722 ? -14.797 20 11.266 1 93.88 722 TYR A CA 1
ATOM 5491 C C . TYR A 1 722 ? -13.531 20.828 11.125 1 93.88 722 TYR A C 1
ATOM 5493 O O . TYR A 1 722 ? -12.453 20.422 11.555 1 93.88 722 TYR A O 1
ATOM 5501 N N . LEU A 1 723 ? -13.656 21.906 10.461 1 95.31 723 LEU A N 1
ATOM 5502 C CA . LEU A 1 723 ? -12.578 22.859 10.203 1 95.31 723 LEU A CA 1
ATOM 5503 C C . LEU A 1 723 ? -13.039 24.281 10.477 1 95.31 723 LEU A C 1
ATOM 5505 O O . LEU A 1 723 ? -14.086 24.703 9.984 1 95.31 723 LEU A O 1
ATOM 5509 N N . ILE A 1 724 ? -12.305 25 11.359 1 95.62 724 ILE A N 1
ATOM 5510 C CA . ILE A 1 724 ? -12.656 26.375 11.656 1 95.62 724 ILE A CA 1
ATOM 5511 C C . ILE A 1 724 ? -12.039 27.297 10.602 1 95.62 724 ILE A C 1
ATOM 5513 O O . ILE A 1 724 ? -10.867 27.172 10.258 1 95.62 724 ILE A O 1
ATOM 5517 N N . VAL A 1 725 ? -12.844 28.125 10.047 1 96.38 725 VAL A N 1
ATOM 5518 C CA . VAL A 1 725 ? -12.383 29.078 9.055 1 96.38 725 VAL A CA 1
ATOM 5519 C C . VAL A 1 725 ? -12.289 30.469 9.688 1 96.38 725 VAL A C 1
ATOM 5521 O O . VAL A 1 725 ? -13.234 30.938 10.312 1 96.38 725 VAL A O 1
ATOM 5524 N N . VAL A 1 726 ? -11.156 31.109 9.5 1 94.62 726 VAL A N 1
ATOM 5525 C CA . VAL A 1 726 ? -10.93 32.438 10.102 1 94.62 726 VAL A CA 1
ATOM 5526 C C . VAL A 1 726 ? -10.703 33.469 9 1 94.62 726 VAL A C 1
ATOM 5528 O O . VAL A 1 726 ? -10.312 33.125 7.883 1 94.62 726 VAL A O 1
ATOM 5531 N N . GLU A 1 727 ? -11.016 34.688 9.32 1 93.75 727 GLU A N 1
ATOM 5532 C CA . GLU A 1 727 ? -10.805 35.781 8.383 1 93.75 727 GLU A CA 1
ATOM 5533 C C . GLU A 1 727 ? -9.32 36.125 8.266 1 93.75 727 GLU A C 1
ATOM 5535 O O . GLU A 1 727 ? -8.594 36.094 9.258 1 93.75 727 GLU A O 1
ATOM 5540 N N . GLU A 1 728 ? -9.023 36.531 7.082 1 87.12 728 GLU A N 1
ATOM 5541 C CA . GLU A 1 728 ? -7.637 36.906 6.832 1 87.12 728 GLU A CA 1
ATOM 5542 C C . GLU A 1 728 ? -7.281 38.188 7.582 1 87.12 728 GLU A C 1
ATOM 5544 O O . GLU A 1 728 ? -8.086 39.125 7.652 1 87.12 728 GLU A O 1
ATOM 5549 N N . GLU A 1 729 ? -6.266 38.344 8.312 1 82.44 729 GLU A N 1
ATOM 5550 C CA . GLU A 1 729 ? -5.688 39.531 8.938 1 82.44 729 GLU A CA 1
ATOM 5551 C C . GLU A 1 729 ? -6.277 39.75 10.328 1 82.44 729 GLU A C 1
ATOM 5553 O O . GLU A 1 729 ? -5.613 40.312 11.203 1 82.44 729 GLU A O 1
ATOM 5558 N N . THR A 1 730 ? -7.676 39.406 10.531 1 87.56 730 THR A N 1
ATOM 5559 C CA . THR A 1 730 ? -8.289 39.688 11.828 1 87.56 730 THR A CA 1
ATOM 5560 C C . THR A 1 730 ? -8.352 38.406 12.68 1 87.56 730 THR A C 1
ATOM 5562 O O . THR A 1 730 ? -8.562 38.469 13.891 1 87.56 730 THR A O 1
ATOM 5565 N N . ALA A 1 731 ? -8.25 37.219 12.086 1 90.19 731 ALA A N 1
ATOM 5566 C CA . ALA A 1 731 ? -8.312 35.906 12.742 1 90.19 731 ALA A CA 1
ATOM 5567 C C . ALA A 1 731 ? -9.672 35.688 13.383 1 90.19 731 ALA A C 1
ATOM 5569 O O . ALA A 1 731 ? -9.82 34.812 14.25 1 90.19 731 ALA A O 1
ATOM 5570 N N . ARG A 1 732 ? -10.664 36.531 13 1 93.06 732 ARG A N 1
ATOM 5571 C CA . ARG A 1 732 ? -12.023 36.312 13.492 1 93.06 732 ARG A CA 1
ATOM 5572 C C . ARG A 1 732 ? -12.648 35.094 12.852 1 93.06 732 ARG A C 1
ATOM 5574 O O . ARG A 1 732 ? -12.344 34.75 11.711 1 93.06 732 ARG A O 1
ATOM 5581 N N . VAL A 1 733 ? -13.492 34.469 13.648 1 94.94 733 VAL A N 1
ATOM 5582 C CA . VAL A 1 733 ? -14.133 33.281 13.141 1 94.94 733 VAL A CA 1
ATOM 5583 C C . VAL A 1 733 ? -15.133 33.625 12.039 1 94.94 733 VAL A C 1
ATOM 5585 O O . VAL A 1 733 ? -16.062 34.406 12.273 1 94.94 733 VAL A O 1
ATOM 5588 N N . ALA A 1 734 ? -14.836 33.094 10.867 1 94.5 734 ALA A N 1
ATOM 5589 C CA . ALA A 1 734 ? -15.719 33.312 9.727 1 94.5 734 ALA A CA 1
ATOM 5590 C C . ALA A 1 734 ? -16.75 32.219 9.586 1 94.5 734 ALA A C 1
ATOM 5592 O O . ALA A 1 734 ? -17.844 32.438 9.055 1 94.5 734 ALA A O 1
ATOM 5593 N N . GLY A 1 735 ? -16.328 31.047 10.023 1 94.56 735 GLY A N 1
ATOM 5594 C CA . GLY A 1 735 ? -17.266 29.938 9.914 1 94.56 735 GLY A CA 1
ATOM 5595 C C . GLY A 1 735 ? -16.688 28.625 10.398 1 94.56 735 GLY A C 1
ATOM 5596 O O . GLY A 1 735 ? -15.508 28.531 10.727 1 94.56 735 GLY A O 1
ATOM 5597 N N . VAL A 1 736 ? -17.641 27.641 10.594 1 94.62 736 VAL A N 1
ATOM 5598 C CA . VAL A 1 736 ? -17.297 26.266 10.898 1 94.62 736 VAL A CA 1
ATOM 5599 C C . VAL A 1 736 ? -17.734 25.344 9.758 1 94.62 736 VAL A C 1
ATOM 5601 O O . VAL A 1 736 ? -18.922 25.312 9.414 1 94.62 736 VAL A O 1
ATOM 5604 N N . VAL A 1 737 ? -16.766 24.672 9.219 1 94.31 737 VAL A N 1
ATOM 5605 C CA . VAL A 1 737 ? -17.062 23.812 8.07 1 94.31 737 VAL A CA 1
ATOM 5606 C C . VAL A 1 737 ? -16.984 22.344 8.477 1 94.31 737 VAL A C 1
ATOM 5608 O O . VAL A 1 737 ? -15.953 21.891 8.977 1 94.31 737 VAL A O 1
ATOM 5611 N N . VAL A 1 738 ? -18.078 21.641 8.281 1 92.44 738 VAL A N 1
ATOM 5612 C CA . VAL A 1 738 ? -18.078 20.188 8.516 1 92.44 738 VAL A CA 1
ATOM 5613 C C . VAL A 1 738 ? -17.766 19.453 7.215 1 92.44 738 VAL A C 1
ATOM 5615 O O . VAL A 1 738 ? -17.922 20.016 6.125 1 92.44 738 VAL A O 1
ATOM 5618 N N . LYS A 1 739 ? -17.344 18.266 7.285 1 92.31 739 LYS A N 1
ATOM 5619 C CA . LYS A 1 739 ? -16.938 17.453 6.141 1 92.31 739 LYS A CA 1
ATOM 5620 C C . LYS A 1 739 ? -18.078 17.344 5.117 1 92.31 739 LYS A C 1
ATOM 5622 O O . LYS A 1 739 ? -17.828 17.359 3.908 1 92.31 739 LYS A O 1
ATOM 5627 N N . LYS A 1 740 ? -19.266 17.312 5.535 1 91.12 740 LYS A N 1
ATOM 5628 C CA . LYS A 1 740 ? -20.422 17.141 4.664 1 91.12 740 LYS A CA 1
ATOM 5629 C C . LYS A 1 740 ? -20.641 18.375 3.779 1 91.12 740 LYS A C 1
ATOM 5631 O O . LYS A 1 740 ? -21.188 18.266 2.68 1 91.12 740 LYS A O 1
ATOM 5636 N N . ARG A 1 741 ? -20.234 19.484 4.234 1 91.44 741 ARG A N 1
ATOM 5637 C CA . ARG A 1 741 ? -20.344 20.703 3.428 1 91.44 741 ARG A CA 1
ATOM 5638 C C . ARG A 1 741 ? -19.391 20.641 2.234 1 91.44 741 ARG A C 1
ATOM 5640 O O . ARG A 1 741 ? -19.719 21.125 1.151 1 91.44 741 ARG A O 1
ATOM 5647 N N . LEU A 1 742 ? -18.234 20.141 2.527 1 93.38 742 LEU A N 1
ATOM 5648 C CA . LEU A 1 742 ? -17.297 19.938 1.425 1 93.38 742 LEU A CA 1
ATOM 5649 C C . LEU A 1 742 ? -17.875 18.953 0.403 1 93.38 742 LEU A C 1
ATOM 5651 O O . LEU A 1 742 ? -17.781 19.188 -0.805 1 93.38 742 LEU A O 1
ATOM 5655 N N . LEU A 1 743 ? -18.531 17.938 0.877 1 92.56 743 LEU A N 1
ATOM 5656 C CA . LEU A 1 743 ? -19.125 16.938 -0.013 1 92.56 743 LEU A CA 1
ATOM 5657 C C . LEU A 1 743 ? -20.266 17.531 -0.828 1 92.56 743 LEU A C 1
ATOM 5659 O O . LEU A 1 743 ? -20.438 17.203 -2 1 92.56 743 LEU A O 1
ATOM 5663 N N . LYS A 1 744 ? -21.016 18.422 -0.222 1 90.94 744 LYS A N 1
ATOM 5664 C CA . LYS A 1 744 ? -22.094 19.109 -0.925 1 90.94 744 LYS A CA 1
ATOM 5665 C C . LYS A 1 744 ? -21.562 19.953 -2.074 1 90.94 744 LYS A C 1
ATOM 5667 O O . LYS A 1 744 ? -22.094 19.938 -3.18 1 90.94 744 LYS A O 1
ATOM 5672 N N . LEU A 1 745 ? -20.5 20.641 -1.783 1 89.75 745 LEU A N 1
ATOM 5673 C CA . LEU A 1 745 ? -19.891 21.469 -2.809 1 89.75 745 LEU A CA 1
ATOM 5674 C C . LEU A 1 745 ? -19.375 20.625 -3.973 1 89.75 745 LEU A C 1
ATOM 5676 O O . LEU A 1 745 ? -19.484 21.031 -5.133 1 89.75 745 LEU A O 1
ATOM 5680 N N . LEU A 1 746 ? -18.906 19.484 -3.645 1 86.19 746 LEU A N 1
ATOM 5681 C CA . LEU A 1 746 ? -18.328 18.609 -4.668 1 86.19 746 LEU A CA 1
ATOM 5682 C C . LEU A 1 746 ? -19.422 17.969 -5.512 1 86.19 746 LEU A C 1
ATOM 5684 O O . LEU A 1 746 ? -19.188 17.625 -6.676 1 86.19 746 LEU A O 1
ATOM 5688 N N . ASP A 1 747 ? -20.578 17.781 -4.992 1 83.19 747 ASP A N 1
ATOM 5689 C CA . ASP A 1 747 ? -21.688 17.156 -5.711 1 83.19 747 ASP A CA 1
ATOM 5690 C C . ASP A 1 747 ? -22.406 18.172 -6.602 1 83.19 747 ASP A C 1
ATOM 5692 O O . ASP A 1 747 ? -23.062 17.797 -7.57 1 83.19 747 ASP A O 1
ATOM 5696 N N . GLU A 1 748 ? -22.297 19.438 -6.23 1 78.69 748 GLU A N 1
ATOM 5697 C CA . GLU A 1 748 ? -22.922 20.484 -7.035 1 78.69 748 GLU A CA 1
ATOM 5698 C C . GLU A 1 748 ? -22.109 20.781 -8.289 1 78.69 748 GLU A C 1
ATOM 5700 O O . GLU A 1 748 ? -22.656 21.172 -9.32 1 78.69 748 GLU A O 1
ATOM 5705 N N . MET B 1 1 ? 2.48 103.875 57.156 1 19.59 1 MET B N 1
ATOM 5706 C CA . MET B 1 1 ? 3.764 103.25 56.844 1 19.59 1 MET B CA 1
ATOM 5707 C C . MET B 1 1 ? 3.564 101.875 56.125 1 19.59 1 MET B C 1
ATOM 5709 O O . MET B 1 1 ? 3.16 100.938 56.75 1 19.59 1 MET B O 1
ATOM 5713 N N . ALA B 1 2 ? 3.477 101.938 54.969 1 17.83 2 ALA B N 1
ATOM 5714 C CA . ALA B 1 2 ? 2.652 101.438 53.875 1 17.83 2 ALA B CA 1
ATOM 5715 C C . ALA B 1 2 ? 3.305 100.188 53.219 1 17.83 2 ALA B C 1
ATOM 5717 O O . ALA B 1 2 ? 2.637 99.375 52.562 1 17.83 2 ALA B O 1
ATOM 5718 N N . ALA B 1 3 ? 4.594 100.25 53.438 1 17.22 3 ALA B N 1
ATOM 5719 C CA . ALA B 1 3 ? 5.27 100.062 52.156 1 17.22 3 ALA B CA 1
ATOM 5720 C C . ALA B 1 3 ? 5.16 98.625 51.688 1 17.22 3 ALA B C 1
ATOM 5722 O O . ALA B 1 3 ? 4.789 98.312 50.531 1 17.22 3 ALA B O 1
ATOM 5723 N N . ASP B 1 4 ? 6 97.812 52.219 1 17.88 4 ASP B N 1
ATOM 5724 C CA . ASP B 1 4 ? 7.031 97.125 51.438 1 17.88 4 ASP B CA 1
ATOM 5725 C C . ASP B 1 4 ? 6.465 95.875 50.75 1 17.88 4 ASP B C 1
ATOM 5727 O O . ASP B 1 4 ? 5.438 95.375 51.156 1 17.88 4 ASP B O 1
ATOM 5731 N N . ASN B 1 5 ? 7.352 95.188 49.938 1 17.47 5 ASN B N 1
ATOM 5732 C CA . ASN B 1 5 ? 7.41 94.812 48.5 1 17.47 5 ASN B CA 1
ATOM 5733 C C . ASN B 1 5 ? 6.961 93.375 48.281 1 17.47 5 ASN B C 1
ATOM 5735 O O . ASN B 1 5 ? 6.309 93.125 47.281 1 17.47 5 ASN B O 1
ATOM 5739 N N . PRO B 1 6 ? 7.426 92.438 49.062 1 21.25 6 PRO B N 1
ATOM 5740 C CA . PRO B 1 6 ? 8.219 91.438 48.281 1 21.25 6 PRO B CA 1
ATOM 5741 C C . PRO B 1 6 ? 7.355 90.562 47.438 1 21.25 6 PRO B C 1
ATOM 5743 O O . PRO B 1 6 ? 6.168 90.375 47.719 1 21.25 6 PRO B O 1
ATOM 5746 N N . THR B 1 7 ? 8.031 89.875 46.344 1 20.06 7 THR B N 1
ATOM 5747 C CA . THR B 1 7 ? 7.945 89.312 45 1 20.06 7 THR B CA 1
ATOM 5748 C C . THR B 1 7 ? 7.309 87.938 45.062 1 20.06 7 THR B C 1
ATOM 5750 O O . THR B 1 7 ? 7.711 87.125 45.844 1 20.06 7 THR B O 1
ATOM 5753 N N . GLY B 1 8 ? 6.176 87.75 44.656 1 19.69 8 GLY B N 1
ATOM 5754 C CA . GLY B 1 8 ? 5.012 86.875 44.688 1 19.69 8 GLY B CA 1
ATOM 5755 C C . GLY B 1 8 ? 5.25 85.562 44 1 19.69 8 GLY B C 1
ATOM 5756 O O . GLY B 1 8 ? 4.305 84.75 43.781 1 19.69 8 GLY B O 1
ATOM 5757 N N . GLY B 1 9 ? 6.566 85.25 43.656 1 19.39 9 GLY B N 1
ATOM 5758 C CA . GLY B 1 9 ? 6.52 84.562 42.375 1 19.39 9 GLY B CA 1
ATOM 5759 C C . GLY B 1 9 ? 5.676 83.312 42.438 1 19.39 9 GLY B C 1
ATOM 5760 O O . GLY B 1 9 ? 5.316 82.812 43.531 1 19.39 9 GLY B O 1
ATOM 5761 N N . PRO B 1 10 ? 5.422 82.688 41.156 1 21.59 10 PRO B N 1
ATOM 5762 C CA . PRO B 1 10 ? 4.367 81.938 40.5 1 21.59 10 PRO B CA 1
ATOM 5763 C C . PRO B 1 10 ? 4.395 80.438 40.844 1 21.59 10 PRO B C 1
ATOM 5765 O O . PRO B 1 10 ? 3.605 79.688 40.281 1 21.59 10 PRO B O 1
ATOM 5768 N N . GLY B 1 11 ? 4.848 79.938 41.938 1 19.61 11 GLY B N 1
ATOM 5769 C CA . GLY B 1 11 ? 5.402 78.625 41.844 1 19.61 11 GLY B CA 1
ATOM 5770 C C . GLY B 1 11 ? 4.363 77.562 41.531 1 19.61 11 GLY B C 1
ATOM 5771 O O . GLY B 1 11 ? 3.488 77.25 42.344 1 19.61 11 GLY B O 1
ATOM 5772 N N . ILE B 1 12 ? 3.779 77.562 40.406 1 20.12 12 ILE B N 1
ATOM 5773 C CA . ILE B 1 12 ? 2.682 76.688 40.125 1 20.12 12 ILE B CA 1
ATOM 5774 C C . ILE B 1 12 ? 3.145 75.188 40.312 1 20.12 12 ILE B C 1
ATOM 5776 O O . ILE B 1 12 ? 4.082 74.75 39.656 1 20.12 12 ILE B O 1
ATOM 5780 N N . VAL B 1 13 ? 3.225 74.75 41.406 1 20.53 13 VAL B N 1
ATOM 5781 C CA . VAL B 1 13 ? 3.73 73.438 41.688 1 20.53 13 VAL B CA 1
ATOM 5782 C C . VAL B 1 13 ? 2.904 72.375 40.938 1 20.53 13 VAL B C 1
ATOM 5784 O O . VAL B 1 13 ? 1.691 72.312 41.156 1 20.53 13 VAL B O 1
ATOM 5787 N N . THR B 1 14 ? 3.158 72.188 39.656 1 19.84 14 THR B N 1
ATOM 5788 C CA . THR B 1 14 ? 2.479 71.25 38.781 1 19.84 14 THR B CA 1
ATOM 5789 C C . THR B 1 14 ? 2.59 69.812 39.344 1 19.84 14 THR B C 1
ATOM 5791 O O . THR B 1 14 ? 3.689 69.312 39.469 1 19.84 14 THR B O 1
ATOM 5794 N N . GLU B 1 15 ? 2.062 69.5 40.344 1 20.11 15 GLU B N 1
ATOM 5795 C CA . GLU B 1 15 ? 2.258 68.188 40.938 1 20.11 15 GLU B CA 1
ATOM 5796 C C . GLU B 1 15 ? 1.822 67.062 39.969 1 20.11 15 GLU B C 1
ATOM 5798 O O . GLU B 1 15 ? 0.643 67 39.625 1 20.11 15 GLU B O 1
ATOM 5803 N N . SER B 1 16 ? 2.625 66.875 38.906 1 21.22 16 SER B N 1
ATOM 5804 C CA . SER B 1 16 ? 2.338 65.875 37.906 1 21.22 16 SER B CA 1
ATOM 5805 C C . SER B 1 16 ? 2.195 64.5 38.531 1 21.22 16 SER B C 1
ATOM 5807 O O . SER B 1 16 ? 3.084 64.062 39.281 1 21.22 16 SER B O 1
ATOM 5809 N N . THR B 1 17 ? 1.095 64.125 38.906 1 21.45 17 THR B N 1
ATOM 5810 C CA . THR B 1 17 ? 0.813 62.812 39.562 1 21.45 17 THR B CA 1
ATOM 5811 C C . THR B 1 17 ? 1.354 61.688 38.719 1 21.45 17 THR B C 1
ATOM 5813 O O . THR B 1 17 ? 1.096 61.594 37.5 1 21.45 17 THR B O 1
ATOM 5816 N N . PRO B 1 18 ? 2.428 60.969 39.094 1 24.3 18 PRO B N 1
ATOM 5817 C CA . PRO B 1 18 ? 3.162 59.906 38.438 1 24.3 18 PRO B CA 1
ATOM 5818 C C . PRO B 1 18 ? 2.271 58.719 38.062 1 24.3 18 PRO B C 1
ATOM 5820 O O . PRO B 1 18 ? 2.176 57.75 38.812 1 24.3 18 PRO B O 1
ATOM 5823 N N . LEU B 1 19 ? 1.051 58.875 37.688 1 20.95 19 LEU B N 1
ATOM 5824 C CA . LEU B 1 19 ? 0.149 57.75 37.688 1 20.95 19 LEU B CA 1
ATOM 5825 C C . LEU B 1 19 ? 0.776 56.531 37 1 20.95 19 LEU B C 1
ATOM 5827 O O . LEU B 1 19 ? 0.84 55.438 37.562 1 20.95 19 LEU B O 1
ATOM 5831 N N . LEU B 1 20 ? -0.027 56.062 35.906 1 23.11 20 LEU B N 1
ATOM 5832 C CA . LEU B 1 20 ? -0.32 54.688 35.5 1 23.11 20 LEU B CA 1
ATOM 5833 C C . LEU B 1 20 ? 0.878 54.031 34.812 1 23.11 20 LEU B C 1
ATOM 5835 O O . LEU B 1 20 ? 1.373 54.562 33.812 1 23.11 20 LEU B O 1
ATOM 5839 N N . ARG B 1 21 ? 1.703 53.406 35.406 1 25.06 21 ARG B N 1
ATOM 5840 C CA . ARG B 1 21 ? 2.9 52.719 34.938 1 25.06 21 ARG B CA 1
ATOM 5841 C C . ARG B 1 21 ? 2.609 51.938 33.656 1 25.06 21 ARG B C 1
ATOM 5843 O O . ARG B 1 21 ? 1.682 51.125 33.625 1 25.06 21 ARG B O 1
ATOM 5850 N N . ASP B 1 22 ? 2.916 52.438 32.469 1 25.55 22 ASP B N 1
ATOM 5851 C CA . ASP B 1 22 ? 2.949 51.875 31.109 1 25.55 22 ASP B CA 1
ATOM 5852 C C . ASP B 1 22 ? 3.516 50.469 31.109 1 25.55 22 ASP B C 1
ATOM 5854 O O . ASP B 1 22 ? 4.648 50.25 31.531 1 25.55 22 ASP B O 1
ATOM 5858 N N . GLN B 1 23 ? 2.727 49.438 31.375 1 26.5 23 GLN B N 1
ATOM 5859 C CA . GLN B 1 23 ? 3.213 48.062 31.281 1 26.5 23 GLN B CA 1
ATOM 5860 C C . GLN B 1 23 ? 4.07 47.875 30.031 1 26.5 23 GLN B C 1
ATOM 5862 O O . GLN B 1 23 ? 3.668 48.25 28.938 1 26.5 23 GLN B O 1
ATOM 5867 N N . PRO B 1 24 ? 5.395 47.812 30.234 1 28.06 24 PRO B N 1
ATOM 5868 C CA . PRO B 1 24 ? 6.344 47.719 29.125 1 28.06 24 PRO B CA 1
ATOM 5869 C C . PRO B 1 24 ? 5.902 46.688 28.062 1 28.06 24 PRO B C 1
ATOM 5871 O O . PRO B 1 24 ? 5.352 45.656 28.391 1 28.06 24 PRO B O 1
ATOM 5874 N N . THR B 1 25 ? 5.285 47.156 27.031 1 29.42 25 THR B N 1
ATOM 5875 C CA . THR B 1 25 ? 5.082 46.281 25.875 1 29.42 25 THR B CA 1
ATOM 5876 C C . THR B 1 25 ? 6.312 45.438 25.625 1 29.42 25 THR B C 1
ATOM 5878 O O . THR B 1 25 ? 7.441 45.906 25.641 1 29.42 25 THR B O 1
ATOM 5881 N N . PRO B 1 26 ? 6.277 44.125 25.953 1 29.14 26 PRO B N 1
ATOM 5882 C CA . PRO B 1 26 ? 7.449 43.25 26.031 1 29.14 26 PRO B CA 1
ATOM 5883 C C . PRO B 1 26 ? 8.406 43.438 24.859 1 29.14 26 PRO B C 1
ATOM 5885 O O . PRO B 1 26 ? 9.484 42.844 24.812 1 29.14 26 PRO B O 1
ATOM 5888 N N . PHE B 1 27 ? 7.887 43.719 23.688 1 31.3 27 PHE B N 1
ATOM 5889 C CA . PHE B 1 27 ? 8.883 43.719 22.625 1 31.3 27 PHE B CA 1
ATOM 5890 C C . PHE B 1 27 ? 9.641 45.031 22.594 1 31.3 27 PHE B C 1
ATOM 5892 O O . PHE B 1 27 ? 9.031 46.094 22.5 1 31.3 27 PHE B O 1
ATOM 5899 N N . SER B 1 28 ? 10.672 45.219 23.359 1 27.8 28 SER B N 1
ATOM 5900 C CA . SER B 1 28 ? 11.555 46.375 23.516 1 27.8 28 SER B CA 1
ATOM 5901 C C . SER B 1 28 ? 11.852 47.031 22.172 1 27.8 28 SER B C 1
ATOM 5903 O O . SER B 1 28 ? 12.008 46.344 21.156 1 27.8 28 SER B O 1
ATOM 5905 N N . ARG B 1 29 ? 11.617 48.312 21.969 1 30.84 29 ARG B N 1
ATOM 5906 C CA . ARG B 1 29 ? 11.984 49.219 20.891 1 30.84 29 ARG B CA 1
ATOM 5907 C C . ARG B 1 29 ? 13.461 49.062 20.531 1 30.84 29 ARG B C 1
ATOM 5909 O O . ARG B 1 29 ? 14.289 48.781 21.406 1 30.84 29 ARG B O 1
ATOM 5916 N N . THR B 1 30 ? 13.805 49.062 19.281 1 30.09 30 THR B N 1
ATOM 5917 C CA . THR B 1 30 ? 15.125 49.031 18.656 1 30.09 30 THR B CA 1
ATOM 5918 C C . THR B 1 30 ? 16.047 50.062 19.266 1 30.09 30 THR B C 1
ATOM 5920 O O . THR B 1 30 ? 15.711 51.25 19.344 1 30.09 30 THR B O 1
ATOM 5923 N N . PRO B 1 31 ? 16.953 49.719 20.219 1 28.45 31 PRO B N 1
ATOM 5924 C CA . PRO B 1 31 ? 17.891 50.75 20.688 1 28.45 31 PRO B CA 1
ATOM 5925 C C . PRO B 1 31 ? 18.609 51.438 19.547 1 28.45 31 PRO B C 1
ATOM 5927 O O . PRO B 1 31 ? 18.922 50.844 18.516 1 28.45 31 PRO B O 1
ATOM 5930 N N . LYS B 1 32 ? 18.578 52.781 19.312 1 29.36 32 LYS B N 1
ATOM 5931 C CA . LYS B 1 32 ? 19.203 53.688 18.344 1 29.36 32 LYS B CA 1
ATOM 5932 C C . LYS B 1 32 ? 20.719 53.594 18.422 1 29.36 32 LYS B C 1
ATOM 5934 O O . LYS B 1 32 ? 21.438 54.406 17.812 1 29.36 32 LYS B O 1
ATOM 5939 N N . ASP B 1 33 ? 21.344 53.125 19.562 1 27.89 33 ASP B N 1
ATOM 5940 C CA . ASP B 1 33 ? 22.797 53.375 19.594 1 27.89 33 ASP B CA 1
ATOM 5941 C C . ASP B 1 33 ? 23.5 52.562 18.5 1 27.89 33 ASP B C 1
ATOM 5943 O O . ASP B 1 33 ? 23.094 51.406 18.203 1 27.89 33 ASP B O 1
ATOM 5947 N N . GLY B 1 34 ? 24.328 53.156 17.578 1 27.22 34 GLY B N 1
ATOM 5948 C CA . GLY B 1 34 ? 25.172 52.781 16.469 1 27.22 34 GLY B CA 1
ATOM 5949 C C . GLY B 1 34 ? 26.094 51.625 16.797 1 27.22 34 GLY B C 1
ATOM 5950 O O . GLY B 1 34 ? 27.141 51.438 16.156 1 27.22 34 GLY B O 1
ATOM 5951 N N . ARG B 1 35 ? 26.203 51.281 18.047 1 29.44 35 ARG B N 1
ATOM 5952 C CA . ARG B 1 35 ? 27.281 50.312 18.266 1 29.44 35 ARG B CA 1
ATOM 5953 C C . ARG B 1 35 ? 27.094 49.094 17.375 1 29.44 35 ARG B C 1
ATOM 5955 O O . ARG B 1 35 ? 25.969 48.625 17.188 1 29.44 35 ARG B O 1
ATOM 5962 N N . SER B 1 36 ? 28.109 48.906 16.484 1 27.39 36 SER B N 1
ATOM 5963 C CA . SER B 1 36 ? 28.312 47.75 15.602 1 27.39 36 SER B CA 1
ATOM 5964 C C . SER B 1 36 ? 27.938 46.438 16.297 1 27.39 36 SER B C 1
ATOM 5966 O O . SER B 1 36 ? 28.438 46.125 17.375 1 27.39 36 SER B O 1
ATOM 5968 N N . VAL B 1 37 ? 26.75 46.125 16.328 1 28.89 37 VAL B N 1
ATOM 5969 C CA . VAL B 1 37 ? 26.344 44.781 16.703 1 28.89 37 VAL B CA 1
ATOM 5970 C C . VAL B 1 37 ? 27.375 43.781 16.188 1 28.89 37 VAL B C 1
ATOM 5972 O O . VAL B 1 37 ? 27.547 43.594 14.977 1 28.89 37 VAL B O 1
ATOM 5975 N N . THR B 1 38 ? 28.578 43.75 16.828 1 27.72 38 THR B N 1
ATOM 5976 C CA . THR B 1 38 ? 29.438 42.594 16.609 1 27.72 38 THR B CA 1
ATOM 5977 C C . THR B 1 38 ? 28.609 41.312 16.391 1 27.72 38 THR B C 1
ATOM 5979 O O . THR B 1 38 ? 27.672 41.062 17.156 1 27.72 38 THR B O 1
ATOM 5982 N N . ALA B 1 39 ? 28.516 40.938 15.203 1 31.77 39 ALA B N 1
ATOM 5983 C CA . ALA B 1 39 ? 27.938 39.656 14.758 1 31.77 39 ALA B CA 1
ATOM 5984 C C . ALA B 1 39 ? 28.25 38.531 15.742 1 31.77 39 ALA B C 1
ATOM 5986 O O . ALA B 1 39 ? 29.375 38.031 15.781 1 31.77 39 ALA B O 1
ATOM 5987 N N . SER B 1 40 ? 27.969 38.656 17.047 1 31.19 40 SER B N 1
ATOM 5988 C CA . SER B 1 40 ? 28.062 37.469 17.906 1 31.19 40 SER B CA 1
ATOM 5989 C C . SER B 1 40 ? 27.656 36.219 17.156 1 31.19 40 SER B C 1
ATOM 5991 O O . SER B 1 40 ? 26.688 36.219 16.406 1 31.19 40 SER B O 1
ATOM 5993 N N . THR B 1 41 ? 28.625 35.406 16.797 1 35.75 41 THR B N 1
ATOM 5994 C CA . THR B 1 41 ? 28.438 34.031 16.359 1 35.75 41 THR B CA 1
ATOM 5995 C C . THR B 1 41 ? 27.234 33.375 17.062 1 35.75 41 THR B C 1
ATOM 5997 O O . THR B 1 41 ? 27.25 33.188 18.281 1 35.75 41 THR B O 1
ATOM 6000 N N . TYR B 1 42 ? 26.109 33.781 16.906 1 37.38 42 TYR B N 1
ATOM 6001 C CA . TYR B 1 42 ? 24.922 33.125 17.438 1 37.38 42 TYR B CA 1
ATOM 6002 C C . TYR B 1 42 ? 25.047 31.609 17.359 1 37.38 42 TYR B C 1
ATOM 6004 O O . TYR B 1 42 ? 24.906 31.031 16.281 1 37.38 42 TYR B O 1
ATOM 6012 N N . ASP B 1 43 ? 25.969 30.922 17.984 1 43.53 43 ASP B N 1
ATOM 6013 C CA . ASP B 1 43 ? 26.141 29.484 18.188 1 43.53 43 ASP B CA 1
ATOM 6014 C C . ASP B 1 43 ? 24.828 28.844 18.609 1 43.53 43 ASP B C 1
ATOM 6016 O O . ASP B 1 43 ? 24.719 27.609 18.688 1 43.53 43 ASP B O 1
ATOM 6020 N N . GLY B 1 44 ? 23.797 29.5 19.078 1 46.81 44 GLY B N 1
ATOM 6021 C CA . GLY B 1 44 ? 22.797 28.891 19.953 1 46.81 44 GLY B CA 1
ATOM 6022 C C . GLY B 1 44 ? 21.797 28.031 19.188 1 46.81 44 GLY B C 1
ATOM 6023 O O . GLY B 1 44 ? 21.297 27.047 19.719 1 46.81 44 GLY B O 1
ATOM 6024 N N . ASP B 1 45 ? 21.125 28.484 18.094 1 59.34 45 ASP B N 1
ATOM 6025 C CA . ASP B 1 45 ? 20.016 27.672 17.594 1 59.34 45 ASP B CA 1
ATOM 6026 C C . ASP B 1 45 ? 20.453 26.797 16.422 1 59.34 45 ASP B C 1
ATOM 6028 O O . ASP B 1 45 ? 19.844 26.797 15.359 1 59.34 45 ASP B O 1
ATOM 6032 N N . LEU B 1 46 ? 21.578 26.141 16.578 1 63.62 46 LEU B N 1
ATOM 6033 C CA . LEU B 1 46 ? 22 25.25 15.5 1 63.62 46 LEU B CA 1
ATOM 6034 C C . LEU B 1 46 ? 21.109 24.016 15.43 1 63.62 46 LEU B C 1
ATOM 6036 O O . LEU B 1 46 ? 21.016 23.25 16.391 1 63.62 46 LEU B O 1
ATOM 6040 N N . LEU B 1 47 ? 20.188 24.062 14.43 1 74.88 47 LEU B N 1
ATOM 6041 C CA . LEU B 1 47 ? 19.328 22.906 14.188 1 74.88 47 LEU B CA 1
ATOM 6042 C C . LEU B 1 47 ? 20.094 21.781 13.5 1 74.88 47 LEU B C 1
ATOM 6044 O O . LEU B 1 47 ? 21 22.047 12.703 1 74.88 47 LEU B O 1
ATOM 6048 N N . PRO B 1 48 ? 19.812 20.656 14 1 78.56 48 PRO B N 1
ATOM 6049 C CA . PRO B 1 48 ? 20.391 19.531 13.266 1 78.56 48 PRO B CA 1
ATOM 6050 C C . PRO B 1 48 ? 19.906 19.469 11.812 1 78.56 48 PRO B C 1
ATOM 6052 O O . PRO B 1 48 ? 18.812 19.953 11.5 1 78.56 48 PRO B O 1
ATOM 6055 N N . TYR B 1 49 ? 20.688 19.188 10.844 1 79.56 49 TYR B N 1
ATOM 6056 C CA . TYR B 1 49 ? 20.359 18.953 9.445 1 79.56 49 TYR B CA 1
ATOM 6057 C C . TYR B 1 49 ? 20.188 20.281 8.703 1 79.56 49 TYR B C 1
ATOM 6059 O O . TYR B 1 49 ? 19.375 20.375 7.777 1 79.56 49 TYR B O 1
ATOM 6067 N N . ASN B 1 50 ? 20.719 21.297 9.102 1 78.44 50 ASN B N 1
ATOM 6068 C CA . ASN B 1 50 ? 20.594 22.625 8.508 1 78.44 50 ASN B CA 1
ATOM 6069 C C . ASN B 1 50 ? 21.078 22.641 7.059 1 78.44 50 ASN B C 1
ATOM 6071 O O . ASN B 1 50 ? 20.719 23.531 6.289 1 78.44 50 ASN B O 1
ATOM 6075 N N . SER B 1 51 ? 21.812 21.609 6.719 1 77.31 51 SER B N 1
ATOM 6076 C CA . SER B 1 51 ? 22.359 21.547 5.371 1 77.31 51 SER B CA 1
ATOM 6077 C C . SER B 1 51 ? 21.344 20.984 4.383 1 77.31 51 SER B C 1
ATOM 6079 O O . SER B 1 51 ? 21.562 21.031 3.17 1 77.31 51 SER B O 1
ATOM 6081 N N . TYR B 1 52 ? 20.219 20.531 4.898 1 86.38 52 TYR B N 1
ATOM 6082 C CA . TYR B 1 52 ? 19.203 19.953 4.035 1 86.38 52 TYR B CA 1
ATOM 6083 C C . TYR B 1 52 ? 18.078 20.938 3.771 1 86.38 52 TYR B C 1
ATOM 6085 O O . TYR B 1 52 ? 17.672 21.688 4.668 1 86.38 52 TYR B O 1
ATOM 6093 N N . SER B 1 53 ? 17.656 20.984 2.584 1 87.44 53 SER B N 1
ATOM 6094 C CA . SER B 1 53 ? 16.453 21.75 2.262 1 87.44 53 SER B CA 1
ATOM 6095 C C . SER B 1 53 ? 15.211 20.875 2.268 1 87.44 53 SER B C 1
ATOM 6097 O O . SER B 1 53 ? 15.289 19.672 2.016 1 87.44 53 SER B O 1
ATOM 6099 N N . THR B 1 54 ? 14.109 21.453 2.658 1 91.06 54 THR B N 1
ATOM 6100 C CA . THR B 1 54 ? 12.844 20.734 2.732 1 91.06 54 THR B CA 1
ATOM 6101 C C . THR B 1 54 ? 11.844 21.297 1.728 1 91.06 54 THR B C 1
ATOM 6103 O O . THR B 1 54 ? 11.766 22.5 1.532 1 91.06 54 THR B O 1
ATOM 6106 N N . ILE B 1 55 ? 11.133 20.438 1.127 1 90.69 55 ILE B N 1
ATOM 6107 C CA . ILE B 1 55 ? 10.125 20.891 0.173 1 90.69 55 ILE B CA 1
ATOM 6108 C C . ILE B 1 55 ? 8.781 21.062 0.883 1 90.69 55 ILE B C 1
ATOM 6110 O O . ILE B 1 55 ? 8.586 20.562 1.989 1 90.69 55 ILE B O 1
ATOM 6114 N N . ASP B 1 56 ? 7.934 21.844 0.276 1 91.75 56 ASP B N 1
ATOM 6115 C CA . ASP B 1 56 ? 6.57 22.031 0.766 1 91.75 56 ASP B CA 1
ATOM 6116 C C . ASP B 1 56 ? 5.559 21.328 -0.124 1 91.75 56 ASP B C 1
ATOM 6118 O O . ASP B 1 56 ? 5.211 21.812 -1.198 1 91.75 56 ASP B O 1
ATOM 6122 N N . TRP B 1 57 ? 4.988 20.266 0.354 1 94.06 57 TRP B N 1
ATOM 6123 C CA . TRP B 1 57 ? 4.094 19.422 -0.429 1 94.06 57 TRP B CA 1
ATOM 6124 C C . TRP B 1 57 ? 2.773 20.141 -0.71 1 94.06 57 TRP B C 1
ATOM 6126 O O . TRP B 1 57 ? 2.199 19.984 -1.79 1 94.06 57 TRP B O 1
ATOM 6136 N N . LEU B 1 58 ? 2.279 20.875 0.237 1 92.88 58 LEU B N 1
ATOM 6137 C CA . LEU B 1 58 ? 1.001 21.562 0.075 1 92.88 58 LEU B CA 1
ATOM 6138 C C . LEU B 1 58 ? 1.106 22.656 -0.97 1 92.88 58 LEU B C 1
ATOM 6140 O O . LEU B 1 58 ? 0.218 22.812 -1.811 1 92.88 58 LEU B O 1
ATOM 6144 N N . GLN B 1 59 ? 2.188 23.438 -0.927 1 91.12 59 GLN B N 1
ATOM 6145 C CA . GLN B 1 59 ? 2.389 24.484 -1.927 1 91.12 59 GLN B CA 1
ATOM 6146 C C . GLN B 1 59 ? 2.607 23.875 -3.312 1 91.12 59 GLN B C 1
ATOM 6148 O O . GLN B 1 59 ? 2.195 24.469 -4.32 1 91.12 59 GLN B O 1
ATOM 6153 N N . GLY B 1 60 ? 3.314 22.75 -3.305 1 92 60 GLY B N 1
ATOM 6154 C CA . GLY B 1 60 ? 3.479 22.047 -4.57 1 92 60 GLY B CA 1
ATOM 6155 C C . GLY B 1 60 ? 2.164 21.594 -5.18 1 92 60 GLY B C 1
ATOM 6156 O O . GLY B 1 60 ? 2 21.625 -6.402 1 92 60 GLY B O 1
ATOM 6157 N N . LEU B 1 61 ? 1.234 21.234 -4.34 1 93.94 61 LEU B N 1
ATOM 6158 C CA . LEU B 1 61 ? -0.087 20.812 -4.797 1 93.94 61 LEU B CA 1
ATOM 6159 C C . LEU B 1 61 ? -0.846 21.984 -5.41 1 93.94 61 LEU B C 1
ATOM 6161 O O . LEU B 1 61 ? -1.488 21.844 -6.453 1 93.94 61 LEU B O 1
ATOM 6165 N N . ILE B 1 62 ? -0.786 23.156 -4.777 1 91.94 62 ILE B N 1
ATOM 6166 C CA . ILE B 1 62 ? -1.491 24.328 -5.258 1 91.94 62 ILE B CA 1
ATOM 6167 C C . ILE B 1 62 ? -0.911 24.766 -6.602 1 91.94 62 ILE B C 1
ATOM 6169 O O . ILE B 1 62 ? -1.653 25.109 -7.523 1 91.94 62 ILE B O 1
ATOM 6173 N N . LYS B 1 63 ? 0.397 24.75 -6.66 1 91.25 63 LYS B N 1
ATOM 6174 C CA . LYS B 1 63 ? 1.06 25.141 -7.906 1 91.25 63 LYS B CA 1
ATOM 6175 C C . LYS B 1 63 ? 0.678 24.188 -9.039 1 91.25 63 LYS B C 1
ATOM 6177 O O . LYS B 1 63 ? 0.433 24.625 -10.164 1 91.25 63 LYS B O 1
ATOM 6182 N N . ASP B 1 64 ? 0.629 22.938 -8.758 1 92.56 64 ASP B N 1
ATOM 6183 C CA . ASP B 1 64 ? 0.255 21.953 -9.773 1 92.56 64 ASP B CA 1
ATOM 6184 C C . ASP B 1 64 ? -1.21 22.109 -10.172 1 92.56 64 ASP B C 1
ATOM 6186 O O . ASP B 1 64 ? -1.559 21.953 -11.344 1 92.56 64 ASP B O 1
ATOM 6190 N N . SER B 1 65 ? -2.053 22.344 -9.203 1 91.69 65 SER B N 1
ATOM 6191 C CA . SER B 1 65 ? -3.471 22.531 -9.492 1 91.69 65 SER B CA 1
ATOM 6192 C C . SER B 1 65 ? -3.695 23.766 -10.367 1 91.69 65 SER B C 1
ATOM 6194 O O . SER B 1 65 ? -4.52 23.734 -11.281 1 91.69 65 SER B O 1
ATOM 6196 N N . ALA B 1 66 ? -2.982 24.828 -10.055 1 88.81 66 ALA B N 1
ATOM 6197 C CA . ALA B 1 66 ? -3.082 26.047 -10.859 1 88.81 66 ALA B CA 1
ATOM 6198 C C . ALA B 1 66 ? -2.6 25.797 -12.281 1 88.81 66 ALA B C 1
ATOM 6200 O O . ALA B 1 66 ? -3.219 26.266 -13.242 1 88.81 66 ALA B O 1
ATOM 6201 N N . ARG B 1 67 ? -1.539 25.094 -12.422 1 89.44 67 ARG B N 1
ATOM 6202 C CA . ARG B 1 67 ? -1.01 24.781 -13.742 1 89.44 67 ARG B CA 1
ATOM 6203 C C . ARG B 1 67 ? -2.002 23.938 -14.547 1 89.44 67 ARG B C 1
ATOM 6205 O O . ARG B 1 67 ? -2.248 24.203 -15.719 1 89.44 67 ARG B O 1
ATOM 6212 N N . ARG B 1 68 ? -2.584 22.953 -13.938 1 88.88 68 ARG B N 1
ATOM 6213 C CA . ARG B 1 68 ? -3.521 22.062 -14.609 1 88.88 68 ARG B CA 1
ATOM 6214 C C . ARG B 1 68 ? -4.789 22.812 -15.016 1 88.88 68 ARG B C 1
ATOM 6216 O O . ARG B 1 68 ? -5.367 22.531 -16.078 1 88.88 68 ARG B O 1
ATOM 6223 N N . SER B 1 69 ? -5.18 23.688 -14.18 1 87.31 69 SER B N 1
ATOM 6224 C CA . SER B 1 69 ? -6.355 24.5 -14.508 1 87.31 69 SER B CA 1
ATOM 6225 C C . SER B 1 69 ? -6.109 25.359 -15.734 1 87.31 69 SER B C 1
ATOM 6227 O O . SER B 1 69 ? -7.016 25.578 -16.547 1 87.31 69 SER B O 1
ATOM 6229 N N . GLN B 1 70 ? -4.906 25.812 -15.852 1 84.25 70 GLN B N 1
ATOM 6230 C CA . GLN B 1 70 ? -4.555 26.641 -17 1 84.25 70 GLN B CA 1
ATOM 6231 C C . GLN B 1 70 ? -4.516 25.812 -18.281 1 84.25 70 GLN B C 1
ATOM 6233 O O . GLN B 1 70 ? -4.918 26.281 -19.344 1 84.25 70 GLN B O 1
ATOM 6238 N N . VAL B 1 71 ? -4.105 24.641 -18.109 1 84.38 71 VAL B N 1
ATOM 6239 C CA . VAL B 1 71 ? -3.994 23.766 -19.281 1 84.38 71 VAL B CA 1
ATOM 6240 C C . VAL B 1 71 ? -5.383 23.281 -19.703 1 84.38 71 VAL B C 1
ATOM 6242 O O . VAL B 1 71 ? -5.668 23.156 -20.891 1 84.38 71 VAL B O 1
ATOM 6245 N N . GLU B 1 72 ? -6.227 23.047 -18.672 1 80.44 72 GLU B N 1
ATOM 6246 C CA . GLU B 1 72 ? -7.547 22.484 -18.953 1 80.44 72 GLU B CA 1
ATOM 6247 C C . GLU B 1 72 ? -8.547 23.578 -19.297 1 80.44 72 GLU B C 1
ATOM 6249 O O . GLU B 1 72 ? -9.672 23.297 -19.719 1 80.44 72 GLU B O 1
ATOM 6254 N N . SER B 1 73 ? -8.094 24.75 -19.109 1 75.81 73 SER B N 1
ATOM 6255 C CA . SER B 1 73 ? -9.008 25.844 -19.406 1 75.81 73 SER B CA 1
ATOM 6256 C C . SER B 1 73 ? -9.445 25.812 -20.875 1 75.81 73 SER B C 1
ATOM 6258 O O . SER B 1 73 ? -8.617 25.578 -21.766 1 75.81 73 SER B O 1
ATOM 6260 N N . PRO B 1 74 ? -10.727 25.547 -21.094 1 58.28 74 PRO B N 1
ATOM 6261 C CA . PRO B 1 74 ? -11.32 25.344 -22.422 1 58.28 74 PRO B CA 1
ATOM 6262 C C . PRO B 1 74 ? -10.883 26.406 -23.438 1 58.28 74 PRO B C 1
ATOM 6264 O O . PRO B 1 74 ? -11.055 27.594 -23.188 1 58.28 74 PRO B O 1
ATOM 6267 N N . PRO B 1 75 ? -9.797 26.547 -24 1 58.19 75 PRO B N 1
ATOM 6268 C CA . PRO B 1 75 ? -10.227 27.25 -25.219 1 58.19 75 PRO B CA 1
ATOM 6269 C C . PRO B 1 75 ? -11.039 26.375 -26.156 1 58.19 75 PRO B C 1
ATOM 6271 O O . PRO B 1 75 ? -10.625 25.25 -26.484 1 58.19 75 PRO B O 1
ATOM 6274 N N . ARG B 1 76 ? -12.453 26.203 -26.047 1 53.69 76 ARG B N 1
ATOM 6275 C CA . ARG B 1 76 ? -13.422 25.359 -26.734 1 53.69 76 ARG B CA 1
ATOM 6276 C C . ARG B 1 76 ? -12.906 24.938 -28.109 1 53.69 76 ARG B C 1
ATOM 6278 O O . ARG B 1 76 ? -13.094 23.781 -28.531 1 53.69 76 ARG B O 1
ATOM 6285 N N . HIS B 1 77 ? -12.531 25.641 -28.875 1 62.19 77 HIS B N 1
ATOM 6286 C CA . HIS B 1 77 ? -12.75 25.266 -30.266 1 62.19 77 HIS B CA 1
ATOM 6287 C C . HIS B 1 77 ? -11.445 24.828 -30.938 1 62.19 77 HIS B C 1
ATOM 6289 O O . HIS B 1 77 ? -11.461 24.344 -32.062 1 62.19 77 HIS B O 1
ATOM 6295 N N . SER B 1 78 ? -10.25 24.891 -30.219 1 75.56 78 SER B N 1
ATOM 6296 C CA . SER B 1 78 ? -9.094 24.625 -31.078 1 75.56 78 SER B CA 1
ATOM 6297 C C . SER B 1 78 ? -8.539 23.234 -30.859 1 75.56 78 SER B C 1
ATOM 6299 O O . SER B 1 78 ? -8.461 22.75 -29.719 1 75.56 78 SER B O 1
ATOM 6301 N N . ILE B 1 79 ? -8.438 22.328 -31.828 1 82.56 79 ILE B N 1
ATOM 6302 C CA . ILE B 1 79 ? -7.887 20.969 -31.859 1 82.56 79 ILE B CA 1
ATOM 6303 C C . ILE B 1 79 ? -6.504 20.953 -31.219 1 82.56 79 ILE B C 1
ATOM 6305 O O . ILE B 1 79 ? -6.145 20 -30.531 1 82.56 79 ILE B O 1
ATOM 6309 N N . ARG B 1 80 ? -5.758 22.016 -31.453 1 82.88 80 ARG B N 1
ATOM 6310 C CA . ARG B 1 80 ? -4.414 22.109 -30.906 1 82.88 80 ARG B CA 1
ATOM 6311 C C . ARG B 1 80 ? -4.449 22.062 -29.375 1 82.88 80 ARG B C 1
ATOM 6313 O O . ARG B 1 80 ? -3.613 21.422 -28.75 1 82.88 80 ARG B O 1
ATOM 6320 N N . MET B 1 81 ? -5.379 22.656 -28.844 1 81.31 81 MET B N 1
ATOM 6321 C CA . MET B 1 81 ? -5.469 22.719 -27.391 1 81.31 81 MET B CA 1
ATOM 6322 C C . MET B 1 81 ? -5.926 21.375 -26.828 1 81.31 81 MET B C 1
ATOM 6324 O O . MET B 1 81 ? -5.508 20.984 -25.734 1 81.31 81 MET B O 1
ATOM 6328 N N . ARG B 1 82 ? -6.672 20.703 -27.578 1 83.56 82 ARG B N 1
ATOM 6329 C CA . ARG B 1 82 ? -7.102 19.391 -27.141 1 83.56 82 ARG B CA 1
ATOM 6330 C C . ARG B 1 82 ? -5.934 18.406 -27.125 1 83.56 82 ARG B C 1
ATOM 6332 O O . ARG B 1 82 ? -5.812 17.594 -26.203 1 83.56 82 ARG B O 1
ATOM 6339 N N . VAL B 1 83 ? -5.164 18.531 -28.141 1 86.69 83 VAL B N 1
ATOM 6340 C CA . VAL B 1 83 ? -3.994 17.672 -28.219 1 86.69 83 VAL B CA 1
ATOM 6341 C C . VAL B 1 83 ? -3.006 18.016 -27.109 1 86.69 83 VAL B C 1
ATOM 6343 O O . VAL B 1 83 ? -2.377 17.125 -26.531 1 86.69 83 VAL B O 1
ATOM 6346 N N . ALA B 1 84 ? -2.896 19.297 -26.844 1 84.12 84 ALA B N 1
ATOM 6347 C CA . ALA B 1 84 ? -1.99 19.734 -25.781 1 84.12 84 ALA B CA 1
ATOM 6348 C C . ALA B 1 84 ? -2.461 19.234 -24.422 1 84.12 84 ALA B C 1
ATOM 6350 O O . ALA B 1 84 ? -1.647 18.859 -23.562 1 84.12 84 ALA B O 1
ATOM 6351 N N . THR B 1 85 ? -3.746 19.266 -24.219 1 85.5 85 THR B N 1
ATOM 6352 C CA . THR B 1 85 ? -4.301 18.781 -22.969 1 85.5 85 THR B CA 1
ATOM 6353 C C . THR B 1 85 ? -4.113 17.266 -22.859 1 85.5 85 THR B C 1
ATOM 6355 O O . THR B 1 85 ? -3.787 16.75 -21.781 1 85.5 85 THR B O 1
ATOM 6358 N N . TRP B 1 86 ? -4.273 16.672 -23.953 1 86.38 86 TRP B N 1
ATOM 6359 C CA . TRP B 1 86 ? -4.086 15.219 -23.969 1 86.38 86 TRP B CA 1
ATOM 6360 C C . TRP B 1 86 ? -2.631 14.852 -23.719 1 86.38 86 TRP B C 1
ATOM 6362 O O . TRP B 1 86 ? -2.348 13.898 -22.984 1 86.38 86 TRP B O 1
ATOM 6372 N N . TRP B 1 87 ? -1.759 15.539 -24.25 1 87.75 87 TRP B N 1
ATOM 6373 C CA . TRP B 1 87 ? -0.333 15.289 -24.062 1 87.75 87 TRP B CA 1
ATOM 6374 C C . TRP B 1 87 ? 0.078 15.531 -22.625 1 87.75 87 TRP B C 1
ATOM 6376 O O . TRP B 1 87 ? 0.906 14.797 -22.078 1 87.75 87 TRP B O 1
ATOM 6386 N N . ASP B 1 88 ? -0.49 16.516 -22 1 88.31 88 ASP B N 1
ATOM 6387 C CA . ASP B 1 88 ? -0.172 16.797 -20.609 1 88.31 88 ASP B CA 1
ATOM 6388 C C . ASP B 1 88 ? -0.628 15.664 -19.688 1 88.31 88 ASP B C 1
ATOM 6390 O O . ASP B 1 88 ? 0.053 15.32 -18.719 1 88.31 88 ASP B O 1
ATOM 6394 N N . LEU B 1 89 ? -1.698 15.094 -20.109 1 85.25 89 LEU B N 1
ATOM 6395 C CA . LEU B 1 89 ? -2.242 14.008 -19.312 1 85.25 89 LEU B CA 1
ATOM 6396 C C . LEU B 1 89 ? -1.459 12.719 -19.531 1 85.25 89 LEU B C 1
ATOM 6398 O O . LEU B 1 89 ? -1.342 11.891 -18.641 1 85.25 89 LEU B O 1
ATOM 6402 N N . THR B 1 90 ? -0.873 12.609 -20.703 1 91.19 90 THR B N 1
ATOM 6403 C CA . THR B 1 90 ? -0.225 11.352 -21.062 1 91.19 90 THR B CA 1
ATOM 6404 C C . THR B 1 90 ? 1.27 11.406 -20.766 1 91.19 90 THR B C 1
ATOM 6406 O O . THR B 1 90 ? 1.948 10.383 -20.781 1 91.19 90 THR B O 1
ATOM 6409 N N . GLN B 1 91 ? 1.812 12.531 -20.438 1 93.31 91 GLN B N 1
ATOM 6410 C CA . GLN B 1 91 ? 3.242 12.695 -20.188 1 93.31 91 GLN B CA 1
ATOM 6411 C C . GLN B 1 91 ? 3.715 11.797 -19.047 1 93.31 91 GLN B C 1
ATOM 6413 O O . GLN B 1 91 ? 4.82 11.258 -19.094 1 93.31 91 GLN B O 1
ATOM 6418 N N . GLY B 1 92 ? 2.889 11.672 -18.031 1 94.5 92 GLY B N 1
ATOM 6419 C CA . GLY B 1 92 ? 3.271 10.82 -16.922 1 94.5 92 GLY B CA 1
ATOM 6420 C C . GLY B 1 92 ? 3.42 9.359 -17.312 1 94.5 92 GLY B C 1
ATOM 6421 O O . GLY B 1 92 ? 4.344 8.68 -16.859 1 94.5 92 GLY B O 1
ATOM 6422 N N . TRP B 1 93 ? 2.617 8.883 -18.188 1 95.56 93 TRP B N 1
ATOM 6423 C CA . TRP B 1 93 ? 2.66 7.496 -18.641 1 95.56 93 TRP B CA 1
ATOM 6424 C C . TRP B 1 93 ? 3.859 7.262 -19.562 1 95.56 93 TRP B C 1
ATOM 6426 O O . TRP B 1 93 ? 4.531 6.23 -19.469 1 95.56 93 TRP B O 1
ATOM 6436 N N . VAL B 1 94 ? 4.121 8.188 -20.375 1 96.56 94 VAL B N 1
ATOM 6437 C CA . VAL B 1 94 ? 5.242 8.07 -21.312 1 96.56 94 VAL B CA 1
ATOM 6438 C C . VAL B 1 94 ? 6.559 8.102 -20.531 1 96.56 94 VAL B C 1
ATOM 6440 O O . VAL B 1 94 ? 7.488 7.355 -20.844 1 96.56 94 VAL B O 1
ATOM 6443 N N . ALA B 1 95 ? 6.59 8.984 -19.531 1 97.62 95 ALA B N 1
ATOM 6444 C CA . ALA B 1 95 ? 7.789 9.047 -18.703 1 97.62 95 ALA B CA 1
ATOM 6445 C C . ALA B 1 95 ? 8.016 7.734 -17.953 1 97.62 95 ALA B C 1
ATOM 6447 O O . ALA B 1 95 ? 9.141 7.242 -17.891 1 97.62 95 ALA B O 1
ATOM 6448 N N . ALA B 1 96 ? 6.949 7.195 -17.375 1 97.94 96 ALA B N 1
ATOM 6449 C CA . ALA B 1 96 ? 7.059 5.918 -16.672 1 97.94 96 ALA B CA 1
ATOM 6450 C C . ALA B 1 96 ? 7.527 4.812 -17.625 1 97.94 96 ALA B C 1
ATOM 6452 O O . ALA B 1 96 ? 8.352 3.977 -17.234 1 97.94 96 ALA B O 1
ATOM 6453 N N . PHE B 1 97 ? 7.023 4.785 -18.844 1 97.75 97 PHE B N 1
ATOM 6454 C CA . PHE B 1 97 ? 7.406 3.811 -19.859 1 97.75 97 PHE B CA 1
ATOM 6455 C C . PHE B 1 97 ? 8.875 3.961 -20.234 1 97.75 97 PHE B C 1
ATOM 6457 O O . PHE B 1 97 ? 9.609 2.971 -20.312 1 97.75 97 PHE B O 1
ATOM 6464 N N . ALA B 1 98 ? 9.281 5.156 -20.391 1 98.38 98 ALA B N 1
ATOM 6465 C CA . ALA B 1 98 ? 10.672 5.434 -20.766 1 98.38 98 ALA B CA 1
ATOM 6466 C C . ALA B 1 98 ? 11.625 5.035 -19.641 1 98.38 98 ALA B C 1
ATOM 6468 O O . ALA B 1 98 ? 12.688 4.469 -19.891 1 98.38 98 ALA B O 1
ATOM 6469 N N . VAL B 1 99 ? 11.258 5.332 -18.422 1 98.62 99 VAL B N 1
ATOM 6470 C CA . VAL B 1 99 ? 12.094 4.969 -17.266 1 98.62 99 VAL B CA 1
ATOM 6471 C C . VAL B 1 99 ? 12.25 3.449 -17.203 1 98.62 99 VAL B C 1
ATOM 6473 O O . VAL B 1 99 ? 13.344 2.941 -16.953 1 98.62 99 VAL B O 1
ATOM 6476 N N . GLY B 1 100 ? 11.148 2.711 -17.453 1 98.38 100 GLY B N 1
ATOM 6477 C CA . GLY B 1 100 ? 11.211 1.258 -17.453 1 98.38 100 GLY B CA 1
ATOM 6478 C C . GLY B 1 100 ? 12.164 0.696 -18.484 1 98.38 100 GLY B C 1
ATOM 6479 O O . GLY B 1 100 ? 13 -0.155 -18.172 1 98.38 100 GLY B O 1
ATOM 6480 N N . ILE B 1 101 ? 12.156 1.222 -19.672 1 98 101 ILE B N 1
ATOM 6481 C CA . ILE B 1 101 ? 12.969 0.732 -20.781 1 98 101 ILE B CA 1
ATOM 6482 C C . ILE B 1 101 ? 14.438 1.058 -20.516 1 98 101 ILE B C 1
ATOM 6484 O O . ILE B 1 101 ? 15.305 0.208 -20.719 1 98 101 ILE B O 1
ATOM 6488 N N . LEU B 1 102 ? 14.672 2.24 -20.094 1 98.44 102 LEU B N 1
ATOM 6489 C CA . LEU B 1 102 ? 16.047 2.668 -19.859 1 98.44 102 LEU B CA 1
ATOM 6490 C C . LEU B 1 102 ? 16.656 1.912 -18.688 1 98.44 102 LEU B C 1
ATOM 6492 O O . LEU B 1 102 ? 17.828 1.533 -18.734 1 98.44 102 LEU B O 1
ATOM 6496 N N . THR B 1 103 ? 15.875 1.749 -17.641 1 98.38 103 THR B N 1
ATOM 6497 C CA . THR B 1 103 ? 16.359 0.981 -16.5 1 98.38 103 THR B CA 1
ATOM 6498 C C . THR B 1 103 ? 16.688 -0.451 -16.906 1 98.38 103 THR B C 1
ATOM 6500 O O . THR B 1 103 ? 17.703 -1.008 -16.484 1 98.38 103 THR B O 1
ATOM 6503 N N . ALA B 1 104 ? 15.859 -1.052 -17.719 1 97.5 104 ALA B N 1
ATOM 6504 C CA . ALA B 1 104 ? 16.109 -2.402 -18.219 1 97.5 104 ALA B CA 1
ATOM 6505 C C . ALA B 1 104 ? 17.391 -2.455 -19.047 1 97.5 104 ALA B C 1
ATOM 6507 O O . ALA B 1 104 ? 18.141 -3.43 -18.984 1 97.5 104 ALA B O 1
ATOM 6508 N N . GLY B 1 105 ? 17.594 -1.449 -19.844 1 97.38 105 GLY B N 1
ATOM 6509 C CA . GLY B 1 105 ? 18.828 -1.384 -20.625 1 97.38 105 GLY B CA 1
ATOM 6510 C C . GLY B 1 105 ? 20.078 -1.335 -19.781 1 97.38 105 GLY B C 1
ATOM 6511 O O . GLY B 1 105 ? 21.047 -2.055 -20.047 1 97.38 105 GLY B O 1
ATOM 6512 N N . VAL B 1 106 ? 20.062 -0.543 -18.75 1 97.81 106 VAL B N 1
ATOM 6513 C CA . VAL B 1 106 ? 21.219 -0.446 -17.859 1 97.81 106 VAL B CA 1
ATOM 6514 C C . VAL B 1 106 ? 21.391 -1.758 -17.094 1 97.81 106 VAL B C 1
ATOM 6516 O O . VAL B 1 106 ? 22.516 -2.238 -16.922 1 97.81 106 VAL B O 1
ATOM 6519 N N . ALA B 1 107 ? 20.312 -2.258 -16.641 1 96.88 107 ALA B N 1
ATOM 6520 C CA . ALA B 1 107 ? 20.375 -3.516 -15.898 1 96.88 107 ALA B CA 1
ATOM 6521 C C . ALA B 1 107 ? 20.938 -4.637 -16.766 1 96.88 107 ALA B C 1
ATOM 6523 O O . ALA B 1 107 ? 21.703 -5.48 -16.281 1 96.88 107 ALA B O 1
ATOM 6524 N N . PHE B 1 108 ? 20.562 -4.715 -18.047 1 95.5 108 PHE B N 1
ATOM 6525 C CA . PHE B 1 108 ? 21.078 -5.703 -18.969 1 95.5 108 PHE B CA 1
ATOM 6526 C C . PHE B 1 108 ? 22.594 -5.586 -19.094 1 95.5 108 PHE B C 1
ATOM 6528 O O . PHE B 1 108 ? 23.312 -6.586 -18.984 1 95.5 108 PHE B O 1
ATOM 6535 N N . ALA B 1 109 ? 23.031 -4.398 -19.234 1 96.19 109 ALA B N 1
ATOM 6536 C CA . ALA B 1 109 ? 24.469 -4.164 -19.359 1 96.19 109 ALA B CA 1
ATOM 6537 C C . ALA B 1 109 ? 25.203 -4.551 -18.094 1 96.19 109 ALA B C 1
ATOM 6539 O O . ALA B 1 109 ? 26.281 -5.152 -18.141 1 96.19 109 ALA B O 1
ATOM 6540 N N . VAL B 1 110 ? 24.641 -4.25 -16.969 1 96.44 110 VAL B N 1
ATOM 6541 C CA . VAL B 1 110 ? 25.281 -4.543 -15.688 1 96.44 110 VAL B CA 1
ATOM 6542 C C . VAL B 1 110 ? 25.281 -6.051 -15.445 1 96.44 110 VAL B C 1
ATOM 6544 O O . VAL B 1 110 ? 26.297 -6.613 -15.047 1 96.44 110 VAL B O 1
ATOM 6547 N N . ASP B 1 111 ? 24.234 -6.719 -15.703 1 93.81 111 ASP B N 1
ATOM 6548 C CA . ASP B 1 111 ? 24.109 -8.148 -15.445 1 93.81 111 ASP B CA 1
ATOM 6549 C C . ASP B 1 111 ? 25.109 -8.938 -16.297 1 93.81 111 ASP B C 1
ATOM 6551 O O . ASP B 1 111 ? 25.797 -9.828 -15.797 1 93.81 111 ASP B O 1
ATOM 6555 N N . VAL B 1 112 ? 25.203 -8.648 -17.531 1 93.25 112 VAL B N 1
ATOM 6556 C CA . VAL B 1 112 ? 26.125 -9.336 -18.438 1 93.25 112 VAL B CA 1
ATOM 6557 C C . VAL B 1 112 ? 27.562 -9.047 -18.016 1 93.25 112 VAL B C 1
ATOM 6559 O O . VAL B 1 112 ? 28.406 -9.945 -18.016 1 93.25 112 VAL B O 1
ATOM 6562 N N . SER B 1 113 ? 27.812 -7.816 -17.656 1 95.75 113 SER B N 1
ATOM 6563 C CA . SER B 1 113 ? 29.172 -7.434 -17.266 1 95.75 113 SER B CA 1
ATOM 6564 C C . SER B 1 113 ? 29.562 -8.094 -15.945 1 95.75 113 SER B C 1
ATOM 6566 O O . SER B 1 113 ? 30.719 -8.477 -15.75 1 95.75 113 SER B O 1
ATOM 6568 N N . VAL B 1 114 ? 28.641 -8.164 -15 1 95.44 114 VAL B N 1
ATOM 6569 C CA . VAL B 1 114 ? 28.922 -8.789 -13.719 1 95.44 114 VAL B CA 1
ATOM 6570 C C . VAL B 1 114 ? 29.312 -10.25 -13.922 1 95.44 114 VAL B C 1
ATOM 6572 O O . VAL B 1 114 ? 30.281 -10.734 -13.344 1 95.44 114 VAL B O 1
ATOM 6575 N N . GLU B 1 115 ? 28.562 -10.977 -14.742 1 92.88 115 GLU B N 1
ATOM 6576 C CA . GLU B 1 115 ? 28.859 -12.383 -15.008 1 92.88 115 GLU B CA 1
ATOM 6577 C C . GLU B 1 115 ? 30.219 -12.539 -15.672 1 92.88 115 GLU B C 1
ATOM 6579 O O . GLU B 1 115 ? 30.984 -13.453 -15.344 1 92.88 115 GLU B O 1
ATOM 6584 N N . THR B 1 116 ? 30.562 -11.672 -16.562 1 94.31 116 THR B N 1
ATOM 6585 C CA . THR B 1 116 ? 31.828 -11.727 -17.281 1 94.31 116 THR B CA 1
ATOM 6586 C C . THR B 1 116 ? 33 -11.438 -16.328 1 94.31 116 THR B C 1
ATOM 6588 O O . THR B 1 116 ? 33.969 -12.18 -16.297 1 94.31 116 THR B O 1
ATOM 6591 N N . VAL B 1 117 ? 32.812 -10.367 -15.57 1 96.19 117 VAL B N 1
ATOM 6592 C CA . VAL B 1 117 ? 33.875 -9.961 -14.664 1 96.19 117 VAL B CA 1
ATOM 6593 C C . VAL B 1 117 ? 34.062 -11.023 -13.578 1 96.19 117 VAL B C 1
ATOM 6595 O O . VAL B 1 117 ? 35.188 -11.32 -13.172 1 96.19 117 VAL B O 1
ATOM 6598 N N . ALA B 1 118 ? 33 -11.57 -13.102 1 94.88 118 ALA B N 1
ATOM 6599 C CA . ALA B 1 118 ? 33.094 -12.625 -12.094 1 94.88 118 ALA B CA 1
ATOM 6600 C C . ALA B 1 118 ? 33.812 -13.852 -12.648 1 94.88 118 ALA B C 1
ATOM 6602 O O . ALA B 1 118 ? 34.531 -14.523 -11.922 1 94.88 118 ALA B O 1
ATOM 6603 N N . ASP B 1 119 ? 33.625 -14.188 -13.906 1 93.88 119 ASP B N 1
ATOM 6604 C CA . ASP B 1 119 ? 34.25 -15.352 -14.523 1 93.88 119 ASP B CA 1
ATOM 6605 C C . ASP B 1 119 ? 35.75 -15.141 -14.75 1 93.88 119 ASP B C 1
ATOM 6607 O O . ASP B 1 119 ? 36.5 -16.094 -14.828 1 93.88 119 ASP B O 1
ATOM 6611 N N . TRP B 1 120 ? 36.156 -13.914 -14.867 1 95.19 120 TRP B N 1
ATOM 6612 C CA . TRP B 1 120 ? 37.562 -13.609 -15.078 1 95.19 120 TRP B CA 1
ATOM 6613 C C . TRP B 1 120 ? 38.406 -14.086 -13.898 1 95.19 120 TRP B C 1
ATOM 6615 O O . TRP B 1 120 ? 39.594 -14.289 -14.039 1 95.19 120 TRP B O 1
ATOM 6625 N N . LYS B 1 121 ? 37.812 -14.258 -12.719 1 94.88 121 LYS B N 1
ATOM 6626 C CA . LYS B 1 121 ? 38.562 -14.742 -11.555 1 94.88 121 LYS B CA 1
ATOM 6627 C C . LYS B 1 121 ? 38.938 -16.219 -11.727 1 94.88 121 LYS B C 1
ATOM 6629 O O . LYS B 1 121 ? 39.906 -16.688 -11.117 1 94.88 121 LYS B O 1
ATOM 6634 N N . GLU B 1 122 ? 38.188 -16.891 -12.57 1 91.88 122 GLU B N 1
ATOM 6635 C CA . GLU B 1 122 ? 38.375 -18.328 -12.711 1 91.88 122 GLU B CA 1
ATOM 6636 C C . GLU B 1 122 ? 39.062 -18.656 -14.031 1 91.88 122 GLU B C 1
ATOM 6638 O O . GLU B 1 122 ? 39.781 -19.656 -14.125 1 91.88 122 GLU B O 1
ATOM 6643 N N . GLY B 1 123 ? 38.688 -17.984 -15.039 1 92.31 123 GLY B N 1
ATOM 6644 C CA . GLY B 1 123 ? 39.281 -18.281 -16.344 1 92.31 123 GLY B CA 1
ATOM 6645 C C . GLY B 1 123 ? 38.812 -17.328 -17.422 1 92.31 123 GLY B C 1
ATOM 6646 O O . GLY B 1 123 ? 38.281 -16.25 -17.125 1 92.31 123 GLY B O 1
ATOM 6647 N N . TYR B 1 124 ? 39.188 -17.672 -18.656 1 91.19 124 TYR B N 1
ATOM 6648 C CA . TYR B 1 124 ? 38.781 -16.859 -19.797 1 91.19 124 TYR B CA 1
ATOM 6649 C C . TYR B 1 124 ? 38.406 -17.734 -20.984 1 91.19 124 TYR B C 1
ATOM 6651 O O . TYR B 1 124 ? 38.75 -18.922 -21.031 1 91.19 124 TYR B O 1
ATOM 6659 N N . CYS B 1 125 ? 37.531 -17.172 -21.75 1 89.19 125 CYS B N 1
ATOM 6660 C CA . CYS B 1 125 ? 37.125 -17.844 -22.969 1 89.19 125 CYS B CA 1
ATOM 6661 C C . CYS B 1 125 ? 38.125 -17.672 -24.078 1 89.19 125 CYS B C 1
ATOM 6663 O O . CYS B 1 125 ? 38.562 -16.547 -24.359 1 89.19 125 CYS B O 1
ATOM 6665 N N . ALA B 1 126 ? 38.5 -18.734 -24.797 1 87.12 126 ALA B N 1
ATOM 6666 C CA . ALA B 1 126 ? 39.531 -18.734 -25.828 1 87.12 126 ALA B CA 1
ATOM 6667 C C . ALA B 1 126 ? 39.062 -17.906 -27.031 1 87.12 126 ALA B C 1
ATOM 6669 O O . ALA B 1 126 ? 39.906 -17.297 -27.719 1 87.12 126 ALA B O 1
ATOM 6670 N N . ARG B 1 127 ? 37.812 -17.812 -27.344 1 84.88 127 ARG B N 1
ATOM 6671 C CA . ARG B 1 127 ? 37.312 -17.078 -28.5 1 84.88 127 ARG B CA 1
ATOM 6672 C C . ARG B 1 127 ? 37.344 -15.578 -28.266 1 84.88 127 ARG B C 1
ATOM 6674 O O . ARG B 1 127 ? 37.75 -14.82 -29.141 1 84.88 127 ARG B O 1
ATOM 6681 N N . SER B 1 128 ? 36.875 -15.242 -27.156 1 87.62 128 SER B N 1
ATOM 6682 C CA . SER B 1 128 ? 36.844 -13.828 -26.797 1 87.62 128 SER B CA 1
ATOM 6683 C C . SER B 1 128 ? 36.844 -13.648 -25.281 1 87.62 128 SER B C 1
ATOM 6685 O O . SER B 1 128 ? 36.062 -14.281 -24.562 1 87.62 128 SER B O 1
ATOM 6687 N N . ILE B 1 129 ? 37.594 -12.703 -24.859 1 86.38 129 ILE B N 1
ATOM 6688 C CA . ILE B 1 129 ? 37.75 -12.453 -23.422 1 86.38 129 ILE B CA 1
ATOM 6689 C C . ILE B 1 129 ? 36.5 -11.781 -22.891 1 86.38 129 ILE B C 1
ATOM 6691 O O . ILE B 1 129 ? 36.25 -11.789 -21.672 1 86.38 129 ILE B O 1
ATOM 6695 N N . TRP B 1 130 ? 35.594 -11.359 -23.75 1 88.19 130 TRP B N 1
ATOM 6696 C CA . TRP B 1 130 ? 34.406 -10.609 -23.328 1 88.19 130 TRP B CA 1
ATOM 6697 C C . TRP B 1 130 ? 33.219 -11.523 -23.203 1 88.19 130 TRP B C 1
ATOM 6699 O O . TRP B 1 130 ? 32.125 -11.086 -22.781 1 88.19 130 TRP B O 1
ATOM 6709 N N . LEU B 1 131 ? 33.406 -12.781 -23.422 1 86.88 131 LEU B N 1
ATOM 6710 C CA . LEU B 1 131 ? 32.312 -13.734 -23.281 1 86.88 131 LEU B CA 1
ATOM 6711 C C . LEU B 1 131 ? 32.375 -14.445 -21.938 1 86.88 131 LEU B C 1
ATOM 6713 O O . LEU B 1 131 ? 33.438 -14.828 -21.469 1 86.88 131 LEU B O 1
ATOM 6717 N N . ASN B 1 132 ? 31.281 -14.469 -21.266 1 88.56 132 ASN B N 1
ATOM 6718 C CA . ASN B 1 132 ? 31.203 -15.203 -20 1 88.56 132 ASN B CA 1
ATOM 6719 C C . ASN B 1 132 ? 31.234 -16.719 -20.234 1 88.56 132 ASN B C 1
ATOM 6721 O O . ASN B 1 132 ? 31.188 -17.172 -21.375 1 88.56 132 ASN B O 1
ATOM 6725 N N . ARG B 1 133 ? 31.375 -17.422 -19.219 1 85.75 133 ARG B N 1
ATOM 6726 C CA . ARG B 1 133 ? 31.531 -18.875 -19.328 1 85.75 133 ARG B CA 1
ATOM 6727 C C . ARG B 1 133 ? 30.328 -19.516 -19.984 1 85.75 133 ARG B C 1
ATOM 6729 O O . ARG B 1 133 ? 30.469 -20.406 -20.828 1 85.75 133 ARG B O 1
ATOM 6736 N N . ARG B 1 134 ? 29.172 -19.078 -19.656 1 83.38 134 ARG B N 1
ATOM 6737 C CA . ARG B 1 134 ? 27.938 -19.656 -20.203 1 83.38 134 ARG B CA 1
ATOM 6738 C C . ARG B 1 134 ? 27.844 -19.406 -21.703 1 83.38 134 ARG B C 1
ATOM 6740 O O . ARG B 1 134 ? 27.531 -20.312 -22.469 1 83.38 134 ARG B O 1
ATOM 6747 N N . ALA B 1 135 ? 28.078 -18.188 -22.078 1 82.56 135 ALA B N 1
ATOM 6748 C CA . ALA B 1 135 ? 28.047 -17.844 -23.484 1 82.56 135 ALA B CA 1
ATOM 6749 C C . ALA B 1 135 ? 29.172 -18.531 -24.266 1 82.56 135 ALA B C 1
ATOM 6751 O O . ALA B 1 135 ? 29 -18.906 -25.422 1 82.56 135 ALA B O 1
ATOM 6752 N N . CYS B 1 136 ? 30.234 -18.688 -23.578 1 82.81 136 CYS B N 1
ATOM 6753 C CA . CYS B 1 136 ? 31.375 -19.375 -24.172 1 82.81 136 CYS B CA 1
ATOM 6754 C C . CYS B 1 136 ? 31.047 -20.844 -24.438 1 82.81 136 CYS B C 1
ATOM 6756 O O . CYS B 1 136 ? 31.422 -21.391 -25.469 1 82.81 136 CYS B O 1
ATOM 6758 N N . CYS B 1 137 ? 30.438 -21.406 -23.5 1 80.31 137 CYS B N 1
ATOM 6759 C CA . CYS B 1 137 ? 30.141 -22.828 -23.594 1 80.31 137 CYS B CA 1
ATOM 6760 C C . CYS B 1 137 ? 28.938 -23.078 -24.484 1 80.31 137 CYS B C 1
ATOM 6762 O O . CYS B 1 137 ? 28.781 -24.172 -25.047 1 80.31 137 CYS B O 1
ATOM 6764 N N . SER B 1 138 ? 27.938 -22.234 -24.562 1 72.75 138 SER B N 1
ATOM 6765 C CA . SER B 1 138 ? 26.766 -22.422 -25.406 1 72.75 138 SER B CA 1
ATOM 6766 C C . SER B 1 138 ? 27.141 -22.375 -26.891 1 72.75 138 SER B C 1
ATOM 6768 O O . SER B 1 138 ? 26.531 -23.062 -27.719 1 72.75 138 SER B O 1
ATOM 6770 N N . VAL B 1 139 ? 27.984 -21.438 -27.281 1 58.16 139 VAL B N 1
ATOM 6771 C CA . VAL B 1 139 ? 28.422 -21.344 -28.672 1 58.16 139 VAL B CA 1
ATOM 6772 C C . VAL B 1 139 ? 29.219 -22.578 -29.062 1 58.16 139 VAL B C 1
ATOM 6774 O O . VAL B 1 139 ? 29.25 -22.969 -30.234 1 58.16 139 VAL B O 1
ATOM 6777 N N . ALA B 1 140 ? 29.922 -23.125 -28.094 1 52.78 140 ALA B N 1
ATOM 6778 C CA . ALA B 1 140 ? 30.703 -24.312 -28.438 1 52.78 140 ALA B CA 1
ATOM 6779 C C . ALA B 1 140 ? 29.812 -25.516 -28.688 1 52.78 140 ALA B C 1
ATOM 6781 O O . ALA B 1 140 ? 28.688 -25.562 -28.188 1 52.78 140 ALA B O 1
ATOM 6782 N N . GLU B 1 141 ? 30.219 -26.531 -29.484 1 48.97 141 GLU B N 1
ATOM 6783 C CA . GLU B 1 141 ? 29.641 -27.719 -30.109 1 48.97 141 GLU B CA 1
ATOM 6784 C C . GLU B 1 141 ? 28.859 -28.547 -29.109 1 48.97 141 GLU B C 1
ATOM 6786 O O . GLU B 1 141 ? 29.078 -28.438 -27.891 1 48.97 141 GLU B O 1
ATOM 6791 N N . PHE B 1 142 ? 27.938 -29.516 -29.672 1 42.84 142 PHE B N 1
ATOM 6792 C CA . PHE B 1 142 ? 27 -30.578 -29.328 1 42.84 142 PHE B CA 1
ATOM 6793 C C . PHE B 1 142 ? 27.516 -31.391 -28.141 1 42.84 142 PHE B C 1
ATOM 6795 O O . PHE B 1 142 ? 26.828 -32.281 -27.656 1 42.84 142 PHE B O 1
ATOM 6802 N N . ASP B 1 143 ? 28.766 -31.594 -27.906 1 40.53 143 ASP B N 1
ATOM 6803 C CA . ASP B 1 143 ? 29.141 -32.812 -27.188 1 40.53 143 ASP B CA 1
ATOM 6804 C C . ASP B 1 143 ? 29.312 -32.531 -25.688 1 40.53 143 ASP B C 1
ATOM 6806 O O . ASP B 1 143 ? 29.938 -33.312 -24.969 1 40.53 143 ASP B O 1
ATOM 6810 N N . GLY B 1 144 ? 28.5 -31.719 -24.984 1 51.94 144 GLY B N 1
ATOM 6811 C CA . GLY B 1 144 ? 28.469 -31.672 -23.531 1 51.94 144 GLY B CA 1
ATOM 6812 C C . GLY B 1 144 ? 29.703 -31.031 -22.922 1 51.94 144 GLY B C 1
ATOM 6813 O O . GLY B 1 144 ? 29.719 -30.688 -21.734 1 51.94 144 GLY B O 1
ATOM 6814 N N . SER B 1 145 ? 31.016 -31.062 -23.406 1 57.44 145 SER B N 1
ATOM 6815 C CA . SER B 1 145 ? 32.281 -30.641 -22.797 1 57.44 145 SER B CA 1
ATOM 6816 C C . SER B 1 145 ? 32.625 -29.203 -23.203 1 57.44 145 SER B C 1
ATOM 6818 O O . SER B 1 145 ? 32.5 -28.844 -24.375 1 57.44 145 SER B O 1
ATOM 6820 N N . CYS B 1 146 ? 32.531 -28.062 -22.312 1 71.12 146 CYS B N 1
ATOM 6821 C CA . CYS B 1 146 ? 32.875 -26.672 -22.547 1 71.12 146 CYS B CA 1
ATOM 6822 C C . CYS B 1 146 ? 34.375 -26.547 -22.859 1 71.12 146 CYS B C 1
ATOM 6824 O O . CYS B 1 146 ? 35.125 -26.016 -22.047 1 71.12 146 CYS B O 1
ATOM 6826 N N . SER B 1 147 ? 34.906 -27.062 -23.953 1 76.06 147 SER B N 1
ATOM 6827 C CA . SER B 1 147 ? 36.312 -27.125 -24.297 1 76.06 147 SER B CA 1
ATOM 6828 C C . SER B 1 147 ? 36.906 -25.734 -24.547 1 76.06 147 SER B C 1
ATOM 6830 O O . SER B 1 147 ? 38.125 -25.547 -24.469 1 76.06 147 SER B O 1
ATOM 6832 N N . GLN B 1 148 ? 36.156 -24.75 -24.703 1 83.19 148 GLN B N 1
ATOM 6833 C CA . GLN B 1 148 ? 36.656 -23.422 -25.016 1 83.19 148 GLN B CA 1
ATOM 6834 C C . GLN B 1 148 ? 36.969 -22.641 -23.766 1 83.19 148 GLN B C 1
ATOM 6836 O O . GLN B 1 148 ? 37.625 -21.578 -23.828 1 83.19 148 GLN B O 1
ATOM 6841 N N . TRP B 1 149 ? 36.656 -23.062 -22.688 1 88.56 149 TRP B N 1
ATOM 6842 C CA . TRP B 1 149 ? 36.969 -22.391 -21.422 1 88.56 149 TRP B CA 1
ATOM 6843 C C . TRP B 1 149 ? 38.312 -22.844 -20.875 1 88.56 149 TRP B C 1
ATOM 6845 O O . TRP B 1 149 ? 38.562 -24.031 -20.688 1 88.56 149 TRP B O 1
ATOM 6855 N N . THR B 1 150 ? 39.219 -21.922 -20.703 1 89.38 150 THR B N 1
ATOM 6856 C CA . THR B 1 150 ? 40.562 -22.219 -20.203 1 89.38 150 THR B CA 1
ATOM 6857 C C . THR B 1 150 ? 40.75 -21.609 -18.828 1 89.38 150 THR B C 1
ATOM 6859 O O . THR B 1 150 ? 40.75 -20.391 -18.672 1 89.38 150 THR B O 1
ATOM 6862 N N . PRO B 1 151 ? 40.938 -22.453 -17.828 1 91.38 151 PRO B N 1
ATOM 6863 C CA . PRO B 1 151 ? 41.25 -21.906 -16.5 1 91.38 151 PRO B CA 1
ATOM 6864 C C . PRO B 1 151 ? 42.625 -21.281 -16.422 1 91.38 151 PRO B C 1
ATOM 6866 O O . PRO B 1 151 ? 43.531 -21.641 -17.188 1 91.38 151 PRO B O 1
ATOM 6869 N N . TRP B 1 152 ? 42.781 -20.266 -15.617 1 91.69 152 TRP B N 1
ATOM 6870 C CA . TRP B 1 152 ? 44.062 -19.547 -15.484 1 91.69 152 TRP B CA 1
ATOM 6871 C C . TRP B 1 152 ? 45.156 -20.484 -15 1 91.69 152 TRP B C 1
ATOM 6873 O O . TRP B 1 152 ? 46.344 -20.312 -15.344 1 91.69 152 TRP B O 1
ATOM 6883 N N . ALA B 1 153 ? 44.719 -21.438 -14.094 1 91.38 153 ALA B N 1
ATOM 6884 C CA . ALA B 1 153 ? 45.688 -22.375 -13.523 1 91.38 153 ALA B CA 1
ATOM 6885 C C . ALA B 1 153 ? 45.031 -23.703 -13.211 1 91.38 153 ALA B C 1
ATOM 6887 O O . ALA B 1 153 ? 43.812 -23.812 -13.164 1 91.38 153 ALA B O 1
ATOM 6888 N N . GLU B 1 154 ? 45.844 -24.719 -13.07 1 89 154 GLU B N 1
ATOM 6889 C CA . GLU B 1 154 ? 45.312 -26.047 -12.805 1 89 154 GLU B CA 1
ATOM 6890 C C . GLU B 1 154 ? 45.438 -26.406 -11.328 1 89 154 GLU B C 1
ATOM 6892 O O . GLU B 1 154 ? 44.594 -27.125 -10.781 1 89 154 GLU B O 1
ATOM 6897 N N . GLY B 1 155 ? 46.312 -25.906 -10.594 1 90.19 155 GLY B N 1
ATOM 6898 C CA . GLY B 1 155 ? 46.5 -26.25 -9.188 1 90.19 155 GLY B CA 1
ATOM 6899 C C . GLY B 1 155 ? 45.625 -25.438 -8.258 1 90.19 155 GLY B C 1
ATOM 6900 O O . GLY B 1 155 ? 45.25 -24.312 -8.57 1 90.19 155 GLY B O 1
ATOM 6901 N N . PHE B 1 156 ? 45.219 -26.047 -7.172 1 92.12 156 PHE B N 1
ATOM 6902 C CA . PHE B 1 156 ? 44.344 -25.422 -6.199 1 92.12 156 PHE B CA 1
ATOM 6903 C C . PHE B 1 156 ? 44.969 -24.141 -5.66 1 92.12 156 PHE B C 1
ATOM 6905 O O . PHE B 1 156 ? 44.312 -23.094 -5.621 1 92.12 156 PHE B O 1
ATOM 6912 N N . SER B 1 157 ? 46.219 -24.203 -5.277 1 94.31 157 SER B N 1
ATOM 6913 C CA . SER B 1 157 ? 46.875 -23.062 -4.668 1 94.31 157 SER B CA 1
ATOM 6914 C C . SER B 1 157 ? 47.031 -21.922 -5.672 1 94.31 157 SER B C 1
ATOM 6916 O O . SER B 1 157 ? 46.906 -20.75 -5.328 1 94.31 157 SER B O 1
ATOM 6918 N N . SER B 1 158 ? 47.344 -22.297 -6.879 1 94.62 158 SER B N 1
ATOM 6919 C CA . SER B 1 158 ? 47.531 -21.266 -7.902 1 94.62 158 SER B CA 1
ATOM 6920 C C . SER B 1 158 ? 46.188 -20.641 -8.289 1 94.62 158 SER B C 1
ATOM 6922 O O . SER B 1 158 ? 46.125 -19.422 -8.508 1 94.62 158 SER B O 1
ATOM 6924 N N . ARG B 1 159 ? 45.219 -21.469 -8.328 1 94.62 159 ARG B N 1
ATOM 6925 C CA . ARG B 1 159 ? 43.906 -20.938 -8.617 1 94.62 159 ARG B CA 1
ATOM 6926 C C . ARG B 1 159 ? 43.406 -20.016 -7.5 1 94.62 159 ARG B C 1
ATOM 6928 O O . ARG B 1 159 ? 42.781 -19 -7.762 1 94.62 159 ARG B O 1
ATOM 6935 N N . TYR B 1 160 ? 43.75 -20.422 -6.32 1 96.12 160 TYR B N 1
ATOM 6936 C CA . TYR B 1 160 ? 43.375 -19.641 -5.148 1 96.12 160 TYR B CA 1
ATOM 6937 C C . TYR B 1 160 ? 44.062 -18.281 -5.16 1 96.12 160 TYR B C 1
ATOM 6939 O O . TYR B 1 160 ? 43.438 -17.25 -4.918 1 96.12 160 TYR B O 1
ATOM 6947 N N . ALA B 1 161 ? 45.281 -18.25 -5.543 1 96.19 161 ALA B N 1
ATOM 6948 C CA . ALA B 1 161 ? 46.031 -17 -5.586 1 96.19 161 ALA B CA 1
ATOM 6949 C C . ALA B 1 161 ? 45.531 -16.078 -6.684 1 96.19 161 ALA B C 1
ATOM 6951 O O . ALA B 1 161 ? 45.438 -14.859 -6.488 1 96.19 161 ALA B O 1
ATOM 6952 N N . ILE B 1 162 ? 45.219 -16.641 -7.777 1 96.06 162 ILE B N 1
ATOM 6953 C CA . ILE B 1 162 ? 44.719 -15.852 -8.891 1 96.06 162 ILE B CA 1
ATOM 6954 C C . ILE B 1 162 ? 43.344 -15.289 -8.539 1 96.06 162 ILE B C 1
ATOM 6956 O O . ILE B 1 162 ? 43.031 -14.125 -8.828 1 96.06 162 ILE B O 1
ATOM 6960 N N . TYR B 1 163 ? 42.562 -16.141 -7.945 1 96.38 163 TYR B N 1
ATOM 6961 C CA . TYR B 1 163 ? 41.219 -15.711 -7.504 1 96.38 163 TYR B CA 1
ATOM 6962 C C . TYR B 1 163 ? 41.344 -14.516 -6.559 1 96.38 163 TYR B C 1
ATOM 6964 O O . TYR B 1 163 ? 40.625 -13.516 -6.727 1 96.38 163 TYR B O 1
ATOM 6972 N N . VAL B 1 164 ? 42.219 -14.555 -5.605 1 97.38 164 VAL B N 1
ATOM 6973 C CA . VAL B 1 164 ? 42.406 -13.492 -4.621 1 97.38 164 VAL B CA 1
ATOM 6974 C C . VAL B 1 164 ? 42.969 -12.242 -5.305 1 97.38 164 VAL B C 1
ATOM 6976 O O . VAL B 1 164 ? 42.531 -11.125 -5.004 1 97.38 164 VAL B O 1
ATOM 6979 N N . GLY B 1 165 ? 43.875 -12.445 -6.215 1 97.38 165 GLY B N 1
ATOM 6980 C CA . GLY B 1 165 ? 44.438 -11.32 -6.934 1 97.38 165 GLY B CA 1
ATOM 6981 C C . GLY B 1 165 ? 43.438 -10.539 -7.738 1 97.38 165 GLY B C 1
ATOM 6982 O O . GLY B 1 165 ? 43.406 -9.312 -7.688 1 97.38 165 GLY B O 1
ATOM 6983 N N . PHE B 1 166 ? 42.656 -11.242 -8.453 1 97.44 166 PHE B N 1
ATOM 6984 C CA . PHE B 1 166 ? 41.625 -10.586 -9.25 1 97.44 166 PHE B CA 1
ATOM 6985 C C . PHE B 1 166 ? 40.562 -9.922 -8.352 1 97.44 166 PHE B C 1
ATOM 6987 O O . PHE B 1 166 ? 40.094 -8.828 -8.648 1 97.44 166 PHE B O 1
ATOM 6994 N N . ALA B 1 167 ? 40.188 -10.578 -7.273 1 98.06 167 ALA B N 1
ATOM 6995 C CA . ALA B 1 167 ? 39.219 -10.008 -6.34 1 98.06 167 ALA B CA 1
ATOM 6996 C C . ALA B 1 167 ? 39.719 -8.68 -5.777 1 98.06 167 ALA B C 1
ATOM 6998 O O . ALA B 1 167 ? 38.969 -7.707 -5.684 1 98.06 167 ALA B O 1
ATOM 6999 N N . LEU B 1 168 ? 40.969 -8.617 -5.434 1 98.19 168 LEU B N 1
ATOM 7000 C CA . LEU B 1 168 ? 41.562 -7.398 -4.898 1 98.19 168 LEU B CA 1
ATOM 7001 C C . LEU B 1 168 ? 41.625 -6.301 -5.957 1 98.19 168 LEU B C 1
ATOM 7003 O O . LEU B 1 168 ? 41.344 -5.133 -5.66 1 98.19 168 LEU B O 1
ATOM 7007 N N . LEU B 1 169 ? 41.906 -6.688 -7.16 1 98.19 169 LEU B N 1
ATOM 7008 C CA . LEU B 1 169 ? 41.938 -5.719 -8.25 1 98.19 169 LEU B CA 1
ATOM 7009 C C . LEU B 1 169 ? 40.562 -5.125 -8.477 1 98.19 169 LEU B C 1
ATOM 7011 O O . LEU B 1 169 ? 40.406 -3.91 -8.633 1 98.19 169 LEU B O 1
ATOM 7015 N N . PHE B 1 170 ? 39.594 -5.973 -8.555 1 98.44 170 PHE B N 1
ATOM 7016 C CA . PHE B 1 170 ? 38.25 -5.52 -8.766 1 98.44 170 PHE B CA 1
ATOM 7017 C C . PHE B 1 170 ? 37.781 -4.613 -7.633 1 98.44 170 PHE B C 1
ATOM 7019 O O . PHE B 1 170 ? 37.125 -3.605 -7.867 1 98.44 170 PHE B O 1
ATOM 7026 N N . GLY B 1 171 ? 38.125 -4.957 -6.383 1 98.06 171 GLY B N 1
ATOM 7027 C CA . GLY B 1 171 ? 37.781 -4.121 -5.242 1 98.06 171 GLY B CA 1
ATOM 7028 C C . GLY B 1 171 ? 38.406 -2.742 -5.305 1 98.06 171 GLY B C 1
ATOM 7029 O O . GLY B 1 171 ? 37.75 -1.743 -5.008 1 98.06 171 GLY B O 1
ATOM 7030 N N . LEU B 1 172 ? 39.625 -2.713 -5.758 1 97.75 172 LEU B N 1
ATOM 7031 C CA . LEU B 1 172 ? 40.312 -1.444 -5.875 1 97.75 172 LEU B CA 1
ATOM 7032 C C . LEU B 1 172 ? 39.719 -0.58 -6.973 1 97.75 172 LEU B C 1
ATOM 7034 O O . LEU B 1 172 ? 39.625 0.641 -6.828 1 97.75 172 LEU B O 1
ATOM 7038 N N . ILE B 1 173 ? 39.312 -1.184 -8.008 1 98.06 173 ILE B N 1
ATOM 7039 C CA . ILE B 1 173 ? 38.688 -0.444 -9.102 1 98.06 173 ILE B CA 1
ATOM 7040 C C . ILE B 1 173 ? 37.344 0.138 -8.625 1 98.06 173 ILE B C 1
ATOM 7042 O O . ILE B 1 173 ? 37.062 1.321 -8.836 1 98.06 173 ILE B O 1
ATOM 7046 N N . SER B 1 174 ? 36.562 -0.652 -7.969 1 98.06 174 SER B N 1
ATOM 7047 C CA . SER B 1 174 ? 35.25 -0.222 -7.52 1 98.06 174 SER B CA 1
ATOM 7048 C C . SER B 1 174 ? 35.344 0.926 -6.523 1 98.06 174 SER B C 1
ATOM 7050 O O . SER B 1 174 ? 34.625 1.925 -6.641 1 98.06 174 SER B O 1
ATOM 7052 N N . VAL B 1 175 ? 36.25 0.828 -5.57 1 97.56 175 VAL B N 1
ATOM 7053 C CA . VAL B 1 175 ? 36.375 1.854 -4.539 1 97.56 175 VAL B CA 1
ATOM 7054 C C . VAL B 1 175 ? 36.938 3.131 -5.145 1 97.56 175 VAL B C 1
ATOM 7056 O O . VAL B 1 175 ? 36.562 4.238 -4.777 1 97.56 175 VAL B O 1
ATOM 7059 N N . SER B 1 176 ? 37.875 2.998 -6.047 1 97.12 176 SER B N 1
ATOM 7060 C CA . SER B 1 176 ? 38.438 4.168 -6.691 1 97.12 176 SER B CA 1
ATOM 7061 C C . SER B 1 176 ? 37.406 4.938 -7.492 1 97.12 176 SER B C 1
ATOM 7063 O O . SER B 1 176 ? 37.406 6.168 -7.523 1 97.12 176 SER B O 1
ATOM 7065 N N . LEU B 1 177 ? 36.562 4.234 -8.109 1 97.31 177 LEU B N 1
ATOM 7066 C CA . LEU B 1 177 ? 35.469 4.875 -8.844 1 97.31 177 LEU B CA 1
ATOM 7067 C C . LEU B 1 177 ? 34.5 5.59 -7.883 1 97.31 177 LEU B C 1
ATOM 7069 O O . LEU B 1 177 ? 34.062 6.711 -8.156 1 97.31 177 LEU B O 1
ATOM 7073 N N . THR B 1 178 ? 34.219 4.973 -6.789 1 96.56 178 THR B N 1
ATOM 7074 C CA . THR B 1 178 ? 33.281 5.547 -5.812 1 96.56 178 THR B CA 1
ATOM 7075 C C . THR B 1 178 ? 33.875 6.816 -5.199 1 96.56 178 THR B C 1
ATOM 7077 O O . THR B 1 178 ? 33.125 7.754 -4.883 1 96.56 178 THR B O 1
ATOM 7080 N N . MET B 1 179 ? 35.188 6.875 -5.105 1 94.5 179 MET B N 1
ATOM 7081 C CA . MET B 1 179 ? 35.844 8.031 -4.516 1 94.5 179 MET B CA 1
ATOM 7082 C C . MET B 1 179 ? 35.719 9.25 -5.426 1 94.5 179 MET B C 1
ATOM 7084 O O . MET B 1 179 ? 35.812 10.391 -4.961 1 94.5 179 MET B O 1
ATOM 7088 N N . THR B 1 180 ? 35.406 9.062 -6.629 1 94.44 180 THR B N 1
ATOM 7089 C CA . THR B 1 180 ? 35.281 10.172 -7.566 1 94.44 180 THR B CA 1
ATOM 7090 C C . THR B 1 180 ? 33.969 10.914 -7.34 1 94.44 180 THR B C 1
ATOM 7092 O O . THR B 1 180 ? 33.781 12.039 -7.824 1 94.44 180 THR B O 1
ATOM 7095 N N . THR B 1 181 ? 33.062 10.398 -6.621 1 94.12 181 THR B N 1
ATOM 7096 C CA . THR B 1 181 ? 31.766 11.031 -6.387 1 94.12 181 THR B CA 1
ATOM 7097 C C . THR B 1 181 ? 31.719 11.68 -5.004 1 94.12 181 THR B C 1
ATOM 7099 O O . THR B 1 181 ? 30.656 11.805 -4.406 1 94.12 181 THR B O 1
ATOM 7102 N N . LYS B 1 182 ? 32.812 12.055 -4.492 1 90.69 182 LYS B N 1
ATOM 7103 C CA . LYS B 1 182 ? 32.875 12.75 -3.207 1 90.69 182 LYS B CA 1
ATOM 7104 C C . LYS B 1 182 ? 32.219 14.125 -3.291 1 90.69 182 LYS B C 1
ATOM 7106 O O . LYS B 1 182 ? 32.438 14.875 -4.238 1 90.69 182 LYS B O 1
ATOM 7111 N N . ALA B 1 183 ? 31.172 14.328 -2.402 1 88.38 183 ALA B N 1
ATOM 7112 C CA . ALA B 1 183 ? 30.469 15.609 -2.369 1 88.38 183 ALA B CA 1
ATOM 7113 C C . ALA B 1 183 ? 30.312 16.109 -0.938 1 88.38 183 ALA B C 1
ATOM 7115 O O . ALA B 1 183 ? 30.172 15.32 -0.007 1 88.38 183 ALA B O 1
ATOM 7116 N N . SER B 1 184 ? 30.406 17.453 -0.82 1 82.94 184 SER B N 1
ATOM 7117 C CA . SER B 1 184 ? 30.203 18.078 0.481 1 82.94 184 SER B CA 1
ATOM 7118 C C . SER B 1 184 ? 28.844 18.766 0.543 1 82.94 184 SER B C 1
ATOM 7120 O O . SER B 1 184 ? 28.391 19.359 -0.439 1 82.94 184 SER B O 1
ATOM 7122 N N . MET B 1 185 ? 28.188 18.641 1.582 1 79.25 185 MET B N 1
ATOM 7123 C CA . MET B 1 185 ? 26.906 19.312 1.78 1 79.25 185 MET B CA 1
ATOM 7124 C C . MET B 1 185 ? 27.109 20.797 2.023 1 79.25 185 MET B C 1
ATOM 7126 O O . MET B 1 185 ? 28.141 21.219 2.541 1 79.25 185 MET B O 1
ATOM 7130 N N . PRO B 1 186 ? 26.203 21.672 1.484 1 68.31 186 PRO B N 1
ATOM 7131 C CA . PRO B 1 186 ? 26.328 23.125 1.635 1 68.31 186 PRO B CA 1
ATOM 7132 C C . PRO B 1 186 ? 26.391 23.562 3.096 1 68.31 186 PRO B C 1
ATOM 7134 O O . PRO B 1 186 ? 25.688 23 3.941 1 68.31 186 PRO B O 1
ATOM 7137 N N . ALA B 1 187 ? 27.625 24 3.447 1 58.44 187 ALA B N 1
ATOM 7138 C CA . ALA B 1 187 ? 27.734 24.578 4.781 1 58.44 187 ALA B CA 1
ATOM 7139 C C . ALA B 1 187 ? 27.297 26.047 4.781 1 58.44 187 ALA B C 1
ATOM 7141 O O . ALA B 1 187 ? 27.344 26.719 3.744 1 58.44 187 ALA B O 1
ATOM 7142 N N . ALA B 1 188 ? 26.609 26.594 5.789 1 48.94 188 ALA B N 1
ATOM 7143 C CA . ALA B 1 188 ? 26.344 28.016 5.938 1 48.94 188 ALA B CA 1
ATOM 7144 C C . ALA B 1 188 ? 27.594 28.844 5.684 1 48.94 188 ALA B C 1
ATOM 7146 O O . ALA B 1 188 ? 28.672 28.531 6.211 1 48.94 188 ALA B O 1
ATOM 7147 N N . ASN B 1 189 ? 27.828 29.453 4.5 1 41.31 189 ASN B N 1
ATOM 7148 C CA . ASN B 1 189 ? 28.922 30.328 4.137 1 41.31 189 ASN B CA 1
ATOM 7149 C C . ASN B 1 189 ? 29.234 31.328 5.246 1 41.31 189 ASN B C 1
ATOM 7151 O O . ASN B 1 189 ? 28.391 32.156 5.598 1 41.31 189 ASN B O 1
ATOM 7155 N N . SER B 1 190 ? 30.016 31.078 6.199 1 36.09 190 SER B N 1
ATOM 7156 C CA . SER B 1 190 ? 30.469 32.188 7.039 1 36.09 190 SER B CA 1
ATOM 7157 C C . SER B 1 190 ? 31.266 33.188 6.23 1 36.09 190 SER B C 1
ATOM 7159 O O . SER B 1 190 ? 31.734 34.188 6.777 1 36.09 190 SER B O 1
ATOM 7161 N N . ASN B 1 191 ? 31.672 32.906 4.992 1 34.75 191 ASN B N 1
ATOM 7162 C CA . ASN B 1 191 ? 32.781 33.719 4.531 1 34.75 191 ASN B CA 1
ATOM 7163 C C . ASN B 1 191 ? 32.312 35.125 4.109 1 34.75 191 ASN B C 1
ATOM 7165 O O . ASN B 1 191 ? 33.031 35.812 3.381 1 34.75 191 ASN B O 1
ATOM 7169 N N . ASN B 1 192 ? 31.141 35.562 3.99 1 31.97 192 ASN B N 1
ATOM 7170 C CA . ASN B 1 192 ? 31.219 36.875 3.361 1 31.97 192 ASN B CA 1
ATOM 7171 C C . ASN B 1 192 ? 31.922 37.875 4.262 1 31.97 192 ASN B C 1
ATOM 7173 O O . ASN B 1 192 ? 31.297 38.844 4.715 1 31.97 192 ASN B O 1
ATOM 7177 N N . SER B 1 193 ? 32.812 37.562 5.16 1 28.81 193 SER B N 1
ATOM 7178 C CA . SER B 1 193 ? 33.531 38.75 5.652 1 28.81 193 SER B CA 1
ATOM 7179 C C . SER B 1 193 ? 34.219 39.5 4.516 1 28.81 193 SER B C 1
ATOM 7181 O O . SER B 1 193 ? 34.969 38.906 3.754 1 28.81 193 SER B O 1
ATOM 7183 N N . ILE B 1 194 ? 33.75 40.625 4.035 1 30.47 194 ILE B N 1
ATOM 7184 C CA . ILE B 1 194 ? 34.344 41.656 3.186 1 30.47 194 ILE B CA 1
ATOM 7185 C C . ILE B 1 194 ? 35.812 41.812 3.57 1 30.47 194 ILE B C 1
ATOM 7187 O O . ILE B 1 194 ? 36.594 42.469 2.854 1 30.47 194 ILE B O 1
ATOM 7191 N N . GLY B 1 195 ? 36.188 42.062 4.906 1 28.95 195 GLY B N 1
ATOM 7192 C CA . GLY B 1 195 ? 37.531 42.562 5.07 1 28.95 195 GLY B CA 1
ATOM 7193 C C . GLY B 1 195 ? 38.594 41.594 4.582 1 28.95 195 GLY B C 1
ATOM 7194 O O . GLY B 1 195 ? 38.375 40.375 4.496 1 28.95 195 GLY B O 1
ATOM 7195 N N . GLN B 1 196 ? 39.625 42.031 3.754 1 31.23 196 GLN B N 1
ATOM 7196 C CA . GLN B 1 196 ? 40.906 41.594 3.207 1 31.23 196 GLN B CA 1
ATOM 7197 C C . GLN B 1 196 ? 41.625 40.688 4.18 1 31.23 196 GLN B C 1
ATOM 7199 O O . GLN B 1 196 ? 42.781 40.281 3.936 1 31.23 196 GLN B O 1
ATOM 7204 N N . GLY B 1 197 ? 41.344 40.75 5.531 1 30.48 197 GLY B N 1
ATOM 7205 C CA . GLY B 1 197 ? 42.375 40.094 6.312 1 30.48 197 GLY B CA 1
ATOM 7206 C C . GLY B 1 197 ? 42.406 38.594 6.074 1 30.48 197 GLY B C 1
ATOM 7207 O O . GLY B 1 197 ? 41.438 38 5.582 1 30.48 197 GLY B O 1
ATOM 7208 N N . GLN B 1 198 ? 43.688 37.969 6.012 1 31.39 198 GLN B N 1
ATOM 7209 C CA . GLN B 1 198 ? 44.125 36.594 5.836 1 31.39 198 GLN B CA 1
ATOM 7210 C C . GLN B 1 198 ? 43.25 35.594 6.602 1 31.39 198 GLN B C 1
ATOM 7212 O O . GLN B 1 198 ? 43 35.781 7.797 1 31.39 198 GLN B O 1
ATOM 7217 N N . PRO B 1 199 ? 42.344 34.938 5.953 1 34.47 199 PRO B N 1
ATOM 7218 C CA . PRO B 1 199 ? 41.594 33.875 6.672 1 34.47 199 PRO B CA 1
ATOM 7219 C C . PRO B 1 199 ? 42.469 33.094 7.637 1 34.47 199 PRO B C 1
ATOM 7221 O O . PRO B 1 199 ? 43.562 32.625 7.258 1 34.47 199 PRO B O 1
ATOM 7224 N N . GLN B 1 200 ? 42.625 33.625 8.891 1 31.92 200 GLN B N 1
ATOM 7225 C CA . GLN B 1 200 ? 43.438 32.844 9.82 1 31.92 200 GLN B CA 1
ATOM 7226 C C . GLN B 1 200 ? 43.094 31.359 9.727 1 31.92 200 GLN B C 1
ATOM 7228 O O . GLN B 1 200 ? 41.938 30.984 9.539 1 31.92 200 GLN B O 1
ATOM 7233 N N . LYS B 1 201 ? 44.125 30.438 9.562 1 36.41 201 LYS B N 1
ATOM 7234 C CA . LYS B 1 201 ? 44.281 29.016 9.328 1 36.41 201 LYS B CA 1
ATOM 7235 C C . LYS B 1 201 ? 43.281 28.203 10.141 1 36.41 201 LYS B C 1
ATOM 7237 O O . LYS B 1 201 ? 42.906 27.094 9.773 1 36.41 201 LYS B O 1
ATOM 7242 N N . GLY B 1 202 ? 43.062 28.469 11.383 1 33.72 202 GLY B N 1
ATOM 7243 C CA . GLY B 1 202 ? 42.375 27.578 12.281 1 33.72 202 GLY B CA 1
ATOM 7244 C C . GLY B 1 202 ? 40.844 27.656 12.141 1 33.72 202 GLY B C 1
ATOM 7245 O O . GLY B 1 202 ? 40.125 27.172 13 1 33.72 202 GLY B O 1
ATOM 7246 N N . ASP B 1 203 ? 40.344 28.625 11.641 1 35.44 203 ASP B N 1
ATOM 7247 C CA . ASP B 1 203 ? 38.906 28.703 11.766 1 35.44 203 ASP B CA 1
ATOM 7248 C C . ASP B 1 203 ? 38.219 27.484 11.133 1 35.44 203 ASP B C 1
ATOM 7250 O O . ASP B 1 203 ? 38.406 27.219 9.945 1 35.44 203 ASP B O 1
ATOM 7254 N N . LYS B 1 204 ? 38.031 26.469 11.984 1 37.38 204 LYS B N 1
ATOM 7255 C CA . LYS B 1 204 ? 37.312 25.25 11.672 1 37.38 204 LYS B CA 1
ATOM 7256 C C . LYS B 1 204 ? 36.031 25.562 10.859 1 37.38 204 LYS B C 1
ATOM 7258 O O . LYS B 1 204 ? 35.062 26.094 11.406 1 37.38 204 LYS B O 1
ATOM 7263 N N . VAL B 1 205 ? 36.062 26.016 9.734 1 40.25 205 VAL B N 1
ATOM 7264 C CA . VAL B 1 205 ? 34.906 26.031 8.844 1 40.25 205 VAL B CA 1
ATOM 7265 C C . VAL B 1 205 ? 34.094 24.766 9.062 1 40.25 205 VAL B C 1
ATOM 7267 O O . VAL B 1 205 ? 34.625 23.656 9.07 1 40.25 205 VAL B O 1
ATOM 7270 N N . ALA B 1 206 ? 33.094 24.766 9.906 1 43.5 206 ALA B N 1
ATOM 7271 C CA . ALA B 1 206 ? 32.156 23.672 10.023 1 43.5 206 ALA B CA 1
ATOM 7272 C C . ALA B 1 206 ? 31.953 22.969 8.68 1 43.5 206 ALA B C 1
ATOM 7274 O O . ALA B 1 206 ? 31.391 23.547 7.75 1 43.5 206 ALA B O 1
ATOM 7275 N N . THR B 1 207 ? 32.938 22.266 8.086 1 49.84 207 THR B N 1
ATOM 7276 C CA . THR B 1 207 ? 32.812 21.453 6.871 1 49.84 207 THR B CA 1
ATOM 7277 C C . THR B 1 207 ? 31.625 20.516 6.953 1 49.84 207 THR B C 1
ATOM 7279 O O . THR B 1 207 ? 31.438 19.828 7.957 1 49.84 207 THR B O 1
ATOM 7282 N N . GLY B 1 208 ? 30.594 20.781 6.203 1 59.66 208 GLY B N 1
ATOM 7283 C CA . GLY B 1 208 ? 29.438 19.922 6.078 1 59.66 208 GLY B CA 1
ATOM 7284 C C . GLY B 1 208 ? 29.812 18.453 5.938 1 59.66 208 GLY B C 1
ATOM 7285 O O . GLY B 1 208 ? 30.969 18.125 5.68 1 59.66 208 GLY B O 1
ATOM 7286 N N . ASN B 1 209 ? 29.047 17.469 6.301 1 73.19 209 ASN B N 1
ATOM 7287 C CA . ASN B 1 209 ? 29.219 16.016 6.215 1 73.19 209 ASN B CA 1
ATOM 7288 C C . ASN B 1 209 ? 29.594 15.586 4.797 1 73.19 209 ASN B C 1
ATOM 7290 O O . ASN B 1 209 ? 29 16.062 3.824 1 73.19 209 ASN B O 1
ATOM 7294 N N . ILE B 1 210 ? 30.844 14.945 4.613 1 81.25 210 ILE B N 1
ATOM 7295 C CA . ILE B 1 210 ? 31.297 14.406 3.334 1 81.25 210 ILE B CA 1
ATOM 7296 C C . ILE B 1 210 ? 30.484 13.156 2.988 1 81.25 210 ILE B C 1
ATOM 7298 O O . ILE B 1 210 ? 30.328 12.266 3.826 1 81.25 210 ILE B O 1
ATOM 7302 N N . LEU B 1 211 ? 29.969 13.219 1.786 1 87.62 211 LEU B N 1
ATOM 7303 C CA . LEU B 1 211 ? 29.188 12.086 1.326 1 87.62 211 LEU B CA 1
ATOM 7304 C C . LEU B 1 211 ? 29.781 11.492 0.05 1 87.62 211 LEU B C 1
ATOM 7306 O O . LEU B 1 211 ? 30.281 12.227 -0.805 1 87.62 211 LEU B O 1
ATOM 7310 N N . TYR B 1 212 ? 29.906 10.25 -0.01 1 92.38 212 TYR B N 1
ATOM 7311 C CA . TYR B 1 212 ? 30.203 9.539 -1.249 1 92.38 212 TYR B CA 1
ATOM 7312 C C . TYR B 1 212 ? 28.922 9.07 -1.923 1 92.38 212 TYR B C 1
ATOM 7314 O O . TYR B 1 212 ? 28.328 8.055 -1.521 1 92.38 212 TYR B O 1
ATOM 7322 N N . LEU B 1 213 ? 28.547 9.625 -2.953 1 94.5 213 LEU B N 1
ATOM 7323 C CA . LEU B 1 213 ? 27.203 9.547 -3.5 1 94.5 213 LEU B CA 1
ATOM 7324 C C . LEU B 1 213 ? 26.938 8.18 -4.109 1 94.5 213 LEU B C 1
ATOM 7326 O O . LEU B 1 213 ? 25.797 7.723 -4.156 1 94.5 213 LEU B O 1
ATOM 7330 N N . ALA B 1 214 ? 27.969 7.504 -4.582 1 96.06 214 ALA B N 1
ATOM 7331 C CA . ALA B 1 214 ? 27.75 6.223 -5.25 1 96.06 214 ALA B CA 1
ATOM 7332 C C . ALA B 1 214 ? 27.984 5.062 -4.285 1 96.06 214 ALA B C 1
ATOM 7334 O O . ALA B 1 214 ? 27.906 3.895 -4.684 1 96.06 214 ALA B O 1
ATOM 7335 N N . SER B 1 215 ? 28.219 5.352 -3.027 1 94.94 215 SER B N 1
ATOM 7336 C CA . SER B 1 215 ? 28.484 4.305 -2.045 1 94.94 215 SER B CA 1
ATOM 7337 C C . SER B 1 215 ? 27.188 3.713 -1.507 1 94.94 215 SER B C 1
ATOM 7339 O O . SER B 1 215 ? 26.156 4.375 -1.508 1 94.94 215 SER B O 1
ATOM 7341 N N . GLY B 1 216 ? 27.234 2.479 -1.099 1 94.38 216 GLY B N 1
ATOM 7342 C CA . GLY B 1 216 ? 26.094 1.834 -0.463 1 94.38 216 GLY B CA 1
ATOM 7343 C C . GLY B 1 216 ? 24.969 1.514 -1.431 1 94.38 216 GLY B C 1
ATOM 7344 O O . GLY B 1 216 ? 25.172 1.474 -2.645 1 94.38 216 GLY B O 1
ATOM 7345 N N . SER B 1 217 ? 23.859 1.233 -0.93 1 94.81 217 SER B N 1
ATOM 7346 C CA . SER B 1 217 ? 22.703 0.859 -1.745 1 94.81 217 SER B CA 1
ATOM 7347 C C . SER B 1 217 ? 22.031 2.086 -2.354 1 94.81 217 SER B C 1
ATOM 7349 O O . SER B 1 217 ? 21.484 2.018 -3.453 1 94.81 217 SER B O 1
ATOM 7351 N N . GLY B 1 218 ? 22.062 3.223 -1.681 1 95.81 218 GLY B N 1
ATOM 7352 C CA . GLY B 1 218 ? 21.375 4.426 -2.109 1 95.81 218 GLY B CA 1
ATOM 7353 C C . GLY B 1 218 ? 19.953 4.516 -1.589 1 95.81 218 GLY B C 1
ATOM 7354 O O . GLY B 1 218 ? 19.312 5.562 -1.694 1 95.81 218 GLY B O 1
ATOM 7355 N N . ILE B 1 219 ? 19.453 3.432 -0.923 1 95.88 219 ILE B N 1
ATOM 7356 C CA . ILE B 1 219 ? 18.062 3.348 -0.49 1 95.88 219 ILE B CA 1
ATOM 7357 C C . ILE B 1 219 ? 17.828 4.32 0.665 1 95.88 219 ILE B C 1
ATOM 7359 O O . ILE B 1 219 ? 16.859 5.082 0.651 1 95.88 219 ILE B O 1
ATOM 7363 N N . PRO B 1 220 ? 18.75 4.383 1.678 1 95.19 220 PRO B N 1
ATOM 7364 C CA . PRO B 1 220 ? 18.531 5.34 2.764 1 95.19 220 PRO B CA 1
ATOM 7365 C C . PRO B 1 220 ? 18.469 6.785 2.271 1 95.19 220 PRO B C 1
ATOM 7367 O O . PRO B 1 220 ? 17.656 7.574 2.766 1 95.19 220 PRO B O 1
ATOM 7370 N N . GLU B 1 221 ? 19.281 7.121 1.304 1 96.12 221 GLU B N 1
ATOM 7371 C CA . GLU B 1 221 ? 19.297 8.469 0.743 1 96.12 221 GLU B CA 1
ATOM 7372 C C . GLU B 1 221 ? 18.016 8.75 -0.043 1 96.12 221 GLU B C 1
ATOM 7374 O O . GLU B 1 221 ? 17.453 9.844 0.041 1 96.12 221 GLU B O 1
ATOM 7379 N N . ILE B 1 222 ? 17.594 7.773 -0.784 1 97 222 ILE B N 1
ATOM 7380 C CA . ILE B 1 222 ? 16.375 7.941 -1.569 1 97 222 ILE B CA 1
ATOM 7381 C C . ILE B 1 222 ? 15.172 8.094 -0.636 1 97 222 ILE B C 1
ATOM 7383 O O . ILE B 1 222 ? 14.266 8.883 -0.903 1 97 222 ILE B O 1
ATOM 7387 N N . LYS B 1 223 ? 15.172 7.312 0.4 1 95.62 223 LYS B N 1
ATOM 7388 C CA . LYS B 1 223 ? 14.125 7.441 1.406 1 95.62 223 LYS B CA 1
ATOM 7389 C C . LYS B 1 223 ? 14.078 8.859 1.971 1 95.62 223 LYS B C 1
ATOM 7391 O O . LYS B 1 223 ? 12.992 9.406 2.191 1 95.62 223 LYS B O 1
ATOM 7396 N N . THR B 1 224 ? 15.203 9.445 2.176 1 95.75 224 THR B N 1
ATOM 7397 C CA . THR B 1 224 ? 15.312 10.805 2.682 1 95.75 224 THR B CA 1
ATOM 7398 C C . THR B 1 224 ? 14.75 11.805 1.669 1 95.75 224 THR B C 1
ATOM 7400 O O . THR B 1 224 ? 14.016 12.727 2.035 1 95.75 224 THR B O 1
ATOM 7403 N N . ILE B 1 225 ? 15.047 11.547 0.429 1 96.56 225 ILE B N 1
ATOM 7404 C CA . ILE B 1 225 ? 14.594 12.445 -0.627 1 96.56 225 ILE B CA 1
ATOM 7405 C C . ILE B 1 225 ? 13.078 12.352 -0.769 1 96.56 225 ILE B C 1
ATOM 7407 O O . ILE B 1 225 ? 12.398 13.367 -0.9 1 96.56 225 ILE B O 1
ATOM 7411 N N . LEU B 1 226 ? 12.547 11.156 -0.7 1 96.56 226 LEU B N 1
ATOM 7412 C CA . LEU B 1 226 ? 11.117 10.961 -0.901 1 96.56 226 LEU B CA 1
ATOM 7413 C C . LEU B 1 226 ? 10.32 11.43 0.314 1 96.56 226 LEU B C 1
ATOM 7415 O O . LEU B 1 226 ? 9.117 11.664 0.221 1 96.56 226 LEU B O 1
ATOM 7419 N N . SER B 1 227 ? 11.023 11.617 1.424 1 94.25 227 SER B N 1
ATOM 7420 C CA . SER B 1 227 ? 10.359 12.141 2.613 1 94.25 227 SER B CA 1
ATOM 7421 C C . SER B 1 227 ? 10.258 13.664 2.561 1 94.25 227 SER B C 1
ATOM 7423 O O . SER B 1 227 ? 9.578 14.273 3.391 1 94.25 227 SER B O 1
ATOM 7425 N N . GLY B 1 228 ? 10.953 14.312 1.603 1 93.69 228 GLY B N 1
ATOM 7426 C CA . GLY B 1 228 ? 10.789 15.742 1.401 1 93.69 228 GLY B CA 1
ATOM 7427 C C . GLY B 1 228 ? 12.086 16.516 1.54 1 93.69 228 GLY B C 1
ATOM 7428 O O . GLY B 1 228 ? 12.109 17.734 1.387 1 93.69 228 GLY B O 1
ATOM 7429 N N . PHE B 1 229 ? 13.195 15.836 1.804 1 93.31 229 PHE B N 1
ATOM 7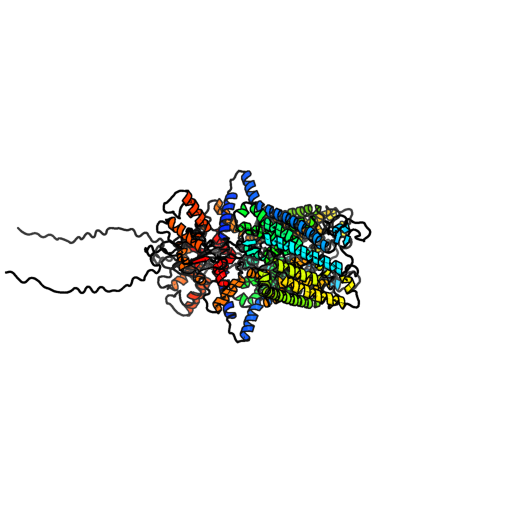430 C CA . PHE B 1 229 ? 14.484 16.5 1.923 1 93.31 229 PHE B CA 1
ATOM 7431 C C . PHE B 1 229 ? 15.258 16.406 0.614 1 93.31 229 PHE B C 1
ATOM 7433 O O . PHE B 1 229 ? 14.914 15.625 -0.27 1 93.31 229 PHE B O 1
ATOM 7440 N N . GLU B 1 230 ? 16.25 17.266 0.531 1 91.81 230 GLU B N 1
ATOM 7441 C CA . GLU B 1 230 ? 17.016 17.281 -0.704 1 91.81 230 GLU B CA 1
ATOM 7442 C C . GLU B 1 230 ? 18.484 16.953 -0.438 1 91.81 230 GLU B C 1
ATOM 7444 O O . GLU B 1 230 ? 19.062 17.406 0.562 1 91.81 230 GLU B O 1
ATOM 7449 N N . ILE B 1 231 ? 19 16.125 -1.226 1 92.62 231 ILE B N 1
ATOM 7450 C CA . ILE B 1 231 ? 20.422 15.828 -1.294 1 92.62 231 ILE B CA 1
ATOM 7451 C C . ILE B 1 231 ? 20.953 16.172 -2.682 1 92.62 231 ILE B C 1
ATOM 7453 O O . ILE B 1 231 ? 20.719 15.445 -3.645 1 92.62 231 ILE B O 1
ATOM 7457 N N . PRO B 1 232 ? 21.672 17.188 -2.729 1 90.44 232 PRO B N 1
ATOM 7458 C CA . PRO B 1 232 ? 22.094 17.656 -4.047 1 90.44 232 PRO B CA 1
ATOM 7459 C C . PRO B 1 232 ? 23 16.672 -4.773 1 90.44 232 PRO B C 1
ATOM 7461 O O . PRO B 1 232 ? 23.812 16 -4.137 1 90.44 232 PRO B O 1
ATOM 7464 N N . HIS B 1 233 ? 22.812 16.438 -6.047 1 92.25 233 HIS B N 1
ATOM 7465 C CA . HIS B 1 233 ? 23.688 15.742 -6.992 1 92.25 233 HIS B CA 1
ATOM 7466 C C . HIS B 1 233 ? 23.609 14.234 -6.797 1 92.25 233 HIS B C 1
ATOM 7468 O O . HIS B 1 233 ? 24.328 13.484 -7.465 1 92.25 233 HIS B O 1
ATOM 7474 N N . LEU B 1 234 ? 22.812 13.758 -5.914 1 95.56 234 LEU B N 1
ATOM 7475 C CA . LEU B 1 234 ? 22.703 12.32 -5.664 1 95.56 234 LEU B CA 1
ATOM 7476 C C . LEU B 1 234 ? 22.172 11.594 -6.887 1 95.56 234 LEU B C 1
ATOM 7478 O O . LEU B 1 234 ? 22.5 10.422 -7.117 1 95.56 234 LEU B O 1
ATOM 7482 N N . LEU B 1 235 ? 21.375 12.312 -7.711 1 97.31 235 LEU B N 1
ATOM 7483 C CA . LEU B 1 235 ? 20.656 11.641 -8.797 1 97.31 235 LEU B CA 1
ATOM 7484 C C . LEU B 1 235 ? 21.188 12.086 -10.156 1 97.31 235 LEU B C 1
ATOM 7486 O O . LEU B 1 235 ? 20.531 11.914 -11.172 1 97.31 235 LEU B O 1
ATOM 7490 N N . ASP B 1 236 ? 22.453 12.523 -10.203 1 96.56 236 ASP B N 1
ATOM 7491 C CA . ASP B 1 236 ? 23.062 13 -11.438 1 96.56 236 ASP B CA 1
ATOM 7492 C C . ASP B 1 236 ? 23.516 11.836 -12.312 1 96.56 236 ASP B C 1
ATOM 7494 O O . ASP B 1 236 ? 23.609 10.695 -11.844 1 96.56 236 ASP B O 1
ATOM 7498 N N . LEU B 1 237 ? 23.75 12.117 -13.562 1 97.5 237 LEU B N 1
ATOM 7499 C CA . LEU B 1 237 ? 24.172 11.117 -14.531 1 97.5 237 LEU B CA 1
ATOM 7500 C C . LEU B 1 237 ? 25.531 10.523 -14.141 1 97.5 237 LEU B C 1
ATOM 7502 O O . LEU B 1 237 ? 25.766 9.328 -14.336 1 97.5 237 LEU B O 1
ATOM 7506 N N . LYS B 1 238 ? 26.375 11.32 -13.578 1 97.19 238 LYS B N 1
ATOM 7507 C CA . LYS B 1 238 ? 27.688 10.836 -13.148 1 97.19 238 LYS B CA 1
ATOM 7508 C C . LYS B 1 238 ? 27.547 9.742 -12.086 1 97.19 238 LYS B C 1
ATOM 7510 O O . LYS B 1 238 ? 28.234 8.734 -12.133 1 97.19 238 LYS B O 1
ATOM 7515 N N . VAL B 1 239 ? 26.672 10.008 -11.172 1 97.75 239 VAL B N 1
ATOM 7516 C CA . VAL B 1 239 ? 26.469 9.039 -10.102 1 97.75 239 VAL B CA 1
ATOM 7517 C C . VAL B 1 239 ? 25.875 7.754 -10.68 1 97.75 239 VAL B C 1
ATOM 7519 O O . VAL B 1 239 ? 26.25 6.656 -10.258 1 97.75 239 VAL B O 1
ATOM 7522 N N . LEU B 1 240 ? 24.969 7.832 -11.648 1 98.31 240 LEU B N 1
ATOM 7523 C CA . LEU B 1 240 ? 24.375 6.672 -12.312 1 98.31 240 LEU B CA 1
ATOM 7524 C C . LEU B 1 240 ? 25.453 5.805 -12.953 1 98.31 240 LEU B C 1
ATOM 7526 O O . LEU B 1 240 ? 25.484 4.59 -12.742 1 98.31 240 LEU B O 1
ATOM 7530 N N . VAL B 1 241 ? 26.344 6.363 -13.672 1 98.06 241 VAL B N 1
ATOM 7531 C CA . VAL B 1 241 ? 27.359 5.641 -14.414 1 98.06 241 VAL B CA 1
ATOM 7532 C C . VAL B 1 241 ? 28.359 5.008 -13.438 1 98.06 241 VAL B C 1
ATOM 7534 O O . VAL B 1 241 ? 28.719 3.838 -13.586 1 98.06 241 VAL B O 1
ATOM 7537 N N . VAL B 1 242 ? 28.781 5.785 -12.438 1 98 242 VAL B N 1
ATOM 7538 C CA . VAL B 1 242 ? 29.75 5.289 -11.469 1 98 242 VAL B CA 1
ATOM 7539 C C . VAL B 1 242 ? 29.141 4.152 -10.656 1 98 242 VAL B C 1
ATOM 7541 O O . VAL B 1 242 ? 29.812 3.162 -10.352 1 98 242 VAL B O 1
ATOM 7544 N N . LYS B 1 243 ? 27.906 4.309 -10.289 1 97.94 243 LYS B N 1
ATOM 7545 C CA . LYS B 1 243 ? 27.234 3.258 -9.539 1 97.94 243 LYS B CA 1
ATOM 7546 C C . LYS B 1 243 ? 27.078 1.992 -10.383 1 97.94 243 LYS B C 1
ATOM 7548 O O . LYS B 1 243 ? 27.25 0.881 -9.875 1 97.94 243 LYS B O 1
ATOM 7553 N N . ALA B 1 244 ? 26.75 2.098 -11.656 1 98.25 244 ALA B N 1
ATOM 7554 C CA . ALA B 1 244 ? 26.578 0.955 -12.547 1 98.25 244 ALA B CA 1
ATOM 7555 C C . ALA B 1 244 ? 27.891 0.21 -12.75 1 98.25 244 ALA B C 1
ATOM 7557 O O . ALA B 1 244 ? 27.953 -1.006 -12.555 1 98.25 244 ALA B O 1
ATOM 7558 N N . VAL B 1 245 ? 28.938 0.891 -13.047 1 98.19 245 VAL B N 1
ATOM 7559 C CA . VAL B 1 245 ? 30.234 0.276 -13.289 1 98.19 245 VAL B CA 1
ATOM 7560 C C . VAL B 1 245 ? 30.844 -0.204 -11.977 1 98.19 245 VAL B C 1
ATOM 7562 O O . VAL B 1 245 ? 31.438 -1.281 -11.914 1 98.19 245 VAL B O 1
ATOM 7565 N N . GLY B 1 246 ? 30.656 0.642 -10.945 1 98 246 GLY B N 1
ATOM 7566 C CA . GLY B 1 246 ? 31.156 0.245 -9.633 1 98 246 GLY B CA 1
ATOM 7567 C C . GLY B 1 246 ? 30.516 -1.023 -9.109 1 98 246 GLY B C 1
ATOM 7568 O O . GLY B 1 246 ? 31.172 -1.856 -8.492 1 98 246 GLY B O 1
ATOM 7569 N N . ALA B 1 247 ? 29.25 -1.141 -9.328 1 97.88 247 ALA B N 1
ATOM 7570 C CA . ALA B 1 247 ? 28.531 -2.324 -8.867 1 97.88 247 ALA B CA 1
ATOM 7571 C C . ALA B 1 247 ? 29.016 -3.58 -9.578 1 97.88 247 ALA B C 1
ATOM 7573 O O . ALA B 1 247 ? 29.062 -4.66 -8.992 1 97.88 247 ALA B O 1
ATOM 7574 N N . VAL B 1 248 ? 29.375 -3.488 -10.875 1 97.81 248 VAL B N 1
ATOM 7575 C CA . VAL B 1 248 ? 29.891 -4.613 -11.656 1 97.81 248 VAL B CA 1
ATOM 7576 C C . VAL B 1 248 ? 31.141 -5.18 -10.992 1 97.81 248 VAL B C 1
ATOM 7578 O O . VAL B 1 248 ? 31.234 -6.387 -10.75 1 97.81 248 VAL B O 1
ATOM 7581 N N . PHE B 1 249 ? 32 -4.316 -10.633 1 98.12 249 PHE B N 1
ATOM 7582 C CA . PHE B 1 249 ? 33.281 -4.766 -10.07 1 98.12 249 PHE B CA 1
ATOM 7583 C C . PHE B 1 249 ? 33.125 -5.148 -8.602 1 98.12 249 PHE B C 1
ATOM 7585 O O . PHE B 1 249 ? 33.781 -6.062 -8.109 1 98.12 249 PHE B O 1
ATOM 7592 N N . ALA B 1 250 ? 32.219 -4.453 -7.926 1 98.19 250 ALA B N 1
ATOM 7593 C CA . ALA B 1 250 ? 31.969 -4.801 -6.531 1 98.19 250 ALA B CA 1
ATOM 7594 C C . ALA B 1 250 ? 31.406 -6.219 -6.406 1 98.19 250 ALA B C 1
ATOM 7596 O O . ALA B 1 250 ? 31.906 -7.02 -5.605 1 98.19 250 ALA B O 1
ATOM 7597 N N . VAL B 1 251 ? 30.453 -6.535 -7.188 1 97.06 251 VAL B N 1
ATOM 7598 C CA . VAL B 1 251 ? 29.844 -7.863 -7.152 1 97.06 251 VAL B CA 1
ATOM 7599 C C . VAL B 1 251 ? 30.828 -8.898 -7.691 1 97.06 251 VAL B C 1
ATOM 7601 O O . VAL B 1 251 ? 30.875 -10.039 -7.219 1 97.06 251 VAL B O 1
ATOM 7604 N N . GLY B 1 252 ? 31.672 -8.516 -8.633 1 96.44 252 GLY B N 1
ATOM 7605 C CA . GLY B 1 252 ? 32.656 -9.398 -9.219 1 96.44 252 GLY B CA 1
ATOM 7606 C C . GLY B 1 252 ? 33.719 -9.836 -8.234 1 96.44 252 GLY B C 1
ATOM 7607 O O . GLY B 1 252 ? 34.375 -10.867 -8.43 1 96.44 252 GLY B O 1
ATOM 7608 N N . THR B 1 253 ? 33.938 -9.086 -7.18 1 96.5 253 THR B N 1
ATOM 7609 C CA . THR B 1 253 ? 34.938 -9.445 -6.172 1 96.5 253 THR B CA 1
ATOM 7610 C C . THR B 1 253 ? 34.531 -10.711 -5.43 1 96.5 253 THR B C 1
ATOM 7612 O O . THR B 1 253 ? 35.344 -11.414 -4.867 1 96.5 253 THR B O 1
ATOM 7615 N N . GLY B 1 254 ? 33.188 -10.914 -5.344 1 94.81 254 GLY B N 1
ATOM 7616 C CA . GLY B 1 254 ? 32.688 -12.016 -4.547 1 94.81 254 GLY B CA 1
ATOM 7617 C C . GLY B 1 254 ? 32.375 -11.625 -3.115 1 94.81 254 GLY B C 1
ATOM 7618 O O . GLY B 1 254 ? 31.984 -12.477 -2.301 1 94.81 254 GLY B O 1
ATOM 7619 N N . MET B 1 255 ? 32.5 -10.328 -2.781 1 96 255 MET B N 1
ATOM 7620 C CA . MET B 1 255 ? 32.125 -9.852 -1.453 1 96 255 MET B CA 1
ATOM 7621 C C . MET B 1 255 ? 30.641 -10.164 -1.168 1 96 255 MET B C 1
ATOM 7623 O O . MET B 1 255 ? 29.875 -10.414 -2.09 1 96 255 MET B O 1
ATOM 7627 N N . CYS B 1 256 ? 30.281 -10.164 0.121 1 96.81 256 CYS B N 1
ATOM 7628 C CA . CYS B 1 256 ? 28.906 -10.445 0.516 1 96.81 256 CYS B CA 1
ATOM 7629 C C . CYS B 1 256 ? 28.016 -9.219 0.32 1 96.81 256 CYS B C 1
ATOM 7631 O O . CYS B 1 256 ? 27.578 -8.609 1.293 1 96.81 256 CYS B O 1
ATOM 7633 N N . LEU B 1 257 ? 27.844 -8.945 -0.915 1 96.75 257 LEU B N 1
ATOM 7634 C CA . LEU B 1 257 ? 27 -7.824 -1.305 1 96.75 257 LEU B CA 1
ATOM 7635 C C . LEU B 1 257 ? 26.203 -8.148 -2.57 1 96.75 257 LEU B C 1
ATOM 7637 O O . LEU B 1 257 ? 26.5 -9.133 -3.25 1 96.75 257 LEU B O 1
ATOM 7641 N N . GLY B 1 258 ? 25.141 -7.371 -2.828 1 94.75 258 GLY B N 1
ATOM 7642 C CA . GLY B 1 258 ? 24.312 -7.57 -4.004 1 94.75 258 GLY B CA 1
ATOM 7643 C C . GLY B 1 258 ? 24.125 -6.309 -4.828 1 94.75 258 GLY B C 1
ATOM 7644 O O . GLY B 1 258 ? 24.484 -5.219 -4.391 1 94.75 258 GLY B O 1
ATOM 7645 N N . LYS B 1 259 ? 23.625 -6.516 -5.992 1 95.06 259 LYS B N 1
ATOM 7646 C CA . LYS B 1 259 ? 23.438 -5.395 -6.91 1 95.06 259 LYS B CA 1
ATOM 7647 C C . LYS B 1 259 ? 22 -4.867 -6.844 1 95.06 259 LYS B C 1
ATOM 7649 O O . LYS B 1 259 ? 21.656 -3.914 -7.543 1 95.06 259 LYS B O 1
ATOM 7654 N N . GLU B 1 260 ? 21.109 -5.355 -6.023 1 94 260 GLU B N 1
ATOM 7655 C CA . GLU B 1 260 ? 19.703 -4.973 -5.945 1 94 260 GLU B CA 1
ATOM 7656 C C . GLU B 1 260 ? 19.547 -3.551 -5.41 1 94 260 GLU B C 1
ATOM 7658 O O . GLU B 1 260 ? 18.75 -2.77 -5.934 1 94 260 GLU B O 1
ATOM 7663 N N . GLY B 1 261 ? 20.281 -3.262 -4.32 1 95.31 261 GLY B N 1
ATOM 7664 C CA . GLY B 1 261 ? 20.25 -1.904 -3.799 1 95.31 261 GLY B CA 1
ATOM 7665 C C . GLY B 1 261 ? 20.703 -0.869 -4.812 1 95.31 261 GLY B C 1
ATOM 7666 O O . GLY B 1 261 ? 19.969 0.063 -5.125 1 95.31 261 GLY B O 1
ATOM 7667 N N . PRO B 1 262 ? 21.844 -1.096 -5.344 1 97.5 262 PRO B N 1
ATOM 7668 C CA . PRO B 1 262 ? 22.344 -0.19 -6.383 1 97.5 262 PRO B CA 1
ATOM 7669 C C . PRO B 1 262 ? 21.391 -0.051 -7.559 1 97.5 262 PRO B C 1
ATOM 7671 O O . PRO B 1 262 ? 21.281 1.028 -8.148 1 97.5 262 PRO B O 1
ATOM 7674 N N . PHE B 1 263 ? 20.672 -1.112 -7.922 1 97.88 263 PHE B N 1
ATOM 7675 C CA . PHE B 1 263 ? 19.703 -1.034 -9.016 1 97.88 263 PHE B CA 1
ATOM 7676 C C . PHE B 1 263 ? 18.578 -0.07 -8.672 1 97.88 263 PHE B C 1
ATOM 7678 O O . PHE B 1 263 ? 18.062 0.629 -9.555 1 97.88 263 PHE B O 1
ATOM 7685 N N . VAL B 1 264 ? 18.156 -0.042 -7.441 1 97.62 264 VAL B N 1
ATOM 7686 C CA . VAL B 1 264 ? 17.125 0.895 -7.02 1 97.62 264 VAL B CA 1
ATOM 7687 C C . VAL B 1 264 ? 17.625 2.328 -7.172 1 97.62 264 VAL B C 1
ATOM 7689 O O . VAL B 1 264 ? 16.891 3.205 -7.637 1 97.62 264 VAL B O 1
ATOM 7692 N N . HIS B 1 265 ? 18.875 2.531 -6.781 1 98.25 265 HIS B N 1
ATOM 7693 C CA . HIS B 1 265 ? 19.484 3.85 -6.941 1 98.25 265 HIS B CA 1
ATOM 7694 C C . HIS B 1 265 ? 19.625 4.215 -8.414 1 98.25 265 HIS B C 1
ATOM 7696 O O . HIS B 1 265 ? 19.312 5.34 -8.812 1 98.25 265 HIS B O 1
ATOM 7702 N N . ILE B 1 266 ? 20.078 3.303 -9.188 1 98.5 266 ILE B N 1
ATOM 7703 C CA . ILE B 1 266 ? 20.266 3.514 -10.617 1 98.5 266 ILE B CA 1
ATOM 7704 C C . ILE B 1 266 ? 18.922 3.859 -11.273 1 98.5 266 ILE B C 1
ATOM 7706 O O . ILE B 1 266 ? 18.828 4.816 -12.039 1 98.5 266 ILE B O 1
ATOM 7710 N N . SER B 1 267 ? 17.906 3.072 -11.008 1 98.62 267 SER B N 1
ATOM 7711 C CA . SER B 1 267 ? 16.594 3.33 -11.586 1 98.62 267 SER B CA 1
ATOM 7712 C C . SER B 1 267 ? 16.047 4.691 -11.156 1 98.62 267 SER B C 1
ATOM 7714 O O . SER B 1 267 ? 15.375 5.371 -11.938 1 98.62 267 SER B O 1
ATOM 7716 N N . THR B 1 268 ? 16.328 5.117 -9.922 1 98.5 268 THR B N 1
ATOM 7717 C CA . THR B 1 268 ? 15.891 6.422 -9.438 1 98.5 268 THR B CA 1
ATOM 7718 C C . THR B 1 268 ? 16.625 7.543 -10.172 1 98.5 268 THR B C 1
ATOM 7720 O O . THR B 1 268 ? 16.047 8.586 -10.461 1 98.5 268 THR B O 1
ATOM 7723 N N . CYS B 1 269 ? 17.906 7.289 -10.43 1 98.69 269 CYS B N 1
ATOM 7724 C CA . CYS B 1 269 ? 18.672 8.258 -11.227 1 98.69 269 CYS B CA 1
ATOM 7725 C C . CYS B 1 269 ? 18.062 8.414 -12.609 1 98.69 269 CYS B C 1
ATOM 7727 O O . CYS B 1 269 ? 17.906 9.531 -13.109 1 98.69 269 CYS B O 1
ATOM 7729 N N . VAL B 1 270 ? 17.688 7.301 -13.188 1 98.75 270 VAL B N 1
ATOM 7730 C CA . VAL B 1 270 ? 17.062 7.336 -14.508 1 98.75 270 VAL B CA 1
ATOM 7731 C C . VAL B 1 270 ? 15.742 8.109 -14.43 1 98.75 270 VAL B C 1
ATOM 7733 O O . VAL B 1 270 ? 15.43 8.906 -15.312 1 98.75 270 VAL B O 1
ATOM 7736 N N . GLY B 1 271 ? 14.977 7.836 -13.391 1 98.56 271 GLY B N 1
ATOM 7737 C CA . GLY B 1 271 ? 13.727 8.555 -13.188 1 98.56 271 GLY B CA 1
ATOM 7738 C C . GLY B 1 271 ? 13.914 10.055 -13.086 1 98.56 271 GLY B C 1
ATOM 7739 O O . GLY B 1 271 ? 13.125 10.828 -13.633 1 98.56 271 GLY B O 1
ATOM 7740 N N . TYR B 1 272 ? 14.969 10.477 -12.367 1 98.38 272 TYR B N 1
ATOM 7741 C CA . TYR B 1 272 ? 15.258 11.898 -12.219 1 98.38 272 TYR B CA 1
ATOM 7742 C C . TYR B 1 272 ? 15.641 12.516 -13.555 1 98.38 272 TYR B C 1
ATOM 7744 O O . TYR B 1 272 ? 15.203 13.617 -13.891 1 98.38 272 TYR B O 1
ATOM 7752 N N . LEU B 1 273 ? 16.469 11.82 -14.344 1 98.19 273 LEU B N 1
ATOM 7753 C CA . LEU B 1 273 ? 16.938 12.328 -15.633 1 98.19 273 LEU B CA 1
ATOM 7754 C C . LEU B 1 273 ? 15.781 12.453 -16.625 1 98.19 273 LEU B C 1
ATOM 7756 O O . LEU B 1 273 ? 15.656 13.461 -17.312 1 98.19 273 LEU B O 1
ATOM 7760 N N . VAL B 1 274 ? 14.922 11.461 -16.625 1 98.06 274 VAL B N 1
ATOM 7761 C CA . VAL B 1 274 ? 13.758 11.508 -17.516 1 98.06 274 VAL B CA 1
ATOM 7762 C C . VAL B 1 274 ? 12.773 12.562 -17.016 1 98.06 274 VAL B C 1
ATOM 7764 O O . VAL B 1 274 ? 12.211 13.32 -17.812 1 98.06 274 VAL B O 1
ATOM 7767 N N . GLY B 1 275 ? 12.555 12.617 -15.695 1 97.25 275 GLY B N 1
ATOM 7768 C CA . GLY B 1 275 ? 11.656 13.602 -15.117 1 97.25 275 GLY B CA 1
ATOM 7769 C C . GLY B 1 275 ? 12.102 15.031 -15.367 1 97.25 275 GLY B C 1
ATOM 7770 O O . GLY B 1 275 ? 11.273 15.93 -15.523 1 97.25 275 GLY B O 1
ATOM 7771 N N . SER B 1 276 ? 13.438 15.211 -15.453 1 96.69 276 SER B N 1
ATOM 7772 C CA . SER B 1 276 ? 13.977 16.547 -15.664 1 96.69 276 SER B CA 1
ATOM 7773 C C . SER B 1 276 ? 13.75 17.016 -17.109 1 96.69 276 SER B C 1
ATOM 7775 O O . SER B 1 276 ? 13.789 18.219 -17.391 1 96.69 276 SER B O 1
ATOM 7777 N N . LEU B 1 277 ? 13.445 16.094 -17.984 1 96.31 277 LEU B N 1
ATOM 7778 C CA . LEU B 1 277 ? 13.195 16.438 -19.375 1 96.31 277 LEU B CA 1
ATOM 7779 C C . LEU B 1 277 ? 11.727 16.797 -19.594 1 96.31 277 LEU B C 1
ATOM 7781 O O . LEU B 1 277 ? 11.375 17.406 -20.594 1 96.31 277 LEU B O 1
ATOM 7785 N N . VAL B 1 278 ? 10.883 16.453 -18.656 1 94.75 278 VAL B N 1
ATOM 7786 C CA . VAL B 1 278 ? 9.461 16.766 -18.734 1 94.75 278 VAL B CA 1
ATOM 7787 C C . VAL B 1 278 ? 9.148 17.969 -17.828 1 94.75 278 VAL B C 1
ATOM 7789 O O . VAL B 1 278 ? 9.258 17.875 -16.609 1 94.75 278 VAL B O 1
ATOM 7792 N N . PRO B 1 279 ? 8.68 19.031 -18.344 1 90.88 279 PRO B N 1
ATOM 7793 C CA . PRO B 1 279 ? 8.508 20.281 -17.609 1 90.88 279 PRO B CA 1
ATOM 7794 C C . PRO B 1 279 ? 7.559 20.125 -16.422 1 90.88 279 PRO B C 1
ATOM 7796 O O . PRO B 1 279 ? 7.773 20.734 -15.367 1 90.88 279 PRO B O 1
ATOM 7799 N N . LYS B 1 280 ? 6.578 19.328 -16.562 1 91.5 280 LYS B N 1
ATOM 7800 C CA . LYS B 1 280 ? 5.617 19.156 -15.469 1 91.5 280 LYS B CA 1
ATOM 7801 C C . LYS B 1 280 ? 6.293 18.609 -14.219 1 91.5 280 LYS B C 1
ATOM 7803 O O . LYS B 1 280 ? 5.941 19 -13.102 1 91.5 280 LYS B O 1
ATOM 7808 N N . TYR B 1 281 ? 7.23 17.766 -14.383 1 94.62 281 TYR B N 1
ATOM 7809 C CA . TYR B 1 281 ? 7.957 17.172 -13.266 1 94.62 281 TYR B CA 1
ATOM 7810 C C . TYR B 1 281 ? 9.156 18.031 -12.883 1 94.62 281 TYR B C 1
ATOM 7812 O O . TYR B 1 281 ? 9.5 18.141 -11.703 1 94.62 281 TYR B O 1
ATOM 7820 N N . ALA B 1 282 ? 9.766 18.719 -13.797 1 94.31 282 ALA B N 1
ATOM 7821 C CA . ALA B 1 282 ? 10.953 19.531 -13.555 1 94.31 282 ALA B CA 1
ATOM 7822 C C . ALA B 1 282 ? 10.609 20.797 -12.766 1 94.31 282 ALA B C 1
ATOM 7824 O O . ALA B 1 282 ? 11.414 21.25 -11.945 1 94.31 282 ALA B O 1
ATOM 7825 N N . ALA B 1 283 ? 9.414 21.297 -12.938 1 92.12 283 ALA B N 1
ATOM 7826 C CA . ALA B 1 283 ? 9.047 22.578 -12.352 1 92.12 283 ALA B CA 1
ATOM 7827 C C . ALA B 1 283 ? 8.359 22.391 -11 1 92.12 283 ALA B C 1
ATOM 7829 O O . ALA B 1 283 ? 8.055 23.375 -10.312 1 92.12 283 ALA B O 1
ATOM 7830 N N . ASN B 1 284 ? 8.125 21.203 -10.633 1 94.94 284 ASN B N 1
ATOM 7831 C CA . ASN B 1 284 ? 7.43 20.922 -9.375 1 94.94 284 ASN B CA 1
ATOM 7832 C C . ASN B 1 284 ? 8.125 19.828 -8.586 1 94.94 284 ASN B C 1
ATOM 7834 O O . ASN B 1 284 ? 8.148 18.672 -9.016 1 94.94 284 ASN B O 1
ATOM 7838 N N . GLU B 1 285 ? 8.578 20.172 -7.422 1 94.38 285 GLU B N 1
ATOM 7839 C CA . GLU B 1 285 ? 9.352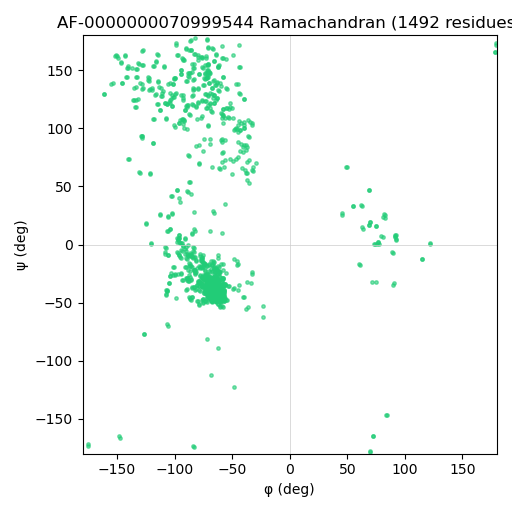 19.234 -6.609 1 94.38 285 GLU B CA 1
ATOM 7840 C C . GLU B 1 285 ? 8.484 18.094 -6.098 1 94.38 285 GLU B C 1
ATOM 7842 O O . GLU B 1 285 ? 8.961 16.969 -5.941 1 94.38 285 GLU B O 1
ATOM 7847 N N . ARG B 1 286 ? 7.207 18.391 -5.801 1 94.75 286 ARG B N 1
ATOM 7848 C CA . ARG B 1 286 ? 6.285 17.344 -5.375 1 94.75 286 ARG B CA 1
ATOM 7849 C C . ARG B 1 286 ? 6.086 16.312 -6.477 1 94.75 286 ARG B C 1
ATOM 7851 O O . ARG B 1 286 ? 6.16 15.102 -6.227 1 94.75 286 ARG B O 1
ATOM 7858 N N . LYS B 1 287 ? 5.875 16.734 -7.684 1 96 287 LYS B N 1
ATOM 7859 C CA . LYS B 1 287 ? 5.652 15.844 -8.82 1 96 287 LYS B CA 1
ATOM 7860 C C . LYS B 1 287 ? 6.918 15.062 -9.164 1 96 287 LYS B C 1
ATOM 7862 O O . LYS B 1 287 ? 6.844 13.898 -9.586 1 96 287 LYS B O 1
ATOM 7867 N N . MET B 1 288 ? 8.023 15.695 -9.008 1 97 288 MET B N 1
ATOM 7868 C CA . MET B 1 288 ? 9.281 14.992 -9.25 1 97 288 MET B CA 1
ATOM 7869 C C . MET B 1 288 ? 9.453 13.828 -8.281 1 97 288 MET B C 1
ATOM 7871 O O . MET B 1 288 ? 9.906 12.75 -8.672 1 97 288 MET B O 1
ATOM 7875 N N . ARG B 1 289 ? 9.086 14.016 -7.047 1 97.06 289 ARG B N 1
ATOM 7876 C CA . ARG B 1 289 ? 9.195 12.945 -6.062 1 97.06 289 ARG B CA 1
ATOM 7877 C C . ARG B 1 289 ? 8.242 11.805 -6.387 1 97.06 289 ARG B C 1
ATOM 7879 O O . ARG B 1 289 ? 8.531 10.641 -6.105 1 97.06 289 ARG B O 1
ATOM 7886 N N . GLU B 1 290 ? 7.113 12.102 -6.98 1 96.62 290 GLU B N 1
ATOM 7887 C CA . GLU B 1 290 ? 6.227 11.047 -7.461 1 96.62 290 GLU B CA 1
ATOM 7888 C C . GLU B 1 290 ? 6.902 10.211 -8.547 1 96.62 290 GLU B C 1
ATOM 7890 O O . GLU B 1 290 ? 6.809 8.984 -8.539 1 96.62 290 GLU B O 1
ATOM 7895 N N . MET B 1 291 ? 7.586 10.938 -9.43 1 97.62 291 MET B N 1
ATOM 7896 C CA . MET B 1 291 ? 8.289 10.242 -10.508 1 97.62 291 MET B CA 1
ATOM 7897 C C . MET B 1 291 ? 9.422 9.391 -9.953 1 97.62 291 MET B C 1
ATOM 7899 O O . MET B 1 291 ? 9.672 8.281 -10.445 1 97.62 291 MET B O 1
ATOM 7903 N N . LEU B 1 292 ? 10.086 9.891 -8.953 1 98.25 292 LEU B N 1
ATOM 7904 C CA . LEU B 1 292 ? 11.164 9.125 -8.336 1 98.25 292 LEU B CA 1
ATOM 7905 C C . LEU B 1 292 ? 10.625 7.867 -7.672 1 98.25 292 LEU B C 1
ATOM 7907 O O . LEU B 1 292 ? 11.258 6.809 -7.738 1 98.25 292 LEU B O 1
ATOM 7911 N N . ALA B 1 293 ? 9.484 7.996 -7.035 1 98.12 293 ALA B N 1
ATOM 7912 C CA . ALA B 1 293 ? 8.852 6.824 -6.434 1 98.12 293 ALA B CA 1
ATOM 7913 C C . ALA B 1 293 ? 8.492 5.789 -7.496 1 98.12 293 ALA B C 1
ATOM 7915 O O . ALA B 1 293 ? 8.648 4.586 -7.277 1 98.12 293 ALA B O 1
ATOM 7916 N N . VAL B 1 294 ? 8.023 6.234 -8.656 1 98.31 294 VAL B N 1
ATOM 7917 C CA . VAL B 1 294 ? 7.703 5.359 -9.781 1 98.31 294 VAL B CA 1
ATOM 7918 C C . VAL B 1 294 ? 8.969 4.664 -10.273 1 98.31 294 VAL B C 1
ATOM 7920 O O . VAL B 1 294 ? 8.969 3.451 -10.492 1 98.31 294 VAL B O 1
ATOM 7923 N N . ALA B 1 295 ? 9.992 5.387 -10.375 1 98.56 295 ALA B N 1
ATOM 7924 C CA . ALA B 1 295 ? 11.25 4.863 -10.898 1 98.56 295 ALA B CA 1
ATOM 7925 C C . ALA B 1 295 ? 11.844 3.82 -9.961 1 98.56 295 ALA B C 1
ATOM 7927 O O . ALA B 1 295 ? 12.469 2.855 -10.406 1 98.56 295 ALA B O 1
ATOM 7928 N N . CYS B 1 296 ? 11.688 4 -8.688 1 97.69 296 CYS B N 1
ATOM 7929 C CA . CYS B 1 296 ? 12.195 3.061 -7.699 1 97.69 296 CYS B CA 1
ATOM 7930 C C . CYS B 1 296 ? 11.609 1.669 -7.914 1 97.69 296 CYS B C 1
ATOM 7932 O O . CYS B 1 296 ? 12.281 0.665 -7.676 1 97.69 296 CYS B O 1
ATOM 7934 N N . SER B 1 297 ? 10.406 1.568 -8.344 1 97.75 297 SER B N 1
ATOM 7935 C CA . SER B 1 297 ? 9.75 0.281 -8.547 1 97.75 297 SER B CA 1
ATOM 7936 C C . SER B 1 297 ? 10.438 -0.529 -9.641 1 97.75 297 SER B C 1
ATOM 7938 O O . SER B 1 297 ? 10.492 -1.759 -9.562 1 97.75 297 SER B O 1
ATOM 7940 N N . ALA B 1 298 ? 11.016 0.111 -10.602 1 98 298 ALA B N 1
ATOM 7941 C CA . ALA B 1 298 ? 11.688 -0.57 -11.703 1 98 298 ALA B CA 1
ATOM 7942 C C . ALA B 1 298 ? 13.008 -1.189 -11.242 1 98 298 ALA B C 1
ATOM 7944 O O . ALA B 1 298 ? 13.453 -2.195 -11.805 1 98 298 ALA B O 1
ATOM 7945 N N . GLY B 1 299 ? 13.617 -0.614 -10.25 1 96.62 299 GLY B N 1
ATOM 7946 C CA . GLY B 1 299 ? 14.898 -1.121 -9.773 1 96.62 299 GLY B CA 1
ATOM 7947 C C . GLY B 1 299 ? 14.82 -2.555 -9.281 1 96.62 299 GLY B C 1
ATOM 7948 O O . GLY B 1 299 ? 15.57 -3.414 -9.742 1 96.62 299 GLY B O 1
ATOM 7949 N N . LEU B 1 300 ? 13.922 -2.775 -8.406 1 94 300 LEU B N 1
ATOM 7950 C CA . LEU B 1 300 ? 13.805 -4.129 -7.871 1 94 300 LEU B CA 1
ATOM 7951 C C . LEU B 1 300 ? 13.188 -5.066 -8.906 1 94 300 LEU B C 1
ATOM 7953 O O . LEU B 1 300 ? 13.461 -6.27 -8.898 1 94 300 LEU B O 1
ATOM 7957 N N . SER B 1 301 ? 12.383 -4.516 -9.773 1 95.44 301 SER B N 1
ATOM 7958 C CA . SER B 1 301 ? 11.781 -5.309 -10.844 1 95.44 301 SER B CA 1
ATOM 7959 C C . SER B 1 301 ? 12.852 -5.93 -11.734 1 95.44 301 SER B C 1
ATOM 7961 O O . SER B 1 301 ? 12.766 -7.109 -12.086 1 95.44 301 SER B O 1
ATOM 7963 N N . VAL B 1 302 ? 13.852 -5.16 -12.055 1 94.81 302 VAL B N 1
ATOM 7964 C CA . VAL B 1 302 ? 14.883 -5.664 -12.953 1 94.81 302 VAL B CA 1
ATOM 7965 C C . VAL B 1 302 ? 15.891 -6.504 -12.164 1 94.81 302 VAL B C 1
ATOM 7967 O O . VAL B 1 302 ? 16.531 -7.391 -12.727 1 94.81 302 VAL B O 1
ATOM 7970 N N . ALA B 1 303 ? 15.977 -6.262 -10.867 1 92.5 303 ALA B N 1
ATOM 7971 C CA . ALA B 1 303 ? 16.938 -7.008 -10.055 1 92.5 303 ALA B CA 1
ATOM 7972 C C . ALA B 1 303 ? 16.469 -8.453 -9.859 1 92.5 303 ALA B C 1
ATOM 7974 O O . ALA B 1 303 ? 17.281 -9.375 -9.891 1 92.5 303 ALA B O 1
ATOM 7975 N N . PHE B 1 304 ? 15.195 -8.664 -9.672 1 88.5 304 PHE B N 1
ATOM 7976 C CA . PHE B 1 304 ? 14.711 -9.992 -9.328 1 88.5 304 PHE B CA 1
ATOM 7977 C C . PHE B 1 304 ? 13.719 -10.5 -10.367 1 88.5 304 PHE B C 1
ATOM 7979 O O . PHE B 1 304 ? 13.211 -11.617 -10.258 1 88.5 304 PHE B O 1
ATOM 7986 N N . GLY B 1 305 ? 13.5 -9.695 -11.359 1 88.81 305 GLY B N 1
ATOM 7987 C CA . GLY B 1 305 ? 12.422 -10.078 -12.25 1 88.81 305 GLY B CA 1
ATOM 7988 C C . GLY B 1 305 ? 11.07 -10.141 -11.57 1 88.81 305 GLY B C 1
ATOM 7989 O O . GLY B 1 305 ? 10.266 -11.031 -11.844 1 88.81 305 GLY B O 1
ATOM 7990 N N . ALA B 1 306 ? 10.898 -9.312 -10.664 1 92.81 306 ALA B N 1
ATOM 7991 C CA . ALA B 1 306 ? 9.68 -9.273 -9.867 1 92.81 306 ALA B CA 1
ATOM 7992 C C . ALA B 1 306 ? 8.953 -7.945 -10.023 1 92.81 306 ALA B C 1
ATOM 7994 O O . ALA B 1 306 ? 9.078 -7.055 -9.18 1 92.81 306 ALA B O 1
ATOM 7995 N N . PRO B 1 307 ? 8.102 -7.824 -11.016 1 95.06 307 PRO B N 1
ATOM 7996 C CA . PRO B 1 307 ? 7.457 -6.535 -11.273 1 95.06 307 PRO B CA 1
ATOM 7997 C C . PRO B 1 307 ? 6.504 -6.117 -10.156 1 95.06 307 PRO B C 1
ATOM 7999 O O . PRO B 1 307 ? 6.492 -4.949 -9.758 1 95.06 307 PRO B O 1
ATOM 8002 N N . ILE B 1 308 ? 5.68 -6.988 -9.648 1 96.12 308 ILE B N 1
ATOM 8003 C CA . ILE B 1 308 ? 4.746 -6.633 -8.586 1 96.12 308 ILE B CA 1
ATOM 8004 C C . ILE B 1 308 ? 5.512 -6.359 -7.293 1 96.12 308 ILE B C 1
ATOM 8006 O O . ILE B 1 308 ? 5.195 -5.414 -6.562 1 96.12 308 ILE B O 1
ATOM 8010 N N . GLY B 1 309 ? 6.539 -7.227 -7.078 1 95.5 309 GLY B N 1
ATOM 8011 C CA . GLY B 1 309 ? 7.395 -7.004 -5.922 1 95.5 309 GLY B CA 1
ATOM 8012 C C . GLY B 1 309 ? 8.062 -5.641 -5.93 1 95.5 309 GLY B C 1
ATOM 8013 O O . GLY B 1 309 ? 8.219 -5.012 -4.883 1 95.5 309 GLY B O 1
ATOM 8014 N N . GLY B 1 310 ? 8.422 -5.188 -7.098 1 96.62 310 GLY B N 1
ATOM 8015 C CA . GLY B 1 310 ? 9.031 -3.871 -7.219 1 96.62 310 GLY B CA 1
ATOM 8016 C C . GLY B 1 310 ? 8.094 -2.742 -6.848 1 96.62 310 GLY B C 1
ATOM 8017 O O . GLY B 1 310 ? 8.492 -1.79 -6.176 1 96.62 310 GLY B O 1
ATOM 8018 N N . VAL B 1 311 ? 6.848 -2.834 -7.234 1 97.31 311 VAL B N 1
ATOM 8019 C CA . VAL B 1 311 ? 5.848 -1.822 -6.918 1 97.31 311 VAL B CA 1
ATOM 8020 C C . VAL B 1 311 ? 5.621 -1.771 -5.406 1 97.31 311 VAL B C 1
ATOM 8022 O O . VAL B 1 311 ? 5.605 -0.691 -4.812 1 97.31 311 VAL B O 1
ATOM 8025 N N . LEU B 1 312 ? 5.512 -2.926 -4.82 1 96.69 312 LEU B N 1
ATOM 8026 C CA . LEU B 1 312 ? 5.227 -3 -3.393 1 96.69 312 LEU B CA 1
ATOM 8027 C C . LEU B 1 312 ? 6.441 -2.582 -2.57 1 96.69 312 LEU B C 1
ATOM 8029 O O . LEU B 1 312 ? 6.297 -2.014 -1.485 1 96.69 312 LEU B O 1
ATOM 8033 N N . PHE B 1 313 ? 7.582 -2.838 -3.1 1 95.94 313 PHE B N 1
ATOM 8034 C CA . PHE B 1 313 ? 8.789 -2.383 -2.426 1 95.94 313 PHE B CA 1
ATOM 8035 C C . PHE B 1 313 ? 8.836 -0.861 -2.365 1 95.94 313 PHE B C 1
ATOM 8037 O O . PHE B 1 313 ? 9.18 -0.287 -1.33 1 95.94 313 PHE B O 1
ATOM 8044 N N . SER B 1 314 ? 8.594 -0.252 -3.463 1 97.31 314 SER B N 1
ATOM 8045 C CA . SER B 1 314 ? 8.539 1.206 -3.488 1 97.31 314 SER B CA 1
ATOM 8046 C C . SER B 1 314 ? 7.496 1.741 -2.516 1 97.31 314 SER B C 1
ATOM 8048 O O . SER B 1 314 ? 7.719 2.756 -1.854 1 97.31 314 SER B O 1
ATOM 8050 N N . TYR B 1 315 ? 6.41 1.071 -2.318 1 94.56 315 TYR B N 1
ATOM 8051 C CA . TYR B 1 315 ? 5.328 1.484 -1.436 1 94.56 315 TYR B CA 1
ATOM 8052 C C . TYR B 1 315 ? 5.699 1.265 0.026 1 94.56 315 TYR B C 1
ATOM 8054 O O . TYR B 1 315 ? 5.59 2.18 0.845 1 94.56 315 TYR B O 1
ATOM 8062 N N . GLU B 1 316 ? 6.184 0.065 0.376 1 92.94 316 GLU B N 1
ATOM 8063 C CA . GLU B 1 316 ? 6.34 -0.331 1.772 1 92.94 316 GLU B CA 1
ATOM 8064 C C . GLU B 1 316 ? 7.648 0.191 2.354 1 92.94 316 GLU B C 1
ATOM 8066 O O . GLU B 1 316 ? 7.695 0.618 3.51 1 92.94 316 GLU B O 1
ATOM 8071 N N . GLU B 1 317 ? 8.672 0.192 1.535 1 91.56 317 GLU B N 1
ATOM 8072 C CA . GLU B 1 317 ? 9.992 0.434 2.107 1 91.56 317 GLU B CA 1
ATOM 8073 C C . GLU B 1 317 ? 10.484 1.843 1.785 1 91.56 317 GLU B C 1
ATOM 8075 O O . GLU B 1 317 ? 11.18 2.463 2.59 1 91.56 317 GLU B O 1
ATOM 8080 N N . ILE B 1 318 ? 10.141 2.381 0.645 1 94.12 318 ILE B N 1
ATOM 8081 C CA . ILE B 1 318 ? 10.891 3.549 0.185 1 94.12 318 ILE B CA 1
ATOM 8082 C C . ILE B 1 318 ? 10.023 4.797 0.314 1 94.12 318 ILE B C 1
ATOM 8084 O O . ILE B 1 318 ? 10.469 5.82 0.84 1 94.12 318 ILE B O 1
ATOM 8088 N N . SER B 1 319 ? 8.781 4.691 -0.057 1 93.62 319 SER B N 1
ATOM 8089 C CA . SER B 1 319 ? 7.969 5.895 -0.224 1 93.62 319 SER B CA 1
ATOM 8090 C C . SER B 1 319 ? 7.262 6.27 1.074 1 93.62 319 SER B C 1
ATOM 8092 O O . SER B 1 319 ? 6.812 5.395 1.818 1 93.62 319 SER B O 1
ATOM 8094 N N . THR B 1 320 ? 7.242 7.609 1.281 1 89.5 320 THR B N 1
ATOM 8095 C CA . THR B 1 320 ? 6.43 8.156 2.363 1 89.5 320 THR B CA 1
ATOM 8096 C C . THR B 1 320 ? 5.004 8.422 1.892 1 89.5 320 THR B C 1
ATOM 8098 O O . THR B 1 320 ? 4.043 8.102 2.598 1 89.5 320 THR B O 1
ATOM 8101 N N . TYR B 1 321 ? 4.953 9.039 0.689 1 91.38 321 TYR B N 1
ATOM 8102 C CA . TYR B 1 321 ? 3.67 9.289 0.043 1 91.38 321 TYR B CA 1
ATOM 8103 C C . TYR B 1 321 ? 3.52 8.438 -1.212 1 91.38 321 TYR B C 1
ATOM 8105 O O . TYR B 1 321 ? 4.434 8.367 -2.037 1 91.38 321 TYR B O 1
ATOM 8113 N N . PHE B 1 322 ? 2.418 7.727 -1.284 1 93.12 322 PHE B N 1
ATOM 8114 C CA . PHE B 1 322 ? 2.195 6.836 -2.418 1 93.12 322 PHE B CA 1
ATOM 8115 C C . PHE B 1 322 ? 0.74 6.887 -2.867 1 93.12 322 PHE B C 1
ATOM 8117 O O . PHE B 1 322 ? -0.013 5.934 -2.662 1 93.12 322 PHE B O 1
ATOM 8124 N N . PRO B 1 323 ? 0.407 7.996 -3.508 1 92.56 323 PRO B N 1
ATOM 8125 C CA . PRO B 1 323 ? -0.975 8.109 -3.979 1 92.56 323 PRO B CA 1
ATOM 8126 C C . PRO B 1 323 ? -1.308 7.113 -5.086 1 92.56 323 PRO B C 1
ATOM 8128 O O . PRO B 1 323 ? -0.411 6.453 -5.613 1 92.56 323 PRO B O 1
ATOM 8131 N N . ARG B 1 324 ? -2.531 6.957 -5.422 1 90.62 324 ARG B N 1
ATOM 8132 C CA . ARG B 1 324 ? -3.031 5.965 -6.367 1 90.62 324 ARG B CA 1
ATOM 8133 C C . ARG B 1 324 ? -2.422 6.176 -7.75 1 90.62 324 ARG B C 1
ATOM 8135 O O . ARG B 1 324 ? -2.133 5.207 -8.461 1 90.62 324 ARG B O 1
ATOM 8142 N N . ARG B 1 325 ? -2.262 7.395 -8.148 1 91.81 325 ARG B N 1
ATOM 8143 C CA . ARG B 1 325 ? -1.691 7.668 -9.461 1 91.81 325 ARG B CA 1
ATOM 8144 C C . ARG B 1 325 ? -0.263 7.145 -9.562 1 91.81 325 ARG B C 1
ATOM 8146 O O . ARG B 1 325 ? 0.158 6.664 -10.617 1 91.81 325 ARG B O 1
ATOM 8153 N N . VAL B 1 326 ? 0.446 7.297 -8.453 1 95.81 326 VAL B N 1
ATOM 8154 C CA . VAL B 1 326 ? 1.811 6.781 -8.422 1 95.81 326 VAL B CA 1
ATOM 8155 C C . VAL B 1 326 ? 1.786 5.254 -8.469 1 95.81 326 VAL B C 1
ATOM 8157 O O . VAL B 1 326 ? 2.639 4.633 -9.102 1 95.81 326 VAL B O 1
ATOM 8160 N N . LEU B 1 327 ? 0.786 4.672 -7.828 1 95.56 327 LEU B N 1
ATOM 8161 C CA . LEU B 1 327 ? 0.631 3.223 -7.852 1 95.56 327 LEU B CA 1
ATOM 8162 C C . LEU B 1 327 ? 0.453 2.717 -9.281 1 95.56 327 LEU B C 1
ATOM 8164 O O . LEU B 1 327 ? 1.115 1.763 -9.695 1 95.56 327 LEU B O 1
ATOM 8168 N N . TRP B 1 328 ? -0.313 3.352 -10.078 1 94.88 328 TRP B N 1
ATOM 8169 C CA . TRP B 1 328 ? -0.606 2.92 -11.438 1 94.88 328 TRP B CA 1
ATOM 8170 C C . TRP B 1 328 ? 0.604 3.117 -12.344 1 94.88 328 TRP B C 1
ATOM 8172 O O . TRP B 1 328 ? 0.896 2.271 -13.195 1 94.88 328 TRP B O 1
ATOM 8182 N N . ARG B 1 329 ? 1.22 4.184 -12.141 1 96.88 329 ARG B N 1
ATOM 8183 C CA . ARG B 1 329 ? 2.389 4.449 -12.977 1 96.88 329 ARG B CA 1
ATOM 8184 C C . ARG B 1 329 ? 3.547 3.529 -12.602 1 96.88 329 ARG B C 1
ATOM 8186 O O . ARG B 1 329 ? 4.328 3.123 -13.461 1 96.88 329 ARG B O 1
ATOM 8193 N N . SER B 1 330 ? 3.695 3.293 -11.266 1 97.94 330 SER B N 1
ATOM 8194 C CA . SER B 1 330 ? 4.707 2.332 -10.836 1 97.94 330 SER B CA 1
ATOM 8195 C C . SER B 1 330 ? 4.422 0.943 -11.398 1 97.94 330 SER B C 1
ATOM 8197 O O . SER B 1 330 ? 5.348 0.211 -11.758 1 97.94 330 SER B O 1
ATOM 8199 N N . TYR B 1 331 ? 3.141 0.686 -11.484 1 97.44 331 TYR B N 1
ATOM 8200 C CA . TYR B 1 331 ? 2.686 -0.576 -12.062 1 97.44 331 TYR B CA 1
ATOM 8201 C C . TYR B 1 331 ? 3.154 -0.719 -13.508 1 97.44 331 TYR B C 1
ATOM 8203 O O . TYR B 1 331 ? 3.707 -1.755 -13.883 1 97.44 331 TYR B O 1
ATOM 8211 N N . LEU B 1 332 ? 3.012 0.197 -14.258 1 97.31 332 LEU B N 1
ATOM 8212 C CA . LEU B 1 332 ? 3.434 0.196 -15.656 1 97.31 332 LEU B CA 1
ATOM 8213 C C . LEU B 1 332 ? 4.953 0.181 -15.766 1 97.31 332 LEU B C 1
ATOM 8215 O O . LEU B 1 332 ? 5.52 -0.589 -16.547 1 97.31 332 LEU B O 1
ATOM 8219 N N . CYS B 1 333 ? 5.578 1.083 -14.992 1 98.31 333 CYS B N 1
ATOM 8220 C CA . CYS B 1 333 ? 7.027 1.207 -15.039 1 98.31 333 CYS B CA 1
ATOM 8221 C C . CYS B 1 333 ? 7.703 -0.123 -14.727 1 98.31 333 CYS B C 1
ATOM 8223 O O . CYS B 1 333 ? 8.609 -0.55 -15.438 1 98.31 333 CYS B O 1
ATOM 8225 N N . SER B 1 334 ? 7.285 -0.751 -13.688 1 97.75 334 SER B N 1
ATOM 8226 C CA . SER B 1 334 ? 7.859 -2.029 -13.273 1 97.75 334 SER B CA 1
ATOM 8227 C C . SER B 1 334 ? 7.574 -3.117 -14.305 1 97.75 334 SER B C 1
ATOM 8229 O O . SER B 1 334 ? 8.422 -3.975 -14.562 1 97.75 334 SER B O 1
ATOM 8231 N N . LEU B 1 335 ? 6.418 -3.125 -14.883 1 96.31 335 LEU B N 1
ATOM 8232 C CA . LEU B 1 335 ? 6.039 -4.094 -15.906 1 96.31 335 LEU B CA 1
ATOM 8233 C C . LEU B 1 335 ? 6.922 -3.951 -17.141 1 96.31 335 LEU B C 1
ATOM 8235 O O . LEU B 1 335 ? 7.445 -4.945 -17.656 1 96.31 335 LEU B O 1
ATOM 8239 N N . VAL B 1 336 ? 7.074 -2.771 -17.562 1 96.56 336 VAL B N 1
ATOM 8240 C CA . VAL B 1 336 ? 7.871 -2.51 -18.75 1 96.56 336 VAL B CA 1
ATOM 8241 C C . VAL B 1 336 ? 9.328 -2.902 -18.5 1 96.56 336 VAL B C 1
ATOM 8243 O O . VAL B 1 336 ? 9.977 -3.488 -19.359 1 96.56 336 VAL B O 1
ATOM 8246 N N . ALA B 1 337 ? 9.766 -2.541 -17.344 1 97.44 337 ALA B N 1
ATOM 8247 C CA . ALA B 1 337 ? 11.141 -2.895 -17 1 97.44 337 ALA B CA 1
ATOM 8248 C C . ALA B 1 337 ? 11.336 -4.406 -17.016 1 97.44 337 ALA B C 1
ATOM 8250 O O . ALA B 1 337 ? 12.312 -4.91 -17.578 1 97.44 337 ALA B O 1
ATOM 8251 N N . ALA B 1 338 ? 10.469 -5.098 -16.422 1 93.44 338 ALA B N 1
ATOM 8252 C CA . ALA B 1 338 ? 10.562 -6.555 -16.359 1 93.44 338 ALA B CA 1
ATOM 8253 C C . ALA B 1 338 ? 10.422 -7.176 -17.75 1 93.44 338 ALA B C 1
ATOM 8255 O O . ALA B 1 338 ? 11.172 -8.094 -18.094 1 93.44 338 ALA B O 1
ATOM 8256 N N . ALA B 1 339 ? 9.469 -6.75 -18.516 1 89.81 339 ALA B N 1
ATOM 8257 C CA . ALA B 1 339 ? 9.234 -7.289 -19.844 1 89.81 339 ALA B CA 1
ATOM 8258 C C . ALA B 1 339 ? 10.414 -7 -20.766 1 89.81 339 ALA B C 1
ATOM 8260 O O . ALA B 1 339 ? 10.82 -7.859 -21.547 1 89.81 339 ALA B O 1
ATOM 8261 N N . ALA B 1 340 ? 10.898 -5.801 -20.672 1 92.25 340 ALA B N 1
ATOM 8262 C CA . ALA B 1 340 ? 12.055 -5.441 -21.5 1 92.25 340 ALA B CA 1
ATOM 8263 C C . ALA B 1 340 ? 13.273 -6.277 -21.125 1 92.25 340 ALA B C 1
ATOM 8265 O O . ALA B 1 340 ? 14.008 -6.73 -22 1 92.25 340 ALA B O 1
ATOM 8266 N N . LEU B 1 341 ? 13.469 -6.434 -19.875 1 92.12 341 LEU B N 1
ATOM 8267 C CA . LEU B 1 341 ? 14.609 -7.23 -19.453 1 92.12 341 LEU B CA 1
ATOM 8268 C C . LEU B 1 341 ? 14.445 -8.688 -19.859 1 92.12 341 LEU B C 1
ATOM 8270 O O . LEU B 1 341 ? 15.422 -9.359 -20.203 1 92.12 341 LEU B O 1
ATOM 8274 N N . LYS B 1 342 ? 13.281 -9.219 -19.734 1 87.19 342 LYS B N 1
ATOM 8275 C CA . LYS B 1 342 ? 13.016 -10.586 -20.156 1 87.19 342 LYS B CA 1
ATOM 8276 C C . LYS B 1 342 ? 13.367 -10.773 -21.641 1 87.19 342 LYS B C 1
ATOM 8278 O O . LYS B 1 342 ? 13.93 -11.805 -22.016 1 87.19 342 LYS B O 1
ATOM 8283 N N . GLU B 1 343 ? 13.062 -9.828 -22.469 1 86.5 343 GLU B N 1
ATOM 8284 C CA . GLU B 1 343 ? 13.336 -9.914 -23.906 1 86.5 343 GLU B CA 1
ATOM 8285 C C . GLU B 1 343 ? 14.828 -9.789 -24.188 1 86.5 343 GLU B C 1
ATOM 8287 O O . GLU B 1 343 ? 15.336 -10.391 -25.141 1 86.5 343 GLU B O 1
ATOM 8292 N N . LEU B 1 344 ? 15.477 -9 -23.391 1 88.19 344 LEU B N 1
ATOM 8293 C CA . LEU B 1 344 ? 16.922 -8.875 -23.547 1 88.19 344 LEU B CA 1
ATOM 8294 C C . LEU B 1 344 ? 17.641 -10.125 -23.047 1 88.19 344 LEU B C 1
ATOM 8296 O O . LEU B 1 344 ? 18.75 -10.438 -23.5 1 88.19 344 LEU B O 1
ATOM 8300 N N . ASP B 1 345 ? 17.078 -10.852 -22.141 1 84.69 345 ASP B N 1
ATOM 8301 C CA . ASP B 1 345 ? 17.453 -12.164 -21.625 1 84.69 345 ASP B CA 1
ATOM 8302 C C . ASP B 1 345 ? 18.938 -12.203 -21.25 1 84.69 345 ASP B C 1
ATOM 8304 O O . ASP B 1 345 ? 19.719 -12.953 -21.859 1 84.69 345 ASP B O 1
ATOM 8308 N N . PRO B 1 346 ? 19.281 -11.477 -20.281 1 78.69 346 PRO B N 1
ATOM 8309 C CA . PRO B 1 346 ? 20.688 -11.484 -19.891 1 78.69 346 PRO B CA 1
ATOM 8310 C C . PRO B 1 346 ? 21.172 -12.859 -19.422 1 78.69 346 PRO B C 1
ATOM 8312 O O . PRO B 1 346 ? 22.344 -13.195 -19.594 1 78.69 346 PRO B O 1
ATOM 8315 N N . ALA B 1 347 ? 20.297 -13.695 -18.797 1 71.75 347 ALA B N 1
ATOM 8316 C CA . ALA B 1 347 ? 20.688 -15 -18.281 1 71.75 347 ALA B CA 1
ATOM 8317 C C . ALA B 1 347 ? 20.578 -16.078 -19.359 1 71.75 347 ALA B C 1
ATOM 8319 O O . ALA B 1 347 ? 21.078 -17.188 -19.188 1 71.75 347 ALA B O 1
ATOM 8320 N N . GLY B 1 348 ? 20.047 -15.789 -20.5 1 69.38 348 GLY B N 1
ATOM 8321 C CA . GLY B 1 348 ? 19.938 -16.734 -21.609 1 69.38 348 GLY B CA 1
ATOM 8322 C C . GLY B 1 348 ? 18.875 -17.797 -21.391 1 69.38 348 GLY B C 1
ATOM 8323 O O . GLY B 1 348 ? 18.812 -18.766 -22.141 1 69.38 348 GLY B O 1
ATOM 8324 N N . THR B 1 349 ? 18.188 -17.734 -20.25 1 67.12 349 THR B N 1
ATOM 8325 C CA . THR B 1 349 ? 17.172 -18.75 -19.922 1 67.12 349 THR B CA 1
ATOM 8326 C C . THR B 1 349 ? 15.836 -18.391 -20.562 1 67.12 349 THR B C 1
ATOM 8328 O O . THR B 1 349 ? 14.961 -19.25 -20.703 1 67.12 349 THR B O 1
ATOM 8331 N N . GLY B 1 350 ? 15.695 -17.203 -20.906 1 64.44 350 GLY B N 1
ATOM 8332 C CA . GLY B 1 350 ? 14.445 -16.734 -21.484 1 64.44 350 GLY B CA 1
ATOM 8333 C C . GLY B 1 350 ? 13.344 -16.547 -20.469 1 64.44 350 GLY B C 1
ATOM 8334 O O . GLY B 1 350 ? 12.203 -16.234 -20.828 1 64.44 350 GLY B O 1
ATOM 8335 N N . GLN B 1 351 ? 13.703 -16.844 -19.188 1 67.06 351 GLN B N 1
ATOM 8336 C CA . GLN B 1 351 ? 12.664 -16.75 -18.172 1 67.06 351 GLN B CA 1
ATOM 8337 C C . GLN B 1 351 ? 12.898 -15.539 -17.25 1 67.06 351 GLN B C 1
ATOM 8339 O O . GLN B 1 351 ? 14.031 -15.07 -17.125 1 67.06 351 GLN B O 1
ATOM 8344 N N . LEU B 1 352 ? 11.781 -15.086 -16.734 1 61.59 352 LEU B N 1
ATOM 8345 C CA . LEU B 1 352 ? 11.836 -13.961 -15.805 1 61.59 352 LEU B CA 1
ATOM 8346 C C . LEU B 1 352 ? 12.227 -14.43 -14.406 1 61.59 352 LEU B C 1
ATOM 8348 O O . LEU B 1 352 ? 12.938 -13.719 -13.688 1 61.59 352 LEU B O 1
ATOM 8352 N N . VAL B 1 353 ? 11.75 -15.602 -14.148 1 59.69 353 VAL B N 1
ATOM 8353 C CA . VAL B 1 353 ? 11.992 -16.125 -12.805 1 59.69 353 VAL B CA 1
ATOM 8354 C C . VAL B 1 353 ? 13.453 -16.531 -12.664 1 59.69 353 VAL B C 1
ATOM 8356 O O . VAL B 1 353 ? 13.945 -17.375 -13.422 1 59.69 353 VAL B O 1
ATOM 8359 N N . LEU B 1 354 ? 14.008 -15.945 -11.719 1 65.44 354 LEU B N 1
ATOM 8360 C CA . LEU B 1 354 ? 15.445 -16.141 -11.57 1 65.44 354 LEU B CA 1
ATOM 8361 C C . LEU B 1 354 ? 15.758 -17.484 -10.938 1 65.44 354 LEU B C 1
ATOM 8363 O O . LEU B 1 354 ? 16.688 -18.172 -11.344 1 65.44 354 LEU B O 1
ATOM 8367 N N . PHE B 1 355 ? 14.844 -17.828 -9.883 1 67.81 355 PHE B N 1
ATOM 8368 C CA . PHE B 1 355 ? 15.109 -19.062 -9.141 1 67.81 355 PHE B CA 1
ATOM 8369 C C . PHE B 1 355 ? 13.93 -20.016 -9.227 1 67.81 355 PHE B C 1
ATOM 8371 O O . PHE B 1 355 ? 13.297 -20.328 -8.211 1 67.81 355 PHE B O 1
ATOM 8378 N N . GLU B 1 356 ? 13.578 -20.453 -10.445 1 70.06 356 GLU B N 1
ATOM 8379 C CA . GLU B 1 356 ? 12.414 -21.312 -10.641 1 70.06 356 GLU B CA 1
ATOM 8380 C C . GLU B 1 356 ? 12.625 -22.688 -10.016 1 70.06 356 GLU B C 1
ATOM 8382 O O . GLU B 1 356 ? 13.625 -23.344 -10.289 1 70.06 356 GLU B O 1
ATOM 8387 N N . THR B 1 357 ? 11.805 -22.984 -8.969 1 69.81 357 THR B N 1
ATOM 8388 C CA . THR B 1 357 ? 11.875 -24.281 -8.312 1 69.81 357 THR B CA 1
ATOM 8389 C C . THR B 1 357 ? 10.523 -24.984 -8.352 1 69.81 357 THR B C 1
ATOM 8391 O O . THR B 1 357 ? 9.484 -24.344 -8.508 1 69.81 357 THR B O 1
ATOM 8394 N N . ASN B 1 358 ? 10.484 -26.25 -8.555 1 69.75 358 ASN B N 1
ATOM 8395 C CA . ASN B 1 358 ? 9.289 -27.078 -8.43 1 69.75 358 ASN B CA 1
ATOM 8396 C C . ASN B 1 358 ? 9.531 -28.281 -7.527 1 69.75 358 ASN B C 1
ATOM 8398 O O . ASN B 1 358 ? 10.102 -29.297 -7.965 1 69.75 358 ASN B O 1
ATOM 8402 N N . TYR B 1 359 ? 9.227 -28.156 -6.289 1 70.19 359 TYR B N 1
ATOM 8403 C CA . TYR B 1 359 ? 9.508 -29.219 -5.332 1 70.19 359 TYR B CA 1
ATOM 8404 C C . TYR B 1 359 ? 8.438 -30.297 -5.387 1 70.19 359 TYR B C 1
ATOM 8406 O O . TYR B 1 359 ? 8.672 -31.438 -4.988 1 70.19 359 TYR B O 1
ATOM 8414 N N . GLY B 1 360 ? 7.27 -30.016 -6.043 1 65.06 360 GLY B N 1
ATOM 8415 C CA . GLY B 1 360 ? 6.207 -30.984 -6.25 1 65.06 360 GLY B CA 1
ATOM 8416 C C . GLY B 1 360 ? 5.641 -31.531 -4.953 1 65.06 360 GLY B C 1
ATOM 8417 O O . GLY B 1 360 ? 4.691 -32.312 -4.969 1 65.06 360 GLY B O 1
ATOM 8418 N N . VAL B 1 361 ? 6.312 -31.391 -3.803 1 64.75 361 VAL B N 1
ATOM 8419 C CA . VAL B 1 361 ? 5.863 -31.969 -2.537 1 64.75 361 VAL B CA 1
ATOM 8420 C C . VAL B 1 361 ? 5.172 -30.891 -1.703 1 64.75 361 VAL B C 1
ATOM 8422 O O . VAL B 1 361 ? 5.52 -29.719 -1.786 1 64.75 361 VAL B O 1
ATOM 8425 N N . ASP B 1 362 ? 4.109 -31.484 -1.029 1 74.06 362 ASP B N 1
ATOM 8426 C CA . ASP B 1 362 ? 3.354 -30.594 -0.146 1 74.06 362 ASP B CA 1
ATOM 8427 C C . ASP B 1 362 ? 3.871 -30.688 1.288 1 74.06 362 ASP B C 1
ATOM 8429 O O . ASP B 1 362 ? 4.617 -31.594 1.633 1 74.06 362 ASP B O 1
ATOM 8433 N N . TYR B 1 363 ? 3.76 -29.609 2.008 1 77.69 363 TYR B N 1
ATOM 8434 C CA . TYR B 1 363 ? 4.148 -29.578 3.414 1 77.69 363 TYR B CA 1
ATOM 8435 C C . TYR B 1 363 ? 2.986 -30 4.305 1 77.69 363 TYR B C 1
ATOM 8437 O O . TYR B 1 363 ? 1.825 -29.953 3.891 1 77.69 363 TYR B O 1
ATOM 8445 N N . ASP B 1 364 ? 3.375 -30.641 5.41 1 80.19 364 ASP B N 1
ATOM 8446 C CA . ASP B 1 364 ? 2.387 -31.078 6.391 1 80.19 364 ASP B CA 1
ATOM 8447 C C . ASP B 1 364 ? 2.295 -30.094 7.559 1 80.19 364 ASP B C 1
ATOM 8449 O O . ASP B 1 364 ? 3.062 -29.141 7.629 1 80.19 364 ASP B O 1
ATOM 8453 N N . VAL B 1 365 ? 1.351 -30.297 8.438 1 80.06 365 VAL B N 1
ATOM 8454 C CA . VAL B 1 365 ? 1.047 -29.422 9.562 1 80.06 365 VAL B CA 1
ATOM 8455 C C . VAL B 1 365 ? 2.238 -29.375 10.516 1 80.06 365 VAL B C 1
ATOM 8457 O O . VAL B 1 365 ? 2.498 -28.359 11.148 1 80.06 365 VAL B O 1
ATOM 8460 N N . THR B 1 366 ? 3.043 -30.375 10.523 1 84.19 366 THR B N 1
ATOM 8461 C CA . THR B 1 366 ? 4.168 -30.438 11.453 1 84.19 366 THR B CA 1
ATOM 8462 C C . THR B 1 366 ? 5.293 -29.516 10.992 1 84.19 366 THR B C 1
ATOM 8464 O O . THR B 1 366 ? 6.121 -29.094 11.797 1 84.19 366 THR B O 1
ATOM 8467 N N . HIS B 1 367 ? 5.25 -29.203 9.734 1 90.25 367 HIS B N 1
ATOM 8468 C CA . HIS B 1 367 ? 6.32 -28.375 9.18 1 90.25 367 HIS B CA 1
ATOM 8469 C C . HIS B 1 367 ? 6.152 -26.906 9.586 1 90.25 367 HIS B C 1
ATOM 8471 O O . HIS B 1 367 ? 7.098 -26.125 9.492 1 90.25 367 HIS B O 1
ATOM 8477 N N . TYR B 1 368 ? 4.949 -26.547 10.156 1 89.81 368 TYR B N 1
ATOM 8478 C CA . TYR B 1 368 ? 4.715 -25.172 10.586 1 89.81 368 TYR B CA 1
ATOM 8479 C C . TYR B 1 368 ? 5.629 -24.797 11.75 1 89.81 368 TYR B C 1
ATOM 8481 O O . TYR B 1 368 ? 6.082 -23.656 11.844 1 89.81 368 TYR B O 1
ATOM 8489 N N . VAL B 1 369 ? 5.918 -25.734 12.523 1 93.31 369 VAL B N 1
ATOM 8490 C CA . VAL B 1 369 ? 6.773 -25.484 13.68 1 93.31 369 VAL B CA 1
ATOM 8491 C C . VAL B 1 369 ? 8.195 -25.172 13.211 1 93.31 369 VAL B C 1
ATOM 8493 O O . VAL B 1 369 ? 8.867 -24.312 13.781 1 93.31 369 VAL B O 1
ATOM 8496 N N . ILE B 1 370 ? 8.594 -25.859 12.172 1 94.88 370 ILE B N 1
ATOM 8497 C CA . ILE B 1 370 ? 9.938 -25.641 11.648 1 94.88 370 ILE B CA 1
ATOM 8498 C C . ILE B 1 370 ? 10.008 -24.266 10.977 1 94.88 370 ILE B C 1
ATOM 8500 O O . ILE B 1 370 ? 11.031 -23.578 11.062 1 94.88 370 ILE B O 1
ATOM 8504 N N . PHE B 1 371 ? 8.906 -23.922 10.289 1 96.12 371 PHE B N 1
ATOM 8505 C CA . PHE B 1 371 ? 8.883 -22.609 9.648 1 96.12 371 PHE B CA 1
ATOM 8506 C C . PHE B 1 371 ? 8.938 -21.5 10.688 1 96.12 371 PHE B C 1
ATOM 8508 O O . PHE B 1 371 ? 9.594 -20.469 10.477 1 96.12 371 PHE B O 1
ATOM 8515 N N . ILE B 1 372 ? 8.273 -21.672 11.828 1 96.81 372 ILE B N 1
ATOM 8516 C CA . ILE B 1 372 ? 8.328 -20.719 12.922 1 96.81 372 ILE B CA 1
ATOM 8517 C C . ILE B 1 372 ? 9.742 -20.672 13.492 1 96.81 372 ILE B C 1
ATOM 8519 O O . ILE B 1 372 ? 10.266 -19.578 13.773 1 96.81 372 ILE B O 1
ATOM 8523 N N . PHE B 1 373 ? 10.352 -21.812 13.594 1 97.56 373 PHE B N 1
ATOM 8524 C CA . PHE B 1 373 ? 11.719 -21.891 14.102 1 97.56 373 PHE B CA 1
ATOM 8525 C C . PHE B 1 373 ? 12.68 -21.141 13.188 1 97.56 373 PHE B C 1
ATOM 8527 O O . PHE B 1 373 ? 13.531 -20.391 13.656 1 97.56 373 PHE B O 1
ATOM 8534 N N . LEU B 1 374 ? 12.492 -21.375 11.891 1 97.81 374 LEU B N 1
ATOM 8535 C CA . LEU B 1 374 ? 13.328 -20.656 10.93 1 97.81 374 LEU B CA 1
ATOM 8536 C C . LEU B 1 374 ? 13.102 -19.156 11.039 1 97.81 374 LEU B C 1
ATOM 8538 O O . LEU B 1 374 ? 14.039 -18.359 10.898 1 97.81 374 LEU B O 1
ATOM 8542 N N . GLY B 1 375 ? 11.836 -18.766 11.258 1 98.25 375 GLY B N 1
ATOM 8543 C CA . GLY B 1 375 ? 11.531 -17.359 11.453 1 98.25 375 GLY B CA 1
ATOM 8544 C C . GLY B 1 375 ? 12.203 -16.781 12.68 1 98.25 375 GLY B C 1
ATOM 8545 O O . GLY B 1 375 ? 12.734 -15.664 12.633 1 98.25 375 GLY B O 1
ATOM 8546 N N . ILE B 1 376 ? 12.188 -17.484 13.742 1 98.19 376 ILE B N 1
ATOM 8547 C CA . ILE B 1 376 ? 12.82 -17.031 14.977 1 98.19 376 ILE B CA 1
ATOM 8548 C C . ILE B 1 376 ? 14.32 -16.859 14.75 1 98.19 376 ILE B C 1
ATOM 8550 O O . ILE B 1 376 ? 14.898 -15.828 15.109 1 98.19 376 ILE B O 1
ATOM 8554 N N . CYS B 1 377 ? 14.914 -17.797 14.109 1 97.5 377 CYS B N 1
ATOM 8555 C CA . CYS B 1 377 ? 16.344 -17.734 13.852 1 97.5 377 CYS B CA 1
ATOM 8556 C C . CYS B 1 377 ? 16.672 -16.594 12.883 1 97.5 377 CYS B C 1
ATOM 8558 O O . CYS B 1 377 ? 17.688 -15.906 13.047 1 97.5 377 CYS B O 1
ATOM 8560 N N . GLY B 1 378 ? 15.844 -16.5 11.906 1 97.5 378 GLY B N 1
ATOM 8561 C CA . GLY B 1 378 ? 16.047 -15.383 11 1 97.5 378 GLY B CA 1
ATOM 8562 C C . GLY B 1 378 ? 15.922 -14.031 11.672 1 97.5 378 GLY B C 1
ATOM 8563 O O . GLY B 1 378 ? 16.672 -13.102 11.359 1 97.5 378 GLY B O 1
ATOM 8564 N N . GLY B 1 379 ? 14.984 -13.898 12.57 1 97.44 379 GLY B N 1
ATOM 8565 C CA . GLY B 1 379 ? 14.828 -12.672 13.328 1 97.44 379 GLY B CA 1
ATOM 8566 C C . GLY B 1 379 ? 16 -12.383 14.242 1 97.44 379 GLY B C 1
ATOM 8567 O O . GLY B 1 379 ? 16.438 -11.234 14.359 1 97.44 379 GLY B O 1
ATOM 8568 N N . VAL B 1 380 ? 16.5 -13.391 14.836 1 96.81 380 VAL B N 1
ATOM 8569 C CA . VAL B 1 380 ? 17.656 -13.234 15.703 1 96.81 380 VAL B CA 1
ATOM 8570 C C . VAL B 1 380 ? 18.859 -12.789 14.875 1 96.81 380 VAL B C 1
ATOM 8572 O O . VAL B 1 380 ? 19.578 -11.867 15.266 1 96.81 380 VAL B O 1
ATOM 8575 N N . PHE B 1 381 ? 18.969 -13.398 13.797 1 94.56 381 PHE B N 1
ATOM 8576 C CA . PHE B 1 381 ? 20.078 -13.008 12.922 1 94.56 381 PHE B CA 1
ATOM 8577 C C . PHE B 1 381 ? 19.922 -11.555 12.484 1 94.56 381 PHE B C 1
ATOM 8579 O O . PHE B 1 381 ? 20.891 -10.789 12.523 1 94.56 381 PHE B O 1
ATOM 8586 N N . GLY B 1 382 ? 18.812 -11.234 12.008 1 94.56 382 GLY B N 1
ATOM 8587 C CA . GLY B 1 382 ? 18.594 -9.859 11.57 1 94.56 382 GLY B CA 1
ATOM 8588 C C . GLY B 1 382 ? 18.828 -8.844 12.672 1 94.56 382 GLY B C 1
ATOM 8589 O O . GLY B 1 382 ? 19.453 -7.809 12.445 1 94.56 382 GLY B O 1
ATOM 8590 N N . GLY B 1 383 ? 18.328 -9.141 13.867 1 94.69 383 GLY B N 1
ATOM 8591 C CA . GLY B 1 383 ? 18.531 -8.258 15.008 1 94.69 383 GLY B CA 1
ATOM 8592 C C . GLY B 1 383 ? 19.984 -8.141 15.406 1 94.69 383 GLY B C 1
ATOM 8593 O O . GLY B 1 383 ? 20.484 -7.035 15.648 1 94.69 383 GLY B O 1
ATOM 8594 N N . VAL B 1 384 ? 20.688 -9.211 15.422 1 94.75 384 VAL B N 1
ATOM 8595 C CA . VAL B 1 384 ? 22.094 -9.227 15.797 1 94.75 384 VAL B CA 1
ATOM 8596 C C . VAL B 1 384 ? 22.922 -8.547 14.719 1 94.75 384 VAL B C 1
ATOM 8598 O O . VAL B 1 384 ? 23.891 -7.828 15.016 1 94.75 384 VAL B O 1
ATOM 8601 N N . PHE B 1 385 ? 22.578 -8.805 13.523 1 94.5 385 PHE B N 1
ATOM 8602 C CA . PHE B 1 385 ? 23.25 -8.148 12.414 1 94.5 385 PHE B CA 1
ATOM 8603 C C . PHE B 1 385 ? 23.188 -6.629 12.562 1 94.5 385 PHE B C 1
ATOM 8605 O O . PHE B 1 385 ? 24.188 -5.938 12.375 1 94.5 385 PHE B O 1
ATOM 8612 N N . CYS B 1 386 ? 22.031 -6.129 12.844 1 93.19 386 CYS B N 1
ATOM 8613 C CA . CYS B 1 386 ? 21.859 -4.688 12.977 1 93.19 386 CYS B CA 1
ATOM 8614 C C . CYS B 1 386 ? 22.703 -4.129 14.109 1 93.19 386 CYS B C 1
ATOM 8616 O O . CYS B 1 386 ? 23.359 -3.102 13.953 1 93.19 386 CYS B O 1
ATOM 8618 N N . GLN B 1 387 ? 22.781 -4.816 15.211 1 93.75 387 GLN B N 1
ATOM 8619 C CA . GLN B 1 387 ? 23.578 -4.371 16.359 1 93.75 387 GLN B CA 1
ATOM 8620 C C . GLN B 1 387 ? 25.062 -4.492 16.062 1 93.75 387 GLN B C 1
ATOM 8622 O O . GLN B 1 387 ? 25.844 -3.611 16.422 1 93.75 387 GLN B O 1
ATOM 8627 N N . ALA B 1 388 ? 25.344 -5.562 15.461 1 94.38 388 ALA B N 1
ATOM 8628 C CA . ALA B 1 388 ? 26.75 -5.809 15.156 1 94.38 388 ALA B CA 1
ATOM 8629 C C . ALA B 1 388 ? 27.266 -4.82 14.117 1 94.38 388 ALA B C 1
ATOM 8631 O O . ALA B 1 388 ? 28.406 -4.348 14.203 1 94.38 388 ALA B O 1
ATOM 8632 N N . ASN B 1 389 ? 26.5 -4.602 13.102 1 93.38 389 ASN B N 1
ATOM 8633 C CA . ASN B 1 389 ? 26.891 -3.629 12.094 1 93.38 389 ASN B CA 1
ATOM 8634 C C . ASN B 1 389 ? 27.031 -2.229 12.688 1 93.38 389 ASN B C 1
ATOM 8636 O O . ASN B 1 389 ? 27.922 -1.468 12.289 1 93.38 389 ASN B O 1
ATOM 8640 N N . PHE B 1 390 ? 26.156 -1.898 13.586 1 90.12 390 PHE B N 1
ATOM 8641 C CA . PHE B 1 390 ? 26.234 -0.612 14.266 1 90.12 390 PHE B CA 1
ATOM 8642 C C . PHE B 1 390 ? 27.5 -0.517 15.102 1 90.12 390 PHE B C 1
ATOM 8644 O O . PHE B 1 390 ? 28.188 0.502 15.07 1 90.12 390 PHE B O 1
ATOM 8651 N N . ALA B 1 391 ? 27.797 -1.581 15.789 1 92.81 391 ALA B N 1
ATOM 8652 C CA . ALA B 1 391 ? 29 -1.609 16.625 1 92.81 391 ALA B CA 1
ATOM 8653 C C . ALA B 1 391 ? 30.25 -1.55 15.758 1 92.81 391 ALA B C 1
ATOM 8655 O O . ALA B 1 391 ? 31.234 -0.898 16.125 1 92.81 391 ALA B O 1
ATOM 8656 N N . TRP B 1 392 ? 30.172 -2.256 14.648 1 92.94 392 TRP B N 1
ATOM 8657 C CA . TRP B 1 392 ? 31.297 -2.258 13.719 1 92.94 392 TRP B CA 1
ATOM 8658 C C . TRP B 1 392 ? 31.531 -0.862 13.148 1 92.94 392 TRP B C 1
ATOM 8660 O O . TRP B 1 392 ? 32.688 -0.435 13.008 1 92.94 392 TRP B O 1
ATOM 8670 N N . SER B 1 393 ? 30.516 -0.158 12.867 1 90.44 393 SER B N 1
ATOM 8671 C CA . SER B 1 393 ? 30.609 1.188 12.312 1 90.44 393 SER B CA 1
ATOM 8672 C C . SER B 1 393 ? 31.141 2.176 13.336 1 90.44 393 SER B C 1
ATOM 8674 O O . SER B 1 393 ? 31.859 3.113 12.984 1 90.44 393 SER B O 1
ATOM 8676 N N . LYS B 1 394 ? 30.891 1.941 14.578 1 88.75 394 LYS B N 1
ATOM 8677 C CA . LYS B 1 394 ? 31.312 2.871 15.625 1 88.75 394 LYS B CA 1
ATOM 8678 C C . LYS B 1 394 ? 32.688 2.52 16.156 1 88.75 394 LYS B C 1
ATOM 8680 O O . LYS B 1 394 ? 33.375 3.363 16.734 1 88.75 394 LYS B O 1
ATOM 8685 N N . SER B 1 395 ? 33.156 1.313 15.961 1 91.56 395 SER B N 1
ATOM 8686 C CA . SER B 1 395 ? 34.438 0.896 16.531 1 91.56 395 SER B CA 1
ATOM 8687 C C . SER B 1 395 ? 35.5 0.821 15.445 1 91.56 395 SER B C 1
ATOM 8689 O O . SER B 1 395 ? 36.312 1.751 15.289 1 91.56 395 SER B O 1
ATOM 8691 N N . PHE B 1 396 ? 35.344 -0.178 14.562 1 89.69 396 PHE B N 1
ATOM 8692 C CA . PHE B 1 396 ? 36.375 -0.439 13.586 1 89.69 396 PHE B CA 1
ATOM 8693 C C . PHE B 1 396 ? 36.469 0.695 12.57 1 89.69 396 PHE B C 1
ATOM 8695 O O . PHE B 1 396 ? 37.562 1.154 12.234 1 89.69 396 PHE B O 1
ATOM 8702 N N . ARG B 1 397 ? 35.406 1.19 12.117 1 89.38 397 ARG B N 1
ATOM 8703 C CA . ARG B 1 397 ? 35.406 2.188 11.047 1 89.38 397 ARG B CA 1
ATOM 8704 C C . ARG B 1 397 ? 35.781 3.562 11.578 1 89.38 397 ARG B C 1
ATOM 8706 O O . ARG B 1 397 ? 36.125 4.465 10.805 1 89.38 397 ARG B O 1
ATOM 8713 N N . GLN B 1 398 ? 35.781 3.652 12.922 1 88.56 398 GLN B N 1
ATOM 8714 C CA . GLN B 1 398 ? 36.156 4.934 13.516 1 88.56 398 GLN B CA 1
ATOM 8715 C C . GLN B 1 398 ? 37.656 4.988 13.836 1 88.56 398 GLN B C 1
ATOM 8717 O O . GLN B 1 398 ? 38.156 6.035 14.227 1 88.56 398 GLN B O 1
ATOM 8722 N N . LEU B 1 399 ? 38.281 3.912 13.555 1 90.5 399 LEU B N 1
ATOM 8723 C CA . LEU B 1 399 ? 39.75 3.945 13.703 1 90.5 399 LEU B CA 1
ATOM 8724 C C . LEU B 1 399 ? 40.375 4.945 12.734 1 90.5 399 LEU B C 1
ATOM 8726 O O . LEU B 1 399 ? 39.969 5.023 11.578 1 90.5 399 LEU B O 1
ATOM 8730 N N . ARG B 1 400 ? 41.281 5.641 13.133 1 89.88 400 ARG B N 1
ATOM 8731 C CA . ARG B 1 400 ? 41.844 6.758 12.383 1 89.88 400 ARG B CA 1
ATOM 8732 C C . ARG B 1 400 ? 42.375 6.297 11.031 1 89.88 400 ARG B C 1
ATOM 8734 O O . ARG B 1 400 ? 42.188 6.973 10.023 1 89.88 400 ARG B O 1
ATOM 8741 N N . LEU B 1 401 ? 43.031 5.145 11.008 1 89.88 401 LEU B N 1
ATOM 8742 C CA . LEU B 1 401 ? 43.625 4.637 9.781 1 89.88 401 LEU B CA 1
ATOM 8743 C C . LEU B 1 401 ? 42.531 4.273 8.758 1 89.88 401 LEU B C 1
ATOM 8745 O O . LEU B 1 401 ? 42.719 4.508 7.562 1 89.88 401 LEU B O 1
ATOM 8749 N N . ILE B 1 402 ? 41.531 3.754 9.219 1 89.5 402 ILE B N 1
ATOM 8750 C CA . ILE B 1 402 ? 40.469 3.291 8.344 1 89.5 402 ILE B CA 1
ATOM 8751 C C . ILE B 1 402 ? 39.562 4.469 7.941 1 89.5 402 ILE B C 1
ATOM 8753 O O . ILE B 1 402 ? 39.125 4.555 6.797 1 89.5 402 ILE B O 1
ATOM 8757 N N . LYS B 1 403 ? 39.312 5.383 8.875 1 85.94 403 LYS B N 1
ATOM 8758 C CA . LYS B 1 403 ? 38.469 6.543 8.617 1 85.94 403 LYS B CA 1
ATOM 8759 C C . LYS B 1 403 ? 39.062 7.449 7.555 1 85.94 403 LYS B C 1
ATOM 8761 O O . LYS B 1 403 ? 38.375 8.031 6.73 1 85.94 403 LYS B O 1
ATOM 8766 N N . ARG B 1 404 ? 40.375 7.43 7.496 1 86.44 404 ARG B N 1
ATOM 8767 C CA . ARG B 1 404 ? 41.094 8.32 6.578 1 86.44 404 ARG B CA 1
ATOM 8768 C C . ARG B 1 404 ? 41.219 7.684 5.203 1 86.44 404 ARG B C 1
ATOM 8770 O O . ARG B 1 404 ? 41.375 8.383 4.199 1 86.44 404 ARG B O 1
ATOM 8777 N N . SER B 1 405 ? 41.219 6.359 5.246 1 91.25 405 SER B N 1
ATOM 8778 C CA . SER B 1 405 ? 41.406 5.688 3.967 1 91.25 405 SER B CA 1
ATOM 8779 C C . SER B 1 405 ? 40.312 4.641 3.723 1 91.25 405 SER B C 1
ATOM 8781 O O . SER B 1 405 ? 40.531 3.451 3.961 1 91.25 405 SER B O 1
ATOM 8783 N N . PRO B 1 406 ? 39.312 5.031 3.08 1 91.69 406 PRO B N 1
ATOM 8784 C CA . PRO B 1 406 ? 38.25 4.062 2.766 1 91.69 406 PRO B CA 1
ATOM 8785 C C . PRO B 1 406 ? 38.719 2.975 1.805 1 91.69 406 PRO B C 1
ATOM 8787 O O . PRO B 1 406 ? 38.156 1.87 1.799 1 91.69 406 PRO B O 1
ATOM 8790 N N . VAL B 1 407 ? 39.781 3.176 1.039 1 95 407 VAL B N 1
ATOM 8791 C CA . VAL B 1 407 ? 40.312 2.199 0.1 1 95 407 VAL B CA 1
ATOM 8792 C C . VAL B 1 407 ? 40.938 1.032 0.867 1 95 407 VAL B C 1
ATOM 8794 O O . VAL B 1 407 ? 40.812 -0.125 0.458 1 95 407 VAL B O 1
ATOM 8797 N N . LEU B 1 408 ? 41.5 1.336 1.987 1 95.5 408 LEU B N 1
ATOM 8798 C CA . LEU B 1 408 ? 42.125 0.292 2.801 1 95.5 408 LEU B CA 1
ATOM 8799 C C . LEU B 1 408 ? 41.062 -0.617 3.41 1 95.5 408 LEU B C 1
ATOM 8801 O O . LEU B 1 408 ? 41.25 -1.828 3.52 1 95.5 408 LEU B O 1
ATOM 8805 N N . GLU B 1 409 ? 40.031 0.009 3.84 1 95.5 409 GLU B N 1
ATOM 8806 C CA . GLU B 1 409 ? 38.938 -0.809 4.398 1 95.5 409 GLU B CA 1
ATOM 8807 C C . GLU B 1 409 ? 38.438 -1.815 3.375 1 95.5 409 GLU B C 1
ATOM 8809 O O . GLU B 1 409 ? 38.281 -2.998 3.686 1 95.5 409 GLU B O 1
ATOM 8814 N N . VAL B 1 410 ? 38.188 -1.343 2.148 1 97 410 VAL B N 1
ATOM 8815 C CA . VAL B 1 410 ? 37.656 -2.215 1.102 1 97 410 VAL B CA 1
ATOM 8816 C C . VAL B 1 410 ? 38.719 -3.281 0.755 1 97 410 VAL B C 1
ATOM 8818 O O . VAL B 1 410 ? 38.375 -4.449 0.547 1 97 410 VAL B O 1
ATOM 8821 N N . PHE B 1 411 ? 39.969 -2.883 0.765 1 97 411 PHE B N 1
ATOM 8822 C CA . PHE B 1 411 ? 41.031 -3.816 0.479 1 97 411 PHE B CA 1
ATOM 8823 C C . PHE B 1 411 ? 41.062 -4.945 1.504 1 97 411 PHE B C 1
ATOM 8825 O O . PHE B 1 411 ? 41.156 -6.117 1.14 1 97 411 PHE B O 1
ATOM 8832 N N . LEU B 1 412 ? 40.906 -4.621 2.723 1 96.75 412 LEU B N 1
ATOM 8833 C CA . LEU B 1 412 ? 40.969 -5.609 3.797 1 96.75 412 LEU B CA 1
ATOM 8834 C C . LEU B 1 412 ? 39.75 -6.512 3.768 1 96.75 412 LEU B C 1
ATOM 8836 O O . LEU B 1 412 ? 39.844 -7.723 3.984 1 96.75 412 LEU B O 1
ATOM 8840 N N . VAL B 1 413 ? 38.594 -5.895 3.543 1 97.12 413 VAL B N 1
ATOM 8841 C CA . VAL B 1 413 ? 37.375 -6.668 3.535 1 97.12 413 VAL B CA 1
ATOM 8842 C C . VAL B 1 413 ? 37.375 -7.633 2.348 1 97.12 413 VAL B C 1
ATOM 8844 O O . VAL B 1 413 ? 36.938 -8.781 2.475 1 97.12 413 VAL B O 1
ATOM 8847 N N . VAL B 1 414 ? 37.875 -7.227 1.17 1 98.12 414 VAL B N 1
ATOM 8848 C CA . VAL B 1 414 ? 37.938 -8.086 -0.007 1 98.12 414 VAL B CA 1
ATOM 8849 C C . VAL B 1 414 ? 38.938 -9.227 0.241 1 98.12 414 VAL B C 1
ATOM 8851 O O . VAL B 1 414 ? 38.656 -10.375 -0.12 1 98.12 414 VAL B O 1
ATOM 8854 N N . LEU B 1 415 ? 40 -8.883 0.851 1 97.88 415 LEU B N 1
ATOM 8855 C CA . LEU B 1 415 ? 41.031 -9.891 1.152 1 97.88 415 LEU B CA 1
ATOM 8856 C C . LEU B 1 415 ? 40.469 -10.953 2.094 1 97.88 415 LEU B C 1
ATOM 8858 O O . LEU B 1 415 ? 40.594 -12.148 1.832 1 97.88 415 LEU B O 1
ATOM 8862 N N . LEU B 1 416 ? 39.844 -10.477 3.08 1 97.38 416 LEU B N 1
ATOM 8863 C CA . LEU B 1 416 ? 39.281 -11.406 4.055 1 97.38 416 LEU B CA 1
ATOM 8864 C C . LEU B 1 416 ? 38.188 -12.258 3.422 1 97.38 416 LEU B C 1
ATOM 8866 O O . LEU B 1 416 ? 38.094 -13.461 3.701 1 97.38 416 LEU B O 1
ATOM 8870 N N . THR B 1 417 ? 37.375 -11.664 2.619 1 97.44 417 THR B N 1
ATOM 8871 C CA . THR B 1 417 ? 36.281 -12.383 1.971 1 97.44 417 THR B CA 1
ATOM 8872 C C . THR B 1 417 ? 36.812 -13.445 1.02 1 97.44 417 THR B C 1
ATOM 8874 O O . THR B 1 417 ? 36.344 -14.586 1.031 1 97.44 417 THR B O 1
ATOM 8877 N N . ALA B 1 418 ? 37.781 -13.094 0.199 1 96.81 418 ALA B N 1
ATOM 8878 C CA . ALA B 1 418 ? 38.344 -14.039 -0.765 1 96.81 418 ALA B CA 1
ATOM 8879 C C . ALA B 1 418 ? 39.031 -15.195 -0.056 1 96.81 418 ALA B C 1
ATOM 8881 O O . ALA B 1 418 ? 38.969 -16.344 -0.5 1 96.81 418 ALA B O 1
ATOM 8882 N N . LEU B 1 419 ? 39.594 -14.953 1.079 1 96.56 419 LEU B N 1
ATOM 8883 C CA . LEU B 1 419 ? 40.344 -15.977 1.81 1 96.56 419 LEU B CA 1
ATOM 8884 C C . LEU B 1 419 ? 39.375 -16.953 2.484 1 96.56 419 LEU B C 1
ATOM 8886 O O . LEU B 1 419 ? 39.656 -18.156 2.537 1 96.56 419 LEU B O 1
ATOM 8890 N N . LEU B 1 420 ? 38.344 -16.438 2.908 1 96.19 420 LEU B N 1
ATOM 8891 C CA . LEU B 1 420 ? 37.438 -17.281 3.695 1 96.19 420 LEU B CA 1
ATOM 8892 C C . LEU B 1 420 ? 36.438 -17.984 2.799 1 96.19 420 LEU B C 1
ATOM 8894 O O . LEU B 1 420 ? 35.969 -19.078 3.115 1 96.19 420 LEU B O 1
ATOM 8898 N N . GLN B 1 421 ? 36.062 -17.422 1.71 1 95.44 421 GLN B N 1
ATOM 8899 C CA . GLN B 1 421 ? 34.969 -17.969 0.903 1 95.44 421 GLN B CA 1
ATOM 8900 C C . GLN B 1 421 ? 35.5 -18.969 -0.121 1 95.44 421 GLN B C 1
ATOM 8902 O O . GLN B 1 421 ? 34.812 -19.938 -0.471 1 95.44 421 GLN B O 1
ATOM 8907 N N . TYR B 1 422 ? 36.719 -18.875 -0.625 1 94.81 422 TYR B N 1
ATOM 8908 C CA . TYR B 1 422 ? 37.219 -19.688 -1.739 1 94.81 422 TYR B CA 1
ATOM 8909 C C . TYR B 1 422 ? 37.312 -21.156 -1.354 1 94.81 422 TYR B C 1
ATOM 8911 O O . TYR B 1 422 ? 36.969 -22.031 -2.146 1 94.81 422 TYR B O 1
ATOM 8919 N N . PRO B 1 423 ? 37.719 -21.453 -0.149 1 93.56 423 PRO B N 1
ATOM 8920 C CA . PRO B 1 423 ? 37.875 -22.875 0.179 1 93.56 423 PRO B CA 1
ATOM 8921 C C . PRO B 1 423 ? 36.531 -23.609 0.208 1 93.56 423 PRO B C 1
ATOM 8923 O O . PRO B 1 423 ? 36.469 -24.828 0.038 1 93.56 423 PRO B O 1
ATOM 8926 N N . ASN B 1 424 ? 35.469 -22.938 0.526 1 93.56 424 ASN B N 1
ATOM 8927 C CA . ASN B 1 424 ? 34.125 -23.531 0.534 1 93.56 424 ASN B CA 1
ATOM 8928 C C . ASN B 1 424 ? 33.469 -23.453 -0.842 1 93.56 424 ASN B C 1
ATOM 8930 O O . ASN B 1 424 ? 33.031 -22.375 -1.271 1 93.56 424 ASN B O 1
ATOM 8934 N N . GLN B 1 425 ? 33.312 -24.531 -1.428 1 88.69 425 GLN B N 1
ATOM 8935 C CA . GLN B 1 425 ? 32.812 -24.609 -2.799 1 88.69 425 GLN B CA 1
ATOM 8936 C C . GLN B 1 425 ? 31.359 -24.125 -2.895 1 88.69 425 GLN B C 1
ATOM 8938 O O . GLN B 1 425 ? 30.922 -23.672 -3.957 1 88.69 425 GLN B O 1
ATOM 8943 N N . MET B 1 426 ? 30.656 -24.078 -1.809 1 91.06 426 MET B N 1
ATOM 8944 C CA . MET B 1 426 ? 29.234 -23.719 -1.83 1 91.06 426 MET B CA 1
ATOM 8945 C C . MET B 1 426 ? 29.062 -22.203 -1.845 1 91.06 426 MET B C 1
ATOM 8947 O O . MET B 1 426 ? 28.016 -21.703 -2.275 1 91.06 426 MET B O 1
ATOM 8951 N N . ILE B 1 427 ? 30.047 -21.453 -1.412 1 94.25 427 ILE B N 1
ATOM 8952 C CA . ILE B 1 427 ? 29.859 -20 -1.279 1 94.25 427 ILE B CA 1
ATOM 8953 C C . ILE B 1 427 ? 30.938 -19.266 -2.08 1 94.25 427 ILE B C 1
ATOM 8955 O O . ILE B 1 427 ? 31.172 -18.078 -1.867 1 94.25 427 ILE B O 1
ATOM 8959 N N . ARG B 1 428 ? 31.594 -19.953 -3.018 1 91.19 428 ARG B N 1
ATOM 8960 C CA . ARG B 1 428 ? 32.688 -19.391 -3.793 1 91.19 428 ARG B CA 1
ATOM 8961 C C . ARG B 1 428 ? 32.188 -18.484 -4.898 1 91.19 428 ARG B C 1
ATOM 8963 O O . ARG B 1 428 ? 32.812 -17.469 -5.219 1 91.19 428 ARG B O 1
ATOM 8970 N N . ASP B 1 429 ? 31.047 -18.719 -5.43 1 90.75 429 ASP B N 1
ATOM 8971 C CA . ASP B 1 429 ? 30.5 -17.984 -6.562 1 90.75 429 ASP B CA 1
ATOM 8972 C C . ASP B 1 429 ? 29.766 -16.734 -6.098 1 90.75 429 ASP B C 1
ATOM 8974 O O . ASP B 1 429 ? 29.703 -16.438 -4.898 1 90.75 429 ASP B O 1
ATOM 8978 N N . THR B 1 430 ? 29.328 -15.977 -7.066 1 91.81 430 THR B N 1
ATOM 8979 C CA . THR B 1 430 ? 28.562 -14.781 -6.75 1 91.81 430 THR B CA 1
ATOM 8980 C C . THR B 1 430 ? 27.266 -15.141 -6.027 1 91.81 430 THR B C 1
ATOM 8982 O O . THR B 1 430 ? 26.781 -16.266 -6.152 1 91.81 430 THR B O 1
ATOM 8985 N N . GLY B 1 431 ? 26.766 -14.258 -5.234 1 92 431 GLY B N 1
ATOM 8986 C CA . GLY B 1 431 ? 25.625 -14.508 -4.367 1 92 431 GLY B CA 1
ATOM 8987 C C . GLY B 1 431 ? 24.422 -15.062 -5.113 1 92 431 GLY B C 1
ATOM 8988 O O . GLY B 1 431 ? 23.688 -15.898 -4.582 1 92 431 GLY B O 1
ATOM 8989 N N . ASP B 1 432 ? 24.172 -14.648 -6.312 1 89.06 432 ASP B N 1
ATOM 8990 C CA . ASP B 1 432 ? 23.031 -15.109 -7.086 1 89.06 432 ASP B CA 1
ATOM 8991 C C . ASP B 1 432 ? 23.188 -16.578 -7.477 1 89.06 432 ASP B C 1
ATOM 8993 O O . ASP B 1 432 ? 22.219 -17.328 -7.445 1 89.06 432 ASP B O 1
ATOM 8997 N N . ILE B 1 433 ? 24.359 -16.969 -7.836 1 89.62 433 ILE B N 1
ATOM 8998 C CA . ILE B 1 433 ? 24.625 -18.344 -8.219 1 89.62 433 ILE B CA 1
ATOM 8999 C C . ILE B 1 433 ? 24.562 -19.25 -6.988 1 89.62 433 ILE B C 1
ATOM 9001 O O . ILE B 1 433 ? 24.062 -20.375 -7.062 1 89.62 433 ILE B O 1
ATOM 9005 N N . VAL B 1 434 ? 25.062 -18.688 -5.91 1 92.19 434 VAL B N 1
ATOM 9006 C CA . VAL B 1 434 ? 25 -19.438 -4.66 1 92.19 434 VAL B CA 1
ATOM 9007 C C . VAL B 1 434 ? 23.547 -19.734 -4.301 1 92.19 434 VAL B C 1
ATOM 9009 O O . VAL B 1 434 ? 23.203 -20.859 -3.91 1 92.19 434 VAL B O 1
ATOM 9012 N N . MET B 1 435 ? 22.766 -18.766 -4.484 1 91.38 435 MET B N 1
ATOM 9013 C CA . MET B 1 435 ? 21.344 -18.922 -4.176 1 91.38 435 MET B CA 1
ATOM 9014 C C . MET B 1 435 ? 20.688 -19.953 -5.086 1 91.38 435 MET B C 1
ATOM 9016 O O . MET B 1 435 ? 19.906 -20.781 -4.625 1 91.38 435 MET B O 1
ATOM 9020 N N . GLN B 1 436 ? 20.984 -19.953 -6.289 1 87.5 436 GLN B N 1
ATOM 9021 C CA . GLN B 1 436 ? 20.422 -20.906 -7.246 1 87.5 436 GLN B CA 1
ATOM 9022 C C . GLN B 1 436 ? 20.828 -22.344 -6.895 1 87.5 436 GLN B C 1
ATOM 9024 O O . GLN B 1 436 ? 20.016 -23.266 -7.016 1 87.5 436 GLN B O 1
ATOM 9029 N N . ARG B 1 437 ? 22 -22.453 -6.445 1 88.19 437 ARG B N 1
ATOM 9030 C CA . ARG B 1 437 ? 22.531 -23.766 -6.109 1 88.19 437 ARG B CA 1
ATOM 9031 C C . ARG B 1 437 ? 21.891 -24.297 -4.832 1 88.19 437 ARG B C 1
ATOM 9033 O O . ARG B 1 437 ? 21.609 -25.5 -4.719 1 88.19 437 ARG B O 1
ATOM 9040 N N . LEU B 1 438 ? 21.656 -23.438 -3.969 1 92.06 438 LEU B N 1
ATOM 9041 C CA . LEU B 1 438 ? 21.156 -23.859 -2.668 1 92.06 438 LEU B CA 1
ATOM 9042 C C . LEU B 1 438 ? 19.656 -24.172 -2.738 1 92.06 438 LEU B C 1
ATOM 9044 O O . LEU B 1 438 ? 19.141 -24.891 -1.884 1 92.06 438 LEU B O 1
ATOM 9048 N N . LEU B 1 439 ? 18.984 -23.688 -3.758 1 90 439 LEU B N 1
ATOM 9049 C CA . LEU B 1 439 ? 17.547 -23.875 -3.842 1 90 439 LEU B CA 1
ATOM 9050 C C . LEU B 1 439 ? 17.188 -25.078 -4.719 1 90 439 LEU B C 1
ATOM 9052 O O . LEU B 1 439 ? 16.016 -25.406 -4.887 1 90 439 LEU B O 1
ATOM 9056 N N . VAL B 1 440 ? 18.141 -25.812 -5.164 1 85.88 440 VAL B N 1
ATOM 9057 C CA . VAL B 1 440 ? 17.922 -26.922 -6.086 1 85.88 440 VAL B CA 1
ATOM 9058 C C . VAL B 1 440 ? 17.219 -28.062 -5.363 1 85.88 440 VAL B C 1
ATOM 9060 O O . VAL B 1 440 ? 17.453 -28.297 -4.18 1 85.88 440 VAL B O 1
ATOM 9063 N N . ASP B 1 441 ? 16.266 -28.625 -6.121 1 85 441 ASP B N 1
ATOM 9064 C CA . ASP B 1 441 ? 15.602 -29.828 -5.621 1 85 441 ASP B CA 1
ATOM 9065 C C . ASP B 1 441 ? 16.422 -31.078 -5.949 1 85 441 ASP B C 1
ATOM 9067 O O . ASP B 1 441 ? 16.781 -31.297 -7.105 1 85 441 ASP B O 1
ATOM 9071 N N . CYS B 1 442 ? 16.875 -31.859 -5.051 1 81.06 442 CYS B N 1
ATOM 9072 C CA . CYS B 1 442 ? 17.766 -33 -5.238 1 81.06 442 CYS B CA 1
ATOM 9073 C C . CYS B 1 442 ? 16.984 -34.281 -5.52 1 81.06 442 CYS B C 1
ATOM 9075 O O . CYS B 1 442 ? 17.266 -35.312 -4.922 1 81.06 442 CYS B O 1
ATOM 9077 N N . THR B 1 443 ? 16.016 -34.156 -6.383 1 79.06 443 THR B N 1
ATOM 9078 C CA . THR B 1 443 ? 15.336 -35.375 -6.816 1 79.06 443 THR B CA 1
ATOM 9079 C C . THR B 1 443 ? 16.25 -36.188 -7.723 1 79.06 443 THR B C 1
ATOM 9081 O O . THR B 1 443 ? 16.219 -37.438 -7.68 1 79.06 443 THR B O 1
ATOM 9084 N N . VAL B 1 444 ? 17.031 -35.438 -8.445 1 79.94 444 VAL B N 1
ATOM 9085 C CA . VAL B 1 444 ? 18.047 -36.062 -9.281 1 79.94 444 VAL B CA 1
ATOM 9086 C C . VAL B 1 444 ? 19.438 -35.844 -8.68 1 79.94 444 VAL B C 1
ATOM 9088 O O . VAL B 1 444 ? 19.891 -34.688 -8.539 1 79.94 444 VAL B O 1
ATOM 9091 N N . VAL B 1 445 ? 20.094 -36.844 -8.398 1 80.69 445 VAL B N 1
ATOM 9092 C CA . VAL B 1 445 ? 21.359 -36.812 -7.672 1 80.69 445 VAL B CA 1
ATOM 9093 C C . VAL B 1 445 ? 22.422 -36.125 -8.516 1 80.69 445 VAL B C 1
ATOM 9095 O O . VAL B 1 445 ? 23.281 -35.406 -7.977 1 80.69 445 VAL B O 1
ATOM 9098 N N . SER B 1 446 ? 22.344 -36.188 -9.812 1 77.56 446 SER B N 1
ATOM 9099 C CA . SER B 1 446 ? 23.391 -35.688 -10.68 1 77.56 446 SER B CA 1
ATOM 9100 C C . SER B 1 446 ? 23.156 -34.219 -11.055 1 77.56 446 SER B C 1
ATOM 9102 O O . SER B 1 446 ? 23.969 -33.625 -11.766 1 77.56 446 SER B O 1
ATOM 9104 N N . GLU B 1 447 ? 22.219 -33.625 -10.539 1 75.44 447 GLU B N 1
ATOM 9105 C CA . GLU B 1 447 ? 21.844 -32.281 -10.953 1 75.44 447 GLU B CA 1
ATOM 9106 C C . GLU B 1 447 ? 22.875 -31.25 -10.5 1 75.44 447 GLU B C 1
ATOM 9108 O O . GLU B 1 447 ? 23.25 -30.359 -11.258 1 75.44 447 GLU B O 1
ATOM 9113 N N . ASP B 1 448 ? 23.359 -31.422 -9.281 1 82.94 448 ASP B N 1
ATOM 9114 C CA . ASP B 1 448 ? 24.312 -30.453 -8.727 1 82.94 448 ASP B CA 1
ATOM 9115 C C . ASP B 1 448 ? 25.234 -31.109 -7.711 1 82.94 448 ASP B C 1
ATOM 9117 O O . ASP B 1 448 ? 24.984 -32.25 -7.281 1 82.94 448 ASP B O 1
ATOM 9121 N N . TRP B 1 449 ? 26.281 -30.391 -7.488 1 85.19 449 TRP B N 1
ATOM 9122 C CA . TRP B 1 449 ? 27.25 -30.875 -6.516 1 85.19 449 TRP B CA 1
ATOM 9123 C C . TRP B 1 449 ? 26.609 -31.078 -5.148 1 85.19 449 TRP B C 1
ATOM 9125 O O . TRP B 1 449 ? 26.906 -32.031 -4.441 1 85.19 449 TRP B O 1
ATOM 9135 N N . ILE B 1 450 ? 25.688 -30.281 -4.758 1 89.38 450 ILE B N 1
ATOM 9136 C CA . ILE B 1 450 ? 25.016 -30.344 -3.465 1 89.38 450 ILE B CA 1
ATOM 9137 C C . ILE B 1 450 ? 24.172 -31.609 -3.387 1 89.38 450 ILE B C 1
ATOM 9139 O O . ILE B 1 450 ? 24.125 -32.281 -2.35 1 89.38 450 ILE B O 1
ATOM 9143 N N . CYS B 1 451 ? 23.547 -31.938 -4.449 1 88.88 451 CYS B N 1
ATOM 9144 C CA . CYS B 1 451 ? 22.719 -33.125 -4.484 1 88.88 451 CYS B CA 1
ATOM 9145 C C . CYS B 1 451 ? 23.562 -34.375 -4.375 1 88.88 451 CYS B C 1
ATOM 9147 O O . CYS B 1 451 ? 23.141 -35.375 -3.768 1 88.88 451 CYS B O 1
ATOM 9149 N N . GLN B 1 452 ? 24.75 -34.375 -4.906 1 90.19 452 GLN B N 1
ATOM 9150 C CA . GLN B 1 452 ? 25.688 -35.469 -4.789 1 90.19 452 GLN B CA 1
ATOM 9151 C C . GLN B 1 452 ? 26.156 -35.656 -3.348 1 90.19 452 GLN B C 1
ATOM 9153 O O . GLN B 1 452 ? 26.281 -36.781 -2.873 1 90.19 452 GLN B O 1
ATOM 9158 N N . GLN B 1 453 ? 26.375 -34.531 -2.727 1 89.88 453 GLN B N 1
ATOM 9159 C CA . GLN B 1 453 ? 26.797 -34.594 -1.332 1 89.88 453 GLN B CA 1
ATOM 9160 C C . GLN B 1 453 ? 25.656 -35.094 -0.435 1 89.88 453 GLN B C 1
ATOM 9162 O O . GLN B 1 453 ? 25.906 -35.812 0.54 1 89.88 453 GLN B O 1
ATOM 9167 N N . GLU B 1 454 ? 24.453 -34.781 -0.715 1 89.56 454 GLU B N 1
ATOM 9168 C CA . GLU B 1 454 ? 23.312 -35.156 0.1 1 89.56 454 GLU B CA 1
ATOM 9169 C C . GLU B 1 454 ? 22.984 -36.656 -0.058 1 89.56 454 GLU B C 1
ATOM 9171 O O . GLU B 1 454 ? 22.359 -37.25 0.82 1 89.56 454 GLU B O 1
ATOM 9176 N N . ALA B 1 455 ? 23.438 -37.188 -1.175 1 87.94 455 ALA B N 1
ATOM 9177 C CA . ALA B 1 455 ? 23.188 -38.625 -1.447 1 87.94 455 ALA B CA 1
ATOM 9178 C C . ALA B 1 455 ? 24.234 -39.5 -0.777 1 87.94 455 ALA B C 1
ATOM 9180 O O . ALA B 1 455 ? 24.016 -40.719 -0.63 1 87.94 455 ALA B O 1
ATOM 9181 N N . LEU B 1 456 ? 25.234 -38.844 -0.332 1 87.38 456 LEU B N 1
ATOM 9182 C CA . LEU B 1 456 ? 26.312 -39.625 0.294 1 87.38 456 LEU B CA 1
ATOM 9183 C C . LEU B 1 456 ? 25.859 -40.156 1.649 1 87.38 456 LEU B C 1
ATOM 9185 O O . LEU B 1 456 ? 24.984 -39.562 2.297 1 87.38 456 LEU B O 1
ATOM 9189 N N . ASP B 1 457 ? 26.469 -41.25 2.053 1 85.44 457 ASP B N 1
ATOM 9190 C CA . ASP B 1 457 ? 26.156 -41.906 3.33 1 85.44 457 ASP B CA 1
ATOM 9191 C C . ASP B 1 457 ? 26.734 -41.094 4.496 1 85.44 457 ASP B C 1
ATOM 9193 O O . ASP B 1 457 ? 26.078 -40.875 5.512 1 85.44 457 ASP B O 1
ATOM 9197 N N . GLU B 1 458 ? 28.047 -40.75 4.312 1 86.69 458 GLU B N 1
ATOM 9198 C CA . GLU B 1 458 ? 28.703 -39.938 5.332 1 86.69 458 GLU B CA 1
ATOM 9199 C C . GLU B 1 458 ? 28.578 -38.438 5.016 1 86.69 458 GLU B C 1
ATOM 9201 O O . GLU B 1 458 ? 29.328 -37.906 4.188 1 86.69 458 GLU B O 1
ATOM 9206 N N . LYS B 1 459 ? 27.766 -37.781 5.73 1 89.56 459 LYS B N 1
ATOM 9207 C CA . LYS B 1 459 ? 27.438 -36.406 5.395 1 89.56 459 LYS B CA 1
ATOM 9208 C C . LYS B 1 459 ? 28.156 -35.438 6.32 1 89.56 459 LYS B C 1
ATOM 9210 O O . LYS B 1 459 ? 27.781 -34.25 6.395 1 89.56 459 LYS B O 1
ATOM 9215 N N . GLY B 1 460 ? 29.156 -35.875 7.086 1 88.31 460 GLY B N 1
ATOM 9216 C CA . GLY B 1 460 ? 29.844 -35 8.031 1 88.31 460 GLY B CA 1
ATOM 9217 C C . GLY B 1 460 ? 30.516 -33.812 7.375 1 88.31 460 GLY B C 1
ATOM 9218 O O . GLY B 1 460 ? 30.406 -32.688 7.852 1 88.31 460 GLY B O 1
ATOM 9219 N N . GLY B 1 461 ? 31.203 -34.062 6.266 1 88.94 461 GLY B N 1
ATOM 9220 C CA . GLY B 1 461 ? 31.859 -33 5.539 1 88.94 461 GLY B CA 1
ATOM 9221 C C . GLY B 1 461 ? 30.891 -31.984 4.957 1 88.94 461 GLY B C 1
ATOM 9222 O O . GLY B 1 461 ? 31.125 -30.781 5.008 1 88.94 461 GLY B O 1
ATOM 9223 N N . TYR B 1 462 ? 29.812 -32.5 4.484 1 92.69 462 TYR B N 1
ATOM 9224 C CA . TYR B 1 462 ? 28.781 -31.656 3.908 1 92.69 462 TYR B CA 1
ATOM 9225 C C . TYR B 1 462 ? 28.156 -30.766 4.969 1 92.69 462 TYR B C 1
ATOM 9227 O O . TYR B 1 462 ? 27.969 -29.562 4.746 1 92.69 462 TYR B O 1
ATOM 9235 N N . TYR B 1 463 ? 27.938 -31.297 6.18 1 93.62 463 TYR B N 1
ATOM 9236 C CA . TYR B 1 463 ? 27.375 -30.516 7.273 1 93.62 463 TYR B CA 1
ATOM 9237 C C . TYR B 1 463 ? 28.344 -29.438 7.734 1 93.62 463 TYR B C 1
ATOM 9239 O O . TYR B 1 463 ? 27.938 -28.312 8.062 1 93.62 463 TYR B O 1
ATOM 9247 N N . ALA B 1 464 ? 29.547 -29.75 7.703 1 93.44 464 ALA B N 1
ATOM 9248 C CA . ALA B 1 464 ? 30.562 -28.781 8.102 1 93.44 464 ALA B CA 1
ATOM 9249 C C . ALA B 1 464 ? 30.625 -27.609 7.117 1 93.44 464 ALA B C 1
ATOM 9251 O O . ALA B 1 464 ? 30.828 -26.453 7.516 1 93.44 464 ALA B O 1
ATOM 9252 N N . TRP B 1 465 ? 30.453 -27.906 5.879 1 93.19 465 TRP B N 1
ATOM 9253 C CA . TRP B 1 465 ? 30.453 -26.859 4.863 1 93.19 465 TRP B CA 1
ATOM 9254 C C . TRP B 1 465 ? 29.219 -25.969 5.012 1 93.19 465 TRP B C 1
ATOM 9256 O O . TRP B 1 465 ? 29.312 -24.75 4.836 1 93.19 465 TRP B O 1
ATOM 9266 N N . LEU B 1 466 ? 28.094 -26.547 5.359 1 95.06 466 LEU B N 1
ATOM 9267 C CA . LEU B 1 466 ? 26.875 -25.766 5.539 1 95.06 466 LEU B CA 1
ATOM 9268 C C . LEU B 1 466 ? 26.984 -24.875 6.773 1 95.06 466 LEU B C 1
ATOM 9270 O O . LEU B 1 466 ? 26.625 -23.703 6.719 1 95.06 466 LEU B O 1
ATOM 9274 N N . ILE B 1 467 ? 27.531 -25.328 7.816 1 95.25 467 ILE B N 1
ATOM 9275 C CA . ILE B 1 467 ? 27.656 -24.594 9.07 1 95.25 467 ILE B CA 1
ATOM 9276 C C . ILE B 1 467 ? 28.688 -23.484 8.914 1 95.25 467 ILE B C 1
ATOM 9278 O O . ILE B 1 467 ? 28.438 -22.328 9.273 1 95.25 467 ILE B O 1
ATOM 9282 N N . SER B 1 468 ? 29.812 -23.859 8.391 1 95.38 468 SER B N 1
ATOM 9283 C CA . SER B 1 468 ? 30.859 -22.859 8.195 1 95.38 468 SER B CA 1
ATOM 9284 C C . SER B 1 468 ? 30.422 -21.797 7.191 1 95.38 468 SER B C 1
ATOM 9286 O O . SER B 1 468 ? 30.719 -20.609 7.363 1 95.38 468 SER B O 1
ATOM 9288 N N . GLY B 1 469 ? 29.75 -22.266 6.16 1 95.44 469 GLY B N 1
ATOM 9289 C CA . GLY B 1 469 ? 29.234 -21.312 5.191 1 95.44 469 GLY B CA 1
ATOM 9290 C C . GLY B 1 469 ? 28.281 -20.297 5.797 1 95.44 469 GLY B C 1
ATOM 9291 O O . GLY B 1 469 ? 28.344 -19.109 5.477 1 95.44 469 GLY B O 1
ATOM 9292 N N . THR B 1 470 ? 27.406 -20.734 6.668 1 95.56 470 THR B N 1
ATOM 9293 C CA . THR B 1 470 ? 26.453 -19.859 7.324 1 95.56 470 THR B CA 1
ATOM 9294 C C . THR B 1 470 ? 27.172 -18.828 8.188 1 95.56 470 THR B C 1
ATOM 9296 O O . THR B 1 470 ? 26.891 -17.625 8.078 1 95.56 470 THR B O 1
ATOM 9299 N N . PHE B 1 471 ? 28.125 -19.203 8.914 1 95.19 471 PHE B N 1
ATOM 9300 C CA . PHE B 1 471 ? 28.828 -18.297 9.828 1 95.19 471 PHE B CA 1
ATOM 9301 C C . PHE B 1 471 ? 29.703 -17.312 9.047 1 95.19 471 PHE B C 1
ATOM 9303 O O . PHE B 1 471 ? 29.75 -16.125 9.375 1 95.19 471 PHE B O 1
ATOM 9310 N N . ILE B 1 472 ? 30.344 -17.828 8.07 1 95.81 472 ILE B N 1
ATOM 9311 C CA . ILE B 1 472 ? 31.219 -16.969 7.266 1 95.81 472 ILE B CA 1
ATOM 9312 C C . ILE B 1 472 ? 30.375 -15.914 6.551 1 95.81 472 ILE B C 1
ATOM 9314 O O . ILE B 1 472 ? 30.734 -14.734 6.543 1 95.81 472 ILE B O 1
ATOM 9318 N N . LYS B 1 473 ? 29.25 -16.344 5.992 1 94.81 473 LYS B N 1
ATOM 9319 C CA . LYS B 1 473 ? 28.391 -15.406 5.293 1 94.81 473 LYS B CA 1
ATOM 9320 C C . LYS B 1 473 ? 27.844 -14.352 6.254 1 94.81 473 LYS B C 1
ATOM 9322 O O . LYS B 1 473 ? 27.734 -13.18 5.902 1 94.81 473 LYS B O 1
ATOM 9327 N N . LEU B 1 474 ? 27.5 -14.742 7.422 1 93.31 474 LEU B N 1
ATOM 9328 C CA . LEU B 1 474 ? 26.922 -13.82 8.398 1 93.31 474 LEU B CA 1
ATOM 9329 C C . LEU B 1 474 ? 27.953 -12.797 8.852 1 93.31 474 LEU B C 1
ATOM 9331 O O . LEU B 1 474 ? 27.656 -11.602 8.914 1 93.31 474 LEU B O 1
ATOM 9335 N N . ILE B 1 475 ? 29.125 -13.203 9.086 1 95.25 475 ILE B N 1
ATOM 9336 C CA . ILE B 1 475 ? 30.188 -12.312 9.57 1 95.25 475 ILE B CA 1
ATOM 9337 C C . ILE B 1 475 ? 30.625 -11.375 8.445 1 95.25 475 ILE B C 1
ATOM 9339 O O . ILE B 1 475 ? 30.766 -10.172 8.656 1 95.25 475 ILE B O 1
ATOM 9343 N N . LEU B 1 476 ? 30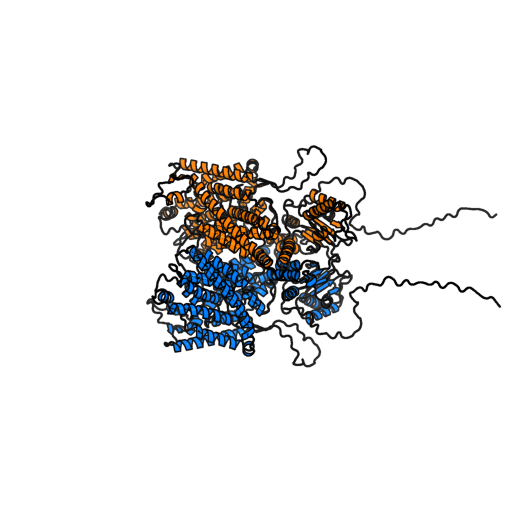.812 -11.953 7.32 1 96.56 476 LEU B N 1
ATOM 9344 C CA . LEU B 1 476 ? 31.297 -11.148 6.203 1 96.56 476 LEU B CA 1
ATOM 9345 C C . LEU B 1 476 ? 30.234 -10.148 5.758 1 96.56 476 LEU B C 1
ATOM 9347 O O . LEU B 1 476 ? 30.547 -9.047 5.328 1 96.56 476 LEU B O 1
ATOM 9351 N N . THR B 1 477 ? 28.938 -10.539 5.816 1 95.81 477 THR B N 1
ATOM 9352 C CA . THR B 1 477 ? 27.875 -9.602 5.48 1 95.81 477 THR B CA 1
ATOM 9353 C C . THR B 1 477 ? 27.875 -8.414 6.445 1 95.81 477 THR B C 1
ATOM 9355 O O . THR B 1 477 ? 27.688 -7.273 6.027 1 95.81 477 THR B O 1
ATOM 9358 N N . THR B 1 478 ? 28.125 -8.648 7.695 1 94.69 478 THR B N 1
ATOM 9359 C CA . THR B 1 478 ? 28.125 -7.617 8.727 1 94.69 478 THR B CA 1
ATOM 9360 C C . THR B 1 478 ? 29.266 -6.621 8.5 1 94.69 478 THR B C 1
ATOM 9362 O O . THR B 1 478 ? 29.078 -5.41 8.648 1 94.69 478 THR B O 1
ATOM 9365 N N . ILE B 1 479 ? 30.375 -7.109 8.039 1 94.62 479 ILE B N 1
ATOM 9366 C CA . ILE B 1 479 ? 31.547 -6.246 7.883 1 94.62 479 ILE B CA 1
ATOM 9367 C C . ILE B 1 479 ? 31.484 -5.539 6.531 1 94.62 479 ILE B C 1
ATOM 9369 O O . ILE B 1 479 ? 31.969 -4.414 6.391 1 94.62 479 ILE B O 1
ATOM 9373 N N . THR B 1 480 ? 30.891 -6.16 5.551 1 96.06 480 THR B N 1
ATOM 9374 C CA . THR B 1 480 ? 30.859 -5.625 4.195 1 96.06 480 THR B CA 1
ATOM 9375 C C . THR B 1 480 ? 29.859 -4.469 4.09 1 96.06 480 THR B C 1
ATOM 9377 O O . THR B 1 480 ? 30.125 -3.482 3.396 1 96.06 480 THR B O 1
ATOM 9380 N N . PHE B 1 481 ? 28.797 -4.605 4.793 1 93.81 481 PHE B N 1
ATOM 9381 C CA . PHE B 1 481 ? 27.781 -3.574 4.688 1 93.81 481 PHE B CA 1
ATOM 9382 C C . PHE B 1 481 ? 28.266 -2.27 5.312 1 93.81 481 PHE B C 1
ATOM 9384 O O . PHE B 1 481 ? 28.672 -2.248 6.473 1 93.81 481 PHE B O 1
ATOM 9391 N N . GLY B 1 482 ? 28.312 -1.241 4.598 1 91.5 482 GLY B N 1
ATOM 9392 C CA . GLY B 1 482 ? 28.781 0.055 5.062 1 91.5 482 GLY B CA 1
ATOM 9393 C C . GLY B 1 482 ? 30.047 0.512 4.367 1 91.5 482 GLY B C 1
ATOM 9394 O O . GLY B 1 482 ? 30.438 1.68 4.469 1 91.5 482 GLY B O 1
ATOM 9395 N N . CYS B 1 483 ? 30.672 -0.412 3.643 1 93.69 483 CYS B N 1
ATOM 9396 C CA . CYS B 1 483 ? 31.859 -0.048 2.896 1 93.69 483 CYS B CA 1
ATOM 9397 C C . CYS B 1 483 ? 31.531 0.938 1.782 1 93.69 483 CYS B C 1
ATOM 9399 O O . CYS B 1 483 ? 30.391 1.031 1.35 1 93.69 483 CYS B O 1
ATOM 9401 N N . LYS B 1 484 ? 32.531 1.647 1.357 1 94.81 484 LYS B N 1
ATOM 9402 C CA . LYS B 1 484 ? 32.312 2.709 0.375 1 94.81 484 LYS B CA 1
ATOM 9403 C C . LYS B 1 484 ? 32.375 2.158 -1.048 1 94.81 484 LYS B C 1
ATOM 9405 O O . LYS B 1 484 ? 33.156 2.648 -1.878 1 94.81 484 LYS B O 1
ATOM 9410 N N . VAL B 1 485 ? 31.625 1.18 -1.349 1 97.06 485 VAL B N 1
ATOM 9411 C CA . VAL B 1 485 ? 31.375 0.587 -2.658 1 97.06 485 VAL B CA 1
ATOM 9412 C C . VAL B 1 485 ? 29.875 0.397 -2.861 1 97.06 485 VAL B C 1
ATOM 9414 O O . VAL B 1 485 ? 29.109 0.355 -1.895 1 97.06 485 VAL B O 1
ATOM 9417 N N . PRO B 1 486 ? 29.422 0.436 -4.098 1 97.56 486 PRO B N 1
ATOM 9418 C CA . PRO B 1 486 ? 28.016 0.093 -4.309 1 97.56 486 PRO B CA 1
ATOM 9419 C C . PRO B 1 486 ? 27.672 -1.307 -3.805 1 97.56 486 PRO B C 1
ATOM 9421 O O . PRO B 1 486 ? 28.266 -2.293 -4.254 1 97.56 486 PRO B O 1
ATOM 9424 N N . SER B 1 487 ? 26.812 -1.335 -2.834 1 95.12 487 SER B N 1
ATOM 9425 C CA . SER B 1 487 ? 26.547 -2.615 -2.188 1 95.12 487 SER B CA 1
ATOM 9426 C C . SER B 1 487 ? 25.094 -2.719 -1.747 1 95.12 487 SER B C 1
ATOM 9428 O O . SER B 1 487 ? 24.484 -1.725 -1.329 1 95.12 487 SER B O 1
ATOM 9430 N N . GLY B 1 488 ? 24.484 -3.865 -1.936 1 94.69 488 GLY B N 1
ATOM 9431 C CA . GLY B 1 488 ? 23.172 -4.211 -1.421 1 94.69 488 GLY B CA 1
ATOM 9432 C C . GLY B 1 488 ? 23.203 -5.355 -0.429 1 94.69 488 GLY B C 1
ATOM 9433 O O . GLY B 1 488 ? 24.094 -6.199 -0.474 1 94.69 488 GLY B O 1
ATOM 9434 N N . ILE B 1 489 ? 22.234 -5.445 0.391 1 95.06 489 ILE B N 1
ATOM 9435 C CA . ILE B 1 489 ? 22.25 -6.41 1.481 1 95.06 489 ILE B CA 1
ATOM 9436 C C . ILE B 1 489 ? 21.297 -7.562 1.167 1 95.06 489 ILE B C 1
ATOM 9438 O O . ILE B 1 489 ? 21.344 -8.609 1.819 1 95.06 489 ILE B O 1
ATOM 9442 N N . ILE B 1 490 ? 20.5 -7.512 0.166 1 94.19 490 ILE B N 1
ATOM 9443 C CA . ILE B 1 490 ? 19.406 -8.438 -0.063 1 94.19 490 ILE B CA 1
ATOM 9444 C C . ILE B 1 490 ? 19.953 -9.828 -0.376 1 94.19 490 ILE B C 1
ATOM 9446 O O . ILE B 1 490 ? 19.609 -10.805 0.296 1 94.19 490 ILE B O 1
ATOM 9450 N N . ILE B 1 491 ? 20.875 -9.953 -1.277 1 94.62 491 ILE B N 1
ATOM 9451 C CA . ILE B 1 491 ? 21.375 -11.258 -1.728 1 94.62 491 ILE B CA 1
ATOM 9452 C C . ILE B 1 491 ? 22.172 -11.922 -0.612 1 94.62 491 ILE B C 1
ATOM 9454 O O . ILE B 1 491 ? 21.969 -13.094 -0.309 1 94.62 491 ILE B O 1
ATOM 9458 N N . PRO B 1 492 ? 23.031 -11.188 0.03 1 95.62 492 PRO B N 1
ATOM 9459 C CA . PRO B 1 492 ? 23.766 -11.844 1.116 1 95.62 492 PRO B CA 1
ATOM 9460 C C . PRO B 1 492 ? 22.844 -12.328 2.238 1 95.62 492 PRO B C 1
ATOM 9462 O O . PRO B 1 492 ? 23.109 -13.367 2.844 1 95.62 492 PRO B O 1
ATOM 9465 N N . ALA B 1 493 ? 21.844 -11.57 2.527 1 96.19 493 ALA B N 1
ATOM 9466 C CA . ALA B 1 493 ? 20.875 -12.023 3.533 1 96.19 493 ALA B CA 1
ATOM 9467 C C . ALA B 1 493 ? 20.156 -13.281 3.078 1 96.19 493 ALA B C 1
ATOM 9469 O O . ALA B 1 493 ? 19.953 -14.211 3.867 1 96.19 493 ALA B O 1
ATOM 9470 N N . LEU B 1 494 ? 19.812 -13.312 1.832 1 95.69 494 LEU B N 1
ATOM 9471 C CA . LEU B 1 494 ? 19.172 -14.492 1.277 1 95.69 494 LEU B CA 1
ATOM 9472 C C . LEU B 1 494 ? 20.109 -15.703 1.339 1 95.69 494 LEU B C 1
ATOM 9474 O O . LEU B 1 494 ? 19.688 -16.797 1.694 1 95.69 494 LEU B O 1
ATOM 9478 N N . ASP B 1 495 ? 21.391 -15.477 1.055 1 96.12 495 ASP B N 1
ATOM 9479 C CA . ASP B 1 495 ? 22.375 -16.547 1.051 1 96.12 495 ASP B CA 1
ATOM 9480 C C . ASP B 1 495 ? 22.547 -17.141 2.447 1 96.12 495 ASP B C 1
ATOM 9482 O O . ASP B 1 495 ? 22.578 -18.359 2.611 1 96.12 495 ASP B O 1
ATOM 9486 N N . GLY B 1 496 ? 22.703 -16.234 3.383 1 96.19 496 GLY B N 1
ATOM 9487 C CA . GLY B 1 496 ? 22.844 -16.703 4.75 1 96.19 496 GLY B CA 1
ATOM 9488 C C . GLY B 1 496 ? 21.641 -17.516 5.223 1 96.19 496 GLY B C 1
ATOM 9489 O O . GLY B 1 496 ? 21.797 -18.562 5.859 1 96.19 496 GLY B O 1
ATOM 9490 N N . GLY B 1 497 ? 20.5 -17.062 4.883 1 97.25 497 GLY B N 1
ATOM 9491 C CA . GLY B 1 497 ? 19.281 -17.766 5.254 1 97.25 497 GLY B CA 1
ATOM 9492 C C . GLY B 1 497 ? 19.125 -19.094 4.527 1 97.25 497 GLY B C 1
ATOM 9493 O O . GLY B 1 497 ? 18.625 -20.062 5.102 1 97.25 497 GLY B O 1
ATOM 9494 N N . ALA B 1 498 ? 19.531 -19.109 3.301 1 96.62 498 ALA B N 1
ATOM 9495 C CA . ALA B 1 498 ? 19.422 -20.344 2.521 1 96.62 498 ALA B CA 1
ATOM 9496 C C . ALA B 1 498 ? 20.344 -21.422 3.072 1 96.62 498 ALA B C 1
ATOM 9498 O O . ALA B 1 498 ? 19.969 -22.594 3.16 1 96.62 498 ALA B O 1
ATOM 9499 N N . LEU B 1 499 ? 21.578 -21.031 3.42 1 97 499 LEU B N 1
ATOM 9500 C CA . LEU B 1 499 ? 22.531 -21.984 3.994 1 97 499 LEU B CA 1
ATOM 9501 C C . LEU B 1 499 ? 22.016 -22.531 5.316 1 97 499 LEU B C 1
ATOM 9503 O O . LEU B 1 499 ? 22.016 -23.75 5.52 1 97 499 LEU B O 1
ATOM 9507 N N . PHE B 1 500 ? 21.531 -21.688 6.109 1 97.25 500 PHE B N 1
ATOM 9508 C CA . PHE B 1 500 ? 21.016 -22.109 7.406 1 97.25 500 PHE B CA 1
ATOM 9509 C C . PHE B 1 500 ? 19.766 -22.969 7.234 1 97.25 500 PHE B C 1
ATOM 9511 O O . PHE B 1 500 ? 19.609 -23.984 7.906 1 97.25 500 PHE B O 1
ATOM 9518 N N . GLY B 1 501 ? 18.875 -22.5 6.414 1 96.75 501 GLY B N 1
ATOM 9519 C CA . GLY B 1 501 ? 17.656 -23.25 6.168 1 96.75 501 GLY B CA 1
ATOM 9520 C C . GLY B 1 501 ? 17.906 -24.641 5.629 1 96.75 501 GLY B C 1
ATOM 9521 O O . GLY B 1 501 ? 17.25 -25.594 6.035 1 96.75 501 GLY B O 1
ATOM 9522 N N . ARG B 1 502 ? 18.844 -24.766 4.695 1 95.75 502 ARG B N 1
ATOM 9523 C CA . ARG B 1 502 ? 19.141 -26.078 4.141 1 95.75 502 ARG B CA 1
ATOM 9524 C C . ARG B 1 502 ? 19.781 -26.984 5.191 1 95.75 502 ARG B C 1
ATOM 9526 O O . ARG B 1 502 ? 19.578 -28.203 5.18 1 95.75 502 ARG B O 1
ATOM 9533 N N . MET B 1 503 ? 20.578 -26.391 6.074 1 95.06 503 MET B N 1
ATOM 9534 C CA . MET B 1 503 ? 21.156 -27.141 7.18 1 95.06 503 MET B CA 1
ATOM 9535 C C . MET B 1 503 ? 20.062 -27.734 8.07 1 95.06 503 MET B C 1
ATOM 9537 O O . MET B 1 503 ? 20.094 -28.922 8.398 1 95.06 503 MET B O 1
ATOM 9541 N N . VAL B 1 504 ? 19.078 -26.891 8.375 1 95.19 504 VAL B N 1
ATOM 9542 C CA . VAL B 1 504 ? 17.969 -27.344 9.203 1 95.19 504 VAL B CA 1
ATOM 9543 C C . VAL B 1 504 ? 17.141 -28.391 8.445 1 95.19 504 VAL B C 1
ATOM 9545 O O . VAL B 1 504 ? 16.641 -29.344 9.039 1 95.19 504 VAL B O 1
ATOM 9548 N N . GLY B 1 505 ? 17.047 -28.188 7.141 1 92.94 505 GLY B N 1
ATOM 9549 C CA . GLY B 1 505 ? 16.297 -29.109 6.305 1 92.94 505 GLY B CA 1
ATOM 9550 C C . GLY B 1 505 ? 16.875 -30.5 6.285 1 92.94 505 GLY B C 1
ATOM 9551 O O . GLY B 1 505 ? 16.141 -31.484 6.066 1 92.94 505 GLY B O 1
ATOM 9552 N N . GLN B 1 506 ? 18.188 -30.625 6.609 1 91.81 506 GLN B N 1
ATOM 9553 C CA . GLN B 1 506 ? 18.828 -31.938 6.633 1 91.81 506 GLN B CA 1
ATOM 9554 C C . GLN B 1 506 ? 18.359 -32.75 7.824 1 91.81 506 GLN B C 1
ATOM 9556 O O . GLN B 1 506 ? 18.406 -34 7.797 1 91.81 506 GLN B O 1
ATOM 9561 N N . LEU B 1 507 ? 17.812 -32.062 8.766 1 90.38 507 LEU B N 1
ATOM 9562 C CA . LEU B 1 507 ? 17.391 -32.75 9.984 1 90.38 507 LEU B CA 1
ATOM 9563 C C . LEU B 1 507 ? 15.945 -33.25 9.859 1 90.38 507 LEU B C 1
ATOM 9565 O O . LEU B 1 507 ? 15.477 -34.031 10.688 1 90.38 507 LEU B O 1
ATOM 9569 N N . ILE B 1 508 ? 15.266 -32.781 8.836 1 89.69 508 ILE B N 1
ATOM 9570 C CA . ILE B 1 508 ? 13.859 -33.156 8.648 1 89.69 508 ILE B CA 1
ATOM 9571 C C . ILE B 1 508 ? 13.742 -34.188 7.547 1 89.69 508 ILE B C 1
ATOM 9573 O O . ILE B 1 508 ? 14.133 -33.938 6.402 1 89.69 508 ILE B O 1
ATOM 9577 N N . PRO B 1 509 ? 13.156 -35.281 7.852 1 84.62 509 PRO B N 1
ATOM 9578 C CA . PRO B 1 509 ? 13.07 -36.375 6.867 1 84.62 509 PRO B CA 1
ATOM 9579 C C . PRO B 1 509 ? 11.906 -36.188 5.898 1 84.62 509 PRO B C 1
ATOM 9581 O O . PRO B 1 509 ? 10.961 -35.469 6.191 1 84.62 509 PRO B O 1
ATOM 9584 N N . ASP B 1 510 ? 11.898 -36.719 4.711 1 80.25 510 ASP B N 1
ATOM 9585 C CA . ASP B 1 510 ? 10.828 -36.969 3.74 1 80.25 510 ASP B CA 1
ATOM 9586 C C . ASP B 1 510 ? 10.414 -35.656 3.066 1 80.25 510 ASP B C 1
ATOM 9588 O O . ASP B 1 510 ? 9.273 -35.5 2.615 1 80.25 510 ASP B O 1
ATOM 9592 N N . ILE B 1 511 ? 11.242 -34.688 3.197 1 85.44 511 ILE B N 1
ATOM 9593 C CA . ILE B 1 511 ? 10.945 -33.406 2.518 1 85.44 511 ILE B CA 1
ATOM 9594 C C . ILE B 1 511 ? 12.234 -32.812 1.975 1 85.44 511 ILE B C 1
ATOM 9596 O O . ILE B 1 511 ? 13.297 -32.969 2.578 1 85.44 511 ILE B O 1
ATOM 9600 N N . SER B 1 512 ? 12.133 -32.219 0.885 1 88.69 512 SER B N 1
ATOM 9601 C CA . SER B 1 512 ? 13.297 -31.625 0.244 1 88.69 512 SER B CA 1
ATOM 9602 C C . SER B 1 512 ? 13.891 -30.5 1.095 1 88.69 512 SER B C 1
ATOM 9604 O O . SER B 1 512 ? 13.18 -29.578 1.494 1 88.69 512 SER B O 1
ATOM 9606 N N . PRO B 1 513 ? 15.148 -30.609 1.359 1 91.88 513 PRO B N 1
ATOM 9607 C CA . PRO B 1 513 ? 15.797 -29.547 2.129 1 91.88 513 PRO B CA 1
ATOM 9608 C C . PRO B 1 513 ? 15.75 -28.188 1.417 1 91.88 513 PRO B C 1
ATOM 9610 O O . PRO B 1 513 ? 15.961 -27.156 2.047 1 91.88 513 PRO B O 1
ATOM 9613 N N . GLY B 1 514 ? 15.516 -28.25 0.101 1 91.31 514 GLY B N 1
ATOM 9614 C CA . GLY B 1 514 ? 15.422 -27.016 -0.666 1 91.31 514 GLY B CA 1
ATOM 9615 C C . GLY B 1 514 ? 14.289 -26.109 -0.209 1 91.31 514 GLY B C 1
ATOM 9616 O O . GLY B 1 514 ? 14.391 -24.891 -0.301 1 91.31 514 GLY B O 1
ATOM 9617 N N . ILE B 1 515 ? 13.266 -26.719 0.358 1 92.31 515 ILE B N 1
ATOM 9618 C CA . ILE B 1 515 ? 12.117 -25.969 0.842 1 92.31 515 ILE B CA 1
ATOM 9619 C C . ILE B 1 515 ? 12.516 -25.141 2.061 1 92.31 515 ILE B C 1
ATOM 9621 O O . ILE B 1 515 ? 12.156 -23.969 2.164 1 92.31 515 ILE B O 1
ATOM 9625 N N . PHE B 1 516 ? 13.297 -25.688 2.879 1 94.62 516 PHE B N 1
ATOM 9626 C CA . PHE B 1 516 ? 13.711 -25 4.094 1 94.62 516 PHE B CA 1
ATOM 9627 C C . PHE B 1 516 ? 14.773 -23.938 3.781 1 94.62 516 PHE B C 1
ATOM 9629 O O . PHE B 1 516 ? 14.867 -22.922 4.477 1 94.62 516 PHE B O 1
ATOM 9636 N N . ALA B 1 517 ? 15.539 -24.172 2.711 1 95.31 517 ALA B N 1
ATOM 9637 C CA . ALA B 1 517 ? 16.469 -23.156 2.248 1 95.31 517 ALA B CA 1
ATOM 9638 C C . ALA B 1 517 ? 15.719 -21.922 1.756 1 95.31 517 ALA B C 1
ATOM 9640 O O . ALA B 1 517 ? 16.109 -20.781 2.053 1 95.31 517 ALA B O 1
ATOM 9641 N N . MET B 1 518 ? 14.688 -22.188 1.071 1 94.5 518 MET B N 1
ATOM 9642 C CA . MET B 1 518 ? 13.898 -21.094 0.52 1 94.5 518 MET B CA 1
ATOM 9643 C C . MET B 1 518 ? 13.219 -20.312 1.632 1 94.5 518 MET B C 1
ATOM 9645 O O . MET B 1 518 ? 13.266 -19.078 1.642 1 94.5 518 MET B O 1
ATOM 9649 N N . VAL B 1 519 ? 12.602 -20.938 2.57 1 96.12 519 VAL B N 1
ATOM 9650 C CA . VAL B 1 519 ? 11.906 -20.297 3.674 1 96.12 519 VAL B CA 1
ATOM 9651 C C . VAL B 1 519 ? 12.914 -19.609 4.598 1 96.12 519 VAL B C 1
ATOM 9653 O O . VAL B 1 519 ? 12.664 -18.516 5.109 1 96.12 519 VAL B O 1
ATOM 9656 N N . GLY B 1 520 ? 14.016 -20.297 4.77 1 97.25 520 GLY B N 1
ATOM 9657 C CA . GLY B 1 520 ? 15.086 -19.688 5.551 1 97.25 520 GLY B CA 1
ATOM 9658 C C . GLY B 1 520 ? 15.609 -18.391 4.949 1 97.25 520 GLY B C 1
ATOM 9659 O O . GLY B 1 520 ? 15.898 -17.438 5.672 1 97.25 520 GLY B O 1
ATOM 9660 N N . SER B 1 521 ? 15.766 -18.375 3.668 1 96.5 521 SER B N 1
ATOM 9661 C CA . SER B 1 521 ? 16.188 -17.156 2.982 1 96.5 521 SER B CA 1
ATOM 9662 C C . SER B 1 521 ? 15.234 -16 3.244 1 96.5 521 SER B C 1
ATOM 9664 O O . SER B 1 521 ? 15.656 -14.891 3.561 1 96.5 521 SER B O 1
ATOM 9666 N N . ALA B 1 522 ? 13.961 -16.297 3.125 1 97.25 522 ALA B N 1
ATOM 9667 C CA . ALA B 1 522 ? 12.945 -15.281 3.367 1 97.25 522 ALA B CA 1
ATOM 9668 C C . ALA B 1 522 ? 12.992 -14.797 4.812 1 97.25 522 ALA B C 1
ATOM 9670 O O . ALA B 1 522 ? 12.859 -13.594 5.078 1 97.25 522 ALA B O 1
ATOM 9671 N N . ALA B 1 523 ? 13.211 -15.664 5.699 1 98.12 523 ALA B N 1
ATOM 9672 C CA . ALA B 1 523 ? 13.234 -15.336 7.121 1 98.12 523 ALA B CA 1
ATOM 9673 C C . ALA B 1 523 ? 14.414 -14.422 7.449 1 98.12 523 ALA B C 1
ATOM 9675 O O . ALA B 1 523 ? 14.258 -13.422 8.156 1 98.12 523 ALA B O 1
ATOM 9676 N N . PHE B 1 524 ? 15.539 -14.719 6.957 1 97.75 524 PHE B N 1
ATOM 9677 C CA . PHE B 1 524 ? 16.734 -13.93 7.254 1 97.75 524 PHE B CA 1
ATOM 9678 C C . PHE B 1 524 ? 16.625 -12.539 6.629 1 97.75 524 PHE B C 1
ATOM 9680 O O . PHE B 1 524 ? 16.984 -11.539 7.258 1 97.75 524 PHE B O 1
ATOM 9687 N N . LEU B 1 525 ? 16.156 -12.5 5.418 1 96.75 525 LEU B N 1
ATOM 9688 C CA . LEU B 1 525 ? 15.992 -11.195 4.785 1 96.75 525 LEU B CA 1
ATOM 9689 C C . LEU B 1 525 ? 14.953 -10.359 5.527 1 96.75 525 LEU B C 1
ATOM 9691 O O . LEU B 1 525 ? 15.125 -9.148 5.68 1 96.75 525 LEU B O 1
ATOM 9695 N N . ALA B 1 526 ? 13.914 -11.016 5.965 1 97.5 526 ALA B N 1
ATOM 9696 C CA . ALA B 1 526 ? 12.898 -10.32 6.75 1 97.5 526 ALA B CA 1
ATOM 9697 C C . ALA B 1 526 ? 13.484 -9.781 8.047 1 97.5 526 ALA B C 1
ATOM 9699 O O . ALA B 1 526 ? 13.133 -8.68 8.492 1 97.5 526 ALA B O 1
ATOM 9700 N N . GLY B 1 527 ? 14.312 -10.523 8.656 1 96.75 527 GLY B N 1
ATOM 9701 C CA . GLY B 1 527 ? 14.961 -10.078 9.875 1 96.75 527 GLY B CA 1
ATOM 9702 C C . GLY B 1 527 ? 15.82 -8.844 9.672 1 96.75 527 GLY B C 1
ATOM 9703 O O . GLY B 1 527 ? 15.812 -7.93 10.5 1 96.75 527 GLY B O 1
ATOM 9704 N N . VAL B 1 528 ? 16.406 -8.781 8.57 1 95.38 528 VAL B N 1
ATOM 9705 C CA . VAL B 1 528 ? 17.344 -7.699 8.305 1 95.38 528 VAL B CA 1
ATOM 9706 C C . VAL B 1 528 ? 16.594 -6.469 7.805 1 95.38 528 VAL B C 1
ATOM 9708 O O . VAL B 1 528 ? 16.859 -5.348 8.25 1 95.38 528 VAL B O 1
ATOM 9711 N N . SER B 1 529 ? 15.688 -6.617 6.906 1 93.81 529 SER B N 1
ATOM 9712 C CA . SER B 1 529 ? 15.023 -5.5 6.242 1 93.81 529 SER B CA 1
ATOM 9713 C C . SER B 1 529 ? 13.719 -5.141 6.938 1 93.81 529 SER B C 1
ATOM 9715 O O . SER B 1 529 ? 13.18 -4.047 6.742 1 93.81 529 SER B O 1
ATOM 9717 N N . ARG B 1 530 ? 13.047 -6 7.652 1 94.06 530 ARG B N 1
ATOM 9718 C CA . ARG B 1 530 ? 11.773 -5.832 8.344 1 94.06 530 ARG B CA 1
ATOM 9719 C C . ARG B 1 530 ? 10.625 -5.676 7.355 1 94.06 530 ARG B C 1
ATOM 9721 O O . ARG B 1 530 ? 9.555 -5.172 7.711 1 94.06 530 ARG B O 1
ATOM 9728 N N . MET B 1 531 ? 10.828 -6.043 6.105 1 92.75 531 MET B N 1
ATOM 9729 C CA . MET B 1 531 ? 9.758 -6.027 5.109 1 92.75 531 MET B CA 1
ATOM 9730 C C . MET B 1 531 ? 8.82 -7.215 5.297 1 92.75 531 MET B C 1
ATOM 9732 O O . MET B 1 531 ? 9.25 -8.289 5.727 1 92.75 531 MET B O 1
ATOM 9736 N N . THR B 1 532 ? 7.559 -7.062 4.891 1 94.31 532 THR B N 1
ATOM 9737 C CA . THR B 1 532 ? 6.602 -8.141 5.102 1 94.31 532 THR B CA 1
ATOM 9738 C C . THR B 1 532 ? 5.906 -8.516 3.795 1 94.31 532 THR B C 1
ATOM 9740 O O . THR B 1 532 ? 6.402 -9.359 3.041 1 94.31 532 THR B O 1
ATOM 9743 N N . VAL B 1 533 ? 4.895 -7.637 3.363 1 95 533 VAL B N 1
ATOM 9744 C CA . VAL B 1 533 ? 4.066 -7.961 2.209 1 95 533 VAL B CA 1
ATOM 9745 C C . VAL B 1 533 ? 4.914 -7.945 0.939 1 95 533 VAL B C 1
ATOM 9747 O O . VAL B 1 533 ? 4.816 -8.852 0.109 1 95 533 VAL B O 1
ATOM 9750 N N . SER B 1 534 ? 5.719 -6.953 0.793 1 95.25 534 SER B N 1
ATOM 9751 C CA . SER B 1 534 ? 6.566 -6.855 -0.39 1 95.25 534 SER B CA 1
ATOM 9752 C C . SER B 1 534 ? 7.523 -8.039 -0.484 1 95.25 534 SER B C 1
ATOM 9754 O O . SER B 1 534 ? 7.734 -8.594 -1.567 1 95.25 534 SER B O 1
ATOM 9756 N N . LEU B 1 535 ? 8.047 -8.453 0.633 1 96.31 535 LEU B N 1
ATOM 9757 C CA . LEU B 1 535 ? 9 -9.562 0.632 1 96.31 535 LEU B CA 1
ATOM 9758 C C . LEU B 1 535 ? 8.305 -10.875 0.279 1 96.31 535 LEU B C 1
ATOM 9760 O O . LEU B 1 535 ? 8.852 -11.688 -0.465 1 96.31 535 LEU B O 1
ATOM 9764 N N . ALA B 1 536 ? 7.156 -11.078 0.795 1 95.62 536 ALA B N 1
ATOM 9765 C CA . ALA B 1 536 ? 6.406 -12.289 0.47 1 95.62 536 ALA B CA 1
ATOM 9766 C C . ALA B 1 536 ? 6.152 -12.391 -1.031 1 95.62 536 ALA B C 1
ATOM 9768 O O . ALA B 1 536 ? 6.328 -13.461 -1.626 1 95.62 536 ALA B O 1
ATOM 9769 N N . VAL B 1 537 ? 5.797 -11.281 -1.623 1 94.81 537 VAL B N 1
ATOM 9770 C CA . VAL B 1 537 ? 5.492 -11.266 -3.049 1 94.81 537 VAL B CA 1
ATOM 9771 C C . VAL B 1 537 ? 6.777 -11.453 -3.855 1 94.81 537 VAL B C 1
ATOM 9773 O O . VAL B 1 537 ? 6.793 -12.18 -4.852 1 94.81 537 VAL B O 1
ATOM 9776 N N . ILE B 1 538 ? 7.809 -10.852 -3.408 1 93.12 538 ILE B N 1
ATOM 9777 C CA . ILE B 1 538 ? 9.094 -10.992 -4.09 1 93.12 538 ILE B CA 1
ATOM 9778 C C . ILE B 1 538 ? 9.531 -12.453 -4.055 1 93.12 538 ILE B C 1
ATOM 9780 O O . ILE B 1 538 ? 9.984 -13 -5.066 1 93.12 538 ILE B O 1
ATOM 9784 N N . MET B 1 539 ? 9.406 -13.102 -2.934 1 92.62 539 MET B N 1
ATOM 9785 C CA . MET B 1 539 ? 9.852 -14.484 -2.783 1 92.62 539 MET B CA 1
ATOM 9786 C C . MET B 1 539 ? 9.07 -15.414 -3.701 1 92.62 539 MET B C 1
ATOM 9788 O O . MET B 1 539 ? 9.641 -16.344 -4.289 1 92.62 539 MET B O 1
ATOM 9792 N N . PHE B 1 540 ? 7.859 -15.133 -3.777 1 87.62 540 PHE B N 1
ATOM 9793 C CA . PHE B 1 540 ? 7.09 -16.031 -4.637 1 87.62 540 PHE B CA 1
ATOM 9794 C C . PHE B 1 540 ? 7.363 -15.734 -6.105 1 87.62 540 PHE B C 1
ATOM 9796 O O . PHE B 1 540 ? 7.367 -16.641 -6.938 1 87.62 540 PHE B O 1
ATOM 9803 N N . GLU B 1 541 ? 7.562 -14.477 -6.484 1 89.5 541 GLU B N 1
ATOM 9804 C CA . GLU B 1 541 ? 7.91 -14.148 -7.863 1 89.5 541 GLU B CA 1
ATOM 9805 C C . GLU B 1 541 ? 9.281 -14.695 -8.234 1 89.5 541 GLU B C 1
ATOM 9807 O O . GLU B 1 541 ? 9.523 -15.047 -9.398 1 89.5 541 GLU B O 1
ATOM 9812 N N . LEU B 1 542 ? 10.094 -14.797 -7.227 1 86.75 542 LEU B N 1
ATOM 9813 C CA . LEU B 1 542 ? 11.453 -15.273 -7.445 1 86.75 542 LEU B CA 1
ATOM 9814 C C . LEU B 1 542 ? 11.477 -16.797 -7.582 1 86.75 542 LEU B C 1
ATOM 9816 O O . LEU B 1 542 ? 12.266 -17.328 -8.367 1 86.75 542 LEU B O 1
ATOM 9820 N N . THR B 1 543 ? 10.68 -17.469 -6.875 1 85.5 543 THR B N 1
ATOM 9821 C CA . THR B 1 543 ? 10.781 -18.922 -6.801 1 85.5 543 THR B CA 1
ATOM 9822 C C . THR B 1 543 ? 9.695 -19.594 -7.641 1 85.5 543 THR B C 1
ATOM 9824 O O . THR B 1 543 ? 9.828 -20.75 -8.031 1 85.5 543 THR B O 1
ATOM 9827 N N . GLY B 1 544 ? 8.578 -18.938 -7.84 1 80.5 544 GLY B N 1
ATOM 9828 C CA . GLY B 1 544 ? 7.469 -19.484 -8.602 1 80.5 544 GLY B CA 1
ATOM 9829 C C . GLY B 1 544 ? 6.609 -20.438 -7.805 1 80.5 544 GLY B C 1
ATOM 9830 O O . GLY B 1 544 ? 5.688 -21.062 -8.344 1 80.5 544 GLY B O 1
ATOM 9831 N N . GLU B 1 545 ? 6.887 -20.562 -6.492 1 82 545 GLU B N 1
ATOM 9832 C CA . GLU B 1 545 ? 6.156 -21.531 -5.668 1 82 545 GLU B CA 1
ATOM 9833 C C . GLU B 1 545 ? 5.059 -20.844 -4.859 1 82 545 GLU B C 1
ATOM 9835 O O . GLU B 1 545 ? 5.301 -20.375 -3.74 1 82 545 GLU B O 1
ATOM 9840 N N . VAL B 1 546 ? 3.875 -21.031 -5.375 1 80.44 546 VAL B N 1
ATOM 9841 C CA . VAL B 1 546 ? 2.748 -20.344 -4.742 1 80.44 546 VAL B CA 1
ATOM 9842 C C . VAL B 1 546 ? 2.262 -21.156 -3.543 1 80.44 546 VAL B C 1
ATOM 9844 O O . VAL B 1 546 ? 1.695 -20.594 -2.6 1 80.44 546 VAL B O 1
ATOM 9847 N N . LYS B 1 547 ? 2.547 -22.438 -3.496 1 81.69 547 LYS B N 1
ATOM 9848 C CA . LYS B 1 547 ? 2.082 -23.312 -2.422 1 81.69 547 LYS B CA 1
ATOM 9849 C C . LYS B 1 547 ? 2.75 -22.953 -1.097 1 81.69 547 LYS B C 1
ATOM 9851 O O . LYS B 1 547 ? 2.232 -23.281 -0.027 1 81.69 547 LYS B O 1
ATOM 9856 N N . PHE B 1 548 ? 3.818 -22.234 -1.221 1 87.62 548 PHE B N 1
ATOM 9857 C CA . PHE B 1 548 ? 4.57 -21.984 0.003 1 87.62 548 PHE B CA 1
ATOM 9858 C C . PHE B 1 548 ? 4.359 -20.547 0.478 1 87.62 548 PHE B C 1
ATOM 9860 O O . PHE B 1 548 ? 5.168 -20.016 1.247 1 87.62 548 PHE B O 1
ATOM 9867 N N . ILE B 1 549 ? 3.289 -19.969 0.101 1 89.88 549 ILE B N 1
ATOM 9868 C CA . ILE B 1 549 ? 2.973 -18.609 0.522 1 89.88 549 ILE B CA 1
ATOM 9869 C C . ILE B 1 549 ? 2.738 -18.578 2.031 1 89.88 549 ILE B C 1
ATOM 9871 O O . ILE B 1 549 ? 3.32 -17.75 2.738 1 89.88 549 ILE B O 1
ATOM 9875 N N . PRO B 1 550 ? 1.98 -19.531 2.605 1 90.12 550 PRO B N 1
ATOM 9876 C CA . PRO B 1 550 ? 1.772 -19.469 4.055 1 90.12 550 PRO B CA 1
ATOM 9877 C C . PRO B 1 550 ? 3.062 -19.688 4.844 1 90.12 550 PRO B C 1
ATOM 9879 O O . PRO B 1 550 ? 3.344 -18.953 5.789 1 90.12 550 PRO B O 1
ATOM 9882 N N . PRO B 1 551 ? 3.9 -20.656 4.418 1 92.94 551 PRO B N 1
ATOM 9883 C CA . PRO B 1 551 ? 5.184 -20.812 5.105 1 92.94 551 PRO B CA 1
ATOM 9884 C C . PRO B 1 551 ? 6.043 -19.547 5.043 1 92.94 551 PRO B C 1
ATOM 9886 O O . PRO B 1 551 ? 6.66 -19.172 6.039 1 92.94 551 PRO B O 1
ATOM 9889 N N . PHE B 1 552 ? 6.051 -18.922 3.869 1 95.12 552 PHE B N 1
ATOM 9890 C CA . PHE B 1 552 ? 6.781 -17.672 3.74 1 95.12 552 PHE B CA 1
ATOM 9891 C C . PHE B 1 552 ? 6.238 -16.625 4.707 1 95.12 552 PHE B C 1
ATOM 9893 O O . PHE B 1 552 ? 7.008 -15.961 5.41 1 95.12 552 PHE B O 1
ATOM 9900 N N . MET B 1 553 ? 4.957 -16.5 4.75 1 96.38 553 MET B N 1
ATOM 9901 C CA . MET B 1 553 ? 4.32 -15.469 5.562 1 96.38 553 MET B CA 1
ATOM 9902 C C . MET B 1 553 ? 4.582 -15.711 7.047 1 96.38 553 MET B C 1
ATOM 9904 O O . MET B 1 553 ? 4.844 -14.766 7.797 1 96.38 553 MET B O 1
ATOM 9908 N N . ILE B 1 554 ? 4.574 -16.984 7.453 1 95.94 554 ILE B N 1
ATOM 9909 C CA . ILE B 1 554 ? 4.805 -17.328 8.852 1 95.94 554 ILE B CA 1
ATOM 9910 C C . ILE B 1 554 ? 6.246 -17 9.234 1 95.94 554 ILE B C 1
ATOM 9912 O O . ILE B 1 554 ? 6.492 -16.375 10.266 1 95.94 554 ILE B O 1
ATOM 9916 N N . ALA B 1 555 ? 7.125 -17.422 8.383 1 97.56 555 ALA B N 1
ATOM 9917 C CA . ALA B 1 555 ? 8.539 -17.203 8.672 1 97.56 555 ALA B CA 1
ATOM 9918 C C . ALA B 1 555 ? 8.867 -15.711 8.68 1 97.56 555 ALA B C 1
ATOM 9920 O O . ALA B 1 555 ? 9.609 -15.234 9.547 1 97.56 555 ALA B O 1
ATOM 9921 N N . ILE B 1 556 ? 8.32 -14.953 7.789 1 97.81 556 ILE B N 1
ATOM 9922 C CA . ILE B 1 556 ? 8.594 -13.523 7.645 1 97.81 556 ILE B CA 1
ATOM 9923 C C . ILE B 1 556 ? 8.047 -12.773 8.852 1 97.81 556 ILE B C 1
ATOM 9925 O O . ILE B 1 556 ? 8.75 -11.953 9.453 1 97.81 556 ILE B O 1
ATOM 9929 N N . LEU B 1 557 ? 6.848 -13.047 9.227 1 96.62 557 LEU B N 1
ATOM 9930 C CA . LEU B 1 557 ? 6.223 -12.344 10.336 1 96.62 557 LEU B CA 1
ATOM 9931 C C . LEU B 1 557 ? 6.941 -12.641 11.648 1 96.62 557 LEU B C 1
ATOM 9933 O O . LEU B 1 557 ? 7.18 -11.734 12.453 1 96.62 557 LEU B O 1
ATOM 9937 N N . THR B 1 558 ? 7.254 -13.906 11.859 1 97.06 558 THR B N 1
ATOM 9938 C CA . THR B 1 558 ? 7.961 -14.289 13.07 1 97.06 558 THR B CA 1
ATOM 9939 C C . THR B 1 558 ? 9.344 -13.648 13.117 1 97.06 558 THR B C 1
ATOM 9941 O O . THR B 1 558 ? 9.781 -13.188 14.18 1 97.06 558 THR B O 1
ATOM 9944 N N . ALA B 1 559 ? 9.969 -13.648 11.984 1 98.06 559 ALA B N 1
ATOM 9945 C CA . ALA B 1 559 ? 11.289 -13.031 11.922 1 98.06 559 ALA B CA 1
ATOM 9946 C C . ALA B 1 559 ? 11.219 -11.539 12.25 1 98.06 559 ALA B C 1
ATOM 9948 O O . ALA B 1 559 ? 12.07 -11.016 12.977 1 98.06 559 ALA B O 1
ATOM 9949 N N . LYS B 1 560 ? 10.273 -10.875 11.711 1 95.69 560 LYS B N 1
ATOM 9950 C CA . LYS B 1 560 ? 10.117 -9.445 11.969 1 95.69 560 LYS B CA 1
ATOM 9951 C C . LYS B 1 560 ? 9.875 -9.172 13.445 1 95.69 560 LYS B C 1
ATOM 9953 O O . LYS B 1 560 ? 10.477 -8.266 14.023 1 95.69 560 LYS B O 1
ATOM 9958 N N . TRP B 1 561 ? 9.047 -10.016 14.133 1 94.56 561 TRP B N 1
ATOM 9959 C CA . TRP B 1 561 ? 8.727 -9.844 15.547 1 94.56 561 TRP B CA 1
ATOM 9960 C C . TRP B 1 561 ? 9.977 -10 16.406 1 94.56 561 TRP B C 1
ATOM 9962 O O . TRP B 1 561 ? 10.219 -9.188 17.312 1 94.56 561 TRP B O 1
ATOM 9972 N N . VAL B 1 562 ? 10.688 -10.953 16.062 1 96.69 562 VAL B N 1
ATOM 9973 C CA . VAL B 1 562 ? 11.867 -11.242 16.859 1 96.69 562 VAL B CA 1
ATOM 9974 C C . VAL B 1 562 ? 12.938 -10.18 16.609 1 96.69 562 VAL B C 1
ATOM 9976 O O . VAL B 1 562 ? 13.562 -9.688 17.547 1 96.69 562 VAL B O 1
ATOM 9979 N N . ALA B 1 563 ? 13.094 -9.82 15.406 1 96.88 563 ALA B N 1
ATOM 9980 C CA . ALA B 1 563 ? 14.109 -8.828 15.062 1 96.88 563 ALA B CA 1
ATOM 9981 C C . ALA B 1 563 ? 13.781 -7.473 15.672 1 96.88 563 ALA B C 1
ATOM 9983 O O . ALA B 1 563 ? 14.672 -6.777 16.156 1 96.88 563 ALA B O 1
ATOM 9984 N N . ASP B 1 564 ? 12.531 -7.086 15.664 1 92.44 564 ASP B N 1
ATOM 9985 C CA . ASP B 1 564 ? 12.102 -5.801 16.203 1 92.44 564 ASP B CA 1
ATOM 9986 C C . ASP B 1 564 ? 12.391 -5.715 17.703 1 92.44 564 ASP B C 1
ATOM 9988 O O . ASP B 1 564 ? 12.633 -4.633 18.234 1 92.44 564 ASP B O 1
ATOM 9992 N N . ARG B 1 565 ? 12.359 -6.809 18.391 1 91.75 565 ARG B N 1
ATOM 9993 C CA . ARG B 1 565 ? 12.609 -6.836 19.828 1 91.75 565 ARG B CA 1
ATOM 9994 C C . ARG B 1 565 ? 14.094 -6.676 20.125 1 91.75 565 ARG B C 1
ATOM 9996 O O . ARG B 1 565 ? 14.461 -6.117 21.156 1 91.75 565 ARG B O 1
ATOM 10003 N N . ILE B 1 566 ? 14.852 -7.109 19.203 1 93.75 566 ILE B N 1
ATOM 10004 C CA . ILE B 1 566 ? 16.297 -7.062 19.422 1 93.75 566 ILE B CA 1
ATOM 10005 C C . ILE B 1 566 ? 16.828 -5.695 19.016 1 93.75 566 ILE B C 1
ATOM 10007 O O . ILE B 1 566 ? 17.625 -5.09 19.75 1 93.75 566 ILE B O 1
ATOM 10011 N N . CYS B 1 567 ? 16.375 -5.336 17.828 1 88.94 567 CYS B N 1
ATOM 10012 C CA . CYS B 1 567 ? 16.766 -4.035 17.297 1 88.94 567 CYS B CA 1
ATOM 10013 C C . CYS B 1 567 ? 15.562 -3.32 16.688 1 88.94 567 CYS B C 1
ATOM 10015 O O . CYS B 1 567 ? 14.914 -3.848 15.789 1 88.94 567 CYS B O 1
ATOM 10017 N N . ALA B 1 568 ? 15.305 -2.174 17.125 1 80.06 568 ALA B N 1
ATOM 10018 C CA . ALA B 1 568 ? 14.086 -1.463 16.75 1 80.06 568 ALA B CA 1
ATOM 10019 C C . ALA B 1 568 ? 14.141 -1.021 15.289 1 80.06 568 ALA B C 1
ATOM 10021 O O . ALA B 1 568 ? 13.109 -0.951 14.617 1 80.06 568 ALA B O 1
ATOM 10022 N N . ASP B 1 569 ? 15.328 -0.742 14.797 1 82.94 569 ASP B N 1
ATOM 10023 C CA . ASP B 1 569 ? 15.414 -0.196 13.445 1 82.94 569 ASP B CA 1
ATOM 10024 C C . ASP B 1 569 ? 15.797 -1.279 12.438 1 82.94 569 ASP B C 1
ATOM 10026 O O . ASP B 1 569 ? 16.562 -2.197 12.766 1 82.94 569 ASP B O 1
ATOM 10030 N N . GLY B 1 570 ? 15.219 -1.212 11.273 1 86.94 570 GLY B N 1
ATOM 10031 C CA . GLY B 1 570 ? 15.695 -2.012 10.164 1 86.94 570 GLY B CA 1
ATOM 10032 C C . GLY B 1 570 ? 17.031 -1.529 9.609 1 86.94 570 GLY B C 1
ATOM 10033 O O . GLY B 1 570 ? 17.531 -0.486 10.023 1 86.94 570 GLY B O 1
ATOM 10034 N N . VAL B 1 571 ? 17.516 -2.217 8.695 1 89.12 571 VAL B N 1
ATOM 10035 C CA . VAL B 1 571 ? 18.859 -1.962 8.18 1 89.12 571 VAL B CA 1
ATOM 10036 C C . VAL B 1 571 ? 18.891 -0.6 7.488 1 89.12 571 VAL B C 1
ATOM 10038 O O . VAL B 1 571 ? 19.844 0.161 7.652 1 89.12 571 VAL B O 1
ATOM 10041 N N . TYR B 1 572 ? 17.922 -0.25 6.793 1 89.31 572 TYR B N 1
ATOM 10042 C CA . TYR B 1 572 ? 17.938 0.995 6.035 1 89.31 572 TYR B CA 1
ATOM 10043 C C . TYR B 1 572 ? 17.703 2.193 6.945 1 89.31 572 TYR B C 1
ATOM 10045 O O . TYR B 1 572 ? 18.281 3.26 6.742 1 89.31 572 TYR B O 1
ATOM 10053 N N . ASP B 1 573 ? 16.938 2.012 7.945 1 88.31 573 ASP B N 1
ATOM 10054 C CA . ASP B 1 573 ? 16.734 3.072 8.93 1 88.31 573 ASP B CA 1
ATOM 10055 C C . ASP B 1 573 ? 18 3.291 9.758 1 88.31 573 ASP B C 1
ATOM 10057 O O . ASP B 1 573 ? 18.344 4.426 10.102 1 88.31 573 ASP B O 1
ATOM 10061 N N . LEU B 1 574 ? 18.609 2.207 10.008 1 87.44 574 LEU B N 1
ATOM 10062 C CA . LEU B 1 574 ? 19.875 2.295 10.742 1 87.44 574 LEU B CA 1
ATOM 10063 C C . LEU B 1 574 ? 20.938 3.004 9.914 1 87.44 574 LEU B C 1
ATOM 10065 O O . LEU B 1 574 ? 21.672 3.848 10.438 1 87.44 574 LEU B O 1
ATOM 10069 N N . ALA B 1 575 ? 20.953 2.637 8.695 1 89.75 575 ALA B N 1
ATOM 10070 C CA . ALA B 1 575 ? 21.922 3.281 7.805 1 89.75 575 ALA B CA 1
ATOM 10071 C C . ALA B 1 575 ? 21.625 4.77 7.66 1 89.75 575 ALA B C 1
ATOM 10073 O O . ALA B 1 575 ? 22.531 5.594 7.586 1 89.75 575 ALA B O 1
ATOM 10074 N N . GLN B 1 576 ? 20.375 5.121 7.613 1 89.12 576 GLN B N 1
ATOM 10075 C CA . GLN B 1 576 ? 19.953 6.516 7.523 1 89.12 576 GLN B CA 1
ATOM 10076 C C . GLN B 1 576 ? 20.391 7.301 8.758 1 89.12 576 GLN B C 1
ATOM 10078 O O . GLN B 1 576 ? 20.828 8.445 8.648 1 89.12 576 GLN B O 1
ATOM 10083 N N . HIS B 1 577 ? 20.344 6.68 9.844 1 85.75 577 HIS B N 1
ATOM 10084 C CA . HIS B 1 577 ? 20.734 7.305 11.102 1 85.75 577 HIS B CA 1
ATOM 10085 C C . HIS B 1 577 ? 22.25 7.438 11.195 1 85.75 577 HIS B C 1
ATOM 10087 O O . HIS B 1 577 ? 22.766 8.469 11.641 1 85.75 577 HIS B O 1
ATOM 10093 N N . LEU B 1 578 ? 22.891 6.438 10.789 1 84.81 578 LEU B N 1
ATOM 10094 C CA . LEU B 1 578 ? 24.359 6.426 10.875 1 84.81 578 LEU B CA 1
ATOM 10095 C C . LEU B 1 578 ? 24.953 7.461 9.93 1 84.81 578 LEU B C 1
ATOM 10097 O O . LEU B 1 578 ? 26 8.055 10.234 1 84.81 578 LEU B O 1
ATOM 10101 N N . GLN B 1 579 ? 24.281 7.633 8.812 1 87 579 GLN B N 1
ATOM 10102 C CA . GLN B 1 579 ? 24.781 8.602 7.84 1 87 579 GLN B CA 1
ATOM 10103 C C . GLN B 1 579 ? 24.297 10.008 8.164 1 87 579 GLN B C 1
ATOM 10105 O O . GLN B 1 579 ? 24.734 10.977 7.539 1 87 579 GLN B O 1
ATOM 10110 N N . GLY B 1 580 ? 23.359 10.125 9.086 1 86.56 580 GLY B N 1
ATOM 10111 C CA . GLY B 1 580 ? 22.906 11.422 9.547 1 86.56 580 GLY B CA 1
ATOM 10112 C C . GLY B 1 580 ? 21.859 12.039 8.633 1 86.56 580 GLY B C 1
ATOM 10113 O O . GLY B 1 580 ? 21.781 13.266 8.516 1 86.56 580 GLY B O 1
ATOM 10114 N N . HIS B 1 581 ? 21.125 11.266 7.91 1 91 581 HIS B N 1
ATOM 10115 C CA . HIS B 1 581 ? 20.062 11.766 7.047 1 91 581 HIS B CA 1
ATOM 10116 C C . HIS B 1 581 ? 18.766 11.984 7.828 1 91 581 HIS B C 1
ATOM 10118 O O . HIS B 1 581 ? 18.406 11.156 8.672 1 91 581 HIS B O 1
ATOM 10124 N N . PRO B 1 582 ? 18.172 13.102 7.621 1 91.62 582 PRO B N 1
ATOM 10125 C CA . PRO B 1 582 ? 16.906 13.359 8.328 1 91.62 582 PRO B CA 1
ATOM 10126 C C . PRO B 1 582 ? 15.75 12.516 7.805 1 91.62 582 PRO B C 1
ATOM 10128 O O . PRO B 1 582 ? 15.695 12.211 6.609 1 91.62 582 PRO B O 1
ATOM 10131 N N . PHE B 1 583 ? 14.914 12.125 8.711 1 91.56 583 PHE B N 1
ATOM 10132 C CA . PHE B 1 583 ? 13.719 11.367 8.359 1 91.56 583 PHE B CA 1
ATOM 10133 C C . PHE B 1 583 ? 12.688 11.43 9.484 1 91.56 583 PHE B C 1
ATOM 10135 O O . PHE B 1 583 ? 13.023 11.219 10.648 1 91.56 583 PHE B O 1
ATOM 10142 N N . LEU B 1 584 ? 11.5 11.773 9.094 1 91.81 584 LEU B N 1
ATOM 10143 C CA . LEU B 1 584 ? 10.422 11.805 10.078 1 91.81 584 LEU B CA 1
ATOM 10144 C C . LEU B 1 584 ? 9.625 10.508 10.055 1 91.81 584 LEU B C 1
ATOM 10146 O O . LEU B 1 584 ? 8.852 10.258 9.125 1 91.81 584 LEU B O 1
ATOM 10150 N N . ASP B 1 585 ? 9.852 9.727 11 1 89.44 585 ASP B N 1
ATOM 10151 C CA . ASP B 1 585 ? 9.039 8.523 11.195 1 89.44 585 ASP B CA 1
ATOM 10152 C C . ASP B 1 585 ? 7.852 8.812 12.117 1 89.44 585 ASP B C 1
ATOM 10154 O O . ASP B 1 585 ? 8.031 9.07 13.312 1 89.44 585 ASP B O 1
ATOM 10158 N N . SER B 1 586 ? 6.688 8.703 11.617 1 90 586 SER B N 1
ATOM 10159 C CA . SER B 1 586 ? 5.48 9.086 12.336 1 90 586 SER B CA 1
ATOM 10160 C C . SER B 1 586 ? 5.289 8.242 13.594 1 90 586 SER B C 1
ATOM 10162 O O . SER B 1 586 ? 4.934 8.766 14.648 1 90 586 SER B O 1
ATOM 10164 N N . GLU B 1 587 ? 5.527 6.98 13.586 1 88.31 587 GLU B N 1
ATOM 10165 C CA . GLU B 1 587 ? 5.309 6.105 14.727 1 88.31 587 GLU B CA 1
ATOM 10166 C C . GLU B 1 587 ? 6.32 6.387 15.836 1 88.31 587 GLU B C 1
ATOM 10168 O O . GLU B 1 587 ? 5.965 6.406 17.016 1 88.31 587 GLU B O 1
ATOM 10173 N N . ARG B 1 588 ? 7.496 6.586 15.438 1 88.19 588 ARG B N 1
ATOM 10174 C CA . ARG B 1 588 ? 8.531 6.91 16.422 1 88.19 588 ARG B CA 1
ATOM 10175 C C . ARG B 1 588 ? 8.289 8.289 17.031 1 88.19 588 ARG B C 1
ATOM 10177 O O . ARG B 1 588 ? 8.555 8.5 18.219 1 88.19 588 ARG B O 1
ATOM 10184 N N . ALA B 1 589 ? 7.883 9.172 16.188 1 93.25 589 ALA B N 1
ATOM 10185 C CA . ALA B 1 589 ? 7.594 10.516 16.672 1 93.25 589 ALA B CA 1
ATOM 10186 C C . ALA B 1 589 ? 6.477 10.5 17.703 1 93.25 589 ALA B C 1
ATOM 10188 O O . ALA B 1 589 ? 6.59 11.133 18.766 1 93.25 589 ALA B O 1
ATOM 10189 N N . LEU B 1 590 ? 5.445 9.758 17.469 1 93.5 590 LEU B N 1
ATOM 10190 C CA . LEU B 1 590 ? 4.32 9.688 18.391 1 93.5 590 LEU B CA 1
ATOM 10191 C C . LEU B 1 590 ? 4.719 8.969 19.672 1 93.5 590 LEU B C 1
ATOM 10193 O O . LEU B 1 590 ? 4.227 9.297 20.75 1 93.5 590 LEU B O 1
ATOM 10197 N N . ALA B 1 591 ? 5.594 8.031 19.578 1 90 591 ALA B N 1
ATOM 10198 C CA . ALA B 1 591 ? 6.098 7.336 20.766 1 90 591 ALA B CA 1
ATOM 10199 C C . ALA B 1 591 ? 6.91 8.281 21.641 1 90 591 ALA B C 1
ATOM 10201 O O . ALA B 1 591 ? 6.82 8.219 22.875 1 90 591 ALA B O 1
ATOM 10202 N N . LYS B 1 592 ? 7.676 9.078 20.984 1 92.06 592 LYS B N 1
ATOM 10203 C CA . LYS B 1 592 ? 8.461 10.055 21.734 1 92.06 592 LYS B CA 1
ATOM 10204 C C . LYS B 1 592 ? 7.562 11.07 22.422 1 92.06 592 LYS B C 1
ATOM 10206 O O . LYS B 1 592 ? 7.855 11.516 23.547 1 92.06 592 LYS B O 1
ATOM 10211 N N . VAL B 1 593 ? 6.523 11.469 21.75 1 93.38 593 VAL B N 1
ATOM 10212 C CA . VAL B 1 593 ? 5.57 12.406 22.344 1 93.38 593 VAL B CA 1
ATOM 10213 C C . VAL B 1 593 ? 4.941 11.789 23.594 1 93.38 593 VAL B C 1
ATOM 10215 O O . VAL B 1 593 ? 4.758 12.469 24.609 1 93.38 593 VAL B O 1
ATOM 10218 N N . ARG B 1 594 ? 4.672 10.523 23.547 1 90.88 594 ARG B N 1
ATOM 10219 C CA . ARG B 1 594 ? 4.113 9.836 24.703 1 90.88 594 ARG B CA 1
ATOM 10220 C C . ARG B 1 594 ? 5.125 9.766 25.844 1 90.88 594 ARG B C 1
ATOM 10222 O O . ARG B 1 594 ? 4.758 9.906 27.016 1 90.88 594 ARG B O 1
ATOM 10229 N N . GLU B 1 595 ? 6.324 9.562 25.5 1 89.75 595 GLU B N 1
ATOM 10230 C CA . GLU B 1 595 ? 7.383 9.531 26.5 1 89.75 595 GLU B CA 1
ATOM 10231 C C . GLU B 1 595 ? 7.539 10.891 27.188 1 89.75 595 GLU B C 1
ATOM 10233 O O . GLU B 1 595 ? 7.762 10.953 28.406 1 89.75 595 GLU B O 1
ATOM 10238 N N . LEU B 1 596 ? 7.43 11.906 26.391 1 90.88 596 LEU B N 1
ATOM 10239 C CA . LEU B 1 596 ? 7.508 13.25 26.953 1 90.88 596 LEU B CA 1
ATOM 10240 C C . LEU B 1 596 ? 6.375 13.492 27.938 1 90.88 596 LEU B C 1
ATOM 10242 O O . LEU B 1 596 ? 6.586 14.102 29 1 90.88 596 LEU B O 1
ATOM 10246 N N . ARG B 1 597 ? 5.254 13.008 27.641 1 87.94 597 ARG B N 1
ATOM 10247 C CA . ARG B 1 597 ? 4.098 13.164 28.516 1 87.94 597 ARG B CA 1
ATOM 10248 C C . ARG B 1 597 ? 4.293 12.383 29.812 1 87.94 597 ARG B C 1
ATOM 10250 O O . ARG B 1 597 ? 3.936 12.867 30.891 1 87.94 597 ARG B O 1
ATOM 10257 N N . THR B 1 598 ? 4.891 11.234 29.75 1 86.06 598 THR B N 1
ATOM 10258 C CA . THR B 1 598 ? 5.09 10.375 30.906 1 86.06 598 THR B CA 1
ATOM 10259 C C . THR B 1 598 ? 6.176 10.938 31.828 1 86.06 598 THR B C 1
ATOM 10261 O O . THR B 1 598 ? 6.133 10.758 33.031 1 86.06 598 THR B O 1
ATOM 10264 N N . THR B 1 599 ? 7.16 11.562 31.234 1 86.06 599 THR B N 1
ATOM 10265 C CA . THR B 1 599 ? 8.266 12.094 32.031 1 86.06 599 THR B CA 1
ATOM 10266 C C . THR B 1 599 ? 7.918 13.477 32.594 1 86.06 599 THR B C 1
ATOM 10268 O O . THR B 1 599 ? 8.719 14.086 33.281 1 86.06 599 THR B O 1
ATOM 10271 N N . GLY B 1 600 ? 6.789 14 32.281 1 83.44 600 GLY B N 1
ATOM 10272 C CA . GLY B 1 600 ? 6.332 15.266 32.844 1 83.44 600 GLY B CA 1
ATOM 10273 C C . GLY B 1 600 ? 6.738 16.469 32 1 83.44 600 GLY B C 1
ATOM 10274 O O . GLY B 1 600 ? 6.52 17.609 32.406 1 83.44 600 GLY B O 1
ATOM 10275 N N . GLU B 1 601 ? 7.285 16.188 30.875 1 87.19 601 GLU B N 1
ATOM 10276 C CA . GLU B 1 601 ? 7.645 17.312 30 1 87.19 601 GLU B CA 1
ATOM 10277 C C . GLU B 1 601 ? 6.445 17.781 29.188 1 87.19 601 GLU B C 1
ATOM 10279 O O . GLU B 1 601 ? 5.418 17.094 29.141 1 87.19 601 GLU B O 1
ATOM 10284 N N . THR B 1 602 ? 6.594 18.953 28.656 1 88.5 602 THR B N 1
ATOM 10285 C CA . THR B 1 602 ? 5.488 19.531 27.906 1 88.5 602 THR B CA 1
ATOM 10286 C C . THR B 1 602 ? 5.293 18.812 26.578 1 88.5 602 THR B C 1
ATOM 10288 O O . THR B 1 602 ? 6.227 18.719 25.781 1 88.5 602 THR B O 1
ATOM 10291 N N . ALA B 1 603 ? 4.172 18.234 26.453 1 92.5 603 ALA B N 1
ATOM 10292 C CA . ALA B 1 603 ? 3.82 17.547 25.203 1 92.5 603 ALA B CA 1
ATOM 10293 C C . ALA B 1 603 ? 2.857 18.391 24.375 1 92.5 603 ALA B C 1
ATOM 10295 O O . ALA B 1 603 ? 1.857 17.891 23.859 1 92.5 603 ALA B O 1
ATOM 10296 N N . LEU B 1 604 ? 3.141 19.734 24.328 1 95.19 604 LEU B N 1
ATOM 10297 C CA . LEU B 1 604 ? 2.359 20.688 23.547 1 95.19 604 LEU B CA 1
ATOM 10298 C C . LEU B 1 604 ? 3.199 21.297 22.422 1 95.19 604 LEU B C 1
ATOM 10300 O O . LEU B 1 604 ? 4.43 21.188 22.438 1 95.19 604 LEU B O 1
ATOM 10304 N N . VAL B 1 605 ? 2.572 21.891 21.5 1 96.31 605 VAL B N 1
ATOM 10305 C CA . VAL B 1 605 ? 3.244 22.453 20.328 1 96.31 605 VAL B CA 1
ATOM 10306 C C . VAL B 1 605 ? 4.156 23.594 20.766 1 96.31 605 VAL B C 1
ATOM 10308 O O . VAL B 1 605 ? 5.125 23.922 20.078 1 96.31 605 VAL B O 1
ATOM 10311 N N . GLU B 1 606 ? 3.93 24.172 21.953 1 95.06 606 GLU B N 1
ATOM 10312 C CA . GLU B 1 606 ? 4.73 25.266 22.469 1 95.06 606 GLU B CA 1
ATOM 10313 C C . GLU B 1 606 ? 6.188 24.844 22.656 1 95.06 606 GLU B C 1
ATOM 10315 O O . GLU B 1 606 ? 7.09 25.688 22.609 1 95.06 606 GLU B O 1
ATOM 10320 N N . ALA B 1 607 ? 6.387 23.547 22.812 1 94.31 607 ALA B N 1
ATOM 10321 C CA . ALA B 1 607 ? 7.738 23.031 23.016 1 94.31 607 ALA B CA 1
ATOM 10322 C C . ALA B 1 607 ? 8.578 23.203 21.75 1 94.31 607 ALA B C 1
ATOM 10324 O O . ALA B 1 607 ? 9.812 23.172 21.812 1 94.31 607 ALA B O 1
ATOM 10325 N N . LEU B 1 608 ? 7.961 23.484 20.641 1 95 608 LEU B N 1
ATOM 10326 C CA . LEU B 1 608 ? 8.672 23.562 19.375 1 95 608 LEU B CA 1
ATOM 10327 C C . LEU B 1 608 ? 9.008 25.016 19.031 1 95 608 LEU B C 1
ATOM 10329 O O . LEU B 1 608 ? 9.727 25.281 18.062 1 95 608 LEU B O 1
ATOM 10333 N N . ILE B 1 609 ? 8.523 25.984 19.797 1 94.56 609 ILE B N 1
ATOM 10334 C CA . ILE B 1 609 ? 8.719 27.406 19.5 1 94.56 609 ILE B CA 1
ATOM 10335 C C . ILE B 1 609 ? 10.195 27.766 19.625 1 94.56 609 ILE B C 1
ATOM 10337 O O . ILE B 1 609 ? 10.836 27.438 20.625 1 94.56 609 ILE B O 1
ATOM 10341 N N . PRO B 1 610 ? 10.711 28.375 18.625 1 92.31 610 PRO B N 1
ATOM 10342 C CA . PRO B 1 610 ? 12.117 28.781 18.688 1 92.31 610 PRO B CA 1
ATOM 10343 C C . PRO B 1 610 ? 12.375 29.828 19.781 1 92.31 610 PRO B C 1
ATOM 10345 O O . PRO B 1 610 ? 11.438 30.453 20.281 1 92.31 610 PRO B O 1
ATOM 10348 N N . PRO B 1 611 ? 13.602 30 20.125 1 90.56 611 PRO B N 1
ATOM 10349 C CA . PRO B 1 611 ? 13.945 31.016 21.125 1 90.56 611 PRO B CA 1
ATOM 10350 C C . PRO B 1 611 ? 13.586 32.438 20.672 1 90.56 611 PRO B C 1
ATOM 10352 O O . PRO B 1 611 ? 13.516 32.688 19.469 1 90.56 611 PRO B O 1
ATOM 10355 N N . PRO B 1 612 ? 13.359 33.281 21.609 1 90.31 612 PRO B N 1
ATOM 10356 C CA . PRO B 1 612 ? 12.914 34.625 21.281 1 90.31 612 PRO B CA 1
ATOM 10357 C C . PRO B 1 612 ? 13.891 35.375 20.375 1 90.31 612 PRO B C 1
ATOM 10359 O O . PRO B 1 612 ? 13.477 36.156 19.531 1 90.31 612 PRO B O 1
ATOM 10362 N N . GLU B 1 613 ? 15.156 35.062 20.484 1 86.44 613 GLU B N 1
ATOM 10363 C CA . GLU B 1 613 ? 16.156 35.719 19.641 1 86.44 613 GLU B CA 1
ATOM 10364 C C . GLU B 1 613 ? 15.969 35.344 18.172 1 86.44 613 GLU B C 1
ATOM 10366 O O . GLU B 1 613 ? 16.094 36.188 17.281 1 86.44 613 GLU B O 1
ATOM 10371 N N . THR B 1 614 ? 15.656 34.125 17.984 1 87.94 614 THR B N 1
ATOM 10372 C CA . THR B 1 614 ? 15.414 33.656 16.625 1 87.94 614 THR B CA 1
ATOM 10373 C C . THR B 1 614 ? 14.117 34.219 16.078 1 87.94 614 THR B C 1
ATOM 10375 O O . THR B 1 614 ? 14.047 34.625 14.906 1 87.94 614 THR B O 1
ATOM 10378 N N . MET B 1 615 ? 13.117 34.344 16.906 1 89.88 615 MET B N 1
ATOM 10379 C CA . MET B 1 615 ? 11.828 34.875 16.469 1 89.88 615 MET B CA 1
ATOM 10380 C C . MET B 1 615 ? 11.945 36.344 16.125 1 89.88 615 MET B C 1
ATOM 10382 O O . MET B 1 615 ? 11.297 36.812 15.195 1 89.88 615 MET B O 1
ATOM 10386 N N . GLU B 1 616 ? 12.766 37.031 16.844 1 87.75 616 GLU B N 1
ATOM 10387 C CA . GLU B 1 616 ? 12.977 38.438 16.531 1 87.75 616 GLU B CA 1
ATOM 10388 C C . GLU B 1 616 ? 13.672 38.625 15.188 1 87.75 616 GLU B C 1
ATOM 10390 O O . GLU B 1 616 ? 13.375 39.562 14.445 1 87.75 616 GLU B O 1
ATOM 10395 N N . ALA B 1 617 ? 14.492 37.719 14.977 1 86.81 617 ALA B N 1
ATOM 10396 C CA . ALA B 1 617 ? 15.266 37.781 13.742 1 86.81 617 ALA B CA 1
ATOM 10397 C C . ALA B 1 617 ? 14.398 37.5 12.531 1 86.81 617 ALA B C 1
ATOM 10399 O O . ALA B 1 617 ? 14.648 38 11.43 1 86.81 617 ALA B O 1
ATOM 10400 N N . ILE B 1 618 ? 13.367 36.781 12.672 1 91.44 618 ILE B N 1
ATOM 10401 C CA . ILE B 1 618 ? 12.633 36.312 11.5 1 91.44 618 ILE B CA 1
ATOM 10402 C C . ILE B 1 618 ? 11.305 37.062 11.398 1 91.44 618 ILE B C 1
ATOM 10404 O O . ILE B 1 618 ? 10.594 36.938 10.398 1 91.44 618 ILE B O 1
ATOM 10408 N N . THR B 1 619 ? 10.938 37.812 12.344 1 92.94 619 THR B N 1
ATOM 10409 C CA . THR B 1 619 ? 9.656 38.531 12.344 1 92.94 619 THR B CA 1
ATOM 10410 C C . THR B 1 619 ? 9.812 39.938 11.766 1 92.94 619 THR B C 1
ATOM 10412 O O . THR B 1 619 ? 10.75 40.656 12.109 1 92.94 619 THR B O 1
ATOM 10415 N N . VAL B 1 620 ? 8.969 40.25 10.82 1 93.5 620 VAL B N 1
ATOM 10416 C CA . VAL B 1 620 ? 8.93 41.562 10.234 1 93.5 620 VAL B CA 1
ATOM 10417 C C . VAL B 1 620 ? 7.57 42.219 10.508 1 93.5 620 VAL B C 1
ATOM 10419 O O . VAL B 1 620 ? 6.527 41.625 10.219 1 93.5 620 VAL B O 1
ATOM 10422 N N . PHE B 1 621 ? 7.594 43.344 10.992 1 91.19 621 PHE B N 1
ATOM 10423 C CA . PHE B 1 621 ? 6.359 44.094 11.25 1 91.19 621 PHE B CA 1
ATOM 10424 C C . PHE B 1 621 ? 5.965 44.906 10.031 1 91.19 621 PHE B C 1
ATOM 10426 O O . PHE B 1 621 ? 6.77 45.688 9.516 1 91.19 621 PHE B O 1
ATOM 10433 N N . THR B 1 622 ? 4.852 44.719 9.398 1 86.81 622 THR B N 1
ATOM 10434 C CA . THR B 1 622 ? 4.414 45.312 8.148 1 86.81 622 THR B CA 1
ATOM 10435 C C . THR B 1 622 ? 3.949 46.75 8.375 1 86.81 622 THR B C 1
ATOM 10437 O O . THR B 1 622 ? 3.959 47.562 7.445 1 86.81 622 THR B O 1
ATOM 10440 N N . GLY B 1 623 ? 3.641 47.219 9.484 1 78.62 623 GLY B N 1
ATOM 10441 C CA . GLY B 1 623 ? 3.096 48.562 9.719 1 78.62 623 GLY B CA 1
ATOM 10442 C C . GLY B 1 623 ? 1.681 48.719 9.195 1 78.62 623 GLY B C 1
ATOM 10443 O O . GLY B 1 623 ? 1.106 47.781 8.641 1 78.62 623 GLY B O 1
ATOM 10444 N N . PRO B 1 624 ? 1.075 49.844 9.289 1 78.19 624 PRO B N 1
ATOM 10445 C CA . PRO B 1 624 ? -0.315 50.062 8.891 1 78.19 624 PRO B CA 1
ATOM 10446 C C . PRO B 1 624 ? -0.499 50.062 7.375 1 78.19 624 PRO B C 1
ATOM 10448 O O . PRO B 1 624 ? -1.577 49.719 6.879 1 78.19 624 PRO B O 1
ATOM 10451 N N . ASN B 1 625 ? 0.539 50.438 6.656 1 81.56 625 ASN B N 1
ATOM 10452 C CA . ASN B 1 625 ? 0.392 50.531 5.207 1 81.56 625 ASN B CA 1
ATOM 10453 C C . ASN B 1 625 ? 1.085 49.375 4.496 1 81.56 625 ASN B C 1
ATOM 10455 O O . ASN B 1 625 ? 1.227 49.375 3.271 1 81.56 625 ASN B O 1
ATOM 10459 N N . TYR B 1 626 ? 1.505 48.344 5.176 1 87.94 626 TYR B N 1
ATOM 10460 C CA . TYR B 1 626 ? 2.117 47.156 4.629 1 87.94 626 TYR B CA 1
ATOM 10461 C C . TYR B 1 626 ? 3.326 47.5 3.766 1 87.94 626 TYR B C 1
ATOM 10463 O O . TYR B 1 626 ? 3.533 46.906 2.705 1 87.94 626 TYR B O 1
ATOM 10471 N N . ARG B 1 627 ? 4.012 48.531 4.129 1 88.25 627 ARG B N 1
ATOM 10472 C CA . ARG B 1 627 ? 5.227 48.938 3.426 1 88.25 627 ARG B CA 1
ATOM 10473 C C . ARG B 1 627 ? 6.461 48.688 4.289 1 88.25 627 ARG B C 1
ATOM 10475 O O . ARG B 1 627 ? 6.449 49 5.488 1 88.25 627 ARG B O 1
ATOM 10482 N N . VAL B 1 628 ? 7.426 48.094 3.711 1 90.31 628 VAL B N 1
ATOM 10483 C CA . VAL B 1 628 ? 8.656 47.781 4.426 1 90.31 628 VAL B CA 1
ATOM 10484 C C . VAL B 1 628 ? 9.859 48.25 3.609 1 90.31 628 VAL B C 1
ATOM 10486 O O . VAL B 1 628 ? 9.875 48.125 2.383 1 90.31 628 VAL B O 1
ATOM 10489 N N . ALA B 1 629 ? 10.82 48.812 4.27 1 88.62 629 ALA B N 1
ATOM 10490 C CA . ALA B 1 629 ? 12.039 49.25 3.604 1 88.62 629 ALA B CA 1
ATOM 10491 C C . ALA B 1 629 ? 12.859 48.062 3.092 1 88.62 629 ALA B C 1
ATOM 10493 O O . ALA B 1 629 ? 13.031 47.094 3.797 1 88.62 629 ALA B O 1
ATOM 10494 N N . PRO B 1 630 ? 13.297 48.188 1.898 1 89.94 630 PRO B N 1
ATOM 10495 C CA . PRO B 1 630 ? 14.109 47.125 1.34 1 89.94 630 PRO B CA 1
ATOM 10496 C C . PRO B 1 630 ? 15.367 46.844 2.168 1 89.94 630 PRO B C 1
ATOM 10498 O O . PRO B 1 630 ? 15.828 45.688 2.223 1 89.94 630 PRO B O 1
ATOM 10501 N N . SER B 1 631 ? 15.867 47.812 2.83 1 89 631 SER B N 1
ATOM 10502 C CA . SER B 1 631 ? 17.062 47.656 3.635 1 89 631 SER B CA 1
ATOM 10503 C C . SER B 1 631 ? 16.828 46.719 4.809 1 89 631 SER B C 1
ATOM 10505 O O . SER B 1 631 ? 17.703 45.938 5.172 1 89 631 SER B O 1
ATOM 10507 N N . ILE B 1 632 ? 15.656 46.781 5.336 1 90.5 632 ILE B N 1
ATOM 10508 C CA . ILE B 1 632 ? 15.305 45.938 6.453 1 90.5 632 ILE B CA 1
ATOM 10509 C C . ILE B 1 632 ? 15.227 44.469 5.977 1 90.5 632 ILE B C 1
ATOM 10511 O O . ILE B 1 632 ? 15.734 43.562 6.641 1 90.5 632 ILE B O 1
ATOM 10515 N N . LEU B 1 633 ? 14.617 44.281 4.871 1 92.44 633 LEU B N 1
ATOM 10516 C CA . LEU B 1 633 ? 14.477 42.938 4.316 1 92.44 633 LEU B CA 1
ATOM 10517 C C . LEU B 1 633 ? 15.836 42.344 3.934 1 92.44 633 LEU B C 1
ATOM 10519 O O . LEU B 1 633 ? 16.078 41.156 4.121 1 92.44 633 LEU B O 1
ATOM 10523 N N . ARG B 1 634 ? 16.688 43.188 3.406 1 91.44 634 ARG B N 1
ATOM 10524 C CA . ARG B 1 634 ? 18.031 42.75 3.053 1 91.44 634 ARG B CA 1
ATOM 10525 C C . ARG B 1 634 ? 18.828 42.375 4.301 1 91.44 634 ARG B C 1
ATOM 10527 O O . ARG B 1 634 ? 19.578 41.406 4.297 1 91.44 634 ARG B O 1
ATOM 10534 N N . ALA B 1 635 ? 18.672 43.156 5.254 1 91.19 635 ALA B N 1
ATOM 10535 C CA . ALA B 1 635 ? 19.359 42.875 6.512 1 91.19 635 ALA B CA 1
ATOM 10536 C C . ALA B 1 635 ? 18.891 41.562 7.121 1 91.19 635 ALA B C 1
ATOM 10538 O O . ALA B 1 635 ? 19.703 40.812 7.648 1 91.19 635 ALA B O 1
ATOM 10539 N N . LYS B 1 636 ? 17.625 41.375 7.07 1 91.5 636 LYS B N 1
ATOM 10540 C CA . LYS B 1 636 ? 17.062 40.156 7.605 1 91.5 636 LYS B CA 1
ATOM 10541 C C . LYS B 1 636 ? 17.5 38.938 6.781 1 91.5 636 LYS B C 1
ATOM 10543 O O . LYS B 1 636 ? 17.766 37.875 7.324 1 91.5 636 LYS B O 1
ATOM 10548 N N . LEU B 1 637 ? 17.516 39.094 5.508 1 90.75 637 LEU B N 1
ATOM 10549 C CA . LEU B 1 637 ? 18 38.031 4.637 1 90.75 637 LEU B CA 1
ATOM 10550 C C . LEU B 1 637 ? 19.438 37.656 4.957 1 90.75 637 LEU B C 1
ATOM 10552 O O . LEU B 1 637 ? 19.781 36.469 5.043 1 90.75 637 LEU B O 1
ATOM 10556 N N . GLU B 1 638 ? 20.25 38.625 5.137 1 87.81 638 GLU B N 1
ATOM 10557 C CA . GLU B 1 638 ? 21.641 38.406 5.48 1 87.81 638 GLU B CA 1
ATOM 10558 C C . GLU B 1 638 ? 21.781 37.75 6.852 1 87.81 638 GLU B C 1
ATOM 10560 O O . GLU B 1 638 ? 22.672 36.938 7.062 1 87.81 638 GLU B O 1
ATOM 10565 N N . GLY B 1 639 ? 20.906 38.156 7.688 1 84.81 639 GLY B N 1
ATOM 10566 C CA . GLY B 1 639 ? 20.891 37.531 9 1 84.81 639 GLY B CA 1
ATOM 10567 C C . GLY B 1 639 ? 20.531 36.062 8.961 1 84.81 639 GLY B C 1
ATOM 10568 O O . GLY B 1 639 ? 21.125 35.25 9.688 1 84.81 639 GLY B O 1
ATOM 10569 N N . LEU B 1 640 ? 19.547 35.719 8.141 1 85.25 640 LEU B N 1
ATOM 10570 C CA . LEU B 1 640 ? 19.141 34.312 7.984 1 85.25 640 LEU B CA 1
ATOM 10571 C C . LEU B 1 640 ? 20.281 33.5 7.406 1 85.25 640 LEU B C 1
ATOM 10573 O O . LEU B 1 640 ? 20.531 32.375 7.859 1 85.25 640 LEU B O 1
ATOM 10577 N N . ARG B 1 641 ? 20.922 34.062 6.453 1 80.75 641 ARG B N 1
ATOM 10578 C CA . ARG B 1 641 ? 22.031 33.375 5.801 1 80.75 641 ARG B CA 1
ATOM 10579 C C . ARG B 1 641 ? 23.203 33.188 6.754 1 80.75 641 ARG B C 1
ATOM 10581 O O . ARG B 1 641 ? 23.859 32.125 6.754 1 80.75 641 ARG B O 1
ATOM 10588 N N . ALA B 1 642 ? 23.406 34.188 7.535 1 76.94 642 ALA B N 1
ATOM 10589 C CA . ALA B 1 642 ? 24.516 34.156 8.484 1 76.94 642 ALA B CA 1
ATOM 10590 C C . ALA B 1 642 ? 24.281 33.094 9.555 1 76.94 642 ALA B C 1
ATOM 10592 O O . ALA B 1 642 ? 25.234 32.469 10.039 1 76.94 642 ALA B O 1
ATOM 10593 N N . ARG B 1 643 ? 23.047 32.844 9.805 1 74.31 643 ARG B N 1
ATOM 10594 C CA . ARG B 1 643 ? 22.688 31.859 10.82 1 74.31 643 ARG B CA 1
ATOM 10595 C C . ARG B 1 643 ? 22.562 30.469 10.219 1 74.31 643 ARG B C 1
ATOM 10597 O O . ARG B 1 643 ? 22.422 29.484 10.938 1 74.31 643 ARG B O 1
ATOM 10604 N N . GLY B 1 644 ? 22.75 30.375 8.914 1 71.69 644 GLY B N 1
ATOM 10605 C CA . GLY B 1 644 ? 22.688 29.078 8.242 1 71.69 644 GLY B CA 1
ATOM 10606 C C . GLY B 1 644 ? 21.297 28.5 8.188 1 71.69 644 GLY B C 1
ATOM 10607 O O . GLY B 1 644 ? 21.109 27.281 8.109 1 71.69 644 GLY B O 1
ATOM 10608 N N . LEU B 1 645 ? 20.312 29.281 8.352 1 74.19 645 LEU B N 1
ATOM 10609 C CA . LEU B 1 645 ? 18.938 28.812 8.336 1 74.19 645 LEU B CA 1
ATOM 10610 C C . LEU B 1 645 ? 18.375 28.812 6.914 1 74.19 645 LEU B C 1
ATOM 10612 O O . LEU B 1 645 ? 17.531 29.625 6.57 1 74.19 645 LEU B O 1
ATOM 10616 N N . ILE B 1 646 ? 18.781 27.797 6.156 1 71.44 646 ILE B N 1
ATOM 10617 C CA . ILE B 1 646 ? 18.453 27.75 4.734 1 71.44 646 ILE B CA 1
ATOM 10618 C C . ILE B 1 646 ? 16.969 27.5 4.551 1 71.44 646 ILE B C 1
ATOM 10620 O O . ILE B 1 646 ? 16.359 27.969 3.576 1 71.44 646 ILE B O 1
ATOM 10624 N N . ASP B 1 647 ? 16.312 26.797 5.422 1 78.94 647 ASP B N 1
ATOM 10625 C CA . ASP B 1 647 ? 14.906 26.453 5.262 1 78.94 647 ASP B CA 1
ATOM 10626 C C . ASP B 1 647 ? 14 27.453 5.969 1 78.94 647 ASP B C 1
ATOM 10628 O O . ASP B 1 647 ? 12.773 27.375 5.871 1 78.94 647 ASP B O 1
ATOM 10632 N N . ALA B 1 648 ? 14.609 28.422 6.543 1 83.19 648 ALA B N 1
ATOM 10633 C CA . ALA B 1 648 ? 13.797 29.391 7.27 1 83.19 648 ALA B CA 1
ATOM 10634 C C . ALA B 1 648 ? 13.359 30.547 6.363 1 83.19 648 ALA B C 1
ATOM 10636 O O . ALA B 1 648 ? 13.711 30.578 5.18 1 83.19 648 ALA B O 1
ATOM 10637 N N . GLY B 1 649 ? 12.461 31.328 6.816 1 91.62 649 GLY B N 1
ATOM 10638 C CA . GLY B 1 649 ? 11.938 32.5 6.141 1 91.62 649 GLY B CA 1
ATOM 10639 C C . GLY B 1 649 ? 11.539 33.625 7.094 1 91.62 649 GLY B C 1
ATOM 10640 O O . GLY B 1 649 ? 12.078 33.719 8.195 1 91.62 649 GLY B O 1
ATOM 10641 N N . LEU B 1 650 ? 10.82 34.531 6.504 1 93.88 650 LEU B N 1
ATOM 10642 C CA . LEU B 1 650 ? 10.344 35.625 7.305 1 93.88 650 LEU B CA 1
ATOM 10643 C C . LEU B 1 650 ? 8.828 35.594 7.477 1 93.88 650 LEU B C 1
ATOM 10645 O O . LEU B 1 650 ? 8.109 35.219 6.539 1 93.88 650 LEU B O 1
ATOM 10649 N N . VAL B 1 651 ? 8.438 35.812 8.711 1 94.62 651 VAL B N 1
ATOM 10650 C CA . VAL B 1 651 ? 7.012 35.938 8.992 1 94.62 651 VAL B CA 1
ATOM 10651 C C . VAL B 1 651 ? 6.617 37.406 9.125 1 94.62 651 VAL B C 1
ATOM 10653 O O . VAL B 1 651 ? 7.293 38.156 9.805 1 94.62 651 VAL B O 1
ATOM 10656 N N . PHE B 1 652 ? 5.633 37.781 8.375 1 93.88 652 PHE B N 1
ATOM 10657 C CA . PHE B 1 652 ? 5.117 39.156 8.438 1 93.88 652 PHE B CA 1
ATOM 10658 C C . PHE B 1 652 ? 3.959 39.25 9.422 1 93.88 652 PHE B C 1
ATOM 10660 O O . PHE B 1 652 ? 3 38.469 9.344 1 93.88 652 PHE B O 1
ATOM 10667 N N . VAL B 1 653 ? 4.094 40.125 10.352 1 93.06 653 VAL B N 1
ATOM 10668 C CA . VAL B 1 653 ? 3.078 40.312 11.383 1 93.06 653 VAL B CA 1
ATOM 10669 C C . VAL B 1 653 ? 2.586 41.781 11.375 1 93.06 653 VAL B C 1
ATOM 10671 O O . VAL B 1 653 ? 3.354 42.688 11.094 1 93.06 653 VAL B O 1
ATOM 10674 N N . ASN B 1 654 ? 1.329 41.938 11.609 1 88 654 ASN B N 1
ATOM 10675 C CA . ASN B 1 654 ? 0.793 43.281 11.695 1 88 654 ASN B CA 1
ATOM 10676 C C . ASN B 1 654 ? 1.008 43.875 13.086 1 88 654 ASN B C 1
ATOM 10678 O O . ASN B 1 654 ? 1.699 43.312 13.922 1 88 654 ASN B O 1
ATOM 10682 N N . ASP B 1 655 ? 0.448 45.062 13.32 1 84.81 655 ASP B N 1
ATOM 10683 C CA . ASP B 1 655 ? 0.672 45.812 14.555 1 84.81 655 ASP B CA 1
ATOM 10684 C C . ASP B 1 655 ? 0.05 45.094 15.75 1 84.81 655 ASP B C 1
ATOM 10686 O O . ASP B 1 655 ? 0.507 45.281 16.891 1 84.81 655 ASP B O 1
ATOM 10690 N N . GLN B 1 656 ? -0.921 44.25 15.477 1 85.25 656 GLN B N 1
ATOM 10691 C CA . GLN B 1 656 ? -1.592 43.531 16.547 1 85.25 656 GLN B CA 1
ATOM 10692 C C . GLN B 1 656 ? -0.907 42.219 16.828 1 85.25 656 GLN B C 1
ATOM 10694 O O . GLN B 1 656 ? -1.301 41.469 17.75 1 85.25 656 GLN B O 1
ATOM 10699 N N . GLY B 1 657 ? 0.04 41.875 16.078 1 88.88 657 GLY B N 1
ATOM 10700 C CA . GLY B 1 657 ? 0.772 40.656 16.281 1 88.88 657 GLY B CA 1
ATOM 10701 C C . GLY B 1 657 ? 0.205 39.5 15.492 1 88.88 657 GLY B C 1
ATOM 10702 O O . GLY B 1 657 ? 0.622 38.344 15.68 1 88.88 657 GLY B O 1
ATOM 10703 N N . LEU B 1 658 ? -0.725 39.75 14.625 1 90.06 658 LEU B N 1
ATOM 10704 C CA . LEU B 1 658 ? -1.346 38.719 13.797 1 90.06 658 LEU B CA 1
ATOM 10705 C C . LEU B 1 658 ? -0.552 38.5 12.516 1 90.06 658 LEU B C 1
ATOM 10707 O O . LEU B 1 658 ? 0.033 39.438 11.969 1 90.06 658 LEU B O 1
ATOM 10711 N N . TYR B 1 659 ? -0.519 37.25 12.117 1 87.88 659 TYR B N 1
ATOM 10712 C CA . TYR B 1 659 ? 0.307 36.969 10.953 1 87.88 659 TYR B CA 1
ATOM 10713 C C . TYR B 1 659 ? -0.324 37.5 9.68 1 87.88 659 TYR B C 1
ATOM 10715 O O . TYR B 1 659 ? -1.55 37.531 9.539 1 87.88 659 TYR B O 1
ATOM 10723 N N . HIS B 1 660 ? 0.46 38 8.75 1 85.25 660 HIS B N 1
ATOM 10724 C CA . HIS B 1 660 ? 0.06 38.469 7.43 1 85.25 660 HIS B CA 1
ATOM 10725 C C . HIS B 1 660 ? 0.495 37.5 6.336 1 85.25 660 HIS B C 1
ATOM 10727 O O . HIS B 1 660 ? -0.221 37.312 5.352 1 85.25 660 HIS B O 1
ATOM 10733 N N . GLY B 1 661 ? 1.63 37 6.535 1 90.62 661 GLY B N 1
ATOM 10734 C CA . GLY B 1 661 ? 2.152 36.094 5.523 1 90.62 661 GLY B CA 1
ATOM 10735 C C . GLY B 1 661 ? 3.527 35.562 5.859 1 90.62 661 GLY B C 1
ATOM 10736 O O . GLY B 1 661 ? 4.09 35.875 6.906 1 90.62 661 GLY B O 1
ATOM 10737 N N . TYR B 1 662 ? 3.945 34.625 5.051 1 93.62 662 TYR B N 1
ATOM 10738 C CA . TYR B 1 662 ? 5.25 34 5.203 1 93.62 662 TYR B CA 1
ATOM 10739 C C . TYR B 1 662 ? 5.973 33.906 3.867 1 93.62 662 TYR B C 1
ATOM 10741 O O . TYR B 1 662 ? 5.352 33.625 2.836 1 93.62 662 TYR B O 1
ATOM 10749 N N . ILE B 1 663 ? 7.254 34.25 3.877 1 93.06 663 ILE B N 1
ATOM 10750 C CA . ILE B 1 663 ? 8.07 34.156 2.672 1 93.06 663 ILE B CA 1
ATOM 10751 C C . ILE B 1 663 ? 9.344 33.375 2.982 1 93.06 663 ILE B C 1
ATOM 10753 O O . ILE B 1 663 ? 9.945 33.531 4.043 1 93.06 663 ILE B O 1
ATOM 10757 N N . THR B 1 664 ? 9.688 32.469 2.148 1 90.44 664 THR B N 1
ATOM 10758 C CA . THR B 1 664 ? 10.875 31.641 2.354 1 90.44 664 THR B CA 1
ATOM 10759 C C . THR B 1 664 ? 12.141 32.438 2 1 90.44 664 THR B C 1
ATOM 10761 O O . THR B 1 664 ? 12.07 33.438 1.292 1 90.44 664 THR B O 1
ATOM 10764 N N . GLU B 1 665 ? 13.242 31.953 2.496 1 89.5 665 GLU B N 1
ATOM 10765 C CA . GLU B 1 665 ? 14.516 32.625 2.244 1 89.5 665 GLU B CA 1
ATOM 10766 C C . GLU B 1 665 ? 14.805 32.719 0.748 1 89.5 665 GLU B C 1
ATOM 10768 O O . GLU B 1 665 ? 15.242 33.75 0.253 1 89.5 665 GLU B O 1
ATOM 10773 N N . THR B 1 666 ? 14.57 31.641 0.047 1 85.56 666 THR B N 1
ATOM 10774 C CA . THR B 1 666 ? 14.852 31.578 -1.383 1 85.56 666 THR B CA 1
ATOM 10775 C C . THR B 1 666 ? 13.953 32.531 -2.152 1 85.56 666 THR B C 1
ATOM 10777 O O . THR B 1 666 ? 14.414 33.25 -3.057 1 85.56 666 THR B O 1
ATOM 10780 N N . GLU B 1 667 ? 12.758 32.562 -1.799 1 89 667 GLU B N 1
ATOM 10781 C CA . GLU B 1 667 ? 11.82 33.469 -2.461 1 89 667 GLU B CA 1
ATOM 10782 C C . GLU B 1 667 ? 12.133 34.938 -2.131 1 89 667 GLU B C 1
ATOM 10784 O O . GLU B 1 667 ? 11.969 35.812 -2.977 1 89 667 GLU B O 1
ATOM 10789 N N . LEU B 1 668 ? 12.508 35.125 -0.898 1 91.19 668 LEU B N 1
ATOM 10790 C CA . LEU B 1 668 ? 12.883 36.5 -0.48 1 91.19 668 LEU B CA 1
ATOM 10791 C C . LEU B 1 668 ? 14.078 37 -1.284 1 91.19 668 LEU B C 1
ATOM 10793 O O . LEU B 1 668 ? 14.086 38.125 -1.735 1 91.19 668 LEU B O 1
ATOM 10797 N N . ALA B 1 669 ? 15.031 36.125 -1.456 1 90.06 669 ALA B N 1
ATOM 10798 C CA . ALA B 1 669 ? 16.219 36.5 -2.238 1 90.06 669 ALA B CA 1
ATOM 10799 C C . ALA B 1 669 ? 15.836 36.812 -3.68 1 90.06 669 ALA B C 1
ATOM 10801 O O . ALA B 1 669 ? 16.328 37.812 -4.246 1 90.06 669 ALA B O 1
ATOM 10802 N N . ASP B 1 670 ? 15.008 36.062 -4.211 1 89.56 670 ASP B N 1
ATOM 10803 C CA . ASP B 1 670 ? 14.562 36.281 -5.582 1 89.56 670 ASP B CA 1
ATOM 10804 C C . ASP B 1 670 ? 13.789 37.594 -5.711 1 89.56 670 ASP B C 1
ATOM 10806 O O . ASP B 1 670 ? 13.945 38.312 -6.688 1 89.56 670 ASP B O 1
ATOM 10810 N N . ALA B 1 671 ? 12.961 37.812 -4.742 1 90.56 671 ALA B N 1
ATOM 10811 C CA . ALA B 1 671 ? 12.141 39.031 -4.762 1 90.56 671 ALA B CA 1
ATOM 10812 C C . ALA B 1 671 ? 13.008 40.281 -4.625 1 90.56 671 ALA B C 1
ATOM 10814 O O . ALA B 1 671 ? 12.781 41.25 -5.316 1 90.56 671 ALA B O 1
ATOM 10815 N N . LEU B 1 672 ? 13.977 40.25 -3.775 1 90.44 672 LEU B N 1
ATOM 10816 C CA . LEU B 1 672 ? 14.844 41.375 -3.543 1 90.44 672 LEU B CA 1
ATOM 10817 C C . LEU B 1 672 ? 15.734 41.656 -4.754 1 90.44 672 LEU B C 1
ATOM 10819 O O . LEU B 1 672 ? 16.016 42.812 -5.078 1 90.44 672 LEU B O 1
ATOM 10823 N N . ASP B 1 673 ? 16.125 40.594 -5.383 1 89.69 673 ASP B N 1
ATOM 10824 C CA . ASP B 1 673 ? 16.906 40.75 -6.609 1 89.69 673 ASP B CA 1
ATOM 10825 C C . ASP B 1 673 ? 16.062 41.375 -7.719 1 89.69 673 ASP B C 1
ATOM 10827 O O . ASP B 1 673 ? 16.578 42.188 -8.492 1 89.69 673 ASP B O 1
ATOM 10831 N N . ALA B 1 674 ? 14.875 41 -7.785 1 87.94 674 ALA B N 1
ATOM 10832 C CA . ALA B 1 674 ? 13.977 41.562 -8.789 1 87.94 674 ALA B CA 1
ATOM 10833 C C . ALA B 1 674 ? 13.719 43.031 -8.531 1 87.94 674 ALA B C 1
ATOM 10835 O O . ALA B 1 674 ? 13.633 43.844 -9.469 1 87.94 674 ALA B O 1
ATOM 10836 N N . VAL B 1 675 ? 13.539 43.406 -7.32 1 86.5 675 VAL B N 1
ATOM 10837 C CA . VAL B 1 675 ? 13.281 44.781 -6.945 1 86.5 675 VAL B CA 1
ATOM 10838 C C . VAL B 1 675 ? 14.531 45.625 -7.199 1 86.5 675 VAL B C 1
ATOM 10840 O O . VAL B 1 675 ? 14.422 46.781 -7.625 1 86.5 675 VAL B O 1
ATOM 10843 N N . ALA B 1 676 ? 15.672 45.125 -6.902 1 84.56 676 ALA B N 1
ATOM 10844 C CA . ALA B 1 676 ? 16.938 45.844 -7.121 1 84.56 676 ALA B CA 1
ATOM 10845 C C . ALA B 1 676 ? 17.141 46.125 -8.602 1 84.56 676 ALA B C 1
ATOM 10847 O O . ALA B 1 676 ? 17.703 47.156 -8.953 1 84.56 676 ALA B O 1
ATOM 10848 N N . ARG B 1 677 ? 16.688 45.281 -9.375 1 84 677 ARG B N 1
ATOM 10849 C CA . ARG B 1 677 ? 16.844 45.469 -10.812 1 84 677 ARG B CA 1
ATOM 10850 C C . ARG B 1 677 ? 15.961 46.625 -11.312 1 84 677 ARG B C 1
ATOM 10852 O O . ARG B 1 677 ? 16.266 47.25 -12.32 1 84 677 ARG B O 1
ATOM 10859 N N . LEU B 1 678 ? 14.844 46.812 -10.688 1 77.31 678 LEU B N 1
ATOM 10860 C CA . LEU B 1 678 ? 13.914 47.875 -11.109 1 77.31 678 LEU B CA 1
ATOM 10861 C C . LEU B 1 678 ? 14.328 49.219 -10.539 1 77.31 678 LEU B C 1
ATOM 10863 O O . LEU B 1 678 ? 13.703 50.25 -10.836 1 77.31 678 LEU B O 1
ATOM 10867 N N . ASP B 1 679 ? 15.484 49.438 -9.961 1 65.75 679 ASP B N 1
ATOM 10868 C CA . ASP B 1 679 ? 16.062 50.656 -9.398 1 65.75 679 ASP B CA 1
ATOM 10869 C C . ASP B 1 679 ? 15.055 51.406 -8.531 1 65.75 679 ASP B C 1
ATOM 10871 O O . ASP B 1 679 ? 14.969 52.625 -8.586 1 65.75 679 ASP B O 1
ATOM 10875 N N . ASP B 1 680 ? 14.148 50.688 -7.988 1 64.38 680 ASP B N 1
ATOM 10876 C CA . ASP B 1 680 ? 13.141 51.312 -7.137 1 64.38 680 ASP B CA 1
ATOM 10877 C C . ASP B 1 680 ? 13.586 51.312 -5.676 1 64.38 680 ASP B C 1
ATOM 10879 O O . ASP B 1 68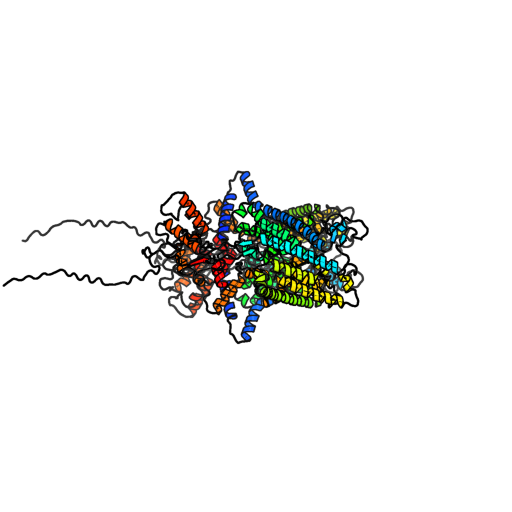0 ? 13.711 50.25 -5.055 1 64.38 680 ASP B O 1
ATOM 10883 N N . ASP B 1 681 ? 14.117 52.5 -5.172 1 64.56 681 ASP B N 1
ATOM 10884 C CA . ASP B 1 681 ? 14.641 52.625 -3.812 1 64.56 681 ASP B CA 1
ATOM 10885 C C . ASP B 1 681 ? 13.523 52.938 -2.818 1 64.56 681 ASP B C 1
ATOM 10887 O O . ASP B 1 681 ? 13.781 53.188 -1.644 1 64.56 681 ASP B O 1
ATOM 10891 N N . GLY B 1 682 ? 12.266 52.844 -3.252 1 78.5 682 GLY B N 1
ATOM 10892 C CA . GLY B 1 682 ? 11.18 53.156 -2.336 1 78.5 682 GLY B CA 1
ATOM 10893 C C . GLY B 1 682 ? 10.75 52 -1.483 1 78.5 682 GLY B C 1
ATOM 10894 O O . GLY B 1 682 ? 11.273 50.875 -1.626 1 78.5 682 GLY B O 1
ATOM 10895 N N . ASP B 1 683 ? 9.953 52.281 -0.454 1 85.19 683 ASP B N 1
ATOM 10896 C CA . ASP B 1 683 ? 9.398 51.219 0.404 1 85.19 683 ASP B CA 1
ATOM 10897 C C . ASP B 1 683 ? 8.633 50.188 -0.415 1 85.19 683 ASP B C 1
ATOM 10899 O O . ASP B 1 683 ? 7.953 50.531 -1.385 1 85.19 683 ASP B O 1
ATOM 10903 N N . ILE B 1 684 ? 8.852 48.969 -0.144 1 85.94 684 ILE B N 1
ATOM 10904 C CA . ILE B 1 684 ? 8.227 47.844 -0.85 1 85.94 684 ILE B CA 1
ATOM 10905 C C . ILE B 1 684 ? 6.816 47.625 -0.316 1 85.94 684 ILE B C 1
ATOM 10907 O O . ILE B 1 684 ? 6.617 47.5 0.896 1 85.94 684 ILE B O 1
ATOM 10911 N N . ASN B 1 685 ? 5.879 47.688 -1.216 1 85.75 685 ASN B N 1
ATOM 10912 C CA . ASN B 1 685 ? 4.508 47.312 -0.872 1 85.75 685 ASN B CA 1
ATOM 10913 C C . ASN B 1 685 ? 4.297 45.812 -0.906 1 85.75 685 ASN B C 1
ATOM 10915 O O . ASN B 1 685 ? 4.406 45.188 -1.964 1 85.75 685 ASN B O 1
ATOM 10919 N N . LEU B 1 686 ? 3.928 45.219 0.194 1 87.69 686 LEU B N 1
ATOM 10920 C CA . LEU B 1 686 ? 3.803 43.781 0.331 1 87.69 686 LEU B CA 1
ATOM 10921 C C . LEU B 1 686 ? 2.539 43.25 -0.359 1 87.69 686 LEU B C 1
ATOM 10923 O O . LEU B 1 686 ? 2.396 42.062 -0.603 1 87.69 686 LEU B O 1
ATOM 10927 N N . LEU B 1 687 ? 1.609 44.094 -0.681 1 85.19 687 LEU B N 1
ATOM 10928 C CA . LEU B 1 687 ? 0.324 43.719 -1.245 1 85.19 687 LEU B CA 1
ATOM 10929 C C . LEU B 1 687 ? 0.354 43.781 -2.768 1 85.19 687 LEU B C 1
ATOM 10931 O O . LEU B 1 687 ? -0.568 43.312 -3.436 1 85.19 687 LEU B O 1
ATOM 10935 N N . ASP B 1 688 ? 1.423 44.375 -3.307 1 82.12 688 ASP B N 1
ATOM 10936 C CA . ASP B 1 688 ? 1.505 44.531 -4.758 1 82.12 688 ASP B CA 1
ATOM 10937 C C . ASP B 1 688 ? 2.85 44.062 -5.285 1 82.12 688 ASP B C 1
ATOM 10939 O O . ASP B 1 688 ? 3.803 43.875 -4.52 1 82.12 688 ASP B O 1
ATOM 10943 N N . GLY B 1 689 ? 2.801 43.719 -6.496 1 82.25 689 GLY B N 1
ATOM 10944 C CA . GLY B 1 689 ? 4.043 43.344 -7.164 1 82.25 689 GLY B CA 1
ATOM 10945 C C . GLY B 1 689 ? 4.453 41.906 -6.941 1 82.25 689 GLY B C 1
ATOM 10946 O O . GLY B 1 689 ? 3.602 41.031 -6.852 1 82.25 689 GLY B O 1
ATOM 10947 N N . ILE B 1 690 ? 5.773 41.688 -6.883 1 85.31 690 ILE B N 1
ATOM 10948 C CA . ILE B 1 690 ? 6.352 40.344 -6.836 1 85.31 690 ILE B CA 1
ATOM 10949 C C . ILE B 1 690 ? 6.133 39.75 -5.453 1 85.31 690 ILE B C 1
ATOM 10951 O O . ILE B 1 690 ? 5.93 38.531 -5.32 1 85.31 690 ILE B O 1
ATOM 10955 N N . PHE B 1 691 ? 6.074 40.562 -4.449 1 88.19 691 PHE B N 1
ATOM 10956 C CA . PHE B 1 691 ? 5.926 40.094 -3.088 1 88.19 691 PHE B CA 1
ATOM 10957 C C . PHE B 1 691 ? 4.516 39.531 -2.857 1 88.19 691 PHE B C 1
ATOM 10959 O O . PHE B 1 691 ? 4.332 38.562 -2.121 1 88.19 691 PHE B O 1
ATOM 10966 N N . SER B 1 692 ? 3.557 40.156 -3.533 1 86 692 SER B N 1
ATOM 10967 C CA . SER B 1 692 ? 2.178 39.719 -3.389 1 86 692 SER B CA 1
ATOM 10968 C C . SER B 1 692 ? 2.01 38.281 -3.91 1 86 692 SER B C 1
ATOM 10970 O O . SER B 1 692 ? 1.196 37.531 -3.387 1 86 692 SER B O 1
ATOM 10972 N N . GLY B 1 693 ? 2.807 37.969 -4.852 1 84.81 693 GLY B N 1
ATOM 10973 C CA . GLY B 1 693 ? 2.717 36.656 -5.441 1 84.81 693 GLY B CA 1
ATOM 10974 C C . GLY B 1 693 ? 3.543 35.594 -4.703 1 84.81 693 GLY B C 1
ATOM 10975 O O . GLY B 1 693 ? 3.256 34.406 -4.777 1 84.81 693 GLY B O 1
ATOM 10976 N N . LEU B 1 694 ? 4.516 36.062 -4.004 1 89.12 694 LEU B N 1
ATOM 10977 C CA . LEU B 1 694 ? 5.457 35.094 -3.4 1 89.12 694 LEU B CA 1
ATOM 10978 C C . LEU B 1 694 ? 5.125 34.875 -1.931 1 89.12 694 LEU B C 1
ATOM 10980 O O . LEU B 1 694 ? 5.426 33.812 -1.383 1 89.12 694 LEU B O 1
ATOM 10984 N N . ILE B 1 695 ? 4.48 35.875 -1.325 1 91.06 695 ILE B N 1
ATOM 10985 C CA . ILE B 1 695 ? 4.137 35.75 0.086 1 91.06 695 ILE B CA 1
ATOM 10986 C C . ILE B 1 695 ? 2.934 34.812 0.241 1 91.06 695 ILE B C 1
ATOM 10988 O O . ILE B 1 695 ? 1.905 35 -0.409 1 91.06 695 ILE B O 1
ATOM 10992 N N . ASN B 1 696 ? 3.129 33.781 1.032 1 91.31 696 ASN B N 1
ATOM 10993 C CA . ASN B 1 696 ? 2.004 32.938 1.393 1 91.31 696 ASN B CA 1
ATOM 10994 C C . ASN B 1 696 ? 1.12 33.594 2.451 1 91.31 696 ASN B C 1
ATOM 10996 O O . ASN B 1 696 ? 1.479 33.625 3.631 1 91.31 696 ASN B O 1
ATOM 11000 N N . ARG B 1 697 ? -0.009 33.969 2.08 1 89.38 697 ARG B N 1
ATOM 11001 C CA . ARG B 1 697 ? -0.88 34.75 2.969 1 89.38 697 ARG B CA 1
ATOM 11002 C C . ARG B 1 697 ? -1.784 33.812 3.775 1 89.38 697 ARG B C 1
ATOM 11004 O O . ARG B 1 697 ? -2.494 34.25 4.68 1 89.38 697 ARG B O 1
ATOM 11011 N N . SER B 1 698 ? -1.748 32.594 3.445 1 90.25 698 SER B N 1
ATOM 11012 C CA . SER B 1 698 ? -2.602 31.656 4.168 1 90.25 698 SER B CA 1
ATOM 11013 C C . SER B 1 698 ? -1.81 30.438 4.645 1 90.25 698 SER B C 1
ATOM 11015 O O . SER B 1 698 ? -2.182 29.297 4.359 1 90.25 698 SER B O 1
ATOM 11017 N N . PRO B 1 699 ? -0.863 30.688 5.461 1 90.81 699 PRO B N 1
ATOM 11018 C CA . PRO B 1 699 ? -0.117 29.531 5.98 1 90.81 699 PRO B CA 1
ATOM 11019 C C . PRO B 1 699 ? -0.934 28.703 6.957 1 90.81 699 PRO B C 1
ATOM 11021 O O . PRO B 1 699 ? -1.899 29.188 7.547 1 90.81 699 PRO B O 1
ATOM 11024 N N . VAL B 1 700 ? -0.592 27.453 7.086 1 93.56 700 VAL B N 1
ATOM 11025 C CA . VAL B 1 700 ? -1.244 26.594 8.062 1 93.56 700 VAL B CA 1
ATOM 11026 C C . VAL B 1 700 ? -0.778 26.953 9.469 1 93.56 700 VAL B C 1
ATOM 11028 O O . VAL B 1 700 ? 0.416 27.141 9.703 1 93.56 700 VAL B O 1
ATOM 11031 N N . SER B 1 701 ? -1.68 27.156 10.359 1 93.44 701 SER B N 1
ATOM 11032 C CA . SER B 1 701 ? -1.338 27.547 11.719 1 93.44 701 SER B CA 1
ATOM 11033 C C . SER B 1 701 ? -1.994 26.625 12.75 1 93.44 701 SER B C 1
ATOM 11035 O O . SER B 1 701 ? -2.975 25.938 12.438 1 93.44 701 SER B O 1
ATOM 11037 N N . VAL B 1 702 ? -1.395 26.547 13.867 1 94.19 702 VAL B N 1
ATOM 11038 C CA . VAL B 1 702 ? -1.89 25.734 14.977 1 94.19 702 VAL B CA 1
ATOM 11039 C C . VAL B 1 702 ? -1.672 26.469 16.297 1 94.19 702 VAL B C 1
ATOM 11041 O O . VAL B 1 702 ? -0.792 27.328 16.391 1 94.19 702 VAL B O 1
ATOM 11044 N N . SER B 1 703 ? -2.502 26.188 17.25 1 94.56 703 SER B N 1
ATOM 11045 C CA . SER B 1 703 ? -2.383 26.812 18.562 1 94.56 703 SER B CA 1
ATOM 11046 C C . SER B 1 703 ? -1.165 26.297 19.312 1 94.56 703 SER B C 1
ATOM 11048 O O . SER B 1 703 ? -0.804 25.125 19.188 1 94.56 703 SER B O 1
ATOM 11050 N N . ALA B 1 704 ? -0.566 27.188 20.125 1 95.5 704 ALA B N 1
ATOM 11051 C CA . ALA B 1 704 ? 0.6 26.812 20.922 1 95.5 704 ALA B CA 1
ATOM 11052 C C . ALA B 1 704 ? 0.24 25.766 21.969 1 95.5 704 ALA B C 1
ATOM 11054 O O . ALA B 1 704 ? 1.08 24.938 22.344 1 95.5 704 ALA B O 1
ATOM 11055 N N . LYS B 1 705 ? -0.995 25.75 22.344 1 94.38 705 LYS B N 1
ATOM 11056 C CA . LYS B 1 705 ? -1.418 24.844 23.406 1 94.38 705 LYS B CA 1
ATOM 11057 C C . LYS B 1 705 ? -2.01 23.562 22.828 1 94.38 705 LYS B C 1
ATOM 11059 O O . LYS B 1 705 ? -2.508 22.719 23.562 1 94.38 705 LYS B O 1
ATOM 11064 N N . ALA B 1 706 ? -1.874 23.438 21.516 1 94.88 706 ALA B N 1
ATOM 11065 C CA . ALA B 1 706 ? -2.326 22.203 20.891 1 94.88 706 ALA B CA 1
ATOM 11066 C C . ALA B 1 706 ? -1.402 21.031 21.234 1 94.88 706 ALA B C 1
ATOM 11068 O O . ALA B 1 706 ? -0.221 21.234 21.531 1 94.88 706 ALA B O 1
ATOM 11069 N N . PRO B 1 707 ? -1.995 19.828 21.266 1 94.69 707 PRO B N 1
ATOM 11070 C CA . PRO B 1 707 ? -1.142 18.656 21.484 1 94.69 707 PRO B CA 1
ATOM 11071 C C . PRO B 1 707 ? -0.05 18.516 20.422 1 94.69 707 PRO B C 1
ATOM 11073 O O . PRO B 1 707 ? -0.285 18.797 19.25 1 94.69 707 PRO B O 1
ATOM 11076 N N . LEU B 1 708 ? 1.095 18.062 20.828 1 96.19 708 LEU B N 1
ATOM 11077 C CA . LEU B 1 708 ? 2.238 17.906 19.938 1 96.19 708 LEU B CA 1
ATOM 11078 C C . LEU B 1 708 ? 1.925 16.938 18.812 1 96.19 708 LEU B C 1
ATOM 11080 O O . LEU B 1 708 ? 2.535 17 17.734 1 96.19 708 LEU B O 1
ATOM 11084 N N . GLU B 1 709 ? 0.965 16.016 18.984 1 96.06 709 GLU B N 1
ATOM 11085 C CA . GLU B 1 709 ? 0.523 15.07 17.969 1 96.06 709 GLU B CA 1
ATOM 11086 C C . GLU B 1 709 ? 0.006 15.789 16.734 1 96.06 709 GLU B C 1
ATOM 11088 O O . GLU B 1 709 ? 0.15 15.289 15.617 1 96.06 709 GLU B O 1
ATOM 11093 N N . TYR B 1 710 ? -0.554 17 16.953 1 96.19 710 TYR B N 1
ATOM 11094 C CA . TYR B 1 710 ? -1.04 17.781 15.82 1 96.19 710 TYR B CA 1
ATOM 11095 C C . TYR B 1 710 ? 0.101 18.156 14.875 1 96.19 710 TYR B C 1
ATOM 11097 O O . TYR B 1 710 ? -0.005 17.953 13.656 1 96.19 710 TYR B O 1
ATOM 11105 N N . ALA B 1 711 ? 1.177 18.609 15.492 1 96.38 711 ALA B N 1
ATOM 11106 C CA . ALA B 1 711 ? 2.326 19 14.688 1 96.38 711 ALA B CA 1
ATOM 11107 C C . ALA B 1 711 ? 2.908 17.797 13.938 1 96.38 711 ALA B C 1
ATOM 11109 O O . ALA B 1 711 ? 3.246 17.906 12.758 1 96.38 711 ALA B O 1
ATOM 11110 N N . VAL B 1 712 ? 3.021 16.672 14.602 1 96.62 712 VAL B N 1
ATOM 11111 C CA . VAL B 1 712 ? 3.566 15.469 13.984 1 96.62 712 VAL B CA 1
ATOM 11112 C C . VAL B 1 712 ? 2.707 15.07 12.789 1 96.62 712 VAL B C 1
ATOM 11114 O O . VAL B 1 712 ? 3.229 14.805 11.703 1 96.62 712 VAL B O 1
ATOM 11117 N N . GLU B 1 713 ? 1.389 15.047 12.953 1 96.25 713 GLU B N 1
ATOM 11118 C CA . GLU B 1 713 ? 0.469 14.641 11.891 1 96.25 713 GLU B CA 1
ATOM 11119 C C . GLU B 1 713 ? 0.499 15.625 10.727 1 96.25 713 GLU B C 1
ATOM 11121 O O . GLU B 1 713 ? 0.439 15.219 9.562 1 96.25 713 GLU B O 1
ATOM 11126 N N . MET B 1 714 ? 0.608 16.891 11.047 1 96.62 714 MET B N 1
ATOM 11127 C CA . MET B 1 714 ? 0.589 17.922 10 1 96.62 714 MET B CA 1
ATOM 11128 C C . MET B 1 714 ? 1.859 17.859 9.164 1 96.62 714 MET B C 1
ATOM 11130 O O . MET B 1 714 ? 1.8 17.953 7.934 1 96.62 714 MET B O 1
ATOM 11134 N N . PHE B 1 715 ? 3.008 17.672 9.82 1 96.44 715 PHE B N 1
ATOM 11135 C CA . PHE B 1 715 ? 4.262 17.562 9.078 1 96.44 715 PHE B CA 1
ATOM 11136 C C . PHE B 1 715 ? 4.324 16.266 8.297 1 96.44 715 PHE B C 1
ATOM 11138 O O . PHE B 1 715 ? 4.863 16.219 7.188 1 96.44 715 PHE B O 1
ATOM 11145 N N . ASP B 1 716 ? 3.789 15.25 8.844 1 95.56 716 ASP B N 1
ATOM 11146 C CA . ASP B 1 716 ? 3.889 13.922 8.242 1 95.56 716 ASP B CA 1
ATOM 11147 C C . ASP B 1 716 ? 2.875 13.75 7.113 1 95.56 716 ASP B C 1
ATOM 11149 O O . ASP B 1 716 ? 3.234 13.352 6.004 1 95.56 716 ASP B O 1
ATOM 11153 N N . LYS B 1 717 ? 1.618 14.086 7.34 1 95.19 717 LYS B N 1
ATOM 11154 C CA . LYS B 1 717 ? 0.55 13.773 6.395 1 95.19 717 LYS B CA 1
ATOM 11155 C C . LYS B 1 717 ? 0.369 14.898 5.379 1 95.19 717 LYS B C 1
ATOM 11157 O O . LYS B 1 717 ? 0.106 14.641 4.203 1 95.19 717 LYS B O 1
ATOM 11162 N N . LEU B 1 718 ? 0.493 16.172 5.82 1 95.62 718 LEU B N 1
ATOM 11163 C CA . LEU B 1 718 ? 0.319 17.281 4.895 1 95.62 718 LEU B CA 1
ATOM 11164 C C . LEU B 1 718 ? 1.635 17.625 4.203 1 95.62 718 LEU B C 1
ATOM 11166 O O . LEU B 1 718 ? 1.643 18.312 3.18 1 95.62 718 LEU B O 1
ATOM 11170 N N . GLY B 1 719 ? 2.762 17.188 4.777 1 95.06 719 GLY B N 1
ATOM 11171 C CA . GLY B 1 719 ? 4.062 17.469 4.188 1 95.06 719 GLY B CA 1
ATOM 11172 C C . GLY B 1 719 ? 4.449 18.922 4.246 1 95.06 719 GLY B C 1
ATOM 11173 O O . GLY B 1 719 ? 4.965 19.484 3.27 1 95.06 719 GLY B O 1
ATOM 11174 N N . LEU B 1 720 ? 4.293 19.562 5.391 1 95 720 LEU B N 1
ATOM 11175 C CA . LEU B 1 720 ? 4.555 20.984 5.543 1 95 720 LEU B CA 1
ATOM 11176 C C . LEU B 1 720 ? 6.051 21.25 5.676 1 95 720 LEU B C 1
ATOM 11178 O O . LEU B 1 720 ? 6.789 20.422 6.219 1 95 720 LEU B O 1
ATOM 11182 N N . ARG B 1 721 ? 6.426 22.375 5.152 1 93.44 721 ARG B N 1
ATOM 11183 C CA . ARG B 1 721 ? 7.789 22.859 5.355 1 93.44 721 ARG B CA 1
ATOM 11184 C C . ARG B 1 721 ? 7.91 23.625 6.664 1 93.44 721 ARG B C 1
ATOM 11186 O O . ARG B 1 721 ? 8.945 23.578 7.328 1 93.44 721 ARG B O 1
ATOM 11193 N N . TYR B 1 722 ? 6.898 24.344 6.98 1 93.88 722 TYR B N 1
ATOM 11194 C CA . TYR B 1 722 ? 6.836 25.141 8.203 1 93.88 722 TYR B CA 1
ATOM 11195 C C . TYR B 1 722 ? 5.414 25.203 8.742 1 93.88 722 TYR B C 1
ATOM 11197 O O . TYR B 1 722 ? 4.453 24.938 8.008 1 93.88 722 TYR B O 1
ATOM 11205 N N . LEU B 1 723 ? 5.301 25.438 9.984 1 95.38 723 LEU B N 1
ATOM 11206 C CA . LEU B 1 723 ? 4.035 25.547 10.703 1 95.38 723 LEU B CA 1
ATOM 11207 C C . LEU B 1 723 ? 4.027 26.797 11.586 1 95.38 723 LEU B C 1
ATOM 11209 O O . LEU B 1 723 ? 4.961 27.016 12.359 1 95.38 723 LEU B O 1
ATOM 11213 N N . ILE B 1 724 ? 3.016 27.656 11.414 1 95.69 724 ILE B N 1
ATOM 11214 C CA . ILE B 1 724 ? 2.908 28.859 12.242 1 95.69 724 ILE B CA 1
ATOM 11215 C C . ILE B 1 724 ? 2.193 28.516 13.547 1 95.69 724 ILE B C 1
ATOM 11217 O O . ILE B 1 724 ? 1.152 27.859 13.539 1 95.69 724 ILE B O 1
ATOM 11221 N N . VAL B 1 725 ? 2.793 28.859 14.609 1 96.44 725 VAL B N 1
ATOM 11222 C CA . VAL B 1 725 ? 2.207 28.641 15.93 1 96.44 725 VAL B CA 1
ATOM 11223 C C . VAL B 1 725 ? 1.637 29.938 16.469 1 96.44 725 VAL B C 1
ATOM 11225 O O . VAL B 1 725 ? 2.326 30.969 16.5 1 96.44 725 VAL B O 1
ATOM 11228 N N . VAL B 1 726 ? 0.405 29.906 16.906 1 94.75 726 VAL B N 1
ATOM 11229 C CA . VAL B 1 726 ? -0.265 31.094 17.406 1 94.75 726 VAL B CA 1
ATOM 11230 C C . VAL B 1 726 ? -0.635 30.906 18.875 1 94.75 726 VAL B C 1
ATOM 11232 O O . VAL B 1 726 ? -0.777 29.781 19.344 1 94.75 726 VAL B O 1
ATOM 11235 N N . GLU B 1 727 ? -0.726 32 19.562 1 93.75 727 GLU B N 1
ATOM 11236 C CA . GLU B 1 727 ? -1.124 31.969 20.969 1 93.75 727 GLU B CA 1
ATOM 11237 C C . GLU B 1 727 ? -2.617 31.688 21.109 1 93.75 727 GLU B C 1
ATOM 11239 O O . GLU B 1 727 ? -3.426 32.188 20.328 1 93.75 727 GLU B O 1
ATOM 11244 N N . GLU B 1 728 ? -2.879 30.984 22.188 1 87.25 728 GLU B N 1
ATOM 11245 C CA . GLU B 1 728 ? -4.273 30.656 22.469 1 87.25 728 GLU B CA 1
ATOM 11246 C C . GLU B 1 728 ? -5.074 31.906 22.812 1 87.25 728 GLU B C 1
ATOM 11248 O O . GLU B 1 728 ? -4.586 32.781 23.531 1 87.25 728 GLU B O 1
ATOM 11253 N N . GLU B 1 729 ? -6.168 32.25 22.297 1 82.38 729 GLU B N 1
ATOM 11254 C CA . GLU B 1 729 ? -7.137 33.281 22.641 1 82.38 729 GLU B CA 1
ATOM 11255 C C . GLU B 1 729 ? -6.82 34.594 21.922 1 82.38 729 GLU B C 1
ATOM 11257 O O . GLU B 1 729 ? -7.719 35.375 21.625 1 82.38 729 GLU B O 1
ATOM 11262 N N . THR B 1 730 ? -5.418 34.906 21.688 1 87.62 730 THR B N 1
ATOM 11263 C CA . THR B 1 730 ? -5.074 36.188 21.062 1 87.62 730 THR B CA 1
ATOM 11264 C C . THR B 1 730 ? -4.75 36 19.594 1 87.62 730 THR B C 1
ATOM 11266 O O . THR B 1 730 ? -4.73 36.969 18.828 1 87.62 730 THR B O 1
ATOM 11269 N N . ALA B 1 731 ? -4.434 34.812 19.141 1 90.25 731 ALA B N 1
ATOM 11270 C CA . ALA B 1 731 ? -4.082 34.469 17.766 1 90.25 731 ALA B CA 1
ATOM 11271 C C . ALA B 1 731 ? -2.803 35.156 17.328 1 90.25 731 ALA B C 1
ATOM 11273 O O . ALA B 1 731 ? -2.525 35.281 16.125 1 90.25 731 ALA B O 1
ATOM 11274 N N . ARG B 1 732 ? -2.055 35.719 18.328 1 93.06 732 ARG B N 1
ATOM 11275 C CA . ARG B 1 732 ? -0.766 36.312 18.016 1 93.06 732 ARG B CA 1
ATOM 11276 C C . ARG B 1 732 ? 0.262 35.25 17.641 1 93.06 732 ARG B C 1
ATOM 11278 O O . ARG B 1 732 ? 0.215 34.125 18.141 1 93.06 732 ARG B O 1
ATOM 11285 N N . VAL B 1 733 ? 1.133 35.688 16.766 1 95 733 VAL B N 1
ATOM 11286 C CA . VAL B 1 733 ? 2.15 34.719 16.328 1 95 733 VAL B CA 1
ATOM 11287 C C . VAL B 1 733 ? 3.135 34.469 17.469 1 95 733 VAL B C 1
ATOM 11289 O O . VAL B 1 733 ? 3.77 35.375 17.969 1 95 733 VAL B O 1
ATOM 11292 N N . ALA B 1 734 ? 3.162 33.188 17.844 1 94.56 734 ALA B N 1
ATOM 11293 C CA . ALA B 1 734 ? 4.074 32.781 18.922 1 94.56 734 ALA B CA 1
ATOM 11294 C C . ALA B 1 734 ? 5.391 32.281 18.344 1 94.56 734 ALA B C 1
ATOM 11296 O O . ALA B 1 734 ? 6.434 32.344 19 1 94.56 734 ALA B O 1
ATOM 11297 N N . GLY B 1 735 ? 5.273 31.719 17.156 1 94.62 735 GLY B N 1
ATOM 11298 C CA . GLY B 1 735 ? 6.496 31.203 16.562 1 94.62 735 GLY B CA 1
ATOM 11299 C C . GLY B 1 735 ? 6.266 30.547 15.219 1 94.62 735 GLY B C 1
ATOM 11300 O O . GLY B 1 735 ? 5.125 30.391 14.781 1 94.62 735 GLY B O 1
ATOM 11301 N N . VAL B 1 736 ? 7.414 30.328 14.508 1 94.62 736 VAL B N 1
ATOM 11302 C CA . VAL B 1 736 ? 7.445 29.578 13.258 1 94.62 736 VAL B CA 1
ATOM 11303 C C . VAL B 1 736 ? 8.273 28.297 13.445 1 94.62 736 VAL B C 1
ATOM 11305 O O . VAL B 1 736 ? 9.453 28.375 13.797 1 94.62 736 VAL B O 1
ATOM 11308 N N . VAL B 1 737 ? 7.617 27.219 13.211 1 94.38 737 VAL B N 1
ATOM 11309 C CA . VAL B 1 737 ? 8.281 25.922 13.43 1 94.38 737 VAL B CA 1
ATOM 11310 C C . VAL B 1 737 ? 8.57 25.266 12.086 1 94.38 737 VAL B C 1
ATOM 11312 O O . VAL B 1 737 ? 7.664 25.031 11.289 1 94.38 737 VAL B O 1
ATOM 11315 N N . VAL B 1 738 ? 9.844 24.984 11.852 1 92.5 738 VAL B N 1
ATOM 11316 C CA . VAL B 1 738 ? 10.227 24.234 10.656 1 92.5 738 VAL B CA 1
ATOM 11317 C C . VAL B 1 738 ? 10.312 22.75 10.984 1 92.5 738 VAL B C 1
ATOM 11319 O O . VAL B 1 738 ? 10.445 22.359 12.148 1 92.5 738 VAL B O 1
ATOM 11322 N N . LYS B 1 739 ? 10.25 21.922 10.031 1 92.31 739 LYS B N 1
ATOM 11323 C CA . LYS B 1 739 ? 10.25 20.469 10.188 1 92.31 739 LYS B CA 1
ATOM 11324 C C . LYS B 1 739 ? 11.477 20 10.961 1 92.31 739 LYS B C 1
ATOM 11326 O O . LYS B 1 739 ? 11.383 19.078 11.766 1 92.31 739 LYS B O 1
ATOM 11331 N N . LYS B 1 740 ? 12.57 20.625 10.797 1 91.12 740 LYS B N 1
ATOM 11332 C CA . LYS B 1 740 ? 13.828 20.219 11.43 1 91.12 740 LYS B CA 1
ATOM 11333 C C . LYS B 1 740 ? 13.781 20.438 12.938 1 91.12 740 LYS B C 1
ATOM 11335 O O . LYS B 1 740 ? 14.469 19.734 13.688 1 91.12 740 LYS B O 1
ATOM 11340 N N . ARG B 1 741 ? 13.023 21.359 13.367 1 91.44 741 ARG B N 1
ATOM 11341 C CA . ARG B 1 741 ? 12.867 21.578 14.805 1 91.44 741 ARG B CA 1
ATOM 11342 C C . ARG B 1 741 ? 12.141 20.406 15.461 1 91.44 741 ARG B C 1
ATOM 11344 O O . ARG B 1 741 ? 12.445 20.047 16.594 1 91.44 741 ARG B O 1
ATOM 11351 N N . LEU B 1 742 ? 11.156 19.969 14.758 1 93.38 742 LEU B N 1
ATOM 11352 C CA . LEU B 1 742 ? 10.469 18.781 15.25 1 93.38 742 LEU B CA 1
ATOM 11353 C C . LEU B 1 742 ? 11.422 17.594 15.328 1 93.38 742 LEU B C 1
ATOM 11355 O O . LEU B 1 742 ? 11.406 16.844 16.312 1 93.38 742 LEU B O 1
ATOM 11359 N N . LEU B 1 743 ? 12.273 17.469 14.352 1 92.56 743 LEU B N 1
ATOM 11360 C CA . LEU B 1 743 ? 13.227 16.359 14.32 1 92.56 743 LEU B CA 1
ATOM 11361 C C . LEU B 1 743 ? 14.234 16.5 15.461 1 92.56 743 LEU B C 1
ATOM 11363 O O . LEU B 1 743 ? 14.641 15.492 16.047 1 92.56 743 LEU B O 1
ATOM 11367 N N . LYS B 1 744 ? 14.625 17.703 15.773 1 90.94 744 LYS B N 1
ATOM 11368 C CA . LYS B 1 744 ? 15.539 17.953 16.875 1 90.94 744 LYS B CA 1
ATOM 11369 C C . LYS B 1 744 ? 14.93 17.516 18.203 1 90.94 744 LYS B C 1
ATOM 11371 O O . LYS B 1 744 ? 15.594 16.859 19.016 1 90.94 744 LYS B O 1
ATOM 11376 N N . LEU B 1 745 ? 13.688 17.859 18.359 1 89.75 745 LEU B N 1
ATOM 11377 C CA . LEU B 1 745 ? 12.992 17.484 19.594 1 89.75 745 LEU B CA 1
ATOM 11378 C C . LEU B 1 745 ? 12.906 15.961 19.719 1 89.75 745 LEU B C 1
ATOM 11380 O O . LEU B 1 745 ? 13.031 15.422 20.812 1 89.75 745 LEU B O 1
ATOM 11384 N N . LEU B 1 746 ? 12.742 15.328 18.609 1 86.12 746 LEU B N 1
ATOM 11385 C CA . LEU B 1 746 ? 12.57 13.883 18.625 1 86.12 746 LEU B CA 1
ATOM 11386 C C . LEU B 1 746 ? 13.898 13.172 18.875 1 86.12 746 LEU B C 1
ATOM 11388 O O . LEU B 1 746 ? 13.922 12.062 19.406 1 86.12 746 LEU B O 1
ATOM 11392 N N . ASP B 1 747 ? 14.984 13.766 18.531 1 83 747 ASP B N 1
ATOM 11393 C CA . ASP B 1 747 ? 16.297 13.172 18.719 1 83 747 ASP B CA 1
ATOM 11394 C C . ASP B 1 747 ? 16.797 13.383 20.156 1 83 747 ASP B C 1
ATOM 11396 O O . ASP B 1 747 ? 17.656 12.641 20.625 1 83 747 ASP B O 1
ATOM 11400 N N . GLU B 1 748 ? 16.297 14.406 20.781 1 78.81 748 GLU B N 1
ATOM 11401 C CA . GLU B 1 748 ? 16.703 14.672 22.156 1 78.81 748 GLU B CA 1
ATOM 11402 C C . GLU B 1 748 ? 15.992 13.734 23.141 1 78.81 748 GLU B C 1
ATOM 11404 O O . GLU B 1 748 ? 16.531 13.406 24.188 1 78.81 748 GLU B O 1
#